Protein AF-A0A9Q9IDM4-F1 (afdb_monomer)

Solvent-accessible surface area (backbone atoms only — not comparable to full-atom values): 62132 Å² total; per-residue (Å²): 143,82,78,82,73,77,82,78,76,51,38,36,30,37,40,43,30,39,35,53,50,34,95,28,89,80,68,67,82,67,34,80,61,30,54,59,45,46,51,51,36,41,55,41,42,41,77,52,62,31,52,68,43,68,66,62,37,88,65,28,42,62,60,45,46,42,46,52,58,53,57,63,48,56,94,46,47,54,84,15,41,36,38,41,34,41,34,35,58,36,46,70,45,99,85,53,39,26,27,44,45,28,24,54,42,45,83,39,70,92,41,32,27,51,41,58,52,48,47,52,37,38,72,36,79,66,44,27,38,30,42,36,40,33,38,17,28,23,26,17,29,44,28,67,44,76,71,63,75,72,50,72,80,90,68,63,31,46,48,37,40,13,28,3,41,59,89,34,61,49,62,93,59,41,49,48,47,18,46,30,56,45,49,46,47,44,65,74,30,54,64,63,45,18,38,83,39,67,35,48,46,57,84,59,50,54,52,46,28,44,50,41,32,49,66,64,37,77,81,78,58,97,68,88,58,49,66,28,52,32,73,67,54,80,87,55,87,59,75,90,50,70,82,37,44,33,78,50,35,54,57,90,84,59,79,74,81,83,79,90,65,86,91,64,68,92,66,94,70,60,68,44,32,35,67,64,56,31,51,40,28,10,20,46,58,83,58,92,84,68,75,98,56,42,49,50,54,54,62,62,70,60,46,42,54,51,21,41,37,73,70,62,78,43,85,69,53,25,36,33,36,30,37,52,68,46,45,44,62,60,25,55,52,11,30,48,47,34,37,18,28,70,77,38,24,74,70,42,36,86,40,36,72,84,52,81,68,66,40,68,68,39,94,51,49,25,56,31,46,28,54,68,30,39,51,54,44,52,39,35,32,45,36,50,59,68,63,43,71,52,100,92,43,70,41,68,40,48,66,52,47,52,53,53,37,42,71,41,95,67,61,33,40,41,37,39,32,41,44,76,45,23,41,57,36,67,56,30,39,66,59,37,51,52,50,53,70,67,41,61,23,95,86,71,46,58,28,32,39,39,40,37,28,36,60,88,48,79,90,50,44,77,56,57,77,71,24,55,72,47,50,61,73,74,62,61,56,71,57,53,26,51,22,41,24,53,26,43,33,56,47,45,43,55,38,87,75,43,52,45,78,80,24,48,61,9,41,50,34,18,15,46,24,35,19,52,50,59,57,28,68,75,33,69,71,39,90,75,50,60,15,55,56,40,55,47,44,54,51,49,50,50,59,68,66,44,97,65,87,72,52,51,44,69,58,26,26,54,56,20,60,61,60,65,71,42,61,60,59,49,49,52,53,55,41,71,75,42,96,59,32,65,62,34,38,7,50,53,27,40,30,39,70,43,56,89,81,26,36,38,50,74,58,44,36,31,18,16,19,54,35,58,86,38,96,51,50,60,54,68,74,58,52,53,50,28,55,59,71,40,43,80,55,42,39,59,40,64,46,99,87,47,43,30,15,36,22,55,72,45,66,69,54,21,57,42,24,64,77,50,38,55,64,91,91,57,85,78,70,98,63,60,64,51,54,43,26,48,50,34,53,48,52,86,41,47,77,50,72,91,43,55,45,44,93,65,52,54,71,67,48,35,33,40,47,69,72,47,54,73,43,70,77,58,33,74,34,67,52,47,70,30,53,38,40,62,86,63,34,95,65,59,66,38,94,86,50,55,58,70,65,50,45,76,34,79,50,60,46,74,56,20,30,54,51,51,16,46,49,24,14,42,65,77,29,60,65,57,8,46,43,54,26,46,39,62,99,50,84,56,52,98,61,71,62,81,68,46,75,88,69,88,73,54,79,66,59,58,72,69,52,59,64,47,80,46,79,45,98,86,76,48,66,47,67,26,33,90,85,72,47,69,58,92,88,74,71,82,85,82,62,66,72,83,92,79,79,77,74,48,59,80,63,80,76,68,94,70,96,79,81,81,86,57,34,65,51,87,30,48,34,48,50,40,43,51,82,62,100,81,41,56,78,76,47,77,45,80,40,97,48,39,44,60,44,73,52,69,48,99,84,36,34,40,36,43,29,33,78,84,49,76,49,78,38,86,77,81,48,78,64,88,76,72,73,71,67,44,77,40,35,32,28,33,43,21,19,71,87,30,37,49,65,46,30,37,58,40,49,25,77,48,88,48,55,66,38,64,36,71,64,49,85,87,39,74,88,77,56,90,47,94,89,46,89,82,71,59,63,43,60,68,68,42,29,41,16,37,34,74,82,48,102,44,33,36,39,37,38,37,23,57,44,44,47,83,93,45,53,82,57,46,63,68,57,49,58,82,36,65,29,34,37,40,29,27,30,78,95,51,51,73,51,26,48,69,42,52,56,46,39,63,73,71,66,53,52,51,24,40,32,39,35,27,75,91,79,52,77,91,65,54,74,67,56,53,37,63,75,67,68,55,61,92,84,53,53,73,45,82,30,36,35,78,40,36,69,40,45,47,51,53,54,49,52,36,51,54,61,59,67,53,72,78,83,78,75,79,81,80,87,89,84,84,84,90,87,86,87,87,88,82,89,88,134

Sequence (1115 aa):
MSGRAGVVLIRRAVLIGIPRFGDATPPWDPLPFAAQRVDDLAEALRRFGYDCRIPAAGTMVGPAMRQAVLDAASGLGRDDLLIVHVLSHGEPTEEGRLVVIDAAGQVDRDNNDVNDWLRVFTENHALPSTLFLIDCCYAGSAVRQHWQLTRRPTRGRAWGLAACGESDLAFDGRFTQAVVNVLHRFATSEAVAGTQSDHVQLNTVAPEISRELRCLVDAGVKQEQLVHGSLLDLAQDPPSLPFFPNPHHRPAGAVPQPVRGAGAAQVDVDEGMDPRHFIRAASGLGGPAADDAGCFRGRTTELVTLTEWFAGHDTARVRVVTGSAGAGKSAIIGMLVCAAHPALRQATRHVWSRADGMPQAHPRLAAVHARQRSLPEVVASVARQLGHRGPGHDLRTARELLAALREAEDPPVVVIDALDEAVGHEELLNGLVLPLATADRADGRPVCRLLVGMRKWPEFAPLTELAATVDLDDVDTTRLRRDLEDYVSDLLRRHEPYDDERYVAARQRFARAVAGRLTGEAHRANPDRWGEFLIAGLYANHFLASPAPVDDQAEAARIGEAVPHALPDVFELDLAGRPGAPQLRAVLAALSYAHGDGMPALTLRQATAAFSGTDSPLDWPVVAAALDEGSFYLRRSADTDGTPLFRLFHQGLADHLQRHPVAAGSAEPPEAGATRMLRAMLNPLGMAPGGRRWDTAEPYLLRHAAALASSPALHDDLEFLVHADPDDCTGVPVTWLSRDRWTSAAARPDRRRQLLALEAAGNDRPDAARSLCRPPGRPPLAWQPIWRSAAATTVRHIEELRMCVLGHRDGRVEVRDWSGRSRPGTDILRAQPSKRDGGAARFVLRERPLLAGAAAGDAEQLVVREDGPDGQELLRFPLDAPIVGVTASAAGHLAVMTGAGVVFFEQALAPPAARRAVAVKVFLGGGFGAGKTTAVGAVSEVTPVVTEAMMTVMSVGVDDISLLPHKTTTTAVLDHGRITLAEDVTVYVFGAGGQPRKWPMWDDLVRGSAGAVALVDTRRIEDAFPTVDYLERVGVPFVVAINCFDGVEHHTVDEVRAALDLPPGTPVVACDARYRASVLDVLTCLLEHVLRPASDQRAAPTHGATVRAVTGHAR

Structure (mmCIF, N/CA/C/O backbone):
data_AF-A0A9Q9IDM4-F1
#
_entry.id   AF-A0A9Q9IDM4-F1
#
loop_
_atom_site.group_PDB
_atom_site.id
_atom_site.type_symbol
_atom_site.label_atom_id
_atom_site.label_alt_id
_atom_site.label_comp_id
_atom_site.label_asym_id
_atom_site.label_entity_id
_atom_site.label_seq_id
_atom_site.pdbx_PDB_ins_code
_atom_site.Cartn_x
_atom_site.Cartn_y
_atom_site.Cartn_z
_atom_site.occupancy
_atom_site.B_iso_or_equiv
_atom_site.auth_seq_id
_atom_site.auth_comp_id
_atom_site.auth_asym_id
_atom_site.auth_atom_id
_atom_site.pdbx_PDB_model_num
ATOM 1 N N . MET A 1 1 ? -31.627 -24.763 -17.455 1.00 42.28 1 MET A N 1
ATOM 2 C CA . MET A 1 1 ? -30.316 -25.445 -17.421 1.00 42.28 1 MET A CA 1
ATOM 3 C C . MET A 1 1 ? -29.746 -25.514 -18.832 1.00 42.28 1 MET A C 1
ATOM 5 O O . MET A 1 1 ? -30.216 -26.310 -19.626 1.00 42.28 1 MET A O 1
ATOM 9 N N . SER A 1 2 ? -28.765 -24.660 -19.126 1.00 27.05 2 SER A N 1
ATOM 10 C CA . SER A 1 2 ? -27.711 -24.851 -20.136 1.00 27.05 2 SER A CA 1
ATOM 11 C C . SER A 1 2 ? -26.611 -23.842 -19.786 1.00 27.05 2 SER A C 1
ATOM 13 O O . SER A 1 2 ? -26.560 -22.732 -20.315 1.00 27.05 2 SER A O 1
ATOM 15 N N . GLY A 1 3 ? -25.831 -24.164 -18.751 1.00 28.59 3 GLY A N 1
ATOM 16 C CA . GLY A 1 3 ? -24.736 -23.316 -18.294 1.00 28.59 3 GLY A CA 1
ATOM 17 C C . GLY A 1 3 ? -23.661 -23.215 -19.372 1.00 28.59 3 GLY A C 1
ATOM 18 O O . GLY A 1 3 ? -23.234 -24.232 -19.916 1.00 28.59 3 GLY A O 1
ATOM 19 N N . ARG A 1 4 ? -23.203 -21.996 -19.668 1.00 30.11 4 ARG A N 1
ATOM 20 C CA . ARG A 1 4 ? -21.873 -21.809 -20.250 1.00 30.11 4 ARG A CA 1
ATOM 21 C C . ARG A 1 4 ? -20.877 -22.317 -19.209 1.00 30.11 4 ARG A C 1
ATOM 23 O O . ARG A 1 4 ? -20.685 -21.669 -18.185 1.00 30.11 4 ARG A O 1
ATOM 30 N N . ALA A 1 5 ? -20.312 -23.498 -19.441 1.00 32.41 5 ALA A N 1
ATOM 31 C CA . ALA A 1 5 ? -19.128 -23.952 -18.728 1.00 32.41 5 ALA A CA 1
ATOM 32 C C . ALA A 1 5 ? -18.056 -22.858 -18.855 1.00 32.41 5 ALA A C 1
ATOM 34 O O . ALA A 1 5 ? -17.785 -22.395 -19.965 1.00 32.41 5 ALA A O 1
ATOM 35 N N . GLY A 1 6 ? -17.514 -22.394 -17.727 1.00 34.47 6 GLY A N 1
ATOM 36 C CA . GLY A 1 6 ? -16.401 -21.449 -17.728 1.00 34.47 6 GLY A CA 1
ATOM 37 C C . GLY A 1 6 ? -15.241 -22.055 -18.509 1.00 34.47 6 GLY A C 1
ATOM 38 O O . GLY A 1 6 ? -14.812 -23.167 -18.208 1.00 34.47 6 GLY A O 1
ATOM 39 N N . VAL A 1 7 ? -14.780 -21.361 -19.547 1.00 44.66 7 VAL A N 1
ATOM 40 C CA . VAL A 1 7 ? -13.581 -21.759 -20.288 1.00 44.66 7 VAL A CA 1
ATOM 41 C C . VAL A 1 7 ? -12.412 -21.665 -19.309 1.00 44.66 7 VAL A C 1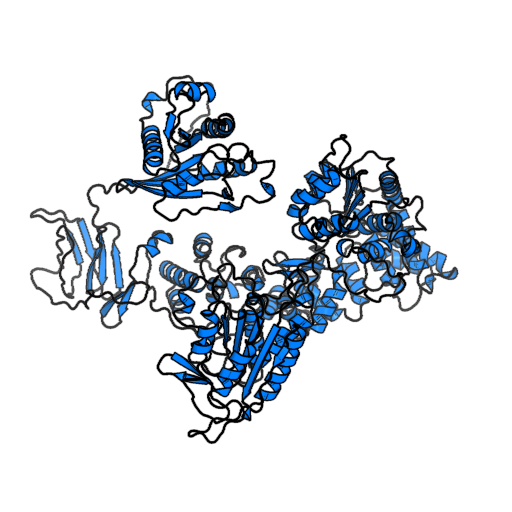
ATOM 43 O O . VAL A 1 7 ? -12.125 -20.590 -18.789 1.00 44.66 7 VAL A O 1
ATOM 46 N N . VAL A 1 8 ? -11.797 -22.803 -18.990 1.00 61.84 8 VAL A N 1
ATOM 47 C CA . VAL A 1 8 ? -10.605 -22.862 -18.140 1.00 61.84 8 VAL A CA 1
ATOM 48 C C . VAL A 1 8 ? -9.446 -22.277 -18.941 1.00 61.84 8 VAL A C 1
ATOM 50 O O . VAL A 1 8 ? -9.096 -22.825 -19.979 1.00 61.84 8 VAL A O 1
ATOM 53 N N . LEU A 1 9 ? -8.878 -21.169 -18.463 1.00 80.75 9 LEU A N 1
ATOM 54 C CA . LEU A 1 9 ? -7.700 -20.531 -19.052 1.00 80.75 9 LEU A CA 1
ATOM 55 C C . LEU A 1 9 ? -6.492 -21.476 -18.954 1.00 80.75 9 LEU A C 1
ATOM 57 O O . LEU A 1 9 ? -6.047 -21.802 -17.847 1.00 80.75 9 LEU A O 1
ATOM 61 N N . ILE A 1 10 ? -5.964 -21.917 -20.093 1.00 88.19 10 ILE A N 1
ATOM 62 C CA . ILE A 1 10 ? -4.812 -22.817 -20.171 1.00 88.19 10 ILE A CA 1
ATOM 63 C C . ILE A 1 10 ? -3.529 -21.980 -20.159 1.00 88.19 10 ILE A C 1
ATOM 65 O O . ILE A 1 10 ? -3.387 -21.005 -20.897 1.00 88.19 10 ILE A O 1
ATOM 69 N N . ARG A 1 11 ? -2.573 -22.373 -19.312 1.00 94.00 11 ARG A N 1
ATOM 70 C CA . ARG A 1 11 ? -1.246 -21.752 -19.210 1.00 94.00 11 ARG A CA 1
ATOM 71 C C . ARG A 1 11 ? -0.185 -22.777 -19.565 1.00 94.00 11 ARG A C 1
ATOM 73 O O . ARG A 1 11 ? -0.119 -23.837 -18.940 1.00 94.00 11 ARG A O 1
ATOM 80 N N . ARG A 1 12 ? 0.651 -22.474 -20.552 1.00 96.69 12 ARG A N 1
ATOM 81 C CA . ARG A 1 12 ? 1.728 -23.368 -20.990 1.00 96.69 12 ARG A CA 1
ATOM 82 C C . ARG A 1 12 ? 3.040 -22.616 -21.108 1.00 96.69 12 ARG A C 1
ATOM 84 O O . ARG A 1 12 ? 3.054 -21.443 -21.459 1.00 96.69 12 ARG A O 1
ATOM 91 N N . ALA A 1 13 ? 4.138 -23.288 -20.809 1.00 97.50 13 ALA A N 1
ATOM 92 C CA . ALA A 1 13 ? 5.472 -22.770 -21.044 1.00 97.50 13 ALA A CA 1
ATOM 93 C C . ALA A 1 13 ? 6.284 -23.776 -21.863 1.00 97.50 13 ALA A C 1
ATOM 95 O O . ALA A 1 13 ? 6.176 -24.982 -21.644 1.00 97.50 13 ALA A O 1
ATOM 96 N N . VAL A 1 14 ? 7.095 -23.295 -22.799 1.00 97.50 14 VAL A N 1
ATOM 97 C CA . VAL A 1 14 ? 8.137 -24.081 -23.467 1.00 97.50 14 VAL A CA 1
ATOM 98 C C . VAL A 1 14 ? 9.485 -23.470 -23.125 1.00 97.50 14 VAL A C 1
ATOM 100 O O . VAL A 1 14 ? 9.688 -22.274 -23.320 1.00 97.50 14 VAL A O 1
ATOM 103 N N . LEU A 1 15 ? 10.372 -24.279 -22.555 1.00 97.81 15 LEU A N 1
ATOM 104 C CA . LEU A 1 15 ? 11.646 -23.827 -22.004 1.00 97.81 15 LEU A CA 1
ATOM 105 C C . LEU A 1 15 ? 12.779 -24.552 -22.729 1.00 97.81 15 LEU A C 1
ATOM 107 O O . LEU A 1 15 ? 12.914 -25.772 -22.618 1.00 97.81 15 LEU A O 1
ATOM 111 N N . ILE A 1 16 ? 13.559 -23.811 -23.510 1.00 96.12 16 ILE A N 1
ATOM 112 C CA . ILE A 1 16 ? 14.617 -24.345 -24.368 1.00 96.12 16 ILE A CA 1
ATOM 113 C C . ILE A 1 16 ? 15.962 -23.940 -23.770 1.00 96.12 16 ILE A C 1
ATOM 115 O O . ILE A 1 16 ? 16.306 -22.764 -23.771 1.00 96.12 16 ILE A O 1
ATOM 119 N N . GLY A 1 17 ? 16.737 -24.911 -23.287 1.00 95.19 17 GLY A N 1
ATOM 120 C CA . GLY A 1 17 ? 18.106 -24.699 -22.811 1.00 95.19 17 GLY A CA 1
ATOM 121 C C . GLY A 1 17 ? 19.085 -25.589 -23.562 1.00 95.19 17 GLY A C 1
ATOM 122 O O . GLY A 1 17 ? 18.915 -26.809 -23.557 1.00 95.19 17 GLY A O 1
ATOM 123 N N . ILE A 1 18 ? 20.110 -25.007 -24.186 1.00 94.50 18 ILE A N 1
ATOM 124 C CA . ILE A 1 18 ? 21.133 -25.750 -24.936 1.00 94.50 18 ILE A CA 1
ATOM 125 C C . ILE A 1 18 ? 22.445 -25.757 -24.136 1.00 94.50 18 ILE A C 1
ATOM 127 O O . ILE A 1 18 ? 23.158 -24.756 -24.116 1.00 94.50 18 ILE A O 1
ATOM 131 N N . PRO A 1 19 ? 22.797 -26.864 -23.448 1.00 92.44 19 PRO A N 1
ATOM 132 C CA . PRO A 1 19 ? 23.989 -26.908 -22.606 1.00 92.44 19 PRO A CA 1
ATOM 133 C C . PRO A 1 19 ? 25.267 -27.282 -23.368 1.00 92.44 19 PRO A C 1
ATOM 135 O O . PRO A 1 19 ? 26.370 -27.085 -22.858 1.00 92.44 19 PRO A O 1
ATOM 138 N N . ARG A 1 20 ? 25.139 -27.884 -24.556 1.00 91.38 20 ARG A N 1
ATOM 139 C CA . ARG A 1 20 ? 26.248 -28.370 -25.386 1.00 91.38 20 ARG A CA 1
ATOM 140 C C . ARG A 1 20 ? 25.922 -28.170 -26.860 1.00 91.38 20 ARG A C 1
ATOM 142 O O . ARG A 1 20 ? 24.765 -28.313 -27.246 1.00 91.38 20 ARG A O 1
ATOM 149 N N . PHE A 1 21 ? 26.964 -27.922 -27.642 1.00 91.50 21 PHE A N 1
ATOM 150 C CA . PHE A 1 21 ? 26.899 -27.662 -29.074 1.00 91.50 21 PHE A CA 1
ATOM 151 C C . PHE A 1 21 ? 27.746 -28.696 -29.824 1.00 91.50 21 PHE A C 1
ATOM 153 O O . PHE A 1 21 ? 28.741 -29.185 -29.284 1.00 91.50 21 PHE A O 1
ATOM 160 N N . GLY A 1 22 ? 27.319 -29.060 -31.033 1.00 85.81 22 GLY A N 1
ATOM 161 C CA . GLY A 1 22 ? 28.068 -29.934 -31.938 1.00 85.81 22 GLY A CA 1
ATOM 162 C C . GLY A 1 22 ? 29.356 -29.294 -32.472 1.00 85.81 22 GLY A C 1
ATOM 163 O O . GLY A 1 22 ? 29.685 -28.152 -32.149 1.00 85.81 22 GLY A O 1
ATOM 164 N N . ASP A 1 23 ? 30.078 -30.035 -33.315 1.00 76.94 23 ASP A N 1
ATOM 165 C CA . ASP A 1 23 ? 31.367 -29.618 -33.883 1.00 76.94 23 ASP A CA 1
ATOM 166 C C . ASP A 1 23 ? 31.189 -28.521 -34.957 1.00 76.94 23 ASP A C 1
ATOM 168 O O . ASP A 1 23 ? 31.231 -28.777 -36.162 1.00 76.94 23 ASP A O 1
ATOM 172 N N . ALA A 1 24 ? 30.962 -27.281 -34.521 1.00 74.81 24 ALA A N 1
ATOM 173 C CA . ALA A 1 24 ? 30.944 -26.090 -35.369 1.00 74.81 24 ALA A CA 1
ATOM 174 C C . ALA A 1 24 ? 32.360 -25.520 -35.573 1.00 74.81 24 ALA A C 1
ATOM 176 O O . ALA A 1 24 ? 33.271 -25.765 -34.782 1.00 74.81 24 ALA A O 1
ATOM 177 N N . THR A 1 25 ? 32.574 -24.758 -36.650 1.00 62.09 25 THR A N 1
ATOM 178 C CA . THR A 1 25 ? 33.846 -24.058 -36.901 1.00 62.09 25 THR A CA 1
ATOM 179 C C . THR A 1 25 ? 33.574 -22.576 -37.180 1.00 62.09 25 THR A C 1
ATOM 181 O O . THR A 1 25 ? 33.064 -22.270 -38.259 1.00 62.09 25 THR A O 1
ATOM 184 N N . PRO A 1 26 ? 33.929 -21.651 -36.264 1.00 67.94 26 PRO A N 1
ATOM 185 C CA . PRO A 1 26 ? 34.534 -21.882 -34.942 1.00 67.94 26 PRO A CA 1
ATOM 186 C C . PRO A 1 26 ? 33.585 -22.609 -33.957 1.00 67.94 26 PRO A C 1
ATOM 188 O O . PRO A 1 26 ? 32.370 -22.519 -34.119 1.00 67.94 26 PRO A O 1
ATOM 191 N N . PRO A 1 27 ? 34.116 -23.350 -32.963 1.00 76.62 27 PRO A N 1
ATOM 192 C CA . PRO A 1 27 ? 33.296 -24.065 -31.985 1.00 76.62 27 PRO A CA 1
ATOM 193 C C . PRO A 1 27 ? 32.673 -23.108 -30.961 1.00 76.62 27 PRO A C 1
ATOM 195 O O . PRO A 1 27 ? 33.300 -22.129 -30.558 1.00 76.62 27 PRO A O 1
ATOM 198 N N . TRP A 1 28 ? 31.456 -23.423 -30.514 1.00 85.06 28 TRP A N 1
ATOM 199 C CA . TRP A 1 28 ? 30.746 -22.681 -29.470 1.00 85.06 28 TRP A CA 1
ATOM 200 C C . TRP A 1 28 ? 31.077 -23.219 -28.075 1.00 85.06 28 TRP A C 1
ATOM 202 O O . TRP A 1 28 ? 31.110 -24.434 -27.864 1.00 85.06 28 TRP A O 1
ATOM 212 N N . ASP A 1 29 ? 31.262 -22.322 -27.105 1.00 87.75 29 ASP A N 1
ATOM 213 C CA . ASP A 1 29 ? 31.525 -22.714 -25.718 1.00 87.75 29 ASP A CA 1
ATOM 214 C C . ASP A 1 29 ? 30.311 -23.427 -25.089 1.00 87.75 29 ASP A C 1
ATOM 216 O O . ASP A 1 29 ? 29.167 -23.008 -25.300 1.00 87.75 29 ASP A O 1
ATOM 220 N N . PRO A 1 30 ? 30.516 -24.488 -24.285 1.00 89.50 30 PRO A N 1
ATOM 221 C CA . PRO A 1 30 ? 29.424 -25.170 -23.599 1.00 89.50 30 PRO A CA 1
ATOM 222 C C . PRO A 1 30 ? 28.804 -24.291 -22.504 1.00 89.50 30 PRO A C 1
ATOM 224 O O . PRO A 1 30 ? 29.496 -23.543 -21.815 1.00 89.50 30 PRO A O 1
ATOM 227 N N . LEU A 1 31 ? 27.500 -24.462 -22.273 1.00 92.12 31 LEU A N 1
ATOM 228 C CA . LEU A 1 31 ? 26.719 -23.744 -21.259 1.00 92.12 31 LEU A CA 1
ATOM 229 C C . LEU A 1 31 ? 26.220 -24.731 -20.183 1.00 92.12 31 LEU A C 1
ATOM 231 O O . LEU A 1 31 ? 25.031 -25.049 -20.127 1.00 92.12 31 LEU A O 1
ATOM 235 N N . PRO A 1 32 ? 27.096 -25.270 -19.311 1.00 89.31 32 PRO A N 1
ATOM 236 C CA . PRO A 1 32 ? 26.744 -26.367 -18.399 1.00 89.31 32 PRO A CA 1
ATOM 237 C C . PRO A 1 32 ? 25.634 -26.011 -17.398 1.00 89.31 32 PRO A C 1
ATOM 239 O O . PRO A 1 32 ? 24.945 -26.899 -16.903 1.00 89.31 32 PRO A O 1
ATOM 242 N N . PHE A 1 33 ? 25.435 -24.721 -17.123 1.00 89.62 33 PHE A N 1
ATOM 243 C CA . PHE A 1 33 ? 24.380 -24.209 -16.249 1.00 89.62 33 PHE A CA 1
ATOM 244 C C . PHE A 1 33 ? 22.988 -24.203 -16.904 1.00 89.62 33 PHE A C 1
ATOM 246 O O . PHE A 1 33 ? 21.994 -24.098 -16.188 1.00 89.62 33 PHE A O 1
ATOM 253 N N . ALA A 1 34 ? 22.887 -24.307 -18.236 1.00 91.56 34 ALA A N 1
ATOM 254 C CA . ALA A 1 34 ? 21.635 -24.064 -18.953 1.00 91.56 34 ALA A CA 1
ATOM 255 C C . ALA A 1 34 ? 20.514 -25.037 -18.562 1.00 91.56 34 ALA A C 1
ATOM 257 O O . ALA A 1 34 ? 19.372 -24.617 -18.397 1.00 91.56 34 ALA A O 1
ATOM 258 N N . ALA A 1 35 ? 20.848 -26.314 -18.352 1.00 91.81 35 ALA A N 1
ATOM 259 C CA . ALA A 1 35 ? 19.879 -27.324 -17.929 1.00 91.81 35 ALA A CA 1
ATOM 260 C C . ALA A 1 35 ? 19.290 -27.000 -16.545 1.00 91.81 35 ALA A C 1
ATOM 262 O O . ALA A 1 35 ? 18.075 -26.912 -16.404 1.00 91.81 35 ALA A O 1
ATOM 263 N N . GLN A 1 36 ? 20.151 -26.718 -15.559 1.00 93.44 36 GLN A N 1
ATOM 264 C CA . GLN A 1 36 ? 19.710 -26.395 -14.199 1.00 93.44 36 GLN A CA 1
ATOM 265 C C . GLN A 1 36 ? 18.842 -25.130 -14.164 1.00 93.44 36 GLN A C 1
ATOM 267 O O . GLN A 1 36 ? 17.794 -25.123 -13.532 1.00 93.44 36 GLN A O 1
ATOM 272 N N . ARG A 1 37 ? 19.234 -24.071 -14.887 1.00 94.38 37 ARG A N 1
ATOM 273 C CA . ARG A 1 37 ? 18.464 -22.814 -14.936 1.00 94.38 37 ARG A CA 1
ATOM 274 C C . ARG A 1 37 ? 17.069 -23.005 -15.536 1.00 94.38 37 ARG A C 1
ATOM 276 O O . ARG A 1 37 ? 16.119 -22.373 -15.079 1.00 94.38 37 ARG A O 1
ATOM 283 N N . VAL A 1 38 ? 16.944 -23.865 -16.548 1.00 95.94 38 VAL A N 1
ATOM 284 C CA . VAL A 1 38 ? 15.650 -24.215 -17.150 1.00 95.94 38 VAL A CA 1
ATOM 285 C C . VAL A 1 38 ? 14.782 -25.015 -16.177 1.00 95.94 38 VAL A C 1
ATOM 287 O O . VAL A 1 38 ? 13.587 -24.735 -16.076 1.00 95.94 38 VAL A O 1
ATOM 290 N N . ASP A 1 39 ? 15.364 -25.954 -15.429 1.00 96.19 39 ASP A N 1
ATOM 291 C CA . ASP A 1 39 ? 14.642 -26.719 -14.406 1.00 96.19 39 ASP A CA 1
ATOM 292 C C . ASP A 1 39 ? 14.147 -25.819 -13.260 1.00 96.19 39 ASP A C 1
ATOM 294 O O . ASP A 1 39 ? 12.974 -25.899 -12.879 1.00 96.19 39 ASP A O 1
ATOM 298 N N . ASP A 1 40 ? 14.992 -24.902 -12.780 1.00 95.81 40 ASP A N 1
ATOM 299 C CA . ASP A 1 40 ? 14.641 -23.921 -11.745 1.00 95.81 40 ASP A CA 1
ATOM 300 C C . ASP A 1 40 ? 13.499 -22.996 -12.218 1.00 95.81 40 ASP A C 1
ATOM 302 O O . ASP A 1 40 ? 12.541 -22.730 -11.483 1.00 95.81 40 ASP A O 1
ATOM 306 N N . LEU A 1 41 ? 13.550 -22.538 -13.477 1.00 97.19 41 LEU A N 1
ATOM 307 C CA . LEU A 1 41 ? 12.484 -21.735 -14.086 1.00 97.19 41 LEU A CA 1
ATOM 308 C C . LEU A 1 41 ? 11.183 -22.527 -14.234 1.00 97.19 41 LEU A C 1
ATOM 310 O O . LEU A 1 41 ? 10.104 -21.987 -13.976 1.00 97.19 41 LEU A O 1
ATOM 314 N N . ALA A 1 42 ? 11.263 -23.805 -14.603 1.00 97.19 42 ALA A N 1
ATOM 315 C CA . ALA A 1 42 ? 10.098 -24.676 -14.675 1.00 97.19 42 ALA A CA 1
ATOM 316 C C . ALA A 1 42 ? 9.439 -24.846 -13.301 1.00 97.19 42 ALA A C 1
ATOM 318 O O . ALA A 1 42 ? 8.212 -24.805 -13.201 1.00 97.19 42 ALA A O 1
ATOM 319 N N . GLU A 1 43 ? 10.223 -25.023 -12.234 1.00 96.19 43 GLU A N 1
ATOM 320 C CA . GLU A 1 43 ? 9.690 -25.081 -10.871 1.00 96.19 43 GLU A CA 1
ATOM 321 C C . GLU A 1 43 ? 8.976 -23.777 -10.497 1.00 96.19 43 GLU A C 1
ATOM 323 O O . GLU A 1 43 ? 7.832 -23.817 -10.033 1.00 96.19 43 GLU A O 1
ATOM 328 N N . ALA A 1 44 ? 9.608 -22.629 -10.755 1.00 94.25 44 ALA A N 1
ATOM 329 C CA . ALA A 1 44 ? 9.020 -21.327 -10.472 1.00 94.25 44 ALA A CA 1
ATOM 330 C C . ALA A 1 44 ? 7.691 -21.131 -11.223 1.00 94.25 44 ALA A C 1
ATOM 332 O O . ALA A 1 44 ? 6.680 -20.815 -10.600 1.00 94.25 44 ALA A O 1
ATOM 333 N N . LEU A 1 45 ? 7.650 -21.391 -12.534 1.00 95.81 45 LEU A N 1
ATOM 334 C CA . LEU A 1 45 ? 6.450 -21.219 -13.365 1.00 95.81 45 LEU A CA 1
ATOM 335 C C . LEU A 1 45 ? 5.318 -22.194 -13.011 1.00 95.81 45 LEU A C 1
ATOM 337 O O . LEU A 1 45 ? 4.144 -21.816 -13.067 1.00 95.81 45 LEU A O 1
ATOM 341 N N . ARG A 1 46 ? 5.628 -23.425 -12.582 1.00 94.62 46 ARG A N 1
ATOM 342 C CA . ARG A 1 46 ? 4.610 -24.381 -12.106 1.00 94.62 46 ARG A CA 1
ATOM 343 C C . ARG A 1 46 ? 3.832 -23.847 -10.903 1.00 94.62 46 ARG A C 1
ATOM 345 O O . ARG A 1 46 ? 2.634 -24.106 -10.810 1.00 94.62 46 ARG A O 1
ATOM 352 N N . ARG A 1 47 ? 4.455 -23.046 -10.026 1.00 90.81 47 ARG A N 1
ATOM 353 C CA . ARG A 1 47 ? 3.757 -22.383 -8.901 1.00 90.81 47 ARG A CA 1
ATOM 354 C C . ARG A 1 47 ? 2.727 -21.348 -9.364 1.00 90.81 47 ARG A C 1
ATOM 356 O O . ARG A 1 47 ? 1.768 -21.089 -8.649 1.00 90.81 47 ARG A O 1
ATOM 363 N N . PHE A 1 48 ? 2.885 -20.825 -10.578 1.00 90.56 48 PHE A N 1
ATOM 364 C CA . PHE A 1 48 ? 1.937 -19.934 -11.254 1.00 90.56 48 PHE A CA 1
ATOM 365 C C . PHE A 1 48 ? 0.956 -20.695 -12.171 1.00 90.56 48 PHE A C 1
ATOM 367 O O . PHE A 1 48 ? 0.248 -20.091 -12.977 1.00 90.56 48 PHE A O 1
ATOM 374 N N . GLY A 1 49 ? 0.894 -22.027 -12.068 1.00 90.88 49 GLY A N 1
ATOM 375 C CA . GLY A 1 49 ? -0.070 -22.860 -12.789 1.00 90.88 49 GLY A CA 1
ATOM 376 C C . GLY A 1 49 ? 0.276 -23.141 -14.254 1.00 90.88 49 GLY A C 1
ATOM 377 O O . GLY A 1 49 ? -0.629 -23.455 -15.024 1.00 90.88 49 GLY A O 1
ATOM 378 N N . TYR A 1 50 ? 1.546 -23.021 -14.654 1.00 95.06 50 TYR A N 1
ATOM 379 C CA . TYR A 1 50 ? 1.994 -23.339 -16.014 1.00 95.06 50 TYR A CA 1
ATOM 380 C C . TYR A 1 50 ? 2.310 -24.826 -16.212 1.00 95.06 50 TYR A C 1
ATOM 382 O O . TYR A 1 50 ? 3.095 -25.416 -15.465 1.00 95.06 50 TYR A O 1
ATOM 390 N N . ASP A 1 51 ? 1.790 -25.400 -17.299 1.00 95.38 51 ASP A N 1
ATOM 391 C CA . ASP A 1 51 ? 2.271 -26.663 -17.866 1.00 95.38 51 ASP A CA 1
ATOM 392 C C . ASP A 1 51 ? 3.599 -26.424 -18.605 1.00 95.38 51 ASP A C 1
ATOM 394 O O . ASP A 1 51 ? 3.620 -25.842 -19.691 1.00 95.38 51 ASP A O 1
ATOM 398 N N . CYS A 1 52 ? 4.718 -26.815 -17.991 1.00 96.81 52 CYS A N 1
ATOM 399 C CA . CYS A 1 52 ? 6.060 -26.551 -18.514 1.00 96.81 52 CYS A CA 1
ATOM 400 C C . CYS A 1 52 ? 6.585 -27.734 -19.337 1.00 96.81 52 CYS A C 1
ATOM 402 O O . CYS A 1 52 ? 6.807 -28.823 -18.802 1.00 96.81 52 CYS A O 1
ATOM 404 N N . ARG A 1 53 ? 6.856 -27.491 -20.621 1.00 95.88 53 ARG A N 1
ATOM 405 C CA . ARG A 1 53 ? 7.481 -28.429 -21.558 1.00 95.88 53 ARG A CA 1
ATOM 406 C C . ARG A 1 53 ? 8.952 -28.077 -21.738 1.00 95.88 53 ARG A C 1
ATOM 408 O O . ARG A 1 53 ? 9.272 -26.961 -22.135 1.00 95.88 53 ARG A O 1
ATOM 415 N N . ILE A 1 54 ? 9.827 -29.044 -21.490 1.00 96.12 54 ILE A N 1
ATOM 416 C CA . ILE A 1 54 ? 11.277 -28.898 -21.650 1.00 96.12 54 ILE A CA 1
ATOM 417 C C . ILE A 1 54 ? 11.716 -29.881 -22.741 1.00 96.12 54 ILE A C 1
ATOM 419 O O . ILE A 1 54 ? 11.824 -31.080 -22.466 1.00 96.12 54 ILE A O 1
ATOM 423 N N . PRO A 1 55 ? 11.887 -29.435 -23.999 1.00 93.31 55 PRO A N 1
ATOM 424 C CA . PRO A 1 55 ? 12.378 -30.301 -25.061 1.00 93.31 55 PRO A CA 1
ATOM 425 C C . PRO A 1 55 ? 13.787 -30.814 -24.746 1.00 93.31 55 PRO A C 1
ATOM 427 O O . PRO A 1 55 ? 14.613 -30.099 -24.180 1.00 93.31 55 PRO A O 1
ATOM 430 N N . ALA A 1 56 ? 14.091 -32.053 -25.142 1.00 90.56 56 ALA A N 1
ATOM 431 C CA . ALA A 1 56 ? 15.423 -32.612 -24.945 1.00 90.56 56 ALA A CA 1
ATOM 432 C C . ALA A 1 56 ? 16.455 -31.804 -25.748 1.00 90.56 56 ALA A C 1
ATOM 434 O O . ALA A 1 56 ? 16.386 -31.767 -26.977 1.00 90.56 56 ALA A O 1
ATOM 435 N N . ALA A 1 57 ? 17.428 -31.192 -25.068 1.00 85.50 57 ALA A N 1
ATOM 436 C CA . ALA A 1 57 ? 18.341 -30.226 -25.681 1.00 85.50 57 ALA A CA 1
ATOM 437 C C . ALA A 1 57 ? 19.032 -30.746 -26.954 1.00 85.50 57 ALA A C 1
ATOM 439 O O . ALA A 1 57 ? 19.027 -30.068 -27.973 1.00 85.50 57 ALA A O 1
ATOM 440 N N . GLY A 1 58 ? 19.531 -31.990 -26.943 1.00 82.50 58 GLY A N 1
ATOM 441 C CA . GLY A 1 58 ? 20.202 -32.604 -28.100 1.00 82.50 58 GLY A CA 1
ATOM 442 C C . GLY A 1 58 ? 19.310 -32.847 -29.327 1.00 82.50 58 GLY A C 1
ATOM 443 O O . GLY A 1 58 ? 19.819 -33.204 -30.382 1.00 82.50 58 GLY A O 1
ATOM 444 N N . THR A 1 59 ? 17.991 -32.668 -29.202 1.00 87.00 59 THR A N 1
ATOM 445 C CA . THR A 1 59 ? 17.028 -32.787 -30.312 1.00 87.00 59 THR A CA 1
ATOM 446 C C . THR A 1 59 ? 16.672 -31.442 -30.946 1.00 87.00 59 THR A C 1
ATOM 448 O O . THR A 1 59 ? 16.013 -31.410 -31.983 1.00 87.00 59 THR A O 1
ATOM 451 N N . MET A 1 60 ? 17.107 -30.328 -30.351 1.00 92.06 60 MET A N 1
ATOM 452 C CA . MET A 1 60 ? 16.836 -28.974 -30.836 1.00 92.06 60 MET A CA 1
ATOM 453 C C . MET A 1 60 ? 17.830 -28.598 -31.938 1.00 92.06 60 MET A C 1
ATOM 455 O O . MET A 1 60 ? 18.741 -27.808 -31.709 1.00 92.06 60 MET A O 1
ATOM 459 N N . VAL A 1 61 ? 17.672 -29.213 -33.111 1.00 89.50 61 VAL A N 1
ATOM 460 C CA . VAL A 1 61 ? 18.511 -29.004 -34.303 1.00 89.50 61 VAL A CA 1
ATOM 461 C C . VAL A 1 61 ? 17.637 -28.567 -35.481 1.00 89.50 61 VAL A C 1
ATOM 463 O O . VAL A 1 61 ? 16.563 -29.138 -35.704 1.00 89.50 61 VAL A O 1
ATOM 466 N N . GLY A 1 62 ? 18.090 -27.561 -36.230 1.00 85.88 62 GLY A N 1
ATOM 467 C CA . GLY A 1 62 ? 17.392 -26.991 -37.385 1.00 85.88 62 GLY A CA 1
ATOM 468 C C . GLY A 1 62 ? 15.913 -26.667 -37.100 1.00 85.88 62 GLY A C 1
ATOM 469 O O . GLY A 1 62 ? 15.611 -26.004 -36.104 1.00 85.88 62 GLY A O 1
ATOM 470 N N . PRO A 1 63 ? 14.949 -27.176 -37.896 1.00 88.50 63 PRO A N 1
ATOM 471 C CA . PRO A 1 63 ? 13.533 -26.817 -37.770 1.00 88.50 63 PRO A CA 1
ATOM 472 C C . PRO A 1 63 ? 12.866 -27.293 -36.471 1.00 88.50 63 PRO A C 1
ATOM 474 O O . PRO A 1 63 ? 11.791 -26.800 -36.123 1.00 88.50 63 PRO A O 1
ATOM 477 N N . ALA A 1 64 ? 13.473 -28.233 -35.735 1.00 90.25 64 ALA A N 1
ATOM 478 C CA . ALA A 1 64 ? 12.884 -28.803 -34.524 1.00 90.25 64 ALA A CA 1
ATOM 479 C C . ALA A 1 64 ? 12.673 -27.759 -33.414 1.00 90.25 64 ALA A C 1
ATOM 481 O O . ALA A 1 64 ? 11.696 -27.845 -32.671 1.00 90.25 64 ALA A O 1
ATOM 482 N N . MET A 1 65 ? 13.548 -26.752 -33.324 1.00 90.12 65 MET A N 1
ATOM 483 C CA . MET A 1 65 ? 13.445 -25.698 -32.311 1.00 90.12 65 MET A CA 1
ATOM 484 C C . MET A 1 65 ? 12.224 -24.805 -32.562 1.00 90.12 65 MET A C 1
ATOM 486 O O . MET A 1 65 ? 11.381 -24.631 -31.681 1.00 90.12 65 MET A O 1
ATOM 490 N N . ARG A 1 66 ? 12.063 -24.322 -33.800 1.00 91.50 66 ARG A N 1
ATOM 491 C CA . ARG A 1 66 ? 10.864 -23.592 -34.234 1.00 91.50 66 ARG A CA 1
ATOM 492 C C . ARG A 1 66 ? 9.598 -24.421 -34.053 1.00 91.50 66 ARG A C 1
ATOM 494 O O . ARG A 1 66 ? 8.586 -23.906 -33.579 1.00 91.50 66 ARG A O 1
ATOM 501 N N . GLN A 1 67 ? 9.653 -25.702 -34.415 1.00 91.56 67 GLN A N 1
ATOM 502 C CA . GLN A 1 67 ? 8.512 -26.598 -34.278 1.00 91.56 67 GLN A CA 1
ATOM 503 C C . GLN A 1 67 ? 8.106 -26.761 -32.810 1.00 91.56 67 GLN A C 1
ATOM 505 O O . GLN A 1 67 ? 6.920 -26.686 -32.518 1.00 91.56 67 GLN A O 1
ATOM 510 N N . ALA A 1 68 ? 9.055 -26.860 -31.875 1.00 92.00 68 ALA A N 1
ATOM 511 C CA . ALA A 1 68 ? 8.750 -26.915 -30.445 1.00 92.00 68 ALA A CA 1
ATOM 512 C C . ALA A 1 68 ? 7.996 -25.665 -29.949 1.00 92.00 68 ALA A C 1
ATOM 514 O O . ALA A 1 68 ? 7.053 -25.788 -29.163 1.00 92.00 68 ALA A O 1
ATOM 515 N N . VAL A 1 69 ? 8.357 -24.471 -30.437 1.00 91.81 69 VAL A N 1
ATOM 516 C CA . VAL A 1 69 ? 7.649 -23.215 -30.118 1.00 91.81 69 VAL A CA 1
ATOM 517 C C . VAL A 1 69 ? 6.217 -23.227 -30.675 1.00 91.81 69 VAL A C 1
ATOM 519 O O . VAL A 1 69 ? 5.268 -22.875 -29.971 1.00 91.81 69 VAL A O 1
ATOM 522 N N . LEU A 1 70 ? 6.029 -23.679 -31.918 1.00 91.25 70 LEU A N 1
ATOM 523 C CA . LEU A 1 70 ? 4.708 -23.762 -32.559 1.00 91.25 70 LEU A CA 1
ATOM 524 C C . LEU A 1 70 ? 3.821 -24.871 -31.958 1.00 91.25 70 LEU A C 1
ATOM 526 O O . LEU A 1 70 ? 2.617 -24.681 -31.761 1.00 91.25 70 LEU A O 1
ATOM 530 N N . ASP A 1 71 ? 4.401 -26.012 -31.596 1.00 91.38 71 ASP A N 1
ATOM 531 C CA . ASP A 1 71 ? 3.718 -27.128 -30.932 1.00 91.38 71 ASP A CA 1
ATOM 532 C C . ASP A 1 71 ? 3.281 -26.755 -29.512 1.00 91.38 71 ASP A C 1
ATOM 534 O O . ASP A 1 71 ? 2.253 -27.228 -29.014 1.00 91.38 71 ASP A O 1
ATOM 538 N N . ALA A 1 72 ? 4.032 -25.876 -28.844 1.00 91.44 72 ALA A N 1
ATOM 539 C CA . ALA A 1 72 ? 3.623 -25.315 -27.567 1.00 91.44 72 ALA A CA 1
ATOM 540 C C . ALA A 1 72 ? 2.370 -24.440 -27.713 1.00 91.44 72 ALA A C 1
ATOM 542 O O . ALA A 1 72 ? 1.480 -24.525 -26.870 1.00 91.44 72 ALA A O 1
ATOM 543 N N . ALA A 1 73 ? 2.232 -23.684 -28.802 1.00 90.69 73 ALA A N 1
ATOM 544 C CA . ALA A 1 73 ? 1.017 -22.919 -29.086 1.00 90.69 73 ALA A CA 1
ATOM 545 C C . ALA A 1 73 ? -0.165 -23.793 -29.540 1.00 90.69 73 ALA A C 1
ATOM 547 O O . ALA A 1 73 ? -1.324 -23.399 -29.419 1.00 90.69 73 ALA A O 1
ATOM 548 N N . SER A 1 74 ? 0.110 -24.993 -30.051 1.00 88.75 74 SER A N 1
ATOM 549 C CA . SER A 1 74 ? -0.917 -25.876 -30.598 1.00 88.75 74 SER A CA 1
ATOM 550 C C . SER A 1 74 ? -1.932 -26.315 -29.535 1.00 88.75 74 SER A C 1
ATOM 552 O O . SER A 1 74 ? -1.587 -26.763 -28.435 1.00 88.75 74 SER A O 1
ATOM 554 N N . GLY A 1 75 ? -3.214 -26.178 -29.877 1.00 84.12 75 GLY A N 1
ATOM 555 C CA . GLY A 1 75 ? -4.335 -26.474 -28.983 1.00 84.12 75 GLY A CA 1
ATOM 556 C C . GLY A 1 75 ? -4.610 -25.408 -27.916 1.00 84.12 75 GLY A C 1
ATOM 557 O O . GLY A 1 75 ? -5.498 -25.629 -27.099 1.00 84.12 75 GLY A O 1
ATOM 558 N N . LEU A 1 76 ? -3.880 -24.287 -27.913 1.00 88.38 76 LEU A N 1
ATOM 559 C CA . LEU A 1 76 ? -4.204 -23.115 -27.099 1.00 88.38 76 LEU A CA 1
ATOM 560 C C . LEU A 1 76 ? -5.122 -22.174 -27.885 1.00 88.38 76 LEU A C 1
ATOM 562 O O . LEU A 1 76 ? -4.926 -21.936 -29.078 1.00 88.38 76 LEU A O 1
ATOM 566 N N . GLY A 1 77 ? -6.145 -21.665 -27.214 1.00 82.75 77 GLY A N 1
ATOM 567 C CA . GLY A 1 77 ? -7.053 -20.659 -27.732 1.00 82.75 77 GLY A CA 1
ATOM 568 C C . GLY A 1 77 ? -6.493 -19.244 -27.608 1.00 82.75 77 GLY A C 1
ATOM 569 O O . GLY A 1 77 ? -5.471 -18.977 -26.984 1.00 82.75 77 GLY A O 1
ATOM 570 N N . ARG A 1 78 ? -7.233 -18.294 -28.177 1.00 81.25 78 ARG A N 1
ATOM 571 C CA . ARG A 1 78 ? -6.866 -16.872 -28.199 1.00 81.25 78 ARG A CA 1
ATOM 572 C C . ARG A 1 78 ? -6.740 -16.231 -26.805 1.00 81.25 78 ARG A C 1
ATOM 574 O O . ARG A 1 78 ? -6.125 -15.176 -26.702 1.00 81.25 78 ARG A O 1
ATOM 581 N N . ASP A 1 79 ? -7.413 -16.789 -25.804 1.00 81.75 79 ASP A N 1
ATOM 582 C CA . ASP A 1 79 ? -7.475 -16.247 -24.443 1.00 81.75 79 ASP A CA 1
ATOM 583 C C . ASP A 1 79 ? -6.474 -16.969 -23.515 1.00 81.75 79 ASP A C 1
ATOM 585 O O . ASP A 1 79 ? -6.266 -16.537 -22.388 1.00 81.75 79 ASP A O 1
ATOM 589 N N . ASP A 1 80 ? -5.816 -18.029 -24.001 1.00 89.19 80 ASP A N 1
ATOM 590 C CA . ASP A 1 80 ? -4.804 -18.789 -23.267 1.00 89.19 80 ASP A CA 1
ATOM 591 C C . ASP A 1 80 ? -3.439 -18.086 -23.273 1.00 89.19 80 ASP A C 1
ATOM 593 O O . ASP A 1 80 ? -3.179 -17.169 -24.064 1.00 89.19 80 ASP A O 1
ATOM 597 N N . LEU A 1 81 ? -2.552 -18.539 -22.384 1.00 92.12 81 LEU A N 1
ATOM 598 C CA . LEU A 1 81 ? -1.249 -17.923 -22.142 1.00 92.12 81 LEU A CA 1
ATOM 599 C C . LEU A 1 81 ? -0.107 -18.881 -22.474 1.00 92.12 81 LEU A C 1
ATOM 601 O O . LEU A 1 81 ? -0.105 -20.043 -22.054 1.00 92.12 81 LEU A O 1
ATOM 605 N N . LEU A 1 82 ? 0.897 -18.361 -23.177 1.00 94.81 82 LEU A N 1
ATOM 606 C CA . LEU A 1 82 ? 2.122 -19.073 -23.514 1.00 94.81 82 LEU A CA 1
ATOM 607 C C . LEU A 1 82 ? 3.352 -18.302 -23.016 1.00 94.81 82 LEU A C 1
ATOM 609 O O . LEU A 1 82 ? 3.486 -17.108 -23.264 1.00 94.81 82 LEU A O 1
ATOM 613 N N . ILE A 1 83 ? 4.281 -18.990 -22.356 1.00 96.44 83 ILE A N 1
ATOM 614 C CA . ILE A 1 83 ? 5.634 -18.481 -22.102 1.00 96.44 83 ILE A CA 1
ATOM 615 C C . ILE A 1 83 ? 6.622 -19.263 -22.968 1.00 96.44 83 ILE A C 1
ATOM 617 O O . ILE A 1 83 ? 6.629 -20.492 -22.958 1.00 96.44 83 ILE A O 1
ATOM 621 N N . VAL A 1 84 ? 7.462 -18.558 -23.715 1.00 96.62 84 VAL A N 1
ATOM 622 C CA . VAL A 1 84 ? 8.551 -19.140 -24.506 1.00 96.62 84 VAL A CA 1
ATOM 623 C C . VAL A 1 84 ? 9.860 -18.672 -23.894 1.00 96.62 84 VAL A C 1
ATOM 625 O O . VAL A 1 84 ? 10.155 -17.483 -23.917 1.00 96.62 84 VAL A O 1
ATOM 628 N N . HIS A 1 85 ? 10.650 -19.582 -23.341 1.00 97.50 85 HIS A N 1
ATOM 629 C CA . HIS A 1 85 ? 11.977 -19.278 -22.812 1.00 97.50 85 HIS A CA 1
ATOM 630 C C . HIS A 1 85 ? 13.056 -19.925 -23.672 1.00 97.50 85 HIS A C 1
ATOM 632 O O . HIS A 1 85 ? 12.910 -21.073 -24.096 1.00 97.50 85 HIS A O 1
ATOM 638 N N . VAL A 1 86 ? 14.130 -19.179 -23.924 1.00 95.88 86 VAL A N 1
ATOM 639 C CA . VAL A 1 86 ? 15.286 -19.646 -24.688 1.00 95.88 86 VAL A CA 1
ATOM 640 C C . VAL A 1 86 ? 16.565 -19.246 -23.965 1.00 95.88 86 VAL A C 1
ATOM 642 O O . VAL A 1 86 ? 16.760 -18.070 -23.680 1.00 95.88 86 VAL A O 1
ATOM 645 N N . LEU A 1 87 ? 17.435 -20.220 -23.708 1.00 95.38 87 LEU A N 1
ATOM 646 C CA . LEU A 1 87 ? 18.772 -20.059 -23.144 1.00 95.38 87 LEU A CA 1
ATOM 647 C C . LEU A 1 87 ? 19.783 -20.817 -24.016 1.00 95.38 87 LEU A C 1
ATOM 649 O O . LEU A 1 87 ? 19.873 -22.047 -23.974 1.00 95.38 87 LEU A O 1
ATOM 653 N N . SER A 1 88 ? 20.519 -20.071 -24.836 1.00 94.19 88 SER A N 1
ATOM 654 C CA . SER A 1 88 ? 21.527 -20.580 -25.777 1.00 94.19 88 SER A CA 1
ATOM 655 C C . SER A 1 88 ? 22.446 -19.438 -26.236 1.00 94.19 88 SER A C 1
ATOM 657 O O . SER A 1 88 ? 22.232 -18.280 -25.871 1.00 94.19 88 SER A O 1
ATOM 659 N N . HIS A 1 89 ? 23.433 -19.734 -27.083 1.00 92.50 89 HIS A N 1
ATOM 660 C CA . HIS A 1 89 ? 24.135 -18.693 -27.838 1.00 92.50 89 HIS A CA 1
ATOM 661 C C . HIS A 1 89 ? 23.199 -18.040 -28.860 1.00 92.50 89 HIS A C 1
ATOM 663 O O . HIS A 1 89 ? 22.283 -18.674 -29.391 1.00 92.50 89 HIS A O 1
ATOM 669 N N . GLY A 1 90 ? 23.439 -16.759 -29.127 1.00 89.94 90 GLY A N 1
ATOM 670 C CA . GLY A 1 90 ? 22.722 -15.981 -30.131 1.00 89.94 90 GLY A CA 1
ATOM 671 C C . GLY A 1 90 ? 23.702 -15.315 -31.085 1.00 89.94 90 GLY A C 1
ATOM 672 O O . GLY A 1 90 ? 24.743 -14.821 -30.650 1.00 89.94 90 GLY A O 1
ATOM 673 N N . GLU A 1 91 ? 23.358 -15.294 -32.367 1.00 88.38 91 GLU A N 1
ATOM 674 C CA . GLU A 1 91 ? 24.126 -14.623 -33.411 1.00 88.38 91 GLU A CA 1
ATOM 675 C C . GLU A 1 91 ? 23.283 -13.512 -34.057 1.00 88.38 91 GLU A C 1
ATOM 677 O O . GLU A 1 91 ? 22.153 -13.770 -34.493 1.00 88.38 91 GLU A O 1
ATOM 682 N N . PRO A 1 92 ? 23.798 -12.271 -34.118 1.00 84.94 92 PRO A N 1
ATOM 683 C CA . PRO A 1 92 ? 23.120 -11.181 -34.788 1.00 84.94 92 PRO A CA 1
ATOM 684 C C . PRO A 1 92 ? 23.368 -11.265 -36.300 1.00 84.94 92 PRO A C 1
ATOM 686 O O . PRO A 1 92 ? 24.495 -11.448 -36.759 1.00 84.94 92 PRO A O 1
ATOM 689 N N . THR A 1 93 ? 22.323 -11.094 -37.101 1.00 82.69 93 THR A N 1
ATOM 690 C CA . THR A 1 93 ? 22.444 -10.989 -38.562 1.00 82.69 93 THR A CA 1
ATOM 691 C C . THR A 1 93 ? 22.890 -9.583 -38.973 1.00 82.69 93 THR A C 1
ATOM 693 O O . THR A 1 93 ? 22.634 -8.624 -38.247 1.00 82.69 93 THR A O 1
ATOM 696 N N . GLU A 1 94 ? 23.397 -9.412 -40.199 1.00 75.94 94 GLU A N 1
ATOM 697 C CA . GLU A 1 94 ? 23.702 -8.083 -40.776 1.00 75.94 94 GLU A CA 1
ATOM 698 C C . GLU A 1 94 ? 22.501 -7.115 -40.756 1.00 75.94 94 GLU A C 1
ATOM 700 O O . GLU A 1 94 ? 22.669 -5.904 -40.645 1.00 75.94 94 GLU A O 1
ATOM 705 N N . GLU A 1 95 ? 21.281 -7.652 -40.804 1.00 72.56 95 GLU A N 1
ATOM 706 C CA . GLU A 1 95 ? 20.019 -6.902 -40.761 1.00 72.56 95 GLU A CA 1
ATOM 707 C C . GLU A 1 95 ? 19.563 -6.529 -39.334 1.00 72.56 95 GLU A C 1
ATOM 709 O O . GLU A 1 95 ? 18.474 -5.983 -39.161 1.00 72.56 95 GLU A O 1
ATOM 714 N N . GLY A 1 96 ? 20.359 -6.832 -38.301 1.00 74.50 96 GLY A N 1
ATOM 715 C CA . GLY A 1 96 ? 20.006 -6.567 -36.903 1.00 74.50 96 GLY A CA 1
ATOM 716 C C . GLY A 1 96 ? 18.911 -7.488 -36.350 1.00 74.50 96 GLY A C 1
ATOM 717 O O . GLY A 1 96 ? 18.103 -7.058 -35.530 1.00 74.50 96 GLY A O 1
ATOM 718 N N . ARG A 1 97 ? 18.855 -8.740 -36.819 1.00 83.69 97 ARG A N 1
ATOM 719 C CA . ARG A 1 97 ? 17.960 -9.803 -36.336 1.00 83.69 97 ARG A CA 1
ATOM 720 C C . ARG A 1 97 ? 18.752 -10.788 -35.475 1.00 83.69 97 ARG A C 1
ATOM 722 O O . ARG A 1 97 ? 19.970 -10.859 -35.581 1.00 83.69 97 ARG A O 1
ATOM 729 N N . LEU A 1 98 ? 18.061 -11.561 -34.646 1.00 89.56 98 LEU A N 1
ATOM 730 C CA . LEU A 1 98 ? 18.640 -12.528 -33.715 1.00 89.56 98 LEU A CA 1
ATOM 731 C C . LEU A 1 98 ? 18.331 -13.947 -34.176 1.00 89.56 98 LEU A C 1
ATOM 733 O O . LEU A 1 98 ? 17.155 -14.313 -34.264 1.00 89.56 98 LEU A O 1
ATOM 737 N N . VAL A 1 99 ? 19.376 -14.747 -34.370 1.00 91.81 99 VAL A N 1
ATOM 738 C CA . VAL A 1 99 ? 19.273 -16.181 -34.654 1.00 91.81 99 VAL A CA 1
ATOM 739 C C . VAL A 1 99 ? 19.844 -16.970 -33.481 1.00 91.81 99 VAL A C 1
ATOM 741 O O . VAL A 1 99 ? 20.951 -16.703 -33.018 1.00 91.81 99 VAL A O 1
ATOM 744 N N . VAL A 1 100 ? 19.077 -17.936 -32.982 1.00 93.25 100 VAL A N 1
ATOM 745 C CA . VAL A 1 100 ? 19.496 -18.808 -31.878 1.00 93.25 100 VAL A CA 1
ATOM 746 C C . VAL A 1 100 ? 20.344 -19.954 -32.420 1.00 93.25 100 VAL A C 1
ATOM 748 O O . VAL A 1 100 ? 19.951 -20.630 -33.373 1.00 93.25 100 VAL A O 1
ATOM 751 N N . ILE A 1 101 ? 21.489 -20.197 -31.781 1.00 92.88 101 ILE A N 1
ATOM 752 C CA . ILE A 1 101 ? 22.357 -21.327 -32.111 1.00 92.88 101 ILE A CA 1
ATOM 753 C C . ILE A 1 101 ? 21.731 -22.618 -31.587 1.00 92.88 101 ILE A C 1
ATOM 755 O O . ILE A 1 101 ? 21.353 -22.721 -30.414 1.00 92.88 101 ILE A O 1
ATOM 759 N N . ASP A 1 102 ? 21.621 -23.602 -32.473 1.00 91.94 102 ASP A N 1
ATOM 760 C CA . ASP A 1 102 ? 21.004 -24.892 -32.187 1.00 91.94 102 ASP A CA 1
ATOM 761 C C . ASP A 1 102 ? 21.980 -25.888 -31.535 1.00 91.94 102 ASP A C 1
ATOM 763 O O . ASP A 1 102 ? 23.176 -25.628 -31.413 1.00 91.94 102 ASP A O 1
ATOM 767 N N . ALA A 1 103 ? 21.500 -27.060 -31.114 1.00 91.56 103 ALA A N 1
ATOM 768 C CA . ALA A 1 103 ? 22.349 -28.058 -30.453 1.00 91.56 103 ALA A CA 1
ATOM 769 C C . ALA A 1 103 ? 23.447 -28.652 -31.359 1.00 91.56 103 ALA A C 1
ATOM 771 O O . ALA A 1 103 ? 24.412 -29.225 -30.851 1.00 91.56 103 ALA A O 1
ATOM 772 N N . ALA A 1 104 ? 23.338 -28.517 -32.684 1.00 89.44 104 ALA A N 1
ATOM 773 C CA . ALA A 1 104 ? 24.385 -28.905 -33.629 1.00 89.44 104 ALA A CA 1
ATOM 774 C C . ALA A 1 104 ? 25.439 -27.798 -33.826 1.00 89.44 104 ALA A C 1
ATOM 776 O O . ALA A 1 104 ? 26.414 -28.008 -34.550 1.00 89.44 104 ALA A O 1
ATOM 777 N N . GLY A 1 105 ? 25.268 -26.640 -33.178 1.00 87.31 105 GLY A N 1
ATOM 778 C CA . GLY A 1 105 ? 26.135 -25.474 -33.329 1.00 87.31 105 GLY A CA 1
ATOM 779 C C . GLY A 1 105 ? 25.921 -24.728 -34.649 1.00 87.31 105 GLY A C 1
ATOM 780 O O . GLY A 1 105 ? 26.809 -23.985 -35.068 1.00 87.31 105 GLY A O 1
ATOM 781 N N . GLN A 1 106 ? 24.790 -24.946 -35.327 1.00 85.56 106 GLN A N 1
ATOM 782 C CA . GLN A 1 106 ? 24.490 -24.362 -36.634 1.00 85.56 106 GLN A CA 1
ATOM 783 C C . GLN A 1 106 ? 23.636 -23.094 -36.514 1.00 85.56 106 GLN A C 1
ATOM 785 O O . GLN A 1 106 ? 22.774 -22.971 -35.640 1.00 85.56 106 GLN A O 1
ATOM 790 N N . VAL A 1 107 ? 23.858 -22.164 -37.447 1.00 85.12 107 VAL A N 1
ATOM 791 C CA . VAL A 1 107 ? 23.090 -20.920 -37.600 1.00 85.12 107 VAL A CA 1
ATOM 792 C C . VAL A 1 107 ? 22.003 -21.142 -38.652 1.00 85.12 107 VAL A C 1
ATOM 794 O O . VAL A 1 107 ? 22.204 -20.895 -39.841 1.00 85.12 107 VAL A O 1
ATOM 797 N N . ASP A 1 108 ? 20.842 -21.637 -38.230 1.00 85.88 108 ASP A N 1
ATOM 798 C CA . ASP A 1 108 ? 19.688 -21.838 -39.115 1.00 85.88 108 ASP A CA 1
ATOM 799 C C . ASP A 1 108 ? 18.818 -20.572 -39.151 1.00 85.88 108 ASP A C 1
ATOM 801 O O . ASP A 1 108 ? 17.941 -20.369 -38.311 1.00 85.88 108 ASP A O 1
ATOM 805 N N . ARG A 1 109 ? 19.083 -19.695 -40.124 1.00 86.12 109 ARG A N 1
ATOM 806 C CA . ARG A 1 109 ? 18.387 -18.403 -40.267 1.00 86.12 109 ARG A CA 1
ATOM 807 C C . ARG A 1 109 ? 16.918 -18.545 -40.669 1.00 86.12 109 ARG A C 1
ATOM 809 O O . ARG A 1 109 ? 16.128 -17.659 -40.365 1.00 86.12 109 ARG A O 1
ATOM 816 N N . ASP A 1 110 ? 16.554 -19.643 -41.327 1.00 83.44 110 ASP A N 1
ATOM 817 C CA . ASP A 1 110 ? 15.190 -19.858 -41.817 1.00 83.44 110 ASP A CA 1
ATOM 818 C C . ASP A 1 110 ? 14.262 -20.344 -40.697 1.00 83.44 110 ASP A C 1
ATOM 820 O O . ASP A 1 110 ? 13.053 -20.087 -40.721 1.00 83.44 110 ASP A O 1
ATOM 824 N N . ASN A 1 111 ? 14.816 -21.044 -39.701 1.00 86.81 111 ASN A N 1
ATOM 825 C CA . ASN A 1 111 ? 14.034 -21.632 -38.619 1.00 86.81 111 ASN A CA 1
ATOM 826 C C . ASN A 1 111 ? 14.262 -20.972 -37.259 1.00 86.81 111 ASN A C 1
ATOM 828 O O . ASN A 1 111 ? 13.290 -20.821 -36.521 1.00 86.81 111 ASN A O 1
ATOM 832 N N . ASN A 1 112 ? 15.479 -20.548 -36.922 1.00 90.94 112 ASN A N 1
ATOM 833 C CA . ASN A 1 112 ? 15.841 -20.129 -35.561 1.00 90.94 112 ASN A CA 1
ATOM 834 C C . ASN A 1 112 ? 15.907 -18.613 -35.364 1.00 90.94 112 ASN A C 1
ATOM 836 O O . ASN A 1 112 ? 16.512 -18.130 -34.406 1.00 90.94 112 ASN A O 1
ATOM 840 N N . ASP A 1 113 ? 15.267 -17.857 -36.253 1.00 90.94 113 ASP A N 1
ATOM 841 C CA . ASP A 1 113 ? 15.131 -16.415 -36.115 1.00 90.94 113 ASP A CA 1
ATOM 842 C C . ASP A 1 113 ? 14.001 -16.032 -35.143 1.00 90.94 113 ASP A C 1
ATOM 844 O O . ASP A 1 113 ? 12.806 -16.199 -35.413 1.00 90.94 113 ASP A O 1
ATOM 848 N N . VAL A 1 114 ? 14.391 -15.438 -34.015 1.00 88.94 114 VAL A N 1
ATOM 849 C CA . VAL A 1 114 ? 13.477 -15.042 -32.932 1.00 88.94 114 VAL A CA 1
ATOM 850 C C . VAL A 1 114 ? 12.561 -13.884 -33.337 1.00 88.94 114 VAL A C 1
ATOM 852 O O . VAL A 1 114 ? 11.433 -1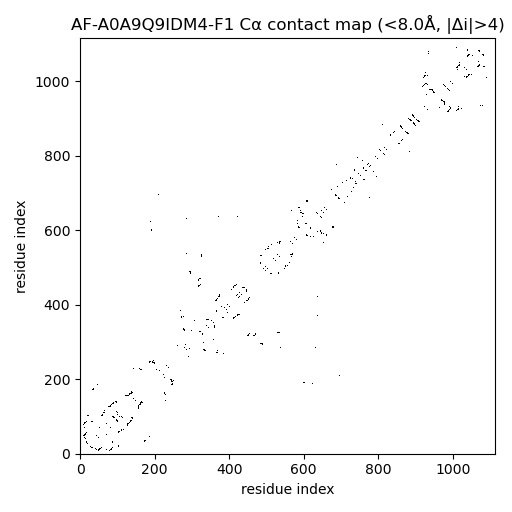3.785 -32.848 1.00 88.94 114 VAL A O 1
ATOM 855 N N . ASN A 1 115 ? 13.000 -13.021 -34.255 1.00 88.00 115 ASN A N 1
ATOM 856 C CA . ASN A 1 115 ? 12.194 -11.914 -34.773 1.00 88.00 115 ASN A CA 1
ATOM 857 C C . ASN A 1 115 ? 11.016 -12.458 -35.574 1.00 88.00 115 ASN A C 1
ATOM 859 O O . ASN A 1 115 ? 9.895 -11.964 -35.435 1.00 88.00 115 ASN A O 1
ATOM 863 N N . ASP A 1 116 ? 11.249 -13.503 -36.372 1.00 87.50 116 ASP A N 1
ATOM 864 C CA . ASP A 1 116 ? 10.180 -14.168 -37.110 1.00 87.50 116 ASP A CA 1
ATOM 865 C C . ASP A 1 116 ? 9.227 -14.916 -36.181 1.00 87.50 116 ASP A C 1
ATOM 867 O O . ASP A 1 116 ? 8.014 -14.872 -36.396 1.00 87.50 116 ASP A O 1
ATOM 871 N N . TRP A 1 117 ? 9.728 -15.537 -35.111 1.00 90.12 117 TRP A N 1
ATOM 872 C CA . TRP A 1 117 ? 8.863 -16.138 -34.094 1.00 90.12 117 TRP A CA 1
ATOM 873 C C . TRP A 1 117 ? 7.950 -15.085 -33.460 1.00 90.12 117 TRP A C 1
ATOM 875 O O . TRP A 1 117 ? 6.728 -15.225 -33.505 1.00 90.12 117 TRP A O 1
ATOM 885 N N . LEU A 1 118 ? 8.516 -13.988 -32.949 1.00 86.38 118 LEU A N 1
ATOM 886 C CA . LEU A 1 118 ? 7.756 -12.874 -32.372 1.00 86.38 118 LEU A CA 1
ATOM 887 C C . LEU A 1 118 ? 6.730 -12.310 -33.361 1.00 86.38 118 LEU A C 1
ATOM 889 O O . LEU A 1 118 ? 5.580 -12.060 -32.987 1.00 86.38 118 LEU A O 1
ATOM 893 N N . ARG A 1 119 ? 7.111 -12.145 -34.633 1.00 83.75 119 ARG A N 1
ATOM 894 C CA . ARG A 1 119 ? 6.225 -11.658 -35.695 1.00 83.75 119 ARG A CA 1
ATOM 895 C C . ARG A 1 119 ? 5.036 -12.592 -35.919 1.00 83.75 119 ARG A C 1
ATOM 897 O O . ARG A 1 119 ? 3.908 -12.106 -35.950 1.00 83.75 119 ARG A O 1
ATOM 904 N N . VAL A 1 120 ? 5.252 -13.908 -35.994 1.00 86.56 120 VAL A N 1
ATOM 905 C CA . VAL A 1 120 ? 4.177 -14.904 -36.176 1.00 86.56 120 VAL A CA 1
ATOM 906 C C . VAL A 1 120 ? 3.120 -14.798 -35.074 1.00 86.56 120 VAL A C 1
ATOM 908 O O . VAL A 1 120 ? 1.927 -14.732 -35.375 1.00 86.56 120 VAL A O 1
ATOM 911 N N . PHE A 1 121 ? 3.538 -14.729 -33.808 1.00 86.00 121 PHE A N 1
ATOM 912 C CA . PHE A 1 121 ? 2.610 -14.590 -32.677 1.00 86.00 121 PHE A CA 1
ATOM 913 C C . PHE A 1 121 ? 1.971 -13.201 -32.595 1.00 86.00 121 PHE A C 1
ATOM 915 O O . PHE A 1 121 ? 0.844 -13.062 -32.124 1.00 86.00 121 PHE A O 1
ATOM 922 N N . THR A 1 122 ? 2.652 -12.167 -33.089 1.00 78.19 122 THR A N 1
ATOM 923 C CA . THR A 1 122 ? 2.085 -10.815 -33.135 1.00 78.19 122 THR A CA 1
ATOM 924 C C . THR A 1 122 ? 1.020 -10.664 -34.222 1.00 78.19 122 THR A C 1
ATOM 926 O O . THR A 1 122 ? 0.018 -9.982 -34.010 1.00 78.19 122 THR A O 1
ATOM 929 N N . GLU A 1 123 ? 1.238 -11.254 -35.397 1.00 78.69 123 GLU A N 1
ATOM 930 C CA . GLU A 1 123 ? 0.371 -11.100 -36.572 1.00 78.69 123 GLU A CA 1
ATOM 931 C C . GLU A 1 123 ? -0.839 -12.041 -36.547 1.00 78.69 123 GLU A C 1
ATOM 933 O O . GLU A 1 123 ? -1.880 -11.723 -37.127 1.00 78.69 123 GLU A O 1
ATOM 938 N N . ASN A 1 124 ? -0.741 -13.183 -35.863 1.00 81.25 124 ASN A N 1
ATOM 939 C CA . ASN A 1 124 ? -1.801 -14.180 -35.842 1.00 81.25 124 ASN A CA 1
ATOM 940 C C . ASN A 1 124 ? -2.692 -14.065 -34.595 1.00 81.25 124 ASN A C 1
ATOM 942 O O . ASN A 1 124 ? -2.400 -14.611 -33.533 1.00 81.25 124 ASN A O 1
ATOM 946 N N . HIS A 1 125 ? -3.851 -13.421 -34.749 1.00 75.44 125 HIS A N 1
ATOM 947 C CA . HIS A 1 125 ? -4.827 -13.244 -33.668 1.00 75.44 125 HIS A CA 1
ATOM 948 C C . HIS A 1 125 ? -5.501 -14.533 -33.166 1.00 75.44 125 HIS A C 1
ATOM 950 O O . HIS A 1 125 ? -6.195 -14.484 -32.149 1.00 75.44 125 HIS A O 1
ATOM 956 N N . ALA A 1 126 ? -5.324 -15.665 -33.855 1.00 79.88 126 ALA A N 1
ATOM 957 C CA . ALA A 1 126 ? -5.803 -16.962 -33.383 1.00 79.88 126 ALA A CA 1
ATOM 958 C C . ALA A 1 126 ? -4.853 -17.612 -32.362 1.00 79.88 126 ALA A C 1
ATOM 960 O O . ALA A 1 126 ? -5.278 -18.516 -31.646 1.00 79.88 126 ALA A O 1
ATOM 961 N N . LEU A 1 127 ? -3.595 -17.159 -32.289 1.00 84.94 127 LEU A N 1
ATOM 962 C CA . LEU A 1 127 ? -2.599 -17.663 -31.345 1.00 84.94 127 LEU A CA 1
ATOM 963 C C . LEU A 1 127 ? -2.783 -17.058 -29.938 1.00 84.94 127 LEU A C 1
ATOM 965 O O . LEU A 1 127 ? -3.360 -15.966 -29.802 1.00 84.94 127 LEU A O 1
ATOM 969 N N . PRO A 1 128 ? -2.311 -17.764 -28.891 1.00 88.50 128 PRO A N 1
ATOM 970 C CA . PRO A 1 128 ? -2.384 -17.303 -27.507 1.00 88.50 128 PRO A CA 1
ATOM 971 C C . PRO A 1 128 ? -1.543 -16.048 -27.262 1.00 88.50 128 PRO A C 1
ATOM 973 O O . PRO A 1 128 ? -0.587 -15.750 -27.987 1.00 88.50 128 PRO A O 1
ATOM 976 N N . SER A 1 129 ? -1.868 -15.346 -26.180 1.00 87.94 129 SER A N 1
ATOM 977 C CA . SER A 1 129 ? -1.026 -14.274 -25.651 1.00 87.94 129 SER A CA 1
ATOM 978 C C . SER A 1 129 ? 0.308 -14.864 -25.193 1.00 87.94 129 SER A C 1
ATOM 980 O O . SER A 1 129 ? 0.328 -15.775 -24.367 1.00 87.94 129 SER A O 1
ATOM 982 N N . THR A 1 130 ? 1.420 -14.374 -25.744 1.00 90.12 130 THR A N 1
ATOM 983 C CA . THR A 1 130 ? 2.727 -15.035 -25.625 1.00 90.12 130 THR A CA 1
ATOM 984 C C . THR A 1 130 ? 3.813 -14.113 -25.070 1.00 90.12 130 THR A C 1
ATOM 986 O O . THR A 1 130 ? 4.060 -13.044 -25.622 1.00 90.12 130 THR A O 1
ATOM 989 N N . LEU A 1 131 ? 4.505 -14.538 -24.012 1.00 91.19 131 LEU A N 1
ATOM 990 C CA . LEU A 1 131 ? 5.663 -13.844 -23.441 1.00 91.19 131 LEU A CA 1
ATOM 991 C C . LEU A 1 131 ? 6.954 -14.612 -23.758 1.00 91.19 131 LEU A C 1
ATOM 993 O O . LEU A 1 131 ? 7.114 -15.760 -23.354 1.00 91.19 131 LEU A O 1
ATOM 997 N N . PHE A 1 132 ? 7.883 -13.967 -24.454 1.00 92.62 132 PHE A N 1
ATOM 998 C CA . PHE A 1 132 ? 9.207 -14.483 -24.780 1.00 92.62 132 PHE A CA 1
ATOM 999 C C . PHE A 1 132 ? 10.226 -14.023 -23.732 1.00 92.62 132 PHE A C 1
ATOM 1001 O O . PHE A 1 132 ? 10.368 -12.829 -23.490 1.00 92.62 132 PHE A O 1
ATOM 1008 N N . LEU A 1 133 ? 10.956 -14.957 -23.130 1.00 93.56 133 LEU A N 1
ATOM 1009 C CA . LEU A 1 133 ? 12.067 -14.725 -22.209 1.00 93.56 133 LEU A CA 1
ATOM 1010 C C . LEU A 1 133 ? 13.355 -15.193 -22.901 1.00 93.56 133 LEU A C 1
ATOM 1012 O O . LEU A 1 133 ? 13.574 -16.394 -23.047 1.00 93.56 133 LEU A O 1
ATOM 1016 N N . ILE A 1 134 ? 14.179 -14.260 -23.374 1.00 93.06 134 ILE A N 1
ATOM 1017 C CA . ILE A 1 134 ? 15.292 -14.550 -24.288 1.00 93.06 134 ILE A CA 1
ATOM 1018 C C . ILE A 1 134 ? 16.621 -14.315 -23.565 1.00 93.06 134 ILE A C 1
ATOM 1020 O O . ILE A 1 134 ? 17.056 -13.175 -23.409 1.00 93.06 134 ILE A O 1
ATOM 1024 N N . ASP A 1 135 ? 17.273 -15.397 -23.148 1.00 93.19 135 ASP A N 1
ATOM 1025 C CA . ASP A 1 135 ? 18.584 -15.424 -22.492 1.00 93.19 135 ASP A CA 1
ATOM 1026 C C . ASP A 1 135 ? 19.683 -15.836 -23.482 1.00 93.19 135 ASP A C 1
ATOM 1028 O O . ASP A 1 135 ? 20.273 -16.912 -23.402 1.00 93.19 135 ASP A O 1
ATOM 1032 N N . CYS A 1 136 ? 19.908 -14.968 -24.470 1.00 90.62 136 CYS A N 1
ATOM 1033 C CA . CYS A 1 136 ? 20.928 -15.125 -25.506 1.00 90.62 136 CYS A CA 1
ATOM 1034 C C . CYS A 1 136 ? 21.738 -13.831 -25.654 1.00 90.62 136 CYS A C 1
ATOM 1036 O O . CYS A 1 136 ? 21.256 -12.745 -25.320 1.00 90.62 136 CYS A O 1
ATOM 1038 N N . CYS A 1 137 ? 22.951 -13.931 -26.202 1.00 86.56 137 CYS A N 1
ATOM 1039 C CA . CYS A 1 137 ? 23.716 -12.760 -26.636 1.00 86.56 137 CYS A CA 1
ATOM 1040 C C . CYS A 1 137 ? 22.942 -11.975 -27.705 1.00 86.56 137 CYS A C 1
ATOM 1042 O O . CYS A 1 137 ? 22.240 -12.572 -28.523 1.00 86.56 137 CYS A O 1
ATOM 1044 N N . TYR A 1 138 ? 23.074 -10.646 -27.704 1.00 84.19 138 TYR A N 1
ATOM 1045 C CA . TYR A 1 138 ? 22.433 -9.727 -28.653 1.00 84.19 138 TYR A CA 1
ATOM 1046 C C . TYR A 1 138 ? 20.898 -9.754 -28.642 1.00 84.19 138 TYR A C 1
ATOM 1048 O O . TYR A 1 138 ? 20.250 -9.292 -29.588 1.00 84.19 138 TYR A O 1
ATOM 1056 N N . ALA A 1 139 ? 20.288 -10.289 -27.578 1.00 84.38 139 ALA A N 1
ATOM 1057 C CA . ALA A 1 139 ? 18.853 -10.546 -27.523 1.00 84.38 139 ALA A CA 1
ATOM 1058 C C . ALA A 1 139 ? 17.987 -9.283 -27.671 1.00 84.38 139 ALA A C 1
ATOM 1060 O O . ALA A 1 139 ? 16.848 -9.366 -28.137 1.00 84.38 139 ALA A O 1
ATOM 1061 N N . GLY A 1 140 ? 18.529 -8.105 -27.345 1.00 72.19 140 GLY A N 1
ATOM 1062 C CA . GLY A 1 140 ? 17.852 -6.820 -27.510 1.00 72.19 140 GLY A CA 1
ATOM 1063 C C . GLY A 1 140 ? 17.413 -6.547 -28.951 1.00 72.19 140 GLY A C 1
ATOM 1064 O O . GLY A 1 140 ? 16.388 -5.895 -29.159 1.00 72.19 140 GLY A O 1
ATOM 1065 N N . SER A 1 141 ? 18.127 -7.106 -29.934 1.00 76.56 141 SER A N 1
ATOM 1066 C CA . SER A 1 141 ? 17.818 -6.952 -31.363 1.00 76.56 141 SER A CA 1
ATOM 1067 C C . SER A 1 141 ? 16.464 -7.558 -31.739 1.00 76.56 141 SER A C 1
ATOM 1069 O O . SER A 1 141 ? 15.769 -7.029 -32.601 1.00 76.56 141 SER A O 1
ATOM 1071 N N . ALA A 1 142 ? 16.012 -8.600 -31.031 1.00 76.62 142 ALA A N 1
ATOM 1072 C CA . ALA A 1 142 ? 14.713 -9.226 -31.276 1.00 76.62 142 ALA A CA 1
ATOM 1073 C C . ALA A 1 142 ? 13.521 -8.396 -30.769 1.00 76.62 142 ALA A C 1
ATOM 1075 O O . ALA A 1 142 ? 12.400 -8.524 -31.266 1.00 76.62 142 ALA A O 1
ATOM 1076 N N . VAL A 1 143 ? 13.744 -7.555 -29.758 1.00 72.81 143 VAL A N 1
ATOM 1077 C CA . VAL A 1 143 ? 12.669 -6.906 -28.995 1.00 72.81 143 VAL A CA 1
ATOM 1078 C C . VAL A 1 143 ? 12.564 -5.396 -29.233 1.00 72.81 143 VAL A C 1
ATOM 1080 O O . VAL A 1 143 ? 11.630 -4.770 -28.746 1.00 72.81 143 VAL A O 1
ATOM 1083 N N . ARG A 1 144 ? 13.470 -4.777 -29.997 1.00 63.97 144 ARG A N 1
ATOM 1084 C CA . ARG A 1 144 ? 13.464 -3.326 -30.281 1.00 63.97 144 ARG A CA 1
ATOM 1085 C C . ARG A 1 144 ? 13.273 -2.994 -31.763 1.00 63.97 144 ARG A C 1
ATOM 1087 O O . ARG A 1 144 ? 13.910 -2.102 -32.315 1.00 63.97 144 ARG A O 1
ATOM 1094 N N . GLN A 1 145 ? 12.344 -3.681 -32.422 1.00 61.03 145 GLN A N 1
ATOM 1095 C CA . GLN A 1 145 ? 12.126 -3.514 -33.860 1.00 61.03 145 GLN A CA 1
ATOM 1096 C C . GLN A 1 145 ? 11.262 -2.283 -34.208 1.00 61.03 145 GLN A C 1
ATOM 1098 O O . GLN A 1 145 ? 10.283 -1.954 -33.535 1.00 61.03 145 GLN A O 1
ATOM 1103 N N . HIS A 1 146 ? 11.576 -1.616 -35.325 1.00 46.19 146 HIS A N 1
ATOM 1104 C CA . HIS A 1 146 ? 10.934 -0.357 -35.759 1.00 46.19 146 HIS A CA 1
ATOM 1105 C C . HIS A 1 146 ? 9.410 -0.474 -35.983 1.00 46.19 146 HIS A C 1
ATOM 1107 O O . HIS A 1 146 ? 8.657 0.490 -35.824 1.00 46.19 146 HIS A O 1
ATOM 1113 N N . TRP A 1 147 ? 8.925 -1.667 -36.335 1.00 50.97 147 TRP A N 1
ATOM 1114 C CA . TRP A 1 147 ? 7.496 -1.939 -36.511 1.00 50.97 147 TRP A CA 1
ATOM 1115 C C . TRP A 1 147 ? 6.751 -2.127 -35.176 1.00 50.97 147 TRP A C 1
ATOM 1117 O O . TRP A 1 147 ? 5.549 -1.865 -35.109 1.00 50.97 147 TRP A O 1
ATOM 1127 N N . GLN A 1 148 ? 7.444 -2.530 -34.105 1.00 50.31 148 GLN A N 1
ATOM 1128 C CA . GLN A 1 148 ? 6.879 -2.605 -32.749 1.00 50.31 148 GLN A CA 1
ATOM 1129 C C . GLN A 1 148 ? 6.672 -1.196 -32.172 1.00 50.31 148 GLN A C 1
ATOM 1131 O O . GLN A 1 148 ? 5.688 -0.948 -31.486 1.00 50.31 148 GLN A O 1
ATOM 1136 N N . LEU A 1 149 ? 7.541 -0.251 -32.549 1.00 43.53 149 LEU A N 1
ATOM 1137 C CA . LEU A 1 149 ? 7.500 1.168 -32.172 1.00 43.53 149 LEU A CA 1
ATOM 1138 C C . LEU A 1 149 ? 6.375 1.990 -32.829 1.00 43.53 149 LEU A C 1
ATOM 1140 O O . LEU A 1 149 ? 6.044 3.073 -32.353 1.00 43.53 149 LEU A O 1
ATOM 1144 N N . THR A 1 150 ? 5.809 1.517 -33.941 1.00 36.81 150 THR A N 1
ATOM 1145 C CA . THR A 1 150 ? 4.852 2.276 -34.772 1.00 36.81 150 THR A CA 1
ATOM 1146 C C . THR A 1 150 ? 3.402 1.791 -34.651 1.00 36.81 150 THR A C 1
ATOM 1148 O O . THR A 1 150 ? 2.498 2.405 -35.223 1.00 36.81 150 THR A O 1
ATOM 1151 N N . ARG A 1 151 ? 3.137 0.717 -33.892 1.00 43.22 151 ARG A N 1
ATOM 1152 C CA . ARG A 1 151 ? 1.786 0.171 -33.666 1.00 43.22 151 ARG A CA 1
ATOM 1153 C C . ARG A 1 151 ? 1.209 0.625 -32.321 1.00 43.22 151 ARG A C 1
ATOM 1155 O O . ARG A 1 151 ? 1.927 0.746 -31.340 1.00 43.22 151 ARG A O 1
ATOM 1162 N N . ARG A 1 152 ? -0.118 0.834 -32.258 1.00 40.94 152 ARG A N 1
ATOM 1163 C CA . ARG A 1 152 ? -0.820 1.094 -30.983 1.00 40.94 152 ARG A CA 1
ATOM 1164 C C . ARG A 1 152 ? -0.642 -0.116 -30.035 1.00 40.94 152 ARG A C 1
ATOM 1166 O O . ARG A 1 152 ? -0.934 -1.232 -30.476 1.00 40.94 152 ARG A O 1
ATOM 1173 N N . PRO A 1 153 ? -0.248 0.082 -28.760 1.00 42.16 153 PRO A N 1
ATOM 1174 C CA . PRO A 1 153 ? 0.110 -0.994 -27.821 1.00 42.16 153 PRO A CA 1
ATOM 1175 C C . PRO A 1 153 ? -1.030 -1.982 -27.507 1.00 42.16 153 PRO A C 1
ATOM 1177 O O . PRO A 1 153 ? -0.780 -3.119 -27.124 1.00 42.16 153 PRO A O 1
ATOM 1180 N N . THR A 1 154 ? -2.287 -1.608 -27.755 1.00 41.19 154 THR A N 1
ATOM 1181 C CA . THR A 1 154 ? -3.482 -2.403 -27.421 1.00 41.19 154 THR A CA 1
ATOM 1182 C C . THR A 1 154 ? -3.845 -3.515 -28.420 1.00 41.19 154 THR A C 1
ATOM 1184 O O . THR A 1 154 ? -4.891 -4.146 -28.272 1.00 41.19 154 THR A O 1
ATOM 1187 N N . ARG A 1 155 ? -3.029 -3.774 -29.458 1.00 48.28 155 ARG A N 1
ATOM 1188 C CA . ARG A 1 155 ? -3.310 -4.811 -30.484 1.00 48.28 155 ARG A CA 1
ATOM 1189 C C . ARG A 1 155 ? -2.263 -5.928 -30.614 1.00 48.28 155 ARG A C 1
ATOM 1191 O O . ARG A 1 155 ? -2.490 -6.846 -31.402 1.00 48.28 155 ARG A O 1
ATOM 1198 N N . GLY A 1 156 ? -1.142 -5.868 -29.892 1.00 58.19 156 GLY A N 1
ATOM 1199 C CA . GLY A 1 156 ? -0.119 -6.925 -29.904 1.00 58.19 156 GLY A CA 1
ATOM 1200 C C . GLY A 1 156 ? -0.508 -8.130 -29.037 1.00 58.19 156 GLY A C 1
ATOM 1201 O O . GLY A 1 156 ? -1.193 -7.959 -28.034 1.00 58.19 156 GLY A O 1
ATOM 1202 N N . ARG A 1 157 ? -0.089 -9.342 -29.432 1.00 73.06 157 ARG A N 1
ATOM 1203 C CA . ARG A 1 157 ? -0.290 -10.605 -28.682 1.00 73.06 157 ARG A CA 1
ATOM 1204 C C . ARG A 1 157 ? 1.009 -11.307 -28.282 1.00 73.06 157 ARG A C 1
ATOM 1206 O O . ARG A 1 157 ? 0.961 -12.366 -27.666 1.00 73.06 157 ARG A O 1
ATOM 1213 N N . ALA A 1 158 ? 2.154 -10.731 -28.634 1.00 81.69 158 ALA A N 1
ATOM 1214 C CA . ALA A 1 158 ? 3.461 -11.241 -28.260 1.00 81.69 158 ALA A CA 1
ATOM 1215 C C . ALA A 1 158 ? 4.290 -10.127 -27.618 1.00 81.69 158 ALA A C 1
ATOM 1217 O O . ALA A 1 158 ? 4.308 -9.000 -28.116 1.00 81.69 158 ALA A O 1
ATOM 1218 N N . TRP A 1 159 ? 4.983 -10.460 -26.535 1.00 83.44 159 TRP A N 1
ATOM 1219 C CA . TRP A 1 159 ? 5.858 -9.562 -25.783 1.00 83.44 159 TRP A CA 1
ATOM 1220 C C . TRP A 1 159 ? 7.186 -10.263 -25.535 1.00 83.44 159 TRP A C 1
ATOM 1222 O O . TRP A 1 159 ? 7.192 -11.470 -25.329 1.00 83.44 159 TRP A O 1
ATOM 1232 N N . GLY A 1 160 ? 8.303 -9.541 -25.544 1.00 83.19 160 GLY A N 1
ATOM 1233 C CA . GLY A 1 160 ? 9.619 -10.099 -25.239 1.00 83.19 160 GLY A CA 1
ATOM 1234 C C . GLY A 1 160 ? 10.294 -9.409 -24.058 1.00 83.19 160 GLY A C 1
ATOM 1235 O O . GLY A 1 160 ? 10.177 -8.198 -23.894 1.00 83.19 160 GLY A O 1
ATOM 1236 N N . LEU A 1 161 ? 11.033 -10.171 -23.259 1.00 85.88 161 LEU A N 1
ATOM 1237 C CA . LEU A 1 161 ? 12.045 -9.705 -22.319 1.00 85.88 161 LEU A CA 1
ATOM 1238 C C . LEU A 1 161 ? 13.368 -10.367 -22.708 1.00 85.88 161 LEU A C 1
ATOM 1240 O O . LEU A 1 161 ? 13.497 -11.588 -22.671 1.00 85.88 161 LEU A O 1
ATOM 1244 N N . ALA A 1 162 ? 14.330 -9.553 -23.108 1.00 84.00 162 ALA A N 1
ATOM 1245 C CA . ALA A 1 162 ? 15.663 -9.944 -23.516 1.00 84.00 162 ALA A CA 1
ATOM 1246 C C . ALA A 1 162 ? 16.667 -9.712 -22.387 1.00 84.00 162 ALA A C 1
ATOM 1248 O O . ALA A 1 162 ? 16.617 -8.711 -21.669 1.00 84.00 162 ALA A O 1
ATOM 1249 N N . ALA A 1 163 ? 17.611 -10.635 -22.272 1.00 83.88 163 ALA A N 1
ATOM 1250 C CA . ALA A 1 163 ? 18.627 -10.646 -21.236 1.00 83.88 163 ALA A CA 1
ATOM 1251 C C . ALA A 1 163 ? 19.729 -9.594 -21.415 1.00 83.88 163 ALA A C 1
ATOM 1253 O O . ALA A 1 163 ? 20.491 -9.384 -20.479 1.00 83.88 163 ALA A O 1
ATOM 1254 N N . CYS A 1 164 ? 19.862 -8.991 -22.597 1.00 74.12 164 CYS A N 1
ATOM 1255 C CA . CYS A 1 164 ? 20.890 -8.001 -22.919 1.00 74.12 164 CYS A CA 1
ATOM 1256 C C . CYS A 1 164 ? 20.437 -7.092 -24.081 1.00 74.12 164 CYS A C 1
ATOM 1258 O O . CYS A 1 164 ? 19.390 -7.337 -24.689 1.00 74.12 164 CYS A O 1
ATOM 1260 N N . GLY A 1 165 ? 21.185 -6.022 -24.365 1.00 70.56 165 GLY A N 1
ATOM 1261 C CA . GLY A 1 165 ? 20.918 -5.086 -25.460 1.00 70.56 165 GLY A CA 1
ATOM 1262 C C . GLY A 1 165 ? 21.236 -5.642 -26.852 1.00 70.56 165 GLY A C 1
ATOM 1263 O O . GLY A 1 165 ? 21.629 -6.793 -27.015 1.00 70.56 165 GLY A O 1
ATOM 1264 N N . GLU A 1 166 ? 21.048 -4.815 -27.885 1.00 70.94 166 GLU A N 1
ATOM 1265 C CA . GLU A 1 166 ? 21.273 -5.194 -29.297 1.00 70.94 166 GLU A CA 1
ATOM 1266 C C . GLU A 1 166 ? 22.747 -5.498 -29.608 1.00 70.94 166 GLU A C 1
ATOM 1268 O O . GLU A 1 166 ? 23.039 -6.273 -30.513 1.00 70.94 166 GLU A O 1
ATOM 1273 N N . SER A 1 167 ? 23.662 -4.915 -28.830 1.00 68.00 167 SER A N 1
ATOM 1274 C CA . SER A 1 167 ? 25.116 -5.024 -29.012 1.00 68.00 167 SER A CA 1
ATOM 1275 C C . SER A 1 167 ? 25.824 -5.674 -27.820 1.00 68.00 167 SER A C 1
ATOM 1277 O O . SER A 1 167 ? 27.054 -5.683 -27.776 1.00 68.00 167 SER A O 1
ATOM 1279 N N . ASP A 1 168 ? 25.064 -6.191 -26.853 1.00 72.12 168 ASP A N 1
ATOM 1280 C CA . ASP A 1 168 ? 25.586 -6.694 -25.584 1.00 72.12 168 ASP A CA 1
ATOM 1281 C C . ASP A 1 168 ? 25.560 -8.226 -25.529 1.00 72.12 168 ASP A C 1
ATOM 1283 O O . ASP A 1 168 ? 24.825 -8.894 -26.257 1.00 72.12 168 ASP A O 1
ATOM 1287 N N . LEU A 1 169 ? 26.367 -8.791 -24.633 1.00 79.56 169 LEU A N 1
ATOM 1288 C CA . LEU A 1 169 ? 26.424 -10.230 -24.381 1.00 79.56 169 LEU A CA 1
ATOM 1289 C C . LEU A 1 169 ? 25.576 -10.605 -23.157 1.00 79.56 169 LEU A C 1
ATOM 1291 O O . LEU A 1 169 ? 25.389 -9.798 -22.243 1.00 79.56 169 LEU A O 1
ATOM 1295 N N . ALA A 1 170 ? 25.092 -11.847 -23.132 1.00 80.19 170 ALA A N 1
ATOM 1296 C CA . ALA A 1 170 ? 24.449 -12.451 -21.967 1.00 80.19 170 ALA A CA 1
ATOM 1297 C C . ALA A 1 170 ? 25.429 -13.399 -21.258 1.00 80.19 170 ALA A C 1
ATOM 1299 O O . ALA A 1 170 ? 26.214 -14.079 -21.918 1.00 80.19 170 ALA A O 1
ATOM 1300 N N . PHE A 1 171 ? 25.384 -13.462 -19.922 1.00 81.88 171 PHE A N 1
ATOM 1301 C CA . PHE A 1 171 ? 26.356 -14.221 -19.126 1.00 81.88 171 PHE A CA 1
ATOM 1302 C C . PHE A 1 171 ? 25.686 -15.182 -18.142 1.00 81.88 171 PHE A C 1
ATOM 1304 O O . PHE A 1 171 ? 24.715 -14.826 -17.475 1.00 81.88 171 PHE A O 1
ATOM 1311 N N . ASP A 1 172 ? 26.241 -16.392 -18.018 1.00 82.69 172 ASP A N 1
ATOM 1312 C CA . ASP A 1 172 ? 25.944 -17.406 -16.987 1.00 82.69 172 ASP A CA 1
ATOM 1313 C C . ASP A 1 172 ? 24.451 -17.729 -16.740 1.00 82.69 172 ASP A C 1
ATOM 1315 O O . ASP A 1 172 ? 24.070 -18.172 -15.649 1.00 82.69 172 ASP A O 1
ATOM 1319 N N . GLY A 1 173 ? 23.574 -17.470 -17.720 1.00 84.44 173 GLY A N 1
ATOM 1320 C CA . GLY A 1 173 ? 22.121 -17.617 -17.568 1.00 84.44 173 GLY A CA 1
ATOM 1321 C C . GLY A 1 173 ? 21.549 -16.755 -16.435 1.00 84.44 173 GLY A C 1
ATOM 1322 O O . GLY A 1 173 ? 20.588 -17.148 -15.765 1.00 84.44 173 GLY A O 1
ATOM 1323 N N . ARG A 1 174 ? 22.189 -15.614 -16.143 1.00 87.31 174 ARG A N 1
ATOM 1324 C CA . ARG A 1 174 ? 21.835 -14.735 -15.017 1.00 87.31 174 ARG A CA 1
ATOM 1325 C C . ARG A 1 174 ? 20.439 -14.162 -15.159 1.00 87.31 174 ARG A C 1
ATOM 1327 O O . ARG A 1 174 ? 19.760 -14.002 -14.151 1.00 87.31 174 ARG A O 1
ATOM 1334 N N . PHE A 1 175 ? 19.998 -13.880 -16.382 1.00 89.38 175 PHE A N 1
ATOM 1335 C CA . PHE A 1 175 ? 18.647 -13.383 -16.615 1.00 89.38 175 PHE A CA 1
ATOM 1336 C C . PHE A 1 175 ? 17.618 -14.438 -16.219 1.00 89.38 175 PHE A C 1
ATOM 1338 O O . PHE A 1 175 ? 16.712 -14.139 -15.444 1.00 89.38 175 PHE A O 1
ATOM 1345 N N . THR A 1 176 ? 17.816 -15.688 -16.641 1.00 93.19 176 THR A N 1
ATOM 1346 C CA . THR A 1 176 ? 16.972 -16.810 -16.213 1.00 93.19 176 THR A CA 1
ATOM 1347 C C . THR A 1 176 ? 16.965 -16.953 -14.687 1.00 93.19 176 THR A C 1
ATOM 1349 O O . THR A 1 176 ? 15.897 -17.078 -14.090 1.00 93.19 176 THR A O 1
ATOM 1352 N N . GLN A 1 177 ? 18.126 -16.844 -14.029 1.00 91.31 177 GLN A N 1
ATOM 1353 C CA . GLN A 1 177 ? 18.198 -16.889 -12.563 1.00 91.31 177 GLN A CA 1
ATOM 1354 C C . GLN A 1 177 ? 17.448 -15.733 -11.887 1.00 91.31 177 GLN A C 1
ATOM 1356 O O . GLN A 1 177 ? 16.757 -15.936 -10.889 1.00 91.31 177 GLN A O 1
ATOM 1361 N N . ALA A 1 178 ? 17.571 -14.519 -12.418 1.00 88.06 178 ALA A N 1
ATOM 1362 C CA . ALA A 1 178 ? 16.878 -13.357 -11.885 1.00 88.06 178 ALA A CA 1
ATOM 1363 C C . ALA A 1 178 ? 15.357 -13.510 -12.003 1.00 88.06 178 ALA A C 1
ATOM 1365 O O . ALA A 1 178 ? 14.639 -13.229 -11.043 1.00 88.06 178 ALA A O 1
ATOM 1366 N N . VAL A 1 179 ? 14.862 -14.027 -13.135 1.00 92.12 179 VAL A N 1
ATOM 1367 C CA . VAL A 1 179 ? 13.440 -14.366 -13.312 1.00 92.12 179 VAL A CA 1
ATOM 1368 C C . VAL A 1 179 ? 12.988 -15.362 -12.242 1.00 92.12 179 VAL A C 1
ATOM 1370 O O . VAL A 1 179 ? 11.980 -15.116 -11.581 1.00 92.12 179 VAL A O 1
ATOM 1373 N N . VAL A 1 180 ? 13.747 -16.439 -12.008 1.00 93.69 180 VAL A N 1
ATOM 1374 C CA . VAL A 1 180 ? 13.448 -17.432 -10.958 1.00 93.69 180 VAL A CA 1
ATOM 1375 C C . VAL A 1 180 ? 13.322 -16.771 -9.585 1.00 93.69 180 VAL A C 1
ATOM 1377 O O . VAL A 1 180 ? 12.309 -16.948 -8.906 1.00 93.69 180 VAL A O 1
ATOM 1380 N N . ASN A 1 181 ? 14.312 -15.971 -9.189 1.00 89.00 181 ASN A N 1
ATOM 1381 C CA . ASN A 1 181 ? 14.339 -15.314 -7.881 1.00 89.00 181 ASN A CA 1
ATOM 1382 C C . ASN A 1 181 ? 13.149 -14.359 -7.694 1.00 89.00 181 ASN A C 1
ATOM 1384 O O . ASN A 1 181 ? 12.533 -14.323 -6.627 1.00 89.00 181 ASN A O 1
ATOM 1388 N N . VAL A 1 182 ? 12.793 -13.592 -8.727 1.00 88.06 182 VAL A N 1
ATOM 1389 C CA . VAL A 1 182 ? 11.641 -12.674 -8.712 1.00 88.06 182 VAL A CA 1
ATOM 1390 C C . VAL A 1 182 ? 10.327 -13.440 -8.581 1.00 88.06 182 VAL A C 1
ATOM 1392 O O . VAL A 1 182 ? 9.525 -13.134 -7.699 1.00 88.06 182 VAL A O 1
ATOM 1395 N N . LEU A 1 183 ? 10.115 -14.468 -9.406 1.00 91.50 183 LEU A N 1
ATOM 1396 C CA . LEU A 1 183 ? 8.900 -15.281 -9.356 1.00 91.50 183 LEU A CA 1
ATOM 1397 C C . LEU A 1 183 ? 8.751 -15.995 -8.012 1.00 91.50 183 LEU A C 1
ATOM 1399 O O . LEU A 1 183 ? 7.652 -16.042 -7.459 1.00 91.50 183 LEU A O 1
ATOM 1403 N N . HIS A 1 184 ? 9.848 -16.492 -7.440 1.00 88.56 184 HIS A N 1
ATOM 1404 C CA . HIS A 1 184 ? 9.819 -17.115 -6.123 1.00 88.56 184 HIS A CA 1
ATOM 1405 C C . HIS A 1 184 ? 9.404 -16.115 -5.033 1.00 88.56 184 HIS A C 1
ATOM 1407 O O . HIS A 1 184 ? 8.602 -16.472 -4.172 1.00 88.56 184 HIS A O 1
ATOM 1413 N N . ARG A 1 185 ? 9.881 -14.859 -5.086 1.00 84.56 185 ARG A N 1
ATOM 1414 C CA . ARG A 1 185 ? 9.479 -13.797 -4.142 1.00 84.56 185 ARG A CA 1
ATOM 1415 C C . ARG A 1 185 ? 7.975 -13.524 -4.191 1.00 84.56 185 ARG A C 1
ATOM 1417 O O . ARG A 1 185 ? 7.332 -13.538 -3.141 1.00 84.56 185 ARG A O 1
ATOM 1424 N N . PHE A 1 186 ? 7.414 -13.339 -5.387 1.00 85.19 186 PHE A N 1
ATOM 1425 C CA . PHE A 1 186 ? 5.971 -13.134 -5.565 1.00 85.19 186 PHE A CA 1
ATOM 1426 C C . PHE A 1 186 ? 5.149 -14.359 -5.147 1.00 85.19 186 PHE A C 1
ATOM 1428 O O . PHE A 1 186 ? 4.075 -14.216 -4.569 1.00 85.19 186 PHE A O 1
ATOM 1435 N N . ALA A 1 187 ? 5.661 -15.570 -5.371 1.00 83.81 187 ALA A N 1
ATOM 1436 C CA . ALA A 1 187 ? 4.963 -16.788 -4.979 1.00 83.81 187 ALA A CA 1
ATOM 1437 C C . ALA A 1 187 ? 4.892 -16.984 -3.456 1.00 83.81 187 ALA A C 1
ATOM 1439 O O . ALA A 1 187 ? 3.923 -17.559 -2.968 1.00 83.81 187 ALA A O 1
ATOM 1440 N N . THR A 1 188 ? 5.878 -16.513 -2.685 1.00 79.12 188 THR A N 1
ATOM 1441 C CA . THR A 1 188 ? 5.974 -16.827 -1.246 1.00 79.12 188 THR A CA 1
ATOM 1442 C C . THR A 1 188 ? 5.601 -15.692 -0.296 1.00 79.12 188 THR A C 1
ATOM 1444 O O . THR A 1 188 ? 5.526 -15.943 0.902 1.00 79.12 188 THR A O 1
ATOM 1447 N N . SER A 1 189 ? 5.396 -14.460 -0.775 1.00 73.31 189 SER A N 1
ATOM 1448 C CA . SER A 1 189 ? 5.185 -13.299 0.103 1.00 73.31 189 SER A CA 1
ATOM 1449 C C . SER A 1 189 ? 3.977 -12.449 -0.294 1.00 73.31 189 SER A C 1
ATOM 1451 O O . SER A 1 189 ? 4.027 -11.695 -1.267 1.00 73.31 189 SER A O 1
ATOM 1453 N N . GLU A 1 190 ? 2.928 -12.488 0.535 1.00 69.31 190 GLU A N 1
ATOM 1454 C CA . GLU A 1 190 ? 1.761 -11.596 0.434 1.00 69.31 190 GLU A CA 1
ATOM 1455 C C . GLU A 1 190 ? 2.168 -10.116 0.537 1.00 69.31 190 GLU A C 1
ATOM 1457 O O . GLU A 1 190 ? 1.629 -9.268 -0.167 1.00 69.31 190 GLU A O 1
ATOM 1462 N N . ALA A 1 191 ? 3.174 -9.799 1.358 1.00 62.88 191 ALA A N 1
ATOM 1463 C CA . ALA A 1 191 ? 3.669 -8.432 1.522 1.00 62.88 191 ALA A CA 1
ATOM 1464 C C . ALA A 1 191 ? 4.300 -7.851 0.242 1.00 62.88 191 ALA A C 1
ATOM 1466 O O . ALA A 1 191 ? 4.432 -6.634 0.135 1.00 62.88 191 ALA A O 1
ATOM 1467 N N . VAL A 1 192 ? 4.706 -8.708 -0.703 1.00 68.94 192 VAL A N 1
ATOM 1468 C CA . VAL A 1 192 ? 5.311 -8.313 -1.985 1.00 68.94 192 VAL A CA 1
ATOM 1469 C C . VAL A 1 192 ? 4.293 -8.393 -3.124 1.00 68.94 192 VAL A C 1
ATOM 1471 O O . VAL A 1 192 ? 4.257 -7.498 -3.959 1.00 68.94 192 VAL A O 1
ATOM 1474 N N . ALA A 1 193 ? 3.460 -9.436 -3.163 1.00 66.75 193 ALA A N 1
ATOM 1475 C CA . ALA A 1 193 ? 2.487 -9.637 -4.240 1.00 66.75 193 ALA A CA 1
ATOM 1476 C C . ALA A 1 193 ? 1.166 -8.872 -4.048 1.00 66.75 193 ALA A C 1
ATOM 1478 O O . ALA A 1 193 ? 0.443 -8.648 -5.017 1.00 66.75 193 ALA A O 1
ATOM 1479 N N . GLY A 1 194 ? 0.837 -8.498 -2.809 1.00 63.81 194 GLY A N 1
ATOM 1480 C CA . GLY A 1 194 ? -0.486 -8.002 -2.443 1.00 63.81 194 GLY A CA 1
ATOM 1481 C C . GLY A 1 194 ? -1.579 -9.064 -2.571 1.00 63.81 194 GLY A C 1
ATOM 1482 O O . GLY A 1 194 ? -1.355 -10.173 -3.053 1.00 63.81 194 GLY A O 1
ATOM 1483 N N . THR A 1 195 ? -2.786 -8.727 -2.121 1.00 61.97 195 THR A N 1
ATOM 1484 C CA . THR A 1 195 ? -3.961 -9.621 -2.170 1.00 61.97 195 THR A CA 1
ATOM 1485 C C . THR A 1 195 ? -5.042 -9.146 -3.134 1.00 61.97 195 THR A C 1
ATOM 1487 O O . THR A 1 195 ? -5.940 -9.914 -3.463 1.00 61.97 195 THR A O 1
ATOM 1490 N N . GLN A 1 196 ? -4.952 -7.894 -3.583 1.00 59.34 196 GLN A N 1
ATOM 1491 C CA . GLN A 1 196 ? -6.014 -7.185 -4.299 1.00 59.34 196 GLN A CA 1
ATOM 1492 C C . GLN A 1 196 ? -6.050 -7.506 -5.798 1.00 59.34 196 GLN A C 1
ATOM 1494 O O . GLN A 1 196 ? -7.119 -7.590 -6.391 1.00 59.34 196 GLN A O 1
ATOM 1499 N N . SER A 1 197 ? -4.881 -7.706 -6.415 1.00 68.00 197 SER A N 1
ATOM 1500 C CA . SER A 1 197 ? -4.781 -8.020 -7.844 1.00 68.00 197 SER A CA 1
ATOM 1501 C C . SER A 1 197 ? -4.790 -9.527 -8.080 1.00 68.00 197 SER A C 1
ATOM 1503 O O . SER A 1 197 ? -4.098 -10.264 -7.375 1.00 68.00 197 SER A O 1
ATOM 1505 N N . ASP A 1 198 ? -5.515 -9.984 -9.101 1.00 72.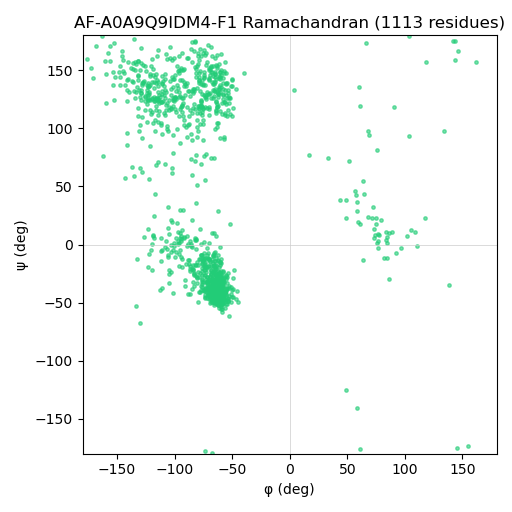50 198 ASP A N 1
ATOM 1506 C CA . ASP A 1 198 ? -5.586 -11.386 -9.534 1.00 72.50 198 ASP A CA 1
ATOM 1507 C C . ASP A 1 198 ? -4.339 -11.860 -10.293 1.00 72.50 198 ASP A C 1
ATOM 1509 O O . ASP A 1 198 ? -4.098 -13.064 -10.423 1.00 72.50 198 ASP A O 1
ATOM 1513 N N . HIS A 1 199 ? -3.497 -10.928 -10.729 1.00 81.06 199 HIS A N 1
ATOM 1514 C CA . HIS A 1 199 ? -2.190 -11.190 -11.322 1.00 81.06 199 HIS A CA 1
ATOM 1515 C C . HIS A 1 199 ? -1.164 -10.122 -10.942 1.00 81.06 199 HIS A C 1
ATOM 1517 O O . HIS A 1 199 ? -1.492 -8.951 -10.748 1.00 81.06 199 HIS A O 1
ATOM 1523 N N . VAL A 1 200 ? 0.100 -10.530 -10.855 1.00 80.69 200 VAL A N 1
ATOM 1524 C CA . VAL A 1 200 ? 1.231 -9.610 -10.739 1.00 80.69 200 VAL A CA 1
ATOM 1525 C C . VAL A 1 200 ? 1.491 -9.022 -12.121 1.00 80.69 200 VAL A C 1
ATOM 1527 O O . VAL A 1 200 ? 1.700 -9.755 -13.093 1.00 80.69 200 VAL A O 1
ATOM 1530 N N . GLN A 1 201 ? 1.452 -7.698 -12.219 1.00 75.19 201 GLN A N 1
ATOM 1531 C CA . GLN A 1 201 ? 1.568 -7.010 -13.496 1.00 75.19 201 GLN A CA 1
ATOM 1532 C C . GLN A 1 201 ? 2.988 -7.114 -14.065 1.00 75.19 201 GLN A C 1
ATOM 1534 O O . GLN A 1 201 ? 3.987 -7.047 -13.345 1.00 75.19 201 GLN A O 1
ATOM 1539 N N . LEU A 1 202 ? 3.101 -7.235 -15.392 1.00 74.50 202 LEU A N 1
ATOM 1540 C CA . LEU A 1 202 ? 4.405 -7.320 -16.062 1.00 74.50 202 LEU A CA 1
ATOM 1541 C C . LEU A 1 202 ? 5.247 -6.043 -15.864 1.00 74.50 202 LEU A C 1
ATOM 1543 O O . LEU A 1 202 ? 6.476 -6.114 -15.858 1.00 74.50 202 LEU A O 1
ATOM 1547 N N . ASN A 1 203 ? 4.594 -4.895 -15.657 1.00 64.25 203 ASN A N 1
ATOM 1548 C CA . ASN A 1 203 ? 5.242 -3.623 -15.326 1.00 64.25 203 ASN A CA 1
ATOM 1549 C C . ASN A 1 203 ? 5.826 -3.590 -13.899 1.00 64.25 203 ASN A C 1
ATOM 1551 O O . ASN A 1 203 ? 6.722 -2.793 -13.654 1.00 64.25 203 ASN A O 1
ATOM 1555 N N . THR A 1 204 ? 5.396 -4.482 -13.003 1.00 73.12 204 THR A N 1
ATOM 1556 C CA . THR A 1 204 ? 6.010 -4.716 -11.689 1.00 73.12 204 THR A CA 1
ATOM 1557 C C . THR A 1 204 ? 7.125 -5.763 -11.797 1.00 73.12 204 THR A C 1
ATOM 1559 O O . THR A 1 204 ? 8.215 -5.587 -11.254 1.00 73.12 204 THR A O 1
ATOM 1562 N N . VAL A 1 205 ? 6.899 -6.845 -12.555 1.00 78.94 205 VAL A N 1
ATOM 1563 C CA . VAL A 1 205 ? 7.848 -7.970 -12.670 1.00 78.94 205 VAL A CA 1
ATOM 1564 C C . VAL A 1 205 ? 9.123 -7.595 -13.437 1.00 78.94 205 VAL A C 1
ATOM 1566 O O . VAL A 1 205 ? 10.220 -7.950 -13.008 1.00 78.94 205 VAL A O 1
ATOM 1569 N N . ALA A 1 206 ? 9.026 -6.883 -14.563 1.00 75.88 206 ALA A N 1
ATOM 1570 C CA . ALA A 1 206 ? 10.194 -6.582 -15.400 1.00 75.88 206 ALA A CA 1
ATOM 1571 C C . ALA A 1 206 ? 11.238 -5.660 -14.718 1.00 75.88 206 ALA A C 1
ATOM 1573 O O . ALA A 1 206 ? 12.439 -5.965 -14.792 1.00 75.88 206 ALA A O 1
ATOM 1574 N N . PRO A 1 207 ? 10.847 -4.580 -14.007 1.00 69.69 207 PRO A N 1
ATOM 1575 C CA . PRO A 1 207 ? 11.782 -3.808 -13.188 1.00 69.69 207 PRO A CA 1
ATOM 1576 C C . PRO A 1 207 ? 12.419 -4.637 -12.068 1.00 69.69 207 PRO A C 1
ATOM 1578 O O . PRO A 1 207 ? 13.623 -4.518 -11.838 1.00 69.69 207 PRO A O 1
ATOM 1581 N N . GLU A 1 208 ? 11.658 -5.534 -11.434 1.00 75.75 208 GLU A N 1
ATOM 1582 C CA . GLU A 1 208 ? 12.179 -6.435 -10.401 1.00 75.75 208 GLU A CA 1
ATOM 1583 C C . GLU A 1 208 ? 13.235 -7.412 -10.936 1.00 75.75 208 GLU A C 1
ATOM 1585 O O . GLU A 1 208 ? 14.253 -7.626 -10.275 1.00 75.75 208 GLU A O 1
ATOM 1590 N N . ILE A 1 209 ? 13.055 -7.955 -12.146 1.00 80.38 209 ILE A N 1
ATOM 1591 C CA . ILE A 1 209 ? 14.079 -8.775 -12.825 1.00 80.38 209 ILE A CA 1
ATOM 1592 C C . ILE A 1 209 ? 15.336 -7.949 -13.083 1.00 80.38 209 ILE A C 1
ATOM 1594 O O . ILE A 1 209 ? 16.448 -8.418 -12.846 1.00 80.38 209 ILE A O 1
ATOM 1598 N N . SER A 1 210 ? 15.170 -6.702 -13.523 1.00 73.44 210 SER A N 1
ATOM 1599 C CA . SER A 1 210 ? 16.295 -5.798 -13.782 1.00 73.44 210 SER A CA 1
ATOM 1600 C C . SER A 1 210 ? 17.089 -5.487 -12.511 1.00 73.44 210 SER A C 1
ATOM 1602 O O . SER A 1 210 ? 18.315 -5.399 -12.561 1.00 73.44 210 SER A O 1
ATOM 1604 N N . ARG A 1 211 ? 16.408 -5.328 -11.368 1.00 71.62 211 ARG A N 1
ATOM 1605 C CA . ARG A 1 211 ? 17.040 -5.121 -10.052 1.00 71.62 211 ARG A CA 1
ATOM 1606 C C . ARG A 1 211 ? 17.780 -6.362 -9.584 1.00 71.62 211 ARG A C 1
ATOM 1608 O O . ARG A 1 211 ? 18.941 -6.262 -9.201 1.00 71.62 211 ARG A O 1
ATOM 1615 N N . GLU A 1 212 ? 17.141 -7.520 -9.677 1.00 77.25 212 GLU A N 1
ATOM 1616 C CA . GLU A 1 212 ? 17.734 -8.789 -9.263 1.00 77.25 212 GLU A CA 1
ATOM 1617 C C . GLU A 1 212 ? 18.982 -9.141 -10.082 1.00 77.25 212 GLU A C 1
ATOM 1619 O O . GLU A 1 212 ? 19.999 -9.542 -9.520 1.00 77.25 212 GLU A O 1
ATOM 1624 N N . LEU A 1 213 ? 18.950 -8.915 -11.398 1.00 74.81 213 LEU A N 1
ATOM 1625 C CA . LEU A 1 213 ? 20.111 -9.109 -12.267 1.00 74.81 213 LEU A CA 1
ATOM 1626 C C . LEU A 1 213 ? 21.342 -8.339 -11.795 1.00 74.81 213 LEU A C 1
ATOM 1628 O O . LEU A 1 213 ? 22.449 -8.864 -11.871 1.00 74.81 213 LEU A O 1
ATOM 1632 N N . ARG A 1 214 ? 21.159 -7.118 -11.283 1.00 65.62 214 ARG A N 1
ATOM 1633 C CA . ARG A 1 214 ? 22.262 -6.315 -10.743 1.00 65.62 214 ARG A CA 1
ATOM 1634 C C . ARG A 1 214 ? 22.797 -6.877 -9.434 1.00 65.62 214 ARG A C 1
ATOM 1636 O O . ARG A 1 214 ? 24.010 -6.954 -9.285 1.00 65.62 214 ARG A O 1
ATOM 1643 N N . CYS A 1 215 ? 21.930 -7.343 -8.534 1.00 66.62 215 CYS A N 1
ATOM 1644 C CA . CYS A 1 215 ? 22.377 -8.017 -7.311 1.00 66.62 215 CYS A CA 1
ATOM 1645 C C . CYS A 1 215 ? 23.248 -9.249 -7.616 1.00 66.62 215 CYS A C 1
ATOM 1647 O O . CYS A 1 215 ? 24.175 -9.550 -6.869 1.00 66.62 215 CYS A O 1
ATOM 1649 N N . LEU A 1 216 ? 22.998 -9.931 -8.738 1.00 70.00 216 LEU A N 1
ATOM 1650 C CA . LEU A 1 216 ? 23.808 -11.063 -9.193 1.00 70.00 216 LEU A CA 1
ATOM 1651 C C . LEU A 1 216 ? 25.168 -10.654 -9.806 1.00 70.00 216 LEU A C 1
ATOM 1653 O O . LEU A 1 216 ? 26.035 -11.513 -9.959 1.00 70.00 216 LEU A O 1
ATOM 1657 N N . VAL A 1 217 ? 25.389 -9.374 -10.145 1.00 62.06 217 VAL A N 1
ATOM 1658 C CA . VAL A 1 217 ? 26.663 -8.858 -10.700 1.00 62.06 217 VAL A CA 1
ATOM 1659 C C . VAL A 1 217 ? 27.708 -8.602 -9.605 1.00 62.06 217 VAL A C 1
ATOM 1661 O O . VAL A 1 217 ? 28.895 -8.856 -9.830 1.00 62.06 217 VAL A O 1
ATOM 1664 N N . ASP A 1 218 ? 27.286 -8.202 -8.400 1.00 51.81 218 ASP A N 1
ATOM 1665 C CA . ASP A 1 218 ? 28.180 -7.874 -7.272 1.00 51.81 218 ASP A CA 1
ATOM 1666 C C . ASP A 1 218 ? 28.972 -9.086 -6.725 1.00 51.81 218 ASP A C 1
ATOM 1668 O O . ASP A 1 218 ? 29.914 -8.928 -5.948 1.00 51.81 218 ASP A O 1
ATOM 1672 N N . ALA A 1 219 ? 28.674 -10.304 -7.193 1.00 46.31 219 ALA A N 1
ATOM 1673 C CA . ALA A 1 219 ? 29.352 -11.551 -6.829 1.00 46.31 219 ALA A CA 1
ATOM 1674 C C . ALA A 1 219 ? 30.635 -11.863 -7.646 1.00 46.31 219 ALA A C 1
ATOM 1676 O O . ALA A 1 219 ? 31.070 -13.015 -7.683 1.00 46.31 219 ALA A O 1
ATOM 1677 N N . GLY A 1 220 ? 31.268 -10.863 -8.281 1.00 42.12 220 GLY A N 1
ATOM 1678 C CA . GLY A 1 220 ? 32.669 -10.967 -8.733 1.00 42.12 220 GLY A CA 1
ATOM 1679 C C . GLY A 1 220 ? 32.973 -10.875 -10.238 1.00 42.12 220 GLY A C 1
ATOM 1680 O O . GLY A 1 220 ? 34.043 -11.329 -10.645 1.00 42.12 220 GLY A O 1
ATOM 1681 N N . VAL A 1 221 ? 32.117 -10.275 -11.081 1.00 41.22 221 VAL A N 1
ATOM 1682 C CA . VAL A 1 221 ? 32.400 -10.092 -12.529 1.00 41.22 221 VAL A CA 1
ATOM 1683 C C . VAL A 1 221 ? 32.233 -8.631 -12.975 1.00 41.22 221 VAL A C 1
ATOM 1685 O O . VAL A 1 221 ? 31.302 -7.951 -12.571 1.00 41.22 221 VAL A O 1
ATOM 1688 N N . LYS A 1 222 ? 33.143 -8.145 -13.838 1.00 43.19 222 LYS A N 1
ATOM 1689 C CA . LYS A 1 222 ? 33.286 -6.730 -14.256 1.00 43.19 222 LYS A CA 1
ATOM 1690 C C . LYS A 1 222 ? 32.323 -6.239 -15.358 1.00 43.19 222 LYS A C 1
ATOM 1692 O O . LYS A 1 222 ? 32.502 -5.117 -15.826 1.00 43.19 222 LYS A O 1
ATOM 1697 N N . GLN A 1 223 ? 31.372 -7.048 -15.829 1.00 52.31 223 GLN A N 1
ATOM 1698 C CA . GLN A 1 223 ? 30.496 -6.689 -16.956 1.00 52.31 223 GLN A CA 1
ATOM 1699 C C . GLN A 1 223 ? 29.024 -6.676 -16.535 1.00 52.31 223 GLN A C 1
ATOM 1701 O O . GLN A 1 223 ? 28.517 -7.648 -15.977 1.00 52.31 223 GLN A O 1
ATOM 1706 N N . GLU A 1 224 ? 28.367 -5.543 -16.784 1.00 52.16 224 GLU A N 1
ATOM 1707 C CA . GLU A 1 224 ? 26.955 -5.311 -16.485 1.00 52.16 224 GLU A CA 1
ATOM 1708 C C . GLU A 1 224 ? 26.057 -5.966 -17.542 1.00 52.16 224 GLU A C 1
ATOM 1710 O O . GLU A 1 224 ? 26.344 -5.902 -18.735 1.00 52.16 224 GLU A O 1
ATOM 1715 N N . GLN A 1 225 ? 24.941 -6.547 -17.099 1.00 57.94 225 GLN A N 1
ATOM 1716 C CA . GLN A 1 225 ? 23.902 -7.111 -17.958 1.00 57.94 225 GLN A CA 1
ATOM 1717 C C . GLN A 1 225 ? 22.566 -6.427 -17.627 1.00 57.94 225 GLN A C 1
ATOM 1719 O O . GLN A 1 225 ? 22.153 -6.395 -16.466 1.00 57.94 225 GLN A O 1
ATOM 1724 N N . LEU A 1 226 ? 21.909 -5.835 -18.629 1.00 56.81 226 LEU A N 1
ATOM 1725 C CA . LEU A 1 226 ? 20.638 -5.112 -18.485 1.00 56.81 226 LEU A CA 1
ATOM 1726 C C . LEU A 1 226 ? 19.504 -5.879 -19.167 1.00 56.81 226 LEU A C 1
ATOM 1728 O O . LEU A 1 226 ? 19.711 -6.472 -20.219 1.00 56.81 226 LEU A O 1
ATOM 1732 N N . VAL A 1 227 ? 18.294 -5.837 -18.599 1.00 52.28 227 VAL A N 1
ATOM 1733 C CA . VAL A 1 227 ? 17.096 -6.373 -19.267 1.00 52.28 227 VAL A CA 1
ATOM 1734 C C . VAL A 1 227 ? 16.629 -5.385 -20.324 1.00 52.28 227 VAL A C 1
ATOM 1736 O O . VAL A 1 227 ? 16.441 -4.202 -20.038 1.00 52.28 227 VAL A O 1
ATOM 1739 N N . HIS A 1 228 ? 16.358 -5.875 -21.526 1.00 55.91 228 HIS A N 1
ATOM 1740 C CA . HIS A 1 228 ? 15.730 -5.103 -22.590 1.00 55.91 228 HIS A CA 1
ATOM 1741 C C . HIS A 1 228 ? 14.376 -5.726 -22.915 1.00 55.91 228 HIS A C 1
ATOM 1743 O O . HIS A 1 228 ? 14.304 -6.861 -23.349 1.00 55.91 228 HIS A O 1
ATOM 1749 N N . GLY A 1 229 ? 13.274 -5.018 -22.691 1.00 52.78 229 GLY A N 1
ATOM 1750 C CA . GLY A 1 229 ? 11.949 -5.496 -23.092 1.00 52.78 229 GLY A CA 1
ATOM 1751 C C . GLY A 1 229 ? 11.577 -5.069 -24.509 1.00 52.78 229 GLY A C 1
ATOM 1752 O O . GLY A 1 229 ? 12.101 -4.071 -25.015 1.00 52.78 229 GLY A O 1
ATOM 1753 N N . SER A 1 230 ? 10.602 -5.762 -25.104 1.00 47.34 230 SER A N 1
ATOM 1754 C CA . SER A 1 230 ? 9.747 -5.158 -26.124 1.00 47.34 230 SER A CA 1
ATOM 1755 C C . SER A 1 230 ? 9.210 -3.863 -25.554 1.00 47.34 230 SER A C 1
ATOM 1757 O O . SER A 1 230 ? 8.839 -3.838 -24.380 1.00 47.34 230 SER A O 1
ATOM 1759 N N . LEU A 1 231 ? 9.199 -2.794 -26.353 1.00 41.59 231 LEU A N 1
ATOM 1760 C CA . LEU A 1 231 ? 8.626 -1.505 -25.965 1.00 41.59 231 LEU A CA 1
ATOM 1761 C C . LEU A 1 231 ? 7.110 -1.658 -25.778 1.00 41.59 231 LEU A C 1
ATOM 1763 O O . LEU A 1 231 ? 6.303 -1.241 -26.601 1.00 41.59 231 LEU A O 1
ATOM 1767 N N . LEU A 1 232 ? 6.725 -2.285 -24.670 1.00 41.19 232 LEU A N 1
ATOM 1768 C CA . LEU A 1 232 ? 5.535 -1.928 -23.938 1.00 41.19 232 LEU A CA 1
ATOM 1769 C C . LEU A 1 232 ? 5.694 -0.439 -23.677 1.00 41.19 232 LEU A C 1
ATOM 1771 O O . LEU A 1 232 ? 6.647 -0.016 -23.020 1.00 41.19 232 LEU A O 1
ATOM 1775 N N . ASP A 1 233 ? 4.805 0.365 -24.243 1.00 37.62 233 ASP A N 1
ATOM 1776 C CA . ASP A 1 233 ? 4.659 1.753 -23.834 1.00 37.62 233 ASP A CA 1
ATOM 1777 C C . ASP A 1 233 ? 4.087 1.726 -22.408 1.00 37.62 233 ASP A C 1
ATOM 1779 O O . ASP A 1 233 ? 2.905 1.950 -22.187 1.00 37.62 233 ASP A O 1
ATOM 1783 N N . LEU A 1 234 ? 4.931 1.380 -21.427 1.00 37.44 234 LEU A N 1
ATOM 1784 C CA . LEU A 1 234 ? 4.633 1.335 -19.991 1.00 37.44 234 LEU A CA 1
ATOM 1785 C C . LEU A 1 234 ? 4.222 2.718 -19.447 1.00 37.44 234 LEU A C 1
ATOM 1787 O O . LEU A 1 234 ? 3.905 2.846 -18.272 1.00 37.44 234 LEU A O 1
ATOM 1791 N N . ALA A 1 235 ? 4.241 3.741 -20.306 1.00 35.56 235 ALA A N 1
ATOM 1792 C CA . ALA A 1 235 ? 3.811 5.106 -20.054 1.00 35.56 235 ALA A CA 1
ATOM 1793 C C . ALA A 1 235 ? 2.401 5.424 -20.603 1.00 35.56 235 ALA A C 1
ATOM 1795 O O . ALA A 1 235 ? 1.943 6.553 -20.444 1.00 35.56 235 ALA A O 1
ATOM 1796 N N . GLN A 1 236 ? 1.717 4.486 -21.270 1.00 35.00 236 GLN A N 1
ATOM 1797 C CA . GLN A 1 236 ? 0.323 4.635 -21.707 1.00 35.00 236 GLN A CA 1
ATOM 1798 C C . GLN A 1 236 ? -0.463 3.391 -21.295 1.00 35.00 236 GLN A C 1
ATOM 1800 O O . GLN A 1 236 ? -0.366 2.397 -22.008 1.00 35.00 236 GLN A O 1
ATOM 1805 N N . ASP A 1 237 ? -1.185 3.452 -20.163 1.00 40.28 237 ASP A N 1
ATOM 1806 C CA . ASP A 1 237 ? -2.109 2.419 -19.640 1.00 40.28 237 ASP A CA 1
ATOM 1807 C C . ASP A 1 237 ? -1.901 1.033 -20.283 1.00 40.28 237 ASP A C 1
ATOM 1809 O O . ASP A 1 237 ? -2.621 0.662 -21.225 1.00 40.28 237 ASP A O 1
ATOM 1813 N N . PRO A 1 238 ? -0.850 0.292 -19.877 1.00 43.62 238 PRO A N 1
ATOM 1814 C CA . PRO A 1 238 ? -0.540 -0.978 -20.508 1.00 43.62 238 PRO A CA 1
ATOM 1815 C C . PRO A 1 238 ? -1.727 -1.938 -20.340 1.00 43.62 238 PRO A C 1
ATOM 1817 O O . PRO A 1 238 ? -2.392 -1.918 -19.302 1.00 43.62 238 PRO A O 1
ATOM 1820 N N . PRO A 1 239 ? -2.016 -2.796 -21.338 1.00 50.00 239 PRO A N 1
ATOM 1821 C CA . PRO A 1 239 ? -3.018 -3.838 -21.159 1.00 50.00 239 PRO A CA 1
ATOM 1822 C C . PRO A 1 239 ? -2.647 -4.675 -19.931 1.00 50.00 239 PRO A C 1
ATOM 1824 O O . PRO A 1 239 ? -1.474 -4.991 -19.741 1.00 50.00 239 PRO A O 1
ATOM 1827 N N . SER A 1 240 ? -3.625 -5.043 -19.104 1.00 60.31 240 SER A N 1
ATOM 1828 C CA . SER A 1 240 ? -3.400 -6.007 -18.029 1.00 60.31 240 SER A CA 1
ATOM 1829 C C . SER A 1 240 ? -2.939 -7.328 -18.653 1.00 60.31 240 SER A C 1
ATOM 1831 O O . SER A 1 240 ? -3.654 -7.940 -19.450 1.00 60.31 240 SER A O 1
ATOM 1833 N N . LEU A 1 241 ? -1.695 -7.729 -18.376 1.00 71.69 241 LEU A N 1
ATOM 1834 C CA . LEU A 1 241 ? -1.078 -8.925 -18.955 1.00 71.69 241 LEU A CA 1
ATOM 1835 C C . LEU A 1 241 ? -1.009 -10.024 -17.886 1.00 71.69 241 LEU A C 1
ATOM 1837 O O . LEU A 1 241 ? -0.067 -10.033 -17.090 1.00 71.69 241 LEU A O 1
ATOM 1841 N N . PRO A 1 242 ? -1.954 -10.983 -17.858 1.00 82.62 242 PRO A N 1
ATOM 1842 C CA . PRO A 1 242 ? -2.121 -11.919 -16.745 1.00 82.62 242 PRO A CA 1
ATOM 1843 C C . PRO A 1 242 ? -1.148 -13.111 -16.785 1.00 82.62 242 PRO A C 1
ATOM 1845 O O . PRO A 1 242 ? -1.509 -14.229 -16.411 1.00 82.62 242 PRO A O 1
ATOM 1848 N N . PHE A 1 243 ? 0.096 -12.897 -17.233 1.00 87.25 243 PHE A N 1
ATOM 1849 C CA . PHE A 1 243 ? 1.115 -13.950 -17.320 1.00 87.25 243 PHE A CA 1
ATOM 1850 C C . PHE A 1 243 ? 1.479 -14.533 -15.953 1.00 87.25 243 PHE A C 1
ATOM 1852 O O . PHE A 1 243 ? 1.808 -15.711 -15.877 1.00 87.25 243 PHE A O 1
ATOM 1859 N N . PHE A 1 244 ? 1.385 -13.763 -14.871 1.00 89.31 244 PHE A N 1
ATOM 1860 C CA . PHE A 1 244 ? 1.757 -14.220 -13.533 1.00 89.31 244 PHE A CA 1
ATOM 1861 C C . PHE A 1 244 ? 0.551 -14.120 -12.589 1.00 89.31 244 PHE A C 1
ATOM 1863 O O . PHE A 1 244 ? 0.397 -13.101 -11.921 1.00 89.31 244 PHE A O 1
ATOM 1870 N N . PRO A 1 245 ? -0.344 -15.129 -12.537 1.00 86.81 245 PRO A N 1
ATOM 1871 C CA . PRO A 1 245 ? -1.470 -15.123 -11.601 1.00 86.81 245 PRO A CA 1
ATOM 1872 C C . PRO A 1 245 ? -0.967 -14.978 -10.166 1.00 86.81 245 PRO A C 1
ATOM 1874 O O . PRO A 1 245 ? -0.029 -15.662 -9.770 1.00 86.81 245 PRO A O 1
ATOM 1877 N N . ASN A 1 246 ? -1.577 -14.093 -9.390 1.00 80.44 246 ASN A N 1
ATOM 1878 C CA . ASN A 1 246 ? -1.130 -13.817 -8.036 1.00 80.44 246 ASN A CA 1
ATOM 1879 C C . ASN A 1 246 ? -1.609 -14.947 -7.103 1.00 80.44 246 ASN A C 1
ATOM 1881 O O . ASN A 1 246 ? -2.817 -15.067 -6.883 1.00 80.44 246 ASN A O 1
ATOM 1885 N N . PRO A 1 247 ? -0.709 -15.771 -6.526 1.00 78.00 247 PRO A N 1
ATOM 1886 C CA . PRO A 1 247 ? -1.106 -16.881 -5.655 1.00 78.00 247 PRO A CA 1
ATOM 1887 C C . PRO A 1 247 ? -1.748 -16.420 -4.342 1.00 78.00 247 PRO A C 1
ATOM 1889 O O . PRO A 1 247 ? -2.432 -17.203 -3.688 1.00 78.00 247 PRO A O 1
ATOM 1892 N N . HIS A 1 248 ? -1.530 -15.155 -3.969 1.00 73.19 248 HIS A N 1
ATOM 1893 C CA . HIS A 1 248 ? -2.072 -14.518 -2.769 1.00 73.19 248 HIS A CA 1
ATOM 1894 C C . HIS A 1 248 ? -3.335 -13.705 -3.053 1.00 73.19 248 HIS A C 1
ATOM 1896 O O . HIS A 1 248 ? -3.892 -13.114 -2.127 1.00 73.19 248 HIS A O 1
ATOM 1902 N N . HIS A 1 249 ? -3.801 -13.669 -4.308 1.00 70.00 249 HIS A N 1
ATOM 1903 C CA . HIS A 1 249 ? -5.028 -12.969 -4.658 1.00 70.00 249 HIS A CA 1
ATOM 1904 C C . HIS A 1 249 ? -6.201 -13.522 -3.860 1.00 70.00 249 HIS A C 1
ATOM 1906 O O . HIS A 1 249 ? -6.470 -14.728 -3.862 1.00 70.00 249 HIS A O 1
ATOM 1912 N N . ARG A 1 250 ? -6.940 -12.616 -3.232 1.00 59.97 250 ARG A N 1
ATOM 1913 C CA . ARG A 1 250 ? -8.204 -12.922 -2.581 1.00 59.97 250 ARG A CA 1
ATOM 1914 C C . ARG A 1 250 ? -9.294 -12.248 -3.398 1.00 59.97 250 ARG A C 1
ATOM 1916 O O . ARG A 1 250 ? -9.537 -11.060 -3.207 1.00 59.97 250 ARG A O 1
ATOM 1923 N N . PRO A 1 251 ? -9.933 -12.984 -4.332 1.00 46.78 251 PRO A N 1
ATOM 1924 C CA . PRO A 1 251 ? -11.071 -12.456 -5.061 1.00 46.78 251 PRO A CA 1
ATOM 1925 C C . PRO A 1 251 ? -12.064 -11.869 -4.069 1.00 46.78 251 PRO A C 1
ATOM 1927 O O . PRO A 1 251 ? -12.366 -12.525 -3.070 1.00 46.78 251 PRO A O 1
ATOM 1930 N N . ALA A 1 252 ? -12.617 -10.694 -4.363 1.00 38.75 252 ALA A N 1
ATOM 1931 C CA . ALA A 1 252 ? -13.766 -10.167 -3.639 1.00 38.75 252 ALA A CA 1
ATOM 1932 C C . ALA A 1 252 ? -14.913 -11.193 -3.732 1.00 38.75 252 ALA A C 1
ATOM 1934 O O . ALA A 1 252 ? -15.641 -11.233 -4.721 1.00 38.75 252 ALA A O 1
ATOM 1935 N N . GLY A 1 253 ? -15.005 -12.119 -2.772 1.00 37.44 253 GLY A N 1
ATOM 1936 C CA . GLY A 1 253 ? -15.835 -13.313 -2.956 1.00 37.44 253 GLY A CA 1
ATOM 1937 C C . GLY A 1 253 ? -15.259 -14.641 -2.463 1.00 37.44 253 GLY A C 1
ATOM 1938 O O . GLY A 1 253 ? -16.038 -15.483 -2.013 1.00 37.44 253 GLY A O 1
ATOM 1939 N N . ALA A 1 254 ? -13.945 -14.863 -2.553 1.00 31.20 254 ALA A N 1
ATOM 1940 C CA . ALA A 1 254 ? -13.347 -16.159 -2.239 1.00 31.20 254 ALA A CA 1
ATOM 1941 C C . ALA A 1 254 ? -13.334 -16.415 -0.731 1.00 31.20 254 ALA A C 1
ATOM 1943 O O . ALA A 1 254 ? -13.042 -15.527 0.057 1.00 31.20 254 ALA A O 1
ATOM 1944 N N . VAL A 1 255 ? -13.674 -17.638 -0.334 1.00 31.70 255 VAL A N 1
ATOM 1945 C CA . VAL A 1 255 ? -13.561 -18.103 1.050 1.00 31.70 255 VAL A CA 1
ATOM 1946 C C . VAL A 1 255 ? -12.105 -18.538 1.260 1.00 31.70 255 VAL A C 1
ATOM 1948 O O . VAL A 1 255 ? -11.674 -19.478 0.584 1.00 31.70 255 VAL A O 1
ATOM 1951 N N . PRO A 1 256 ? -11.318 -17.898 2.146 1.00 31.00 256 PRO A N 1
ATOM 1952 C CA . PRO A 1 256 ? -9.981 -18.376 2.477 1.00 31.00 256 PRO A CA 1
ATOM 1953 C C . PRO A 1 256 ? -10.038 -19.786 3.067 1.00 31.00 256 PRO A C 1
ATOM 1955 O O . PRO A 1 256 ? -10.978 -20.132 3.789 1.00 31.00 256 PRO A O 1
ATOM 1958 N N . GLN A 1 257 ? -9.001 -20.594 2.823 1.00 28.98 257 GLN A N 1
ATOM 1959 C CA . GLN A 1 257 ? -8.816 -21.820 3.599 1.00 28.98 257 GLN A CA 1
ATOM 1960 C C . GLN A 1 257 ? -8.775 -21.479 5.099 1.00 28.98 257 GLN A C 1
ATOM 1962 O O . GLN A 1 257 ? -8.140 -20.496 5.494 1.00 28.98 257 GLN A O 1
ATOM 1967 N N . PRO A 1 258 ? -9.436 -22.280 5.951 1.00 26.61 258 PRO A N 1
ATOM 1968 C CA . PRO A 1 258 ? -9.512 -22.004 7.376 1.00 26.61 258 PRO A CA 1
ATOM 1969 C C . PRO A 1 258 ? -8.104 -22.035 7.969 1.00 26.61 258 PRO A C 1
ATOM 1971 O O . PRO A 1 258 ? -7.441 -23.074 7.930 1.00 26.61 258 PRO A O 1
ATOM 1974 N N . VAL A 1 259 ? -7.636 -20.916 8.539 1.00 29.14 259 VAL A N 1
ATOM 1975 C CA . VAL A 1 259 ? -6.391 -20.988 9.317 1.00 29.14 259 VAL A CA 1
ATOM 1976 C C . VAL A 1 259 ? -6.656 -21.770 10.594 1.00 29.14 259 VAL A C 1
ATOM 1978 O O . VAL A 1 259 ? -7.620 -21.510 11.315 1.00 29.14 259 VAL A O 1
ATOM 1981 N N . ARG A 1 260 ? -5.794 -22.755 10.836 1.00 29.73 260 ARG A N 1
ATOM 1982 C CA . ARG A 1 260 ? -5.750 -23.517 12.075 1.00 29.73 260 ARG A CA 1
ATOM 1983 C C . ARG A 1 260 ? -5.092 -22.642 13.141 1.00 29.73 260 ARG A C 1
ATOM 1985 O O . ARG A 1 260 ? -3.904 -22.361 13.052 1.00 29.73 260 ARG A O 1
ATOM 1992 N N . GLY A 1 261 ? -5.883 -22.227 14.120 1.00 29.03 261 GLY A N 1
ATOM 1993 C CA . GLY A 1 261 ? -5.471 -21.556 15.351 1.00 29.03 261 GLY A CA 1
ATOM 1994 C C . GLY A 1 261 ? -6.528 -21.852 16.414 1.00 29.03 261 GLY A C 1
ATOM 1995 O O . GLY A 1 261 ? -7.706 -21.925 16.079 1.00 29.03 261 GLY A O 1
ATOM 1996 N N . ALA A 1 262 ? -6.082 -22.156 17.629 1.00 31.31 262 ALA A N 1
ATOM 1997 C CA . ALA A 1 262 ? -6.794 -22.877 18.681 1.00 31.31 262 ALA A CA 1
ATOM 1998 C C . ALA A 1 262 ? -8.223 -22.376 19.007 1.00 31.31 262 ALA A C 1
ATOM 2000 O O . ALA A 1 262 ? -8.491 -21.185 19.013 1.00 31.31 262 ALA A O 1
ATOM 2001 N N . GLY A 1 263 ? -9.130 -23.323 19.284 1.00 34.84 263 GLY A N 1
ATOM 2002 C CA . GLY A 1 263 ? -10.345 -23.119 20.092 1.00 34.84 263 GLY A CA 1
ATOM 2003 C C . GLY A 1 263 ? -11.625 -22.606 19.419 1.00 34.84 263 GLY A C 1
ATOM 2004 O O . GLY A 1 263 ? -12.715 -23.001 19.842 1.00 34.84 263 GLY A O 1
ATOM 2005 N N . ALA A 1 264 ? -11.559 -21.819 18.344 1.00 36.97 264 ALA A N 1
ATOM 2006 C CA . ALA A 1 264 ? -12.772 -21.369 17.655 1.00 36.97 264 ALA A CA 1
ATOM 2007 C C . ALA A 1 264 ? -13.346 -22.475 16.748 1.00 36.97 264 ALA A C 1
ATOM 2009 O O . ALA A 1 264 ? -12.708 -22.912 15.788 1.00 36.97 264 ALA A O 1
ATOM 2010 N N . ALA A 1 265 ? -14.571 -22.928 17.036 1.00 36.47 265 ALA A N 1
ATOM 2011 C CA . ALA A 1 265 ? -15.329 -23.793 16.134 1.00 36.47 265 ALA A CA 1
ATOM 2012 C C . ALA A 1 265 ? -15.358 -23.192 14.715 1.00 36.47 265 ALA A C 1
ATOM 2014 O O . ALA A 1 265 ? -15.437 -21.978 14.552 1.00 36.47 265 ALA A O 1
ATOM 2015 N N . GLN A 1 266 ? -15.281 -24.044 13.693 1.00 43.66 266 GLN A N 1
ATOM 2016 C CA . GLN A 1 266 ? -15.268 -23.673 12.278 1.00 43.66 266 GLN A CA 1
ATOM 2017 C C . GLN A 1 266 ? -16.568 -22.934 11.902 1.00 43.66 266 GLN A C 1
ATOM 2019 O O . GLN A 1 266 ? -17.569 -23.568 11.574 1.00 43.66 266 GLN A O 1
ATOM 2024 N N . VAL A 1 267 ? -16.579 -21.601 11.991 1.00 47.34 267 VAL A N 1
ATOM 2025 C CA . VAL A 1 267 ? -17.718 -20.775 11.569 1.00 47.34 267 VAL A CA 1
ATOM 2026 C C . VAL A 1 267 ? -17.492 -20.335 10.122 1.00 47.34 267 VAL A C 1
ATOM 2028 O O . VAL A 1 267 ? -16.510 -19.660 9.827 1.00 47.34 267 VAL A O 1
ATOM 2031 N N . ASP A 1 268 ? -18.392 -20.729 9.220 1.00 50.09 268 ASP A N 1
ATOM 2032 C CA . ASP A 1 268 ? -18.426 -20.272 7.825 1.00 50.09 268 ASP A CA 1
ATOM 2033 C C . ASP A 1 268 ? -19.072 -18.875 7.763 1.00 50.09 268 ASP A C 1
ATOM 2035 O O . ASP A 1 268 ? -20.292 -18.727 7.850 1.00 50.09 268 ASP A O 1
ATOM 2039 N N . VAL A 1 269 ? -18.240 -17.835 7.711 1.00 63.19 269 VAL A N 1
ATOM 2040 C CA . VAL A 1 269 ? -18.627 -16.413 7.713 1.00 63.19 269 VAL A CA 1
ATOM 2041 C C . VAL A 1 269 ? -17.846 -15.658 6.642 1.00 63.19 269 VAL A C 1
ATOM 2043 O O . VAL A 1 269 ? -16.785 -16.093 6.200 1.00 63.19 269 VAL A O 1
ATOM 2046 N N . ASP A 1 270 ? -18.395 -14.526 6.201 1.00 62.09 270 ASP A N 1
ATOM 2047 C CA . ASP A 1 270 ? -17.816 -13.710 5.134 1.00 62.09 270 ASP A CA 1
ATOM 2048 C C . ASP A 1 270 ? -16.414 -13.183 5.494 1.00 62.09 270 ASP A C 1
ATOM 2050 O O . ASP A 1 270 ? -16.221 -12.645 6.580 1.00 62.09 270 ASP A O 1
ATOM 2054 N N . GLU A 1 271 ? -15.432 -13.273 4.589 1.00 60.53 271 GLU A N 1
ATOM 2055 C CA . GLU A 1 271 ? -14.080 -12.740 4.850 1.00 60.53 271 GLU A CA 1
ATOM 2056 C C . GLU A 1 271 ? -14.090 -11.224 5.078 1.00 60.53 271 GLU A C 1
ATOM 2058 O O . GLU A 1 271 ? -13.320 -10.708 5.891 1.00 60.53 271 GLU A O 1
ATOM 2063 N N . GLY A 1 272 ? -14.976 -10.496 4.396 1.00 57.03 272 GLY A N 1
ATOM 2064 C CA . GLY A 1 272 ? -15.117 -9.059 4.577 1.00 57.03 272 GLY A CA 1
ATOM 2065 C C . GLY A 1 272 ? -15.604 -8.686 5.979 1.00 57.03 272 GLY A C 1
ATOM 2066 O O . GLY A 1 272 ? -15.368 -7.569 6.429 1.00 57.03 272 GLY A O 1
ATOM 2067 N N . MET A 1 273 ? -16.233 -9.624 6.692 1.00 78.00 273 MET A N 1
ATOM 2068 C CA . MET A 1 273 ? -16.567 -9.463 8.103 1.00 78.00 273 MET A CA 1
ATOM 2069 C C . MET A 1 273 ? -15.318 -9.381 8.976 1.00 78.00 273 MET A C 1
ATOM 2071 O O . MET A 1 273 ? -15.303 -8.617 9.928 1.00 78.00 273 MET A O 1
ATOM 2075 N N . ASP A 1 274 ? -14.277 -10.151 8.657 1.00 69.94 274 ASP A N 1
ATOM 2076 C CA . ASP A 1 274 ? -13.117 -10.369 9.526 1.00 69.94 274 ASP A CA 1
ATOM 2077 C C . ASP A 1 274 ? -13.507 -10.805 10.960 1.00 69.94 274 ASP A C 1
ATOM 2079 O O . ASP A 1 274 ? -13.375 -10.056 11.933 1.00 69.94 274 ASP A O 1
ATOM 2083 N N . PRO A 1 275 ? -13.988 -12.049 11.133 1.00 70.25 275 PRO A N 1
ATOM 2084 C CA . PRO A 1 275 ? -14.390 -12.561 12.444 1.00 70.25 275 PRO A CA 1
ATOM 2085 C C . PRO A 1 275 ? -13.253 -12.535 13.466 1.00 70.25 275 PRO A C 1
ATOM 2087 O O . PRO A 1 275 ? -13.496 -12.369 14.658 1.00 70.25 275 PRO A O 1
ATOM 2090 N N . ARG A 1 276 ? -12.005 -12.690 13.005 1.00 68.31 276 ARG A N 1
ATOM 2091 C CA . ARG A 1 276 ? -10.824 -12.663 13.872 1.00 68.31 276 ARG A CA 1
ATOM 2092 C C . ARG A 1 276 ? -10.617 -11.299 14.479 1.00 68.31 276 ARG A C 1
ATOM 2094 O O . ARG A 1 276 ? -10.334 -11.237 15.669 1.00 68.31 276 ARG A O 1
ATOM 2101 N N . HIS A 1 277 ? -10.773 -10.236 13.693 1.00 75.88 277 HIS A N 1
ATOM 2102 C CA . HIS A 1 277 ? -10.734 -8.876 14.214 1.00 75.88 277 HIS A CA 1
ATOM 2103 C C . HIS A 1 277 ? -11.762 -8.688 15.325 1.00 75.88 277 HIS A C 1
ATOM 2105 O O . HIS A 1 277 ? -11.382 -8.336 16.437 1.00 75.88 277 HIS A O 1
ATOM 2111 N N . PHE A 1 278 ? -13.037 -8.997 15.076 1.00 81.81 278 PHE A N 1
ATOM 2112 C CA . PHE A 1 278 ? -14.082 -8.786 16.082 1.00 81.81 278 PHE A CA 1
ATOM 2113 C C . PHE A 1 278 ? -13.896 -9.645 17.338 1.00 81.81 278 PHE A C 1
ATOM 2115 O O . PHE A 1 278 ? -14.116 -9.145 18.440 1.00 81.81 278 PHE A O 1
ATOM 2122 N N . ILE A 1 279 ? -13.452 -10.900 17.197 1.00 76.25 279 ILE A N 1
ATOM 2123 C CA . ILE A 1 279 ? -13.142 -11.777 18.337 1.00 76.25 279 ILE A CA 1
ATOM 2124 C C . ILE A 1 279 ? -11.951 -11.224 19.119 1.00 76.25 279 ILE A C 1
ATOM 2126 O O . ILE A 1 279 ? -12.063 -11.000 20.318 1.00 76.25 279 ILE A O 1
ATOM 2130 N N . ARG A 1 280 ? -10.835 -10.934 18.445 1.00 70.44 280 ARG A N 1
ATOM 2131 C CA . ARG A 1 280 ? -9.609 -10.426 19.074 1.00 70.44 280 ARG A CA 1
ATOM 2132 C C . ARG A 1 280 ? -9.833 -9.083 19.757 1.00 70.44 280 ARG A C 1
ATOM 2134 O O . ARG A 1 280 ? -9.373 -8.876 20.877 1.00 70.44 280 ARG A O 1
ATOM 2141 N N . ALA A 1 281 ? -10.566 -8.186 19.104 1.00 75.19 281 ALA A N 1
ATOM 2142 C CA . ALA A 1 281 ? -10.924 -6.900 19.671 1.00 75.19 281 ALA A CA 1
ATOM 2143 C C . ALA A 1 281 ? -11.812 -7.083 20.912 1.00 75.19 281 ALA A C 1
ATOM 2145 O O . ALA A 1 281 ? -11.533 -6.477 21.945 1.00 75.19 281 ALA A O 1
ATOM 2146 N N . ALA A 1 282 ? -12.813 -7.971 20.856 1.00 78.75 282 ALA A N 1
ATOM 2147 C CA . ALA A 1 282 ? -13.643 -8.323 22.011 1.00 78.75 282 ALA A CA 1
ATOM 2148 C C . ALA A 1 282 ? -12.851 -9.009 23.137 1.00 78.75 282 ALA A C 1
ATOM 2150 O O . ALA A 1 282 ? -13.226 -8.905 24.303 1.00 78.75 282 ALA A O 1
ATOM 2151 N N . SER A 1 283 ? -11.744 -9.683 22.821 1.00 71.50 283 SER A N 1
ATOM 2152 C CA . SER A 1 283 ? -10.853 -10.294 23.809 1.00 71.50 283 SER A CA 1
ATOM 2153 C C . SER A 1 283 ? -9.997 -9.279 24.579 1.00 71.50 283 SER A C 1
ATOM 2155 O O . SER A 1 283 ? -9.475 -9.611 25.640 1.00 71.50 283 SER A O 1
ATOM 2157 N N . GLY A 1 284 ? -9.869 -8.040 24.087 1.00 60.72 284 GLY A N 1
ATOM 2158 C CA . GLY A 1 284 ? -9.124 -6.950 24.735 1.00 60.72 284 GLY A CA 1
ATOM 2159 C C . GLY A 1 284 ? -7.605 -6.974 24.513 1.00 60.72 284 GLY A C 1
ATOM 2160 O O . GLY A 1 284 ? -6.930 -5.981 24.763 1.00 60.72 284 GLY A O 1
ATOM 2161 N N . LEU A 1 285 ? -7.045 -8.060 23.977 1.00 55.78 285 LEU A N 1
ATOM 2162 C CA . LEU A 1 285 ? -5.606 -8.206 23.752 1.00 55.78 285 LEU A CA 1
ATOM 2163 C C . LEU A 1 285 ? -5.207 -7.659 22.371 1.00 55.78 285 LEU A C 1
ATOM 2165 O O . LEU A 1 285 ? -5.394 -8.302 21.340 1.00 55.78 285 LEU A O 1
ATOM 2169 N N . GLY A 1 286 ? -4.612 -6.465 22.349 1.00 43.84 286 GLY A N 1
ATOM 2170 C CA . GLY A 1 286 ? -4.052 -5.844 21.139 1.00 43.84 286 GLY A CA 1
ATOM 2171 C C . GLY A 1 286 ? -2.722 -6.445 20.645 1.00 43.84 286 GLY A C 1
ATOM 2172 O O . GLY A 1 286 ? -2.171 -5.950 19.668 1.00 43.84 286 GLY A O 1
ATOM 2173 N N . GLY A 1 287 ? -2.185 -7.487 21.296 1.00 39.31 287 GLY A N 1
ATOM 2174 C CA . GLY A 1 287 ? -0.875 -8.086 20.988 1.00 39.31 287 GLY A CA 1
ATOM 2175 C C . GLY A 1 287 ? -0.937 -9.406 20.191 1.00 39.31 287 GLY A C 1
ATOM 2176 O O . GLY A 1 287 ? -1.980 -10.062 20.176 1.00 39.31 287 GLY A O 1
ATOM 2177 N N . PRO A 1 288 ? 0.151 -9.815 19.498 1.00 33.62 288 PRO A N 1
ATOM 2178 C CA . PRO A 1 288 ? 0.258 -11.064 18.717 1.00 33.62 288 PRO A CA 1
ATOM 2179 C C . PRO A 1 288 ? 0.280 -12.356 19.545 1.00 33.62 288 PRO A C 1
ATOM 2181 O O . PRO A 1 288 ? 0.033 -13.420 18.986 1.00 33.62 288 PRO A O 1
ATOM 2184 N N . ALA A 1 289 ? 0.503 -12.277 20.857 1.00 36.91 289 ALA A N 1
ATOM 2185 C CA . ALA A 1 289 ? 0.402 -13.415 21.763 1.00 36.91 289 ALA A CA 1
ATOM 2186 C C . ALA A 1 289 ? -0.935 -13.364 22.514 1.00 36.91 289 ALA A C 1
ATOM 2188 O O . ALA A 1 289 ? -1.063 -12.681 23.527 1.00 36.91 289 ALA A O 1
ATOM 2189 N N . ALA A 1 290 ? -1.946 -14.052 21.994 1.00 37.72 290 ALA A N 1
ATOM 2190 C CA . ALA A 1 290 ? -3.180 -14.303 22.722 1.00 37.72 290 ALA A CA 1
ATOM 2191 C C . ALA A 1 290 ? -3.650 -15.723 22.405 1.00 37.72 290 ALA A C 1
ATOM 2193 O O . ALA A 1 290 ? -4.315 -15.959 21.398 1.00 37.72 290 ALA A O 1
ATOM 2194 N N . ASP A 1 291 ? -3.293 -16.661 23.282 1.00 40.44 291 ASP A N 1
ATOM 2195 C CA . ASP A 1 291 ? -4.188 -17.779 23.564 1.00 40.44 291 ASP A CA 1
ATOM 2196 C C . ASP A 1 291 ? -5.553 -17.217 24.022 1.00 40.44 291 ASP A C 1
ATOM 2198 O O . ASP A 1 291 ? -5.629 -16.084 24.504 1.00 40.44 291 ASP A O 1
ATOM 2202 N N . ASP A 1 292 ? -6.618 -18.011 23.868 1.00 44.72 292 ASP A N 1
ATOM 2203 C CA . ASP A 1 292 ? -8.064 -17.751 24.084 1.00 44.72 292 ASP A CA 1
ATOM 2204 C C . ASP A 1 292 ? -8.498 -17.153 25.458 1.00 44.72 292 ASP A C 1
ATOM 2206 O O . ASP A 1 292 ? -9.666 -17.202 25.854 1.00 44.72 292 ASP A O 1
ATOM 2210 N N . ALA A 1 293 ? -7.591 -16.577 26.242 1.00 45.97 293 ALA A N 1
ATOM 2211 C CA . ALA A 1 293 ? -7.758 -16.312 27.663 1.00 45.97 293 ALA A CA 1
ATOM 2212 C C . ALA A 1 293 ? -8.008 -14.833 28.028 1.00 45.97 293 ALA A C 1
ATOM 2214 O O . ALA A 1 293 ? -7.661 -14.424 29.126 1.00 45.97 293 ALA A O 1
ATOM 2215 N N . GLY A 1 294 ? -8.675 -14.021 27.197 1.00 54.88 294 GLY A N 1
ATOM 2216 C CA . GLY A 1 294 ? -9.013 -12.619 27.528 1.00 54.88 294 GLY A CA 1
ATOM 2217 C C . GLY A 1 294 ? -10.409 -12.191 27.063 1.00 54.88 294 GLY A C 1
ATOM 2218 O O . GLY A 1 294 ? -10.864 -12.626 26.010 1.00 54.88 294 GLY A O 1
ATOM 2219 N N . CYS A 1 295 ? -11.122 -11.374 27.852 1.00 64.88 295 CYS A N 1
ATOM 2220 C CA . CYS A 1 295 ? -12.303 -10.624 27.397 1.00 64.88 295 CYS A CA 1
ATOM 2221 C C . CYS A 1 295 ? -12.131 -9.180 27.823 1.00 64.88 295 CYS A C 1
ATOM 2223 O O . CYS A 1 295 ? -11.831 -8.922 28.990 1.00 64.88 295 CYS A O 1
ATOM 2225 N N . PHE A 1 296 ? -12.377 -8.260 26.902 1.00 76.38 296 PHE A N 1
ATOM 2226 C CA . PHE A 1 296 ? -12.471 -6.854 27.223 1.00 76.38 296 PHE A CA 1
ATOM 2227 C C . PHE A 1 296 ? -13.576 -6.635 28.268 1.00 76.38 296 PHE A C 1
ATOM 2229 O O . PHE A 1 296 ? -14.646 -7.245 28.215 1.00 76.38 296 PHE A O 1
ATOM 2236 N N . ARG A 1 297 ? -13.301 -5.759 29.234 1.00 77.75 297 ARG A N 1
ATOM 2237 C CA . ARG A 1 297 ? -14.254 -5.287 30.241 1.00 77.75 297 ARG A CA 1
ATOM 2238 C C . ARG A 1 297 ? -14.151 -3.774 30.353 1.00 77.75 297 ARG A C 1
ATOM 2240 O O . ARG A 1 297 ? -13.107 -3.207 30.052 1.00 77.75 297 ARG A O 1
ATOM 2247 N N . GLY A 1 298 ? -15.232 -3.149 30.807 1.00 79.69 298 GLY A N 1
ATOM 2248 C CA . GLY A 1 298 ? -15.361 -1.697 30.877 1.00 79.69 298 GLY A CA 1
ATOM 2249 C C . GLY A 1 298 ? -16.235 -1.137 29.758 1.00 79.69 298 GLY A C 1
ATOM 2250 O O . GLY A 1 298 ? -16.756 -1.890 28.932 1.00 79.69 298 GLY A O 1
ATOM 2251 N N . ARG A 1 299 ? -16.418 0.188 29.747 1.00 86.94 299 ARG A N 1
ATOM 2252 C CA . ARG A 1 299 ? -17.350 0.900 28.857 1.00 86.94 299 ARG A CA 1
ATOM 2253 C C . ARG A 1 299 ? -18.797 0.429 29.021 1.00 86.94 299 ARG A C 1
ATOM 2255 O O . ARG A 1 299 ? -19.554 0.312 28.061 1.00 86.94 299 ARG A O 1
ATOM 2262 N N . THR A 1 300 ? -19.180 0.110 30.261 1.00 84.12 300 THR A N 1
ATOM 2263 C CA . THR A 1 300 ? -20.479 -0.510 30.578 1.00 84.12 300 THR A CA 1
ATOM 2264 C C . THR A 1 300 ? -21.650 0.384 30.167 1.00 84.12 300 THR A C 1
ATOM 2266 O O . THR A 1 300 ? -22.655 -0.106 29.663 1.00 84.12 300 THR A O 1
ATOM 2269 N N . THR A 1 301 ? -21.524 1.704 30.339 1.00 86.50 301 THR A N 1
ATOM 2270 C CA . THR A 1 301 ? -22.600 2.653 29.990 1.00 86.50 301 THR A CA 1
ATOM 2271 C C . THR A 1 301 ? -22.779 2.739 28.475 1.00 86.50 301 THR A C 1
ATOM 2273 O O . THR A 1 301 ? -23.901 2.725 27.965 1.00 86.50 301 THR A O 1
ATOM 2276 N N . GLU A 1 302 ? -21.666 2.792 27.748 1.00 91.56 302 GLU A N 1
ATOM 2277 C CA . GLU A 1 302 ? -21.626 2.856 26.293 1.00 91.56 302 GLU A CA 1
ATOM 2278 C C . GLU A 1 302 ? -22.152 1.549 25.688 1.00 91.56 302 GLU A C 1
ATOM 2280 O O . GLU A 1 302 ? -22.948 1.583 24.752 1.00 91.56 302 GLU A O 1
ATOM 2285 N N . LEU A 1 303 ? -21.788 0.401 26.270 1.00 89.62 303 LEU A N 1
ATOM 2286 C CA . LEU A 1 303 ? -22.320 -0.906 25.889 1.00 89.62 303 LEU A CA 1
ATOM 2287 C C . LEU A 1 303 ? -23.823 -1.009 26.113 1.00 89.62 303 LEU A C 1
ATOM 2289 O O . LEU A 1 303 ? -24.517 -1.439 25.200 1.00 89.62 303 LEU A O 1
ATOM 2293 N N . VAL A 1 304 ? -24.342 -0.580 27.268 1.00 89.06 304 VAL A N 1
ATOM 2294 C CA . VAL A 1 304 ? -25.793 -0.560 27.526 1.00 89.06 304 VAL A CA 1
ATOM 2295 C C . VAL A 1 304 ? -26.504 0.302 26.487 1.00 89.06 304 VAL A C 1
ATOM 2297 O O . VAL A 1 304 ? -27.463 -0.152 25.868 1.00 89.06 304 VAL A O 1
ATOM 2300 N N . THR A 1 305 ? -25.977 1.498 26.219 1.00 90.94 305 THR A N 1
ATOM 2301 C CA . THR A 1 305 ? -26.531 2.421 25.218 1.00 90.94 305 THR A CA 1
ATOM 2302 C C . THR A 1 305 ? -26.578 1.782 23.825 1.00 90.94 305 THR A C 1
ATOM 2304 O O . THR A 1 305 ? -27.585 1.862 23.119 1.00 90.94 305 THR A O 1
ATOM 2307 N N . LEU A 1 306 ? -25.495 1.122 23.410 1.00 92.75 306 LEU A N 1
ATOM 2308 C CA . LEU A 1 306 ? -25.423 0.453 22.113 1.00 92.75 306 LEU A CA 1
ATOM 2309 C C . LEU A 1 306 ? -26.272 -0.825 22.071 1.00 92.75 306 LEU A C 1
ATOM 2311 O O . LEU A 1 306 ? -26.844 -1.127 21.025 1.00 92.75 306 LEU A O 1
ATOM 2315 N N . THR A 1 307 ? -26.423 -1.555 23.177 1.00 91.38 307 THR A N 1
ATOM 2316 C CA . THR A 1 307 ? -27.339 -2.700 23.253 1.00 91.38 307 THR A CA 1
ATOM 2317 C C . THR A 1 307 ? -28.797 -2.261 23.139 1.00 91.38 307 THR A C 1
ATOM 2319 O O . THR A 1 307 ? -29.557 -2.879 22.393 1.00 91.38 307 THR A O 1
ATOM 2322 N N . GLU A 1 308 ? -29.204 -1.203 23.842 1.00 90.00 308 GLU A N 1
ATOM 2323 C CA . GLU A 1 308 ? -30.550 -0.625 23.729 1.00 90.00 308 GLU A CA 1
ATOM 2324 C C . GLU A 1 308 ? -30.829 -0.156 22.302 1.00 90.00 308 GLU A C 1
ATOM 2326 O O . GLU A 1 308 ? -31.924 -0.376 21.770 1.00 90.00 308 GLU A O 1
ATOM 2331 N N . TRP A 1 309 ? -29.804 0.396 21.645 1.00 91.94 309 TRP A N 1
ATOM 2332 C CA . TRP A 1 309 ? -29.843 0.638 20.216 1.00 91.94 309 TRP A CA 1
ATOM 2333 C C . TRP A 1 309 ? -30.063 -0.666 19.457 1.00 91.94 309 TRP A C 1
ATOM 2335 O O . TRP A 1 309 ? -31.104 -0.774 18.829 1.00 91.94 309 TRP A O 1
ATOM 2345 N N . PHE A 1 310 ? -29.232 -1.703 19.563 1.00 88.06 310 PHE A N 1
ATOM 2346 C CA . PHE A 1 310 ? -29.466 -2.989 18.877 1.00 88.06 310 PHE A CA 1
ATOM 2347 C C . PHE A 1 310 ? -30.874 -3.578 19.107 1.00 88.06 310 PHE A C 1
ATOM 2349 O O . PHE A 1 310 ? -31.461 -4.117 18.170 1.00 88.06 310 PHE A O 1
ATOM 2356 N N . ALA A 1 311 ? -31.441 -3.420 20.306 1.00 84.12 311 ALA A N 1
ATOM 2357 C CA . ALA A 1 311 ? -32.787 -3.878 20.662 1.00 84.12 311 ALA A CA 1
ATOM 2358 C C . ALA A 1 311 ? -33.932 -3.071 20.014 1.00 84.12 311 ALA A C 1
ATOM 2360 O O . ALA A 1 311 ? -35.079 -3.505 20.048 1.00 84.12 311 ALA A O 1
ATOM 2361 N N . GLY A 1 312 ? -33.637 -1.912 19.419 1.00 81.50 312 GLY A N 1
ATOM 2362 C CA . GLY A 1 312 ? -34.629 -1.049 18.768 1.00 81.50 312 GLY A CA 1
ATOM 2363 C C . GLY A 1 312 ? -35.377 -0.119 19.724 1.00 81.50 312 GLY A C 1
ATOM 2364 O O . GLY A 1 312 ? -36.345 0.510 19.310 1.00 81.50 312 GLY A O 1
ATOM 2365 N N . HIS A 1 313 ? -34.935 -0.008 20.982 1.00 82.62 313 HIS A N 1
ATOM 2366 C CA . HIS A 1 313 ? -35.512 0.925 21.957 1.00 82.62 313 HIS A CA 1
ATOM 2367 C C . HIS A 1 313 ? -35.073 2.375 21.718 1.00 82.62 313 HIS A C 1
ATOM 2369 O O . HIS A 1 313 ? -35.764 3.306 22.121 1.00 82.62 313 HIS A O 1
ATOM 2375 N N . ASP A 1 314 ? -33.941 2.561 21.041 1.00 80.56 314 ASP A N 1
ATOM 2376 C CA . ASP A 1 314 ? -33.457 3.862 20.592 1.00 80.56 314 ASP A CA 1
ATOM 2377 C C . ASP A 1 314 ? -33.773 4.095 19.105 1.00 80.56 314 ASP A C 1
ATOM 2379 O O . ASP A 1 314 ? -33.418 3.290 18.235 1.00 80.56 314 ASP A O 1
ATOM 2383 N N . THR A 1 315 ? -34.414 5.232 18.826 1.00 78.94 315 THR A N 1
ATOM 2384 C CA . THR A 1 315 ? -34.858 5.661 17.495 1.00 78.94 315 THR A CA 1
ATOM 2385 C C . THR A 1 315 ? -33.736 6.207 16.615 1.00 78.94 315 THR A C 1
ATOM 2387 O O . THR A 1 315 ? -33.973 6.453 15.432 1.00 78.94 315 THR A O 1
ATOM 2390 N N . ALA A 1 316 ? -32.526 6.417 17.148 1.00 85.75 316 ALA A N 1
ATOM 2391 C CA . ALA A 1 316 ? -31.391 6.861 16.350 1.00 85.75 316 ALA A CA 1
ATOM 2392 C C . ALA A 1 316 ? -31.141 5.890 15.187 1.00 85.75 316 ALA A C 1
ATOM 2394 O O . ALA A 1 316 ? -30.917 4.690 15.369 1.00 85.75 316 ALA A O 1
ATOM 2395 N N . ARG A 1 317 ? -31.166 6.417 13.963 1.00 90.31 317 ARG A N 1
ATOM 2396 C CA . ARG A 1 317 ? -30.907 5.630 12.755 1.00 90.31 317 ARG A CA 1
ATOM 2397 C C . ARG A 1 317 ? -29.436 5.232 12.639 1.00 90.31 317 ARG A C 1
ATOM 2399 O O . ARG A 1 317 ? -29.127 4.095 12.279 1.00 90.31 317 ARG A O 1
ATOM 2406 N N . VAL A 1 318 ? -28.555 6.188 12.919 1.00 94.62 318 VAL A N 1
ATOM 2407 C CA . VAL A 1 318 ? -27.108 6.058 12.769 1.00 94.62 318 VAL A CA 1
ATOM 2408 C C . VAL A 1 318 ? -26.454 6.330 14.110 1.00 94.62 318 VAL A C 1
ATOM 2410 O O . VAL A 1 318 ? -26.756 7.336 14.760 1.00 94.62 318 VAL A O 1
ATOM 2413 N N . ARG A 1 319 ? -25.549 5.440 14.512 1.00 96.06 319 ARG A N 1
ATOM 2414 C CA . ARG A 1 319 ? -24.659 5.650 15.647 1.00 96.06 319 ARG A CA 1
ATOM 2415 C C . ARG A 1 319 ? -23.206 5.599 15.212 1.00 96.06 319 ARG A C 1
ATOM 2417 O O . ARG A 1 319 ? -22.813 4.758 14.408 1.00 96.06 319 ARG A O 1
ATOM 2424 N N . VAL A 1 320 ? -22.414 6.491 15.784 1.00 96.69 320 VAL A N 1
ATOM 2425 C CA . VAL A 1 320 ? -20.966 6.547 15.585 1.00 96.69 320 VAL A CA 1
ATOM 2426 C C . VAL A 1 320 ? -20.286 6.236 16.908 1.00 96.69 320 VAL A C 1
ATOM 2428 O O . VAL A 1 320 ? -20.622 6.837 17.923 1.00 96.69 320 VAL A O 1
ATOM 2431 N N . VAL A 1 321 ? -19.317 5.328 16.895 1.00 96.12 321 VAL A N 1
ATOM 2432 C CA . VAL A 1 321 ? -18.389 5.099 18.005 1.00 96.12 321 VAL A CA 1
ATOM 2433 C C . VAL A 1 321 ? -17.061 5.739 17.632 1.00 96.12 321 VAL A C 1
ATOM 2435 O O . VAL A 1 321 ? -16.422 5.331 16.660 1.00 96.12 321 VAL A O 1
ATOM 2438 N N . THR A 1 322 ? -16.643 6.736 18.406 1.00 93.12 322 THR A N 1
ATOM 2439 C CA . THR A 1 322 ? -15.408 7.489 18.165 1.00 93.12 322 THR A CA 1
ATOM 2440 C C . THR A 1 322 ? -14.536 7.578 19.412 1.00 93.12 322 THR A C 1
ATOM 2442 O O . THR A 1 322 ? -14.935 7.156 20.492 1.00 93.12 322 THR A O 1
ATOM 2445 N N . GLY A 1 323 ? -13.305 8.045 19.242 1.00 86.44 323 GLY A N 1
ATOM 2446 C CA . GLY A 1 323 ? -12.312 8.190 20.303 1.00 86.44 323 GLY A CA 1
ATOM 2447 C C . GLY A 1 323 ? -10.890 7.887 19.833 1.00 86.44 323 GLY A C 1
ATOM 2448 O O . GLY A 1 323 ? -10.659 7.431 18.702 1.00 86.44 323 GLY A O 1
ATOM 2449 N N . SER A 1 324 ? -9.930 8.097 20.721 1.00 78.94 324 SER A N 1
ATOM 2450 C CA . SER A 1 324 ? -8.498 7.935 20.488 1.00 78.94 324 SER A CA 1
ATOM 2451 C C . SER A 1 324 ? -8.102 6.486 20.164 1.00 78.94 324 SER A C 1
ATOM 2453 O O . SER A 1 324 ? -8.863 5.517 20.333 1.00 78.94 324 SER A O 1
ATOM 2455 N N . ALA A 1 325 ? -6.906 6.310 19.596 1.00 75.12 325 ALA A N 1
ATOM 2456 C CA . ALA A 1 325 ? -6.370 4.985 19.298 1.00 75.12 325 ALA A CA 1
ATOM 2457 C C . ALA A 1 325 ? -6.188 4.196 20.604 1.00 75.12 325 ALA A C 1
ATOM 2459 O O . ALA A 1 325 ? -5.572 4.686 21.543 1.00 75.12 325 ALA A O 1
ATOM 2460 N N . GLY A 1 326 ? -6.742 2.982 20.672 1.00 75.31 326 GLY A N 1
ATOM 2461 C CA . GLY A 1 326 ? -6.690 2.165 21.887 1.00 75.31 326 GLY A CA 1
ATOM 2462 C C . GLY A 1 326 ? -7.759 2.466 22.947 1.00 75.31 326 GLY A C 1
ATOM 2463 O O . GLY A 1 326 ? -7.743 1.831 23.995 1.00 75.31 326 GLY A O 1
ATOM 2464 N N . ALA A 1 327 ? -8.710 3.381 22.699 1.00 83.19 327 ALA A N 1
ATOM 2465 C CA . ALA A 1 327 ? -9.746 3.753 23.681 1.00 83.19 327 ALA A CA 1
ATOM 2466 C C . ALA A 1 327 ? -10.794 2.651 23.953 1.00 83.19 327 ALA A C 1
ATOM 2468 O O . ALA A 1 327 ? -11.573 2.758 24.902 1.00 83.19 327 ALA A O 1
ATOM 2469 N N . GLY A 1 328 ? -10.821 1.605 23.114 1.00 84.31 328 GLY A N 1
ATOM 2470 C CA . GLY A 1 328 ? -11.759 0.479 23.207 1.00 84.31 328 GLY A CA 1
ATOM 2471 C C . GLY A 1 328 ? -12.845 0.424 22.122 1.00 84.31 328 GLY A C 1
ATOM 2472 O O . GLY A 1 328 ? -13.748 -0.395 22.242 1.00 84.31 328 GLY A O 1
ATOM 2473 N N . LYS A 1 329 ? -12.770 1.237 21.052 1.00 89.94 329 LYS A N 1
ATOM 2474 C CA . LYS A 1 329 ? -13.783 1.293 19.966 1.00 89.94 329 LYS A CA 1
ATOM 2475 C C . LYS A 1 329 ? -14.099 -0.079 19.358 1.00 89.94 329 LYS A C 1
ATOM 2477 O O . LYS A 1 329 ? -15.213 -0.579 19.482 1.00 89.94 329 LYS A O 1
ATOM 2482 N N . SER A 1 330 ? -13.090 -0.718 18.767 1.00 86.25 330 SER A N 1
ATOM 2483 C CA . SER A 1 330 ? -13.241 -2.044 18.162 1.00 86.25 330 SER A CA 1
ATOM 2484 C C . SER A 1 330 ? -13.556 -3.119 19.198 1.00 86.25 330 SER A C 1
ATOM 2486 O O . SER A 1 330 ? -14.174 -4.119 18.858 1.00 86.25 330 SER A O 1
ATOM 2488 N N . ALA A 1 331 ? -13.179 -2.923 20.467 1.00 87.25 331 ALA A N 1
ATOM 2489 C CA . ALA A 1 331 ? -13.484 -3.877 21.528 1.00 87.25 331 ALA A CA 1
ATOM 2490 C C . ALA A 1 331 ? -14.979 -3.892 21.866 1.00 87.25 331 ALA A C 1
ATOM 2492 O O . ALA A 1 331 ? -15.591 -4.960 21.893 1.00 87.25 331 ALA A O 1
ATOM 2493 N N . ILE A 1 332 ? -15.597 -2.717 22.040 1.00 90.75 332 ILE A N 1
ATOM 2494 C CA . ILE A 1 332 ? -17.042 -2.635 22.290 1.00 90.75 332 ILE A CA 1
ATOM 2495 C C . ILE A 1 332 ? -17.852 -3.054 21.061 1.00 90.75 332 ILE A C 1
ATOM 2497 O O . ILE A 1 332 ? -18.810 -3.814 21.199 1.00 90.75 332 ILE A O 1
ATOM 2501 N N . ILE A 1 333 ? -17.432 -2.653 19.855 1.00 93.31 333 ILE A N 1
ATOM 2502 C CA . ILE A 1 333 ? -18.073 -3.092 18.608 1.00 93.31 333 ILE A CA 1
ATOM 2503 C C . ILE A 1 333 ? -17.927 -4.610 18.450 1.00 93.31 333 ILE A C 1
ATOM 2505 O O . ILE A 1 333 ? -18.908 -5.291 18.163 1.00 93.31 333 ILE A O 1
ATOM 2509 N N . GLY A 1 334 ? -16.737 -5.156 18.700 1.00 90.06 334 GLY A N 1
ATOM 2510 C CA . GLY A 1 334 ? -16.458 -6.588 18.650 1.00 90.06 334 GLY A CA 1
ATOM 2511 C C . GLY A 1 334 ? -17.327 -7.389 19.610 1.00 90.06 334 GLY A C 1
ATOM 2512 O O . GLY A 1 334 ? -17.904 -8.392 19.197 1.00 90.06 334 GLY A O 1
ATOM 2513 N N . MET A 1 335 ? -17.504 -6.932 20.855 1.00 90.38 335 MET A N 1
ATOM 2514 C CA . MET A 1 335 ? -18.410 -7.578 21.812 1.00 90.38 335 MET A CA 1
ATOM 2515 C C . MET A 1 335 ? -19.862 -7.566 21.321 1.00 90.38 335 MET A C 1
ATOM 2517 O O . MET A 1 335 ? -20.532 -8.599 21.380 1.00 90.38 335 MET A O 1
ATOM 2521 N N . LEU A 1 336 ? -20.345 -6.431 20.803 1.00 93.12 336 LEU A N 1
ATOM 2522 C CA . LEU A 1 336 ? -21.706 -6.299 20.270 1.00 93.12 336 LEU A CA 1
ATOM 2523 C C . LEU A 1 336 ? -21.928 -7.201 19.055 1.00 93.12 336 LEU A C 1
ATOM 2525 O O . LEU A 1 336 ? -22.921 -7.921 19.014 1.00 93.12 336 LEU A O 1
ATOM 2529 N N . VAL A 1 337 ? -20.996 -7.211 18.098 1.00 93.44 337 VAL A N 1
ATOM 2530 C CA . VAL A 1 337 ? -21.052 -8.070 16.905 1.00 93.44 337 VAL A CA 1
ATOM 2531 C C . VAL A 1 337 ? -20.979 -9.540 17.306 1.00 93.44 337 VAL A C 1
ATOM 2533 O O . VAL A 1 337 ? -21.808 -10.330 16.861 1.00 93.44 337 VAL A O 1
ATOM 2536 N N . CYS A 1 338 ? -20.052 -9.917 18.190 1.00 90.75 338 CYS A N 1
ATOM 2537 C CA . CYS A 1 338 ? -19.937 -11.286 18.684 1.00 90.75 338 CYS A CA 1
ATOM 2538 C C . CYS A 1 338 ? -21.219 -11.746 19.380 1.00 90.75 338 CYS A C 1
ATOM 2540 O O . CYS A 1 338 ? -21.635 -12.877 19.164 1.00 90.75 338 CYS A O 1
ATOM 2542 N N . ALA A 1 339 ? -21.876 -10.887 20.162 1.00 92.06 339 ALA A N 1
ATOM 2543 C CA . ALA A 1 339 ? -23.144 -11.221 20.796 1.00 92.06 339 ALA A CA 1
ATOM 2544 C C . ALA A 1 339 ? -24.316 -11.239 19.797 1.00 92.06 339 ALA A C 1
ATOM 2546 O O . ALA A 1 339 ? -25.125 -12.163 19.827 1.00 92.06 339 ALA A O 1
ATOM 2547 N N . ALA A 1 340 ? -24.444 -10.255 18.912 1.00 93.25 340 ALA A N 1
ATOM 2548 C CA . ALA A 1 340 ? -25.618 -10.101 18.053 1.00 93.25 340 ALA A CA 1
ATOM 2549 C C . ALA A 1 340 ? -25.576 -10.969 16.784 1.00 93.25 340 ALA A C 1
ATOM 2551 O O . ALA A 1 340 ? -26.631 -11.296 16.241 1.00 93.25 340 ALA A O 1
ATOM 2552 N N . HIS A 1 341 ? -24.398 -11.361 16.291 1.00 92.44 341 HIS A N 1
ATOM 2553 C CA . HIS A 1 341 ? -24.283 -12.056 15.009 1.00 92.44 341 HIS A CA 1
ATOM 2554 C C . HIS A 1 341 ? -24.678 -13.540 15.118 1.00 92.44 341 HIS A C 1
ATOM 2556 O O . HIS A 1 341 ? -24.044 -14.274 15.886 1.00 92.44 341 HIS A O 1
ATOM 2562 N N . PRO A 1 342 ? -25.655 -14.031 14.322 1.00 86.12 342 PRO A N 1
ATOM 2563 C CA . PRO A 1 342 ? -26.188 -15.390 14.453 1.00 86.12 342 PRO A CA 1
ATOM 2564 C C . PRO A 1 342 ? -25.122 -16.487 14.378 1.00 86.12 342 PRO A C 1
ATOM 2566 O O . PRO A 1 342 ? -25.165 -17.442 15.150 1.00 86.12 342 PRO A O 1
ATOM 2569 N N . ALA A 1 343 ? -24.139 -16.325 13.488 1.00 84.75 343 ALA A N 1
ATOM 2570 C CA . ALA A 1 343 ? -23.079 -17.312 13.294 1.00 84.75 343 ALA A CA 1
ATOM 2571 C C . ALA A 1 343 ? -21.969 -17.249 14.361 1.00 84.75 343 ALA A C 1
ATOM 2573 O O . ALA A 1 343 ? -21.344 -18.266 14.646 1.00 84.75 343 ALA A O 1
ATOM 2574 N N . LEU A 1 344 ? -21.715 -16.079 14.969 1.00 84.00 344 LEU A N 1
ATOM 2575 C CA . LEU A 1 344 ? -20.617 -15.929 15.935 1.00 84.00 344 LEU A CA 1
ATOM 2576 C C . LEU A 1 344 ? -21.066 -16.197 17.367 1.00 84.00 344 LEU A C 1
ATOM 2578 O O . LEU A 1 344 ? -20.308 -16.792 18.129 1.00 84.00 344 LEU A O 1
ATOM 2582 N N . ARG A 1 345 ? -22.298 -15.814 17.723 1.00 88.62 345 ARG A N 1
ATOM 2583 C CA . ARG A 1 345 ? -22.799 -15.779 19.104 1.00 88.62 345 ARG A CA 1
ATOM 2584 C C . ARG A 1 345 ? -22.466 -17.016 19.923 1.00 88.62 345 ARG A C 1
ATOM 2586 O O . ARG A 1 345 ? -21.977 -16.892 21.043 1.00 88.62 345 ARG A O 1
ATOM 2593 N N . GLN A 1 346 ? -22.736 -18.207 19.392 1.00 83.81 346 GLN A N 1
ATOM 2594 C CA . GLN A 1 346 ? -22.499 -19.444 20.133 1.00 83.81 346 GLN A CA 1
ATOM 2595 C C . GLN A 1 346 ? -21.003 -19.731 20.319 1.00 83.81 346 GLN A C 1
ATOM 2597 O O . GLN A 1 346 ? -20.586 -20.045 21.433 1.00 83.81 346 GLN A O 1
ATOM 2602 N N . ALA A 1 347 ? -20.204 -19.596 19.256 1.00 78.44 347 ALA A N 1
ATOM 2603 C CA . ALA A 1 347 ? -18.768 -19.878 19.275 1.00 78.44 347 ALA A CA 1
ATOM 2604 C C . ALA A 1 347 ? -17.992 -18.880 20.150 1.00 78.44 347 ALA A C 1
ATOM 2606 O O . ALA A 1 347 ? -17.057 -19.250 20.856 1.00 78.44 347 ALA A O 1
ATOM 2607 N N . THR A 1 348 ? -18.428 -17.622 20.168 1.00 84.19 348 THR A N 1
ATOM 2608 C CA . THR A 1 348 ? -17.765 -16.532 20.888 1.00 84.19 348 THR A CA 1
ATOM 2609 C C . THR A 1 348 ? -18.383 -16.269 22.258 1.00 84.19 348 THR A C 1
ATOM 2611 O O . THR A 1 348 ? -18.039 -15.286 22.899 1.00 84.19 348 THR A O 1
ATOM 2614 N N . ARG A 1 349 ? -19.273 -17.135 22.771 1.00 83.12 349 ARG A N 1
ATOM 2615 C CA . ARG A 1 349 ? -19.955 -16.914 24.064 1.00 83.12 349 ARG A CA 1
ATOM 2616 C C . ARG A 1 349 ? -18.992 -16.545 25.193 1.00 83.12 349 ARG A C 1
ATOM 2618 O O . ARG A 1 349 ? -19.308 -15.681 26.003 1.00 83.12 349 ARG A O 1
ATOM 2625 N N . HIS A 1 350 ? -17.817 -17.167 25.215 1.00 75.12 350 HIS A N 1
ATOM 2626 C CA . HIS A 1 350 ? -16.781 -16.907 26.205 1.00 75.12 350 HIS A CA 1
ATOM 2627 C C . HIS A 1 350 ? -16.277 -15.451 26.202 1.00 75.12 350 HIS A C 1
ATOM 2629 O O . HIS A 1 350 ? -15.909 -14.991 27.279 1.00 75.12 350 HIS A O 1
ATOM 2635 N N . VAL A 1 351 ? -16.319 -14.722 25.069 1.00 75.00 351 VAL A N 1
ATOM 2636 C CA . VAL A 1 351 ? -15.840 -13.325 24.969 1.00 75.00 351 VAL A CA 1
ATOM 2637 C C . VAL A 1 351 ? -16.846 -12.271 25.429 1.00 75.00 351 VAL A C 1
ATOM 2639 O O . VAL A 1 351 ? -16.435 -11.195 25.845 1.00 75.00 351 VAL A O 1
ATOM 2642 N N . TRP A 1 352 ? -18.152 -12.564 25.397 1.00 83.31 352 TRP A N 1
ATOM 2643 C CA . TRP A 1 352 ? -19.197 -11.565 25.681 1.00 83.31 352 TRP A CA 1
ATOM 2644 C C . TRP A 1 352 ? -20.161 -11.936 26.817 1.00 83.31 352 TRP A C 1
ATOM 2646 O O . TRP A 1 352 ? -20.797 -11.051 27.380 1.00 83.31 352 TRP A O 1
ATOM 2656 N N . SER A 1 353 ? -20.290 -13.208 27.221 1.00 80.69 353 SER A N 1
ATOM 2657 C CA . SER A 1 353 ? -21.349 -13.628 28.162 1.00 80.69 353 SER A CA 1
ATOM 2658 C C . SER A 1 353 ? -21.178 -13.149 29.605 1.00 80.69 353 SER A C 1
ATOM 2660 O O . SER A 1 353 ? -22.032 -13.434 30.440 1.00 80.69 353 SER A O 1
ATOM 2662 N N . ARG A 1 354 ? -20.041 -12.529 29.925 1.00 73.12 354 ARG A N 1
ATOM 2663 C CA . ARG A 1 354 ? -19.743 -11.962 31.248 1.00 73.12 354 ARG A CA 1
ATOM 2664 C C . ARG A 1 354 ? -20.073 -10.472 31.339 1.00 73.12 354 ARG A C 1
ATOM 2666 O O . ARG A 1 354 ? -20.007 -9.931 32.438 1.00 73.12 354 ARG A O 1
ATOM 2673 N N . ALA A 1 355 ? -20.370 -9.830 30.211 1.00 76.44 355 ALA A N 1
ATOM 2674 C CA . ALA A 1 355 ? -20.892 -8.476 30.181 1.00 76.44 355 ALA A CA 1
ATOM 2675 C C . ALA A 1 355 ? -22.410 -8.521 30.399 1.00 76.44 355 ALA A C 1
ATOM 2677 O O . ALA A 1 355 ? -23.113 -9.337 29.793 1.00 76.44 355 ALA A O 1
ATOM 2678 N N . ASP A 1 356 ? -22.905 -7.656 31.278 1.00 72.06 356 ASP A N 1
ATOM 2679 C CA . ASP A 1 356 ? -24.334 -7.538 31.542 1.00 72.06 356 ASP A CA 1
ATOM 2680 C C . ASP A 1 356 ? -25.031 -6.811 30.386 1.00 72.06 356 ASP A C 1
ATOM 2682 O O . ASP A 1 356 ? -24.480 -5.888 29.792 1.00 72.06 356 ASP A O 1
ATOM 2686 N N . GLY A 1 357 ? -26.261 -7.223 30.067 1.00 76.25 357 GLY A N 1
ATOM 2687 C CA . GLY A 1 357 ? -27.085 -6.513 29.086 1.00 76.25 357 GLY A CA 1
ATOM 2688 C C . GLY A 1 357 ? -26.523 -6.528 27.661 1.00 76.25 357 GLY A C 1
ATOM 2689 O O . GLY A 1 357 ? -26.538 -5.496 27.002 1.00 76.25 357 GLY A O 1
ATOM 2690 N N . MET A 1 358 ? -26.027 -7.675 27.178 1.00 88.38 358 MET A N 1
ATOM 2691 C CA . MET A 1 358 ? -25.622 -7.858 25.774 1.00 88.38 358 MET A CA 1
ATOM 2692 C C . MET A 1 358 ? -26.829 -8.076 24.841 1.00 88.38 358 MET A C 1
ATOM 2694 O O . MET A 1 358 ? -27.823 -8.680 25.264 1.00 88.38 358 MET A O 1
ATOM 2698 N N . PRO A 1 359 ? -26.758 -7.653 23.561 1.00 89.25 359 PRO A N 1
ATOM 2699 C CA . PRO A 1 359 ? -27.878 -7.756 22.632 1.00 89.25 359 PRO A CA 1
ATOM 2700 C C . PRO A 1 359 ? -28.270 -9.210 22.347 1.00 89.25 359 PRO A C 1
ATOM 2702 O O . PRO A 1 359 ? -27.463 -10.144 22.452 1.00 89.25 359 PRO A O 1
ATOM 2705 N N . GLN A 1 360 ? -29.536 -9.403 21.968 1.00 89.00 360 GLN A N 1
ATOM 2706 C CA . GLN A 1 360 ? -30.011 -10.670 21.411 1.00 89.00 360 GLN A CA 1
ATOM 2707 C C . GLN A 1 360 ? -29.477 -10.870 19.985 1.00 89.00 360 GLN A C 1
ATOM 2709 O O . GLN A 1 360 ? -28.984 -9.935 19.356 1.00 89.00 360 GLN A O 1
ATOM 2714 N N . ALA A 1 361 ? -29.560 -12.103 19.480 1.00 89.69 361 ALA A N 1
ATOM 2715 C CA . ALA A 1 361 ? -29.165 -12.391 18.107 1.00 89.69 361 ALA A CA 1
ATOM 2716 C C . ALA A 1 361 ? -30.051 -11.610 17.123 1.00 89.69 361 ALA A C 1
ATOM 2718 O O . ALA A 1 361 ? -31.276 -11.664 17.222 1.00 89.69 361 ALA A O 1
ATOM 2719 N N . HIS A 1 362 ? -29.434 -10.915 16.170 1.00 89.75 362 HIS A N 1
ATOM 2720 C CA . HIS A 1 362 ? -30.132 -10.161 15.139 1.00 89.75 362 HIS A CA 1
ATOM 2721 C C . HIS A 1 362 ? -30.058 -10.927 13.807 1.00 89.75 362 HIS A C 1
ATOM 2723 O O . HIS A 1 362 ? -28.963 -11.099 13.266 1.00 89.75 362 HIS A O 1
ATOM 2729 N N . PRO A 1 363 ? -31.190 -11.393 13.245 1.00 85.69 363 PRO A N 1
ATOM 2730 C CA . PRO A 1 363 ? -31.195 -12.324 12.113 1.00 85.69 363 PRO A CA 1
ATOM 2731 C C . PRO A 1 363 ? -30.642 -11.721 10.814 1.00 85.69 363 PRO A C 1
ATOM 2733 O O . PRO A 1 363 ? -30.171 -12.456 9.953 1.00 85.69 363 PRO A O 1
ATOM 2736 N N . ARG A 1 364 ? -30.677 -10.388 10.674 1.00 89.94 364 ARG A N 1
ATOM 2737 C CA . ARG A 1 364 ? -30.178 -9.650 9.501 1.00 89.94 364 ARG A CA 1
ATOM 2738 C C . ARG A 1 364 ? -29.114 -8.628 9.892 1.00 89.94 364 ARG A C 1
ATOM 2740 O O . ARG A 1 364 ? -29.304 -7.427 9.723 1.00 89.94 364 ARG A O 1
ATOM 2747 N N . LEU A 1 365 ? -28.053 -9.102 10.539 1.00 93.38 365 LEU A N 1
ATOM 2748 C CA . LEU A 1 365 ? -26.877 -8.300 10.874 1.00 93.38 365 LEU A CA 1
ATOM 2749 C C . LEU A 1 365 ? -25.777 -8.556 9.844 1.00 93.38 365 LEU A C 1
ATOM 2751 O O . LEU A 1 365 ? -25.379 -9.702 9.664 1.00 93.38 365 LEU A O 1
ATOM 2755 N N . ALA A 1 366 ? -25.268 -7.492 9.227 1.00 93.94 366 ALA A N 1
ATOM 2756 C CA . ALA A 1 366 ? -24.027 -7.519 8.466 1.00 93.94 366 ALA A CA 1
ATOM 2757 C C . ALA A 1 366 ? -22.976 -6.675 9.190 1.00 93.94 366 ALA A C 1
ATOM 2759 O O . ALA A 1 366 ? -23.230 -5.515 9.512 1.00 93.94 366 ALA A O 1
ATOM 2760 N N . ALA A 1 367 ? -21.805 -7.244 9.452 1.00 94.94 367 ALA A N 1
ATOM 2761 C CA . ALA A 1 367 ? -20.687 -6.542 10.068 1.00 94.94 367 ALA A CA 1
ATOM 2762 C C . ALA A 1 367 ? -19.473 -6.589 9.142 1.00 94.94 367 ALA A C 1
ATOM 2764 O O . ALA A 1 367 ? -19.186 -7.625 8.555 1.00 94.94 367 ALA A O 1
ATOM 2765 N N . VAL A 1 368 ? -18.764 -5.475 8.999 1.00 92.44 368 VAL A N 1
ATOM 2766 C CA . VAL A 1 368 ? -17.579 -5.351 8.148 1.00 92.44 368 VAL A CA 1
ATOM 2767 C C . VAL A 1 368 ? -16.483 -4.646 8.927 1.00 92.44 368 VAL A C 1
ATOM 2769 O O . VAL A 1 368 ? -16.707 -3.590 9.517 1.00 92.44 368 VAL A O 1
ATOM 2772 N N . HIS A 1 369 ? -15.285 -5.216 8.901 1.00 88.31 369 HIS A N 1
ATOM 2773 C CA . HIS A 1 369 ? -14.073 -4.528 9.319 1.00 88.31 369 HIS A CA 1
ATOM 2774 C C . HIS A 1 369 ? -13.509 -3.782 8.104 1.00 88.31 369 HIS A C 1
ATOM 2776 O O . HIS A 1 369 ? -12.958 -4.399 7.200 1.00 88.31 369 HIS A O 1
ATOM 2782 N N . ALA A 1 370 ? -13.671 -2.464 8.021 1.00 83.62 370 ALA A N 1
ATOM 2783 C CA . ALA A 1 370 ? -13.326 -1.694 6.823 1.00 83.62 370 ALA A CA 1
ATOM 2784 C C . ALA A 1 370 ? -11.814 -1.505 6.612 1.00 83.62 370 ALA A C 1
ATOM 2786 O O . ALA A 1 370 ? -11.400 -1.103 5.526 1.00 83.62 370 ALA A O 1
ATOM 2787 N N . ARG A 1 371 ? -10.980 -1.829 7.609 1.00 74.62 371 ARG A N 1
ATOM 2788 C CA . ARG A 1 371 ? -9.520 -1.718 7.513 1.00 74.62 371 ARG A CA 1
ATOM 2789 C C . ARG A 1 371 ? -8.998 -2.436 6.272 1.00 74.62 371 ARG A C 1
ATOM 2791 O O . ARG A 1 371 ? -9.264 -3.623 6.090 1.00 74.62 371 ARG A O 1
ATOM 2798 N N . GLN A 1 372 ? -8.229 -1.711 5.457 1.00 56.47 372 GLN A N 1
ATOM 2799 C CA . GLN A 1 372 ? -7.629 -2.206 4.208 1.00 56.47 372 GLN A CA 1
ATOM 2800 C C . GLN A 1 372 ? -8.636 -2.707 3.161 1.00 56.47 372 GLN A C 1
ATOM 2802 O O . GLN A 1 372 ? -8.249 -3.439 2.254 1.00 56.47 372 GLN A O 1
ATOM 2807 N N . ARG A 1 373 ? -9.908 -2.310 3.262 1.00 67.56 373 ARG A N 1
ATOM 2808 C CA . ARG A 1 373 ? -10.937 -2.658 2.283 1.00 67.56 373 ARG A CA 1
ATOM 2809 C C . ARG A 1 373 ? -11.377 -1.425 1.509 1.00 67.56 373 ARG A C 1
ATOM 2811 O O . ARG A 1 373 ? -11.528 -0.341 2.071 1.00 67.56 373 ARG A O 1
ATOM 2818 N N . SER A 1 374 ? -11.559 -1.616 0.215 1.00 71.38 374 SER A N 1
ATOM 2819 C CA . SER A 1 374 ? -12.084 -0.644 -0.737 1.00 71.38 374 SER A CA 1
ATOM 2820 C C . SER A 1 374 ? -13.615 -0.614 -0.720 1.00 71.38 374 SER A C 1
ATOM 2822 O O . SER A 1 374 ? -14.278 -1.521 -0.202 1.00 71.38 374 SER A O 1
ATOM 2824 N N . LEU A 1 375 ? -14.201 0.419 -1.333 1.00 80.94 375 LEU A N 1
ATOM 2825 C CA . LEU A 1 375 ? -15.652 0.537 -1.489 1.00 80.94 375 LEU A CA 1
ATOM 2826 C C . LEU A 1 375 ? -16.301 -0.733 -2.096 1.00 80.94 375 LEU A C 1
ATOM 2828 O O . LEU A 1 375 ? -17.259 -1.236 -1.496 1.00 80.94 375 LEU A O 1
ATOM 2832 N N . PRO A 1 376 ? -15.808 -1.309 -3.213 1.00 72.75 376 PRO A N 1
ATOM 2833 C CA . PRO A 1 376 ? -16.382 -2.533 -3.778 1.00 72.75 376 PRO A CA 1
ATOM 2834 C C . PRO A 1 376 ? -16.347 -3.738 -2.826 1.00 72.75 376 PRO A C 1
ATOM 2836 O O . PRO A 1 376 ? -17.317 -4.494 -2.763 1.00 72.75 376 PRO A O 1
ATOM 2839 N N . GLU A 1 377 ? -15.271 -3.913 -2.056 1.00 72.00 377 GLU A N 1
ATOM 2840 C CA . GLU A 1 377 ? -15.129 -5.034 -1.116 1.00 72.00 377 GLU A CA 1
ATOM 2841 C C . GLU A 1 377 ? -16.089 -4.916 0.071 1.00 72.00 377 GLU A C 1
ATOM 2843 O O . GLU A 1 377 ? -16.703 -5.908 0.476 1.00 72.00 377 GLU A O 1
ATOM 2848 N N . VAL A 1 378 ? -16.266 -3.702 0.608 1.00 84.50 378 VAL A N 1
ATOM 2849 C CA . VAL A 1 378 ? -17.231 -3.443 1.686 1.00 84.50 378 VAL A CA 1
ATOM 2850 C C . VAL A 1 378 ? -18.657 -3.702 1.195 1.00 84.50 378 VAL A C 1
ATOM 2852 O O . VAL A 1 378 ? -19.414 -4.402 1.868 1.00 84.50 378 VAL A O 1
ATOM 2855 N N . VAL A 1 379 ? -19.014 -3.218 -0.000 1.00 87.06 379 VAL A N 1
ATOM 2856 C CA . VAL A 1 379 ? -20.328 -3.468 -0.621 1.00 87.06 379 VAL A CA 1
ATOM 2857 C C . VAL A 1 379 ? -20.578 -4.965 -0.800 1.00 87.06 379 VAL A C 1
ATOM 2859 O O . VAL A 1 379 ? -21.622 -5.468 -0.376 1.00 87.06 379 VAL A O 1
ATOM 2862 N N . ALA A 1 380 ? -19.620 -5.683 -1.391 1.00 77.56 380 ALA A N 1
ATOM 2863 C CA . ALA A 1 380 ? -19.739 -7.114 -1.643 1.00 77.56 380 ALA A CA 1
ATOM 2864 C C . ALA A 1 380 ? -19.875 -7.914 -0.336 1.00 77.56 380 ALA A C 1
ATOM 2866 O O . ALA A 1 380 ? -20.682 -8.841 -0.256 1.00 77.56 380 ALA A O 1
ATOM 2867 N N . SER A 1 381 ? -19.129 -7.542 0.708 1.00 84.12 381 SER A N 1
ATOM 2868 C CA . SER A 1 381 ? -19.221 -8.153 2.039 1.00 84.12 381 SER A CA 1
ATOM 2869 C C . SER A 1 381 ? -20.612 -7.988 2.657 1.00 84.12 381 SER A C 1
ATOM 2871 O O . SER A 1 381 ? -21.235 -8.978 3.053 1.00 84.12 381 SER A O 1
ATOM 2873 N N . VAL A 1 382 ? -21.148 -6.760 2.677 1.00 90.44 382 VAL A N 1
ATOM 2874 C CA . VAL A 1 382 ? -22.495 -6.493 3.212 1.00 90.44 382 VAL A CA 1
ATOM 2875 C C . VAL A 1 382 ? -23.550 -7.264 2.416 1.00 90.44 382 VAL A C 1
ATOM 2877 O O . VAL A 1 382 ? -24.392 -7.941 3.006 1.00 90.44 382 VAL A O 1
ATOM 2880 N N . ALA A 1 383 ? -23.486 -7.227 1.083 1.00 86.56 383 ALA A N 1
ATOM 2881 C CA . ALA A 1 383 ? -24.430 -7.933 0.220 1.00 86.56 383 ALA A CA 1
ATOM 2882 C C . ALA A 1 383 ? -24.435 -9.452 0.476 1.00 86.56 383 ALA A C 1
ATOM 2884 O O . ALA A 1 383 ? -25.503 -10.053 0.638 1.00 86.56 383 ALA A O 1
ATOM 2885 N N . ARG A 1 384 ? -23.249 -10.074 0.571 1.00 82.75 384 ARG A N 1
ATOM 2886 C CA . ARG A 1 384 ? -23.101 -11.516 0.829 1.00 82.75 384 ARG A CA 1
ATOM 2887 C C . ARG A 1 384 ? -23.653 -11.922 2.193 1.00 82.75 384 ARG A C 1
ATOM 2889 O O . ARG A 1 384 ? -24.321 -12.953 2.273 1.00 82.75 384 ARG A O 1
ATOM 2896 N N . GLN A 1 385 ? -23.401 -11.132 3.238 1.00 88.12 385 GLN A N 1
ATOM 2897 C CA . GLN A 1 385 ? -23.899 -11.401 4.594 1.00 88.12 385 GLN A CA 1
ATOM 2898 C C . GLN A 1 385 ? -25.422 -11.271 4.695 1.00 88.12 385 GLN A C 1
ATOM 2900 O O . GLN A 1 385 ? -26.060 -12.020 5.430 1.00 88.12 385 GLN A O 1
ATOM 2905 N N . LEU A 1 386 ? -26.024 -10.375 3.910 1.00 87.81 386 LEU A N 1
ATOM 2906 C CA . LEU A 1 386 ? -27.476 -10.189 3.862 1.00 87.81 386 LEU A CA 1
ATOM 2907 C C . LEU A 1 386 ? -28.207 -11.188 2.949 1.00 87.81 386 LEU A C 1
ATOM 2909 O O . LEU A 1 386 ? -29.419 -11.074 2.777 1.00 87.81 386 LEU A O 1
ATOM 2913 N N . GLY A 1 387 ? -27.502 -12.181 2.398 1.00 79.19 387 GLY A N 1
ATOM 2914 C CA . GLY A 1 387 ? -28.102 -13.276 1.633 1.00 79.19 387 GLY A CA 1
ATOM 2915 C C . GLY A 1 387 ? -28.266 -13.009 0.135 1.00 79.19 387 GLY A C 1
ATOM 2916 O O . GLY A 1 387 ? -28.889 -13.816 -0.552 1.00 79.19 387 GLY A O 1
ATOM 2917 N N . HIS A 1 388 ? -27.674 -11.943 -0.410 1.00 75.19 388 HIS A N 1
ATOM 2918 C CA . HIS A 1 388 ? -27.689 -11.655 -1.851 1.00 75.19 388 HIS A CA 1
ATOM 2919 C C . HIS A 1 388 ? -26.630 -12.479 -2.620 1.00 75.19 388 HIS A C 1
ATOM 2921 O O . HIS A 1 388 ? -25.818 -11.930 -3.356 1.00 75.19 388 HIS A O 1
ATOM 2927 N N . ARG A 1 389 ? -26.605 -13.811 -2.433 1.00 56.19 389 ARG A N 1
ATOM 2928 C CA . ARG A 1 389 ? -25.675 -14.743 -3.110 1.00 56.19 389 ARG A CA 1
ATOM 2929 C C . ARG A 1 389 ? -26.324 -15.378 -4.350 1.00 56.19 389 ARG A C 1
ATOM 2931 O O . ARG A 1 389 ? -27.406 -15.951 -4.243 1.00 56.19 389 ARG A O 1
ATOM 2938 N N . GLY A 1 390 ? -25.642 -15.374 -5.502 1.00 40.84 390 GLY A N 1
ATOM 2939 C CA . GLY A 1 390 ? -26.031 -16.196 -6.660 1.00 40.84 390 GLY A CA 1
ATOM 2940 C C . GLY A 1 390 ? -25.430 -15.751 -8.004 1.00 40.84 390 GLY A C 1
ATOM 2941 O O . GLY A 1 390 ? -25.073 -14.584 -8.160 1.00 40.84 390 GLY A O 1
ATOM 2942 N N . PRO A 1 391 ? -25.331 -16.647 -9.009 1.00 33.84 391 PRO A N 1
ATOM 2943 C CA . PRO A 1 391 ? -24.863 -16.285 -10.346 1.00 33.84 391 PRO A CA 1
ATOM 2944 C C . PRO A 1 391 ? -25.822 -15.264 -10.982 1.00 33.84 391 PRO A C 1
ATOM 2946 O O . PRO A 1 391 ? -26.924 -15.614 -11.397 1.00 33.84 391 PRO A O 1
ATOM 2949 N N . GLY A 1 392 ? -25.396 -13.997 -11.030 1.00 42.19 392 GLY A N 1
ATOM 2950 C CA . GLY A 1 392 ? -26.203 -12.858 -11.496 1.00 42.19 392 GLY A CA 1
ATOM 2951 C C . GLY A 1 392 ? -26.793 -11.963 -10.392 1.00 42.19 392 GLY A C 1
ATOM 2952 O O . GLY A 1 392 ? -27.582 -11.075 -10.708 1.00 42.19 392 GLY A O 1
ATOM 2953 N N . HIS A 1 393 ? -26.432 -12.176 -9.121 1.00 47.75 393 HIS A N 1
ATOM 2954 C CA . HIS A 1 393 ? -26.896 -11.390 -7.964 1.00 47.75 393 HIS A CA 1
ATOM 2955 C C . HIS A 1 393 ? -25.778 -10.818 -7.081 1.00 47.75 393 HIS A C 1
ATOM 2957 O O . HIS A 1 393 ? -26.085 -10.205 -6.062 1.00 47.75 393 HIS A O 1
ATOM 2963 N N . ASP A 1 394 ? -24.506 -10.947 -7.474 1.00 54.78 394 ASP A N 1
ATOM 2964 C CA . ASP A 1 394 ? -23.419 -10.240 -6.791 1.00 54.78 394 ASP A CA 1
ATOM 2965 C C . ASP A 1 394 ? -23.606 -8.736 -7.001 1.00 54.78 394 ASP A C 1
ATOM 2967 O O . ASP A 1 394 ? -23.284 -8.212 -8.067 1.00 54.78 394 ASP A O 1
ATOM 2971 N N . LEU A 1 395 ? -24.166 -8.055 -6.002 1.00 63.38 395 LEU A N 1
ATOM 2972 C CA . LEU A 1 395 ? -24.271 -6.600 -5.987 1.00 63.38 395 LEU A CA 1
ATOM 2973 C C . LEU A 1 395 ? -22.839 -6.053 -5.949 1.00 63.38 395 LEU A C 1
ATOM 2975 O O . LEU A 1 395 ? -22.112 -6.269 -4.977 1.00 63.38 395 LEU A O 1
ATOM 2979 N N . ARG A 1 396 ? -22.412 -5.394 -7.028 1.00 64.00 396 ARG A N 1
ATOM 2980 C CA . ARG A 1 396 ? -21.030 -4.916 -7.215 1.00 64.00 396 ARG A CA 1
ATOM 2981 C C . ARG A 1 396 ? -20.871 -3.441 -6.895 1.00 64.00 396 ARG A C 1
ATOM 2983 O O . ARG A 1 396 ? -19.751 -2.944 -6.840 1.00 64.00 396 ARG A O 1
ATOM 2990 N N . THR A 1 397 ? -21.981 -2.728 -6.718 1.00 77.38 397 THR A N 1
ATOM 2991 C CA . THR A 1 397 ? -21.978 -1.282 -6.492 1.00 77.38 397 THR A CA 1
ATOM 2992 C C . THR A 1 397 ? -22.828 -0.893 -5.288 1.00 77.38 397 THR A C 1
ATOM 2994 O O . THR A 1 397 ? -23.839 -1.527 -4.982 1.00 77.38 397 THR A O 1
ATOM 2997 N N . ALA A 1 398 ? -22.454 0.200 -4.619 1.00 82.75 398 ALA A N 1
ATOM 2998 C CA . ALA A 1 398 ? -23.213 0.729 -3.486 1.00 82.75 398 ALA A CA 1
ATOM 2999 C C . ALA A 1 398 ? -24.673 1.043 -3.853 1.00 82.75 398 ALA A C 1
ATOM 3001 O O . ALA A 1 398 ? -25.576 0.865 -3.040 1.00 82.75 398 ALA A O 1
ATOM 3002 N N . ARG A 1 399 ? -24.924 1.445 -5.106 1.00 81.75 399 ARG A N 1
ATOM 3003 C CA . ARG A 1 399 ? -26.270 1.722 -5.619 1.00 81.75 399 ARG A CA 1
ATOM 3004 C C . ARG A 1 399 ? -27.134 0.467 -5.711 1.00 81.75 399 ARG A C 1
ATOM 3006 O O . ARG A 1 399 ? -28.305 0.514 -5.354 1.00 81.75 399 ARG A O 1
ATOM 30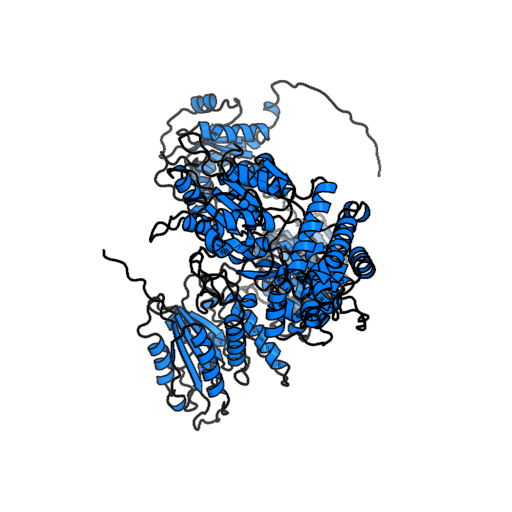13 N N . GLU A 1 400 ? -26.565 -0.635 -6.189 1.00 84.00 400 GLU A N 1
ATOM 3014 C CA . GLU A 1 400 ? -27.246 -1.933 -6.246 1.00 84.00 400 GLU A CA 1
ATOM 3015 C C . GLU A 1 400 ? -27.572 -2.445 -4.841 1.00 84.00 400 GLU A C 1
ATOM 3017 O O . GLU A 1 400 ? -28.694 -2.885 -4.598 1.00 84.00 400 GLU A O 1
ATOM 3022 N N . LEU A 1 401 ? -26.635 -2.297 -3.898 1.00 89.00 401 LEU A N 1
ATOM 3023 C CA . LEU A 1 401 ? -26.873 -2.601 -2.488 1.00 89.00 401 LEU A CA 1
ATOM 3024 C C . LEU A 1 401 ? -27.997 -1.739 -1.899 1.00 89.00 401 LEU A C 1
ATOM 3026 O O . LEU A 1 401 ? -28.933 -2.277 -1.318 1.00 89.00 401 LEU A O 1
ATOM 3030 N N . LEU A 1 402 ? -27.967 -0.420 -2.095 1.00 90.50 402 LEU A N 1
ATOM 3031 C CA . LEU A 1 402 ? -29.027 0.483 -1.629 1.00 90.50 402 LEU A CA 1
ATOM 3032 C C . LEU A 1 402 ? -30.395 0.146 -2.228 1.00 90.50 402 LEU A C 1
ATOM 3034 O O . LEU A 1 402 ? -31.395 0.186 -1.515 1.00 90.50 402 LEU A O 1
ATOM 3038 N N . ALA A 1 403 ? -30.449 -0.193 -3.517 1.00 87.19 403 ALA A N 1
ATOM 3039 C CA . ALA A 1 403 ? -31.684 -0.616 -4.167 1.00 87.19 403 ALA A CA 1
ATOM 3040 C C . ALA A 1 403 ? -32.223 -1.911 -3.540 1.00 87.19 403 ALA A C 1
ATOM 3042 O O . ALA A 1 403 ? -33.392 -1.968 -3.170 1.00 87.19 403 ALA A O 1
ATOM 3043 N N . ALA A 1 404 ? -31.365 -2.910 -3.322 1.00 86.56 404 ALA A N 1
ATOM 3044 C CA . ALA A 1 404 ? -31.755 -4.153 -2.661 1.00 86.56 404 ALA A CA 1
ATOM 3045 C C . ALA A 1 404 ? -32.254 -3.924 -1.220 1.00 86.56 404 ALA A C 1
ATOM 3047 O O . ALA A 1 404 ? -33.235 -4.532 -0.793 1.00 86.56 404 ALA A O 1
ATOM 3048 N N . LEU A 1 405 ? -31.625 -3.007 -0.477 1.00 89.94 405 LEU A N 1
ATOM 3049 C CA . LEU A 1 405 ? -32.033 -2.647 0.885 1.00 89.94 405 LEU A CA 1
ATOM 3050 C C . LEU A 1 405 ? -33.359 -1.876 0.943 1.00 89.94 405 LEU A C 1
ATOM 3052 O O . LEU A 1 405 ? -34.094 -2.010 1.923 1.00 89.94 405 LEU A O 1
ATOM 3056 N N . ARG A 1 406 ? -33.690 -1.091 -0.089 1.00 89.56 406 ARG A N 1
ATOM 3057 C CA . ARG A 1 406 ? -34.992 -0.410 -0.201 1.00 89.56 406 ARG A CA 1
ATOM 3058 C C . ARG A 1 406 ? -36.150 -1.389 -0.377 1.00 89.56 406 ARG A C 1
ATOM 3060 O O . ARG A 1 406 ? -37.208 -1.160 0.198 1.00 89.56 406 ARG A O 1
ATOM 3067 N N . GLU A 1 407 ? -35.917 -2.477 -1.105 1.00 84.31 407 GLU A N 1
ATOM 3068 C CA . GLU A 1 407 ? -36.921 -3.506 -1.409 1.00 84.31 407 GLU A CA 1
ATOM 3069 C C . GLU A 1 407 ? -37.001 -4.624 -0.352 1.00 84.31 407 GLU A C 1
ATOM 3071 O O . GLU A 1 407 ? -37.943 -5.411 -0.347 1.00 84.31 407 GLU A O 1
ATOM 3076 N N . ALA A 1 408 ? -36.023 -4.723 0.557 1.00 81.81 408 ALA A N 1
ATOM 3077 C CA . ALA A 1 408 ? -36.001 -5.747 1.608 1.00 81.81 408 ALA A CA 1
ATOM 3078 C C . ALA A 1 408 ? -37.262 -5.700 2.493 1.00 81.81 408 ALA A C 1
ATOM 3080 O O . ALA A 1 408 ? -37.777 -4.624 2.711 1.00 81.81 408 ALA A O 1
ATOM 3081 N N . GLU A 1 409 ? -37.756 -6.797 3.065 1.00 79.19 409 GLU A N 1
ATOM 3082 C CA . GLU A 1 409 ? -38.980 -6.740 3.898 1.00 79.19 409 GLU A CA 1
ATOM 3083 C C . GLU A 1 409 ? -38.745 -6.008 5.238 1.00 79.19 409 GLU A C 1
ATOM 3085 O O . GLU A 1 409 ? -39.493 -5.101 5.608 1.00 79.19 409 GLU A O 1
ATOM 3090 N N . ASP A 1 410 ? -37.618 -6.322 5.887 1.00 81.25 410 ASP A N 1
ATOM 3091 C CA . ASP A 1 410 ? -37.153 -5.692 7.129 1.00 81.25 410 ASP A CA 1
ATOM 3092 C C . ASP A 1 410 ? -35.817 -4.944 6.943 1.00 81.25 410 ASP A C 1
ATOM 3094 O O . ASP A 1 410 ? -34.963 -5.396 6.170 1.00 81.25 410 ASP A O 1
ATOM 3098 N N . PRO A 1 411 ? -35.571 -3.830 7.655 1.00 86.06 411 PRO A N 1
ATOM 3099 C CA . PRO A 1 411 ? -34.286 -3.139 7.603 1.00 86.06 411 PRO A CA 1
ATOM 3100 C C . PRO A 1 411 ? -33.206 -3.927 8.373 1.00 86.06 411 PRO A C 1
ATOM 3102 O O . PRO A 1 411 ? -33.405 -4.249 9.547 1.00 86.06 411 PRO A O 1
ATOM 3105 N N . PRO A 1 412 ? -32.048 -4.243 7.763 1.00 93.56 412 PRO A N 1
ATOM 3106 C CA . PRO A 1 412 ? -30.950 -4.888 8.472 1.00 93.56 412 PRO A CA 1
ATOM 3107 C C . PRO A 1 412 ? -30.217 -3.920 9.408 1.00 93.56 412 PRO A C 1
ATOM 3109 O O . PRO A 1 412 ? -30.338 -2.694 9.304 1.00 93.56 412 PRO A O 1
ATOM 3112 N N . VAL A 1 413 ? -29.388 -4.489 10.282 1.00 94.69 413 VAL A N 1
ATOM 3113 C CA . VAL A 1 413 ? -28.347 -3.745 10.999 1.00 94.69 413 VAL A CA 1
ATOM 3114 C C . VAL A 1 413 ? -27.041 -3.908 10.230 1.00 94.69 413 VAL A C 1
ATOM 3116 O O . VAL A 1 413 ? -26.644 -5.031 9.916 1.00 94.69 413 VAL A O 1
ATOM 3119 N N . VAL A 1 414 ? -26.384 -2.795 9.921 1.00 96.38 414 VAL A N 1
ATOM 3120 C CA . VAL A 1 414 ? -25.082 -2.760 9.251 1.00 96.38 414 VAL A CA 1
ATOM 3121 C C . VAL A 1 414 ? -24.063 -2.150 10.208 1.00 96.38 414 VAL A C 1
ATOM 3123 O O . VAL A 1 414 ? -24.273 -1.057 10.731 1.00 96.38 414 VAL A O 1
ATOM 3126 N N . VAL A 1 415 ? -22.965 -2.861 10.448 1.00 97.62 415 VAL A N 1
ATOM 3127 C CA . VAL A 1 415 ? -21.849 -2.414 11.287 1.00 97.62 415 VAL A CA 1
ATOM 3128 C C . VAL A 1 415 ? -20.614 -2.262 10.409 1.00 97.62 415 VAL A C 1
ATOM 3130 O O . VAL A 1 415 ? -20.228 -3.211 9.731 1.00 97.62 415 VAL A O 1
ATOM 3133 N N . ILE A 1 416 ? -19.986 -1.090 10.430 1.00 97.12 416 ILE A N 1
ATOM 3134 C CA . ILE A 1 416 ? -18.736 -0.807 9.717 1.00 97.12 416 ILE A CA 1
ATOM 3135 C C . ILE A 1 416 ? -17.720 -0.317 10.749 1.00 97.12 416 ILE A C 1
ATOM 3137 O O . ILE A 1 416 ? -17.834 0.802 11.238 1.00 97.12 416 ILE A O 1
ATOM 3141 N N . ASP A 1 417 ? -16.748 -1.150 11.113 1.00 94.56 417 ASP A N 1
ATOM 3142 C CA . ASP A 1 417 ? -15.666 -0.762 12.030 1.00 94.56 417 ASP A CA 1
ATOM 3143 C C . ASP A 1 417 ? -14.423 -0.293 11.263 1.00 94.56 417 ASP A C 1
ATOM 3145 O O . ASP A 1 417 ? -14.168 -0.770 10.158 1.00 94.56 417 ASP A O 1
ATOM 3149 N N . ALA A 1 418 ? -13.634 0.592 11.870 1.00 87.00 418 ALA A N 1
ATOM 3150 C CA . ALA A 1 418 ? -12.398 1.155 11.318 1.00 87.00 418 ALA A CA 1
ATOM 3151 C C . ALA A 1 418 ? -12.566 1.854 9.951 1.00 87.00 418 ALA A C 1
ATOM 3153 O O . ALA A 1 418 ? -11.766 1.642 9.036 1.00 87.00 418 ALA A O 1
ATOM 3154 N N . LEU A 1 419 ? -13.598 2.698 9.799 1.00 90.81 419 LEU A N 1
ATOM 3155 C CA . LEU A 1 419 ? -13.830 3.477 8.569 1.00 90.81 419 LEU A CA 1
ATOM 3156 C C . LEU A 1 419 ? -12.629 4.371 8.208 1.00 90.81 419 LEU A C 1
ATOM 3158 O O . LEU A 1 419 ? -12.292 4.505 7.035 1.00 90.81 419 LEU A O 1
ATOM 3162 N N . ASP A 1 420 ? -11.951 4.929 9.212 1.00 83.25 420 ASP A N 1
ATOM 3163 C CA . ASP A 1 420 ? -10.738 5.743 9.058 1.00 83.25 420 ASP A CA 1
ATOM 3164 C C . ASP A 1 420 ? -9.540 4.963 8.489 1.00 83.25 420 ASP A C 1
ATOM 3166 O O . ASP A 1 420 ? -8.593 5.549 7.962 1.00 83.25 420 ASP A O 1
ATOM 3170 N N . GLU A 1 421 ? -9.582 3.630 8.546 1.00 73.50 421 GLU A N 1
ATOM 3171 C CA . GLU A 1 421 ? -8.510 2.750 8.077 1.00 73.50 421 GLU A CA 1
ATOM 3172 C C . GLU 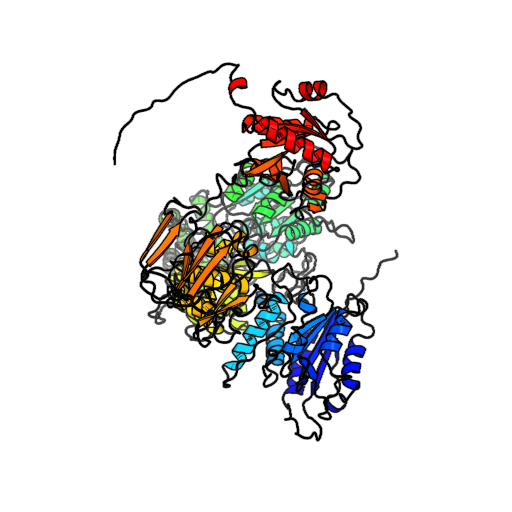A 1 421 ? -8.839 2.060 6.739 1.00 73.50 421 GLU A C 1
ATOM 3174 O O . GLU A 1 421 ? -8.100 1.170 6.299 1.00 73.50 421 GLU A O 1
ATOM 3179 N N . ALA A 1 422 ? -9.926 2.468 6.077 1.00 75.69 422 ALA A N 1
ATOM 3180 C CA . ALA A 1 422 ? -10.326 1.965 4.767 1.00 75.69 422 ALA A CA 1
ATOM 3181 C C . ALA A 1 422 ? -9.430 2.477 3.625 1.00 75.69 422 ALA A C 1
ATOM 3183 O O . ALA A 1 422 ? -8.820 3.551 3.707 1.00 75.69 422 ALA A O 1
ATOM 3184 N N . VAL A 1 423 ? -9.375 1.705 2.535 1.00 62.06 423 VAL A N 1
ATOM 3185 C CA . VAL A 1 423 ? -8.749 2.142 1.278 1.00 62.06 423 VAL A CA 1
ATOM 3186 C C . VAL A 1 423 ? -9.712 3.113 0.603 1.00 62.06 423 VAL A C 1
ATOM 3188 O O . VAL A 1 423 ? -10.844 2.740 0.302 1.00 62.06 423 VAL A O 1
ATOM 3191 N N . GLY A 1 424 ? -9.280 4.361 0.404 1.00 66.56 424 GLY A N 1
ATOM 3192 C CA . GLY A 1 424 ? -10.155 5.417 -0.109 1.00 66.56 424 GLY A CA 1
ATOM 3193 C C . GLY A 1 424 ? -11.313 5.730 0.846 1.00 66.56 424 GLY A C 1
ATOM 3194 O O . GLY A 1 424 ? -12.473 5.672 0.448 1.00 66.56 424 GLY A O 1
ATOM 3195 N N . HIS A 1 425 ? -11.026 6.042 2.116 1.00 79.44 425 HIS A N 1
ATOM 3196 C CA . HIS A 1 425 ? -12.057 6.317 3.132 1.00 79.44 425 HIS A CA 1
ATOM 3197 C C . HIS A 1 425 ? -13.053 7.414 2.714 1.00 79.44 425 HIS A C 1
ATOM 3199 O O . HIS A 1 425 ? -14.229 7.297 3.046 1.00 79.44 425 HIS A O 1
ATOM 3205 N N . GLU A 1 426 ? -12.638 8.428 1.942 1.00 79.56 426 GLU A N 1
ATOM 3206 C CA . GLU A 1 426 ? -13.549 9.451 1.406 1.00 79.56 426 GLU A CA 1
ATOM 3207 C C . GLU A 1 426 ? -14.523 8.870 0.373 1.00 79.56 426 GLU A C 1
ATOM 3209 O O . GLU A 1 426 ? -15.712 9.197 0.374 1.00 79.56 426 GLU A O 1
ATOM 3214 N N . GLU A 1 427 ? -14.040 7.981 -0.498 1.00 79.75 427 GLU A N 1
ATOM 3215 C CA . GLU A 1 427 ? -14.869 7.285 -1.482 1.00 79.75 427 GLU A CA 1
ATOM 3216 C C . GLU A 1 427 ? -15.859 6.348 -0.780 1.00 79.75 427 GLU A C 1
ATOM 3218 O O . GLU A 1 427 ? -17.042 6.327 -1.117 1.00 79.75 427 GLU A O 1
ATOM 3223 N N . LEU A 1 428 ? -15.414 5.619 0.247 1.00 87.44 428 LEU A N 1
ATOM 3224 C CA . LEU A 1 428 ? -16.282 4.757 1.047 1.00 87.44 428 LEU A CA 1
ATOM 3225 C C . LEU A 1 428 ? -17.328 5.568 1.834 1.00 87.44 428 LEU A C 1
ATOM 3227 O O . LEU A 1 428 ? -18.510 5.201 1.857 1.00 87.44 428 LEU A O 1
ATOM 3231 N N . LEU A 1 429 ? -16.918 6.687 2.439 1.00 92.88 429 LEU A N 1
ATOM 3232 C CA . LEU A 1 429 ? -17.788 7.604 3.172 1.00 92.88 429 LEU A CA 1
ATOM 3233 C C . LEU A 1 429 ? -18.896 8.156 2.267 1.00 92.88 429 LEU A C 1
ATOM 3235 O O . LEU A 1 429 ? -20.080 8.001 2.574 1.00 92.88 429 LEU A O 1
ATOM 3239 N N . ASN A 1 430 ? -18.518 8.767 1.143 1.00 91.19 430 ASN A N 1
ATOM 3240 C CA . ASN A 1 430 ? -19.445 9.437 0.231 1.00 91.19 430 ASN A CA 1
ATOM 3241 C C . ASN A 1 430 ? -20.234 8.451 -0.642 1.00 91.19 430 ASN A C 1
ATOM 3243 O O . ASN A 1 430 ? -21.407 8.678 -0.938 1.00 91.19 430 ASN A O 1
ATOM 3247 N N . GLY A 1 431 ? -19.604 7.352 -1.053 1.00 89.94 431 GLY A N 1
ATOM 3248 C CA . GLY A 1 431 ? -20.173 6.368 -1.968 1.00 89.94 431 GLY A CA 1
ATOM 3249 C C . GLY A 1 431 ? -21.108 5.359 -1.305 1.00 89.94 431 GLY A C 1
ATOM 3250 O O . GLY A 1 431 ? -22.011 4.858 -1.976 1.00 89.94 431 GLY A O 1
ATOM 3251 N N . LEU A 1 432 ? -20.936 5.069 -0.007 1.00 95.25 432 LEU A N 1
ATOM 3252 C CA . LEU A 1 432 ? -21.743 4.070 0.705 1.00 95.25 432 LEU A CA 1
ATOM 3253 C C . LEU A 1 432 ? -22.257 4.535 2.068 1.00 95.25 432 LEU A C 1
ATOM 3255 O O . LEU A 1 432 ? -23.458 4.436 2.311 1.00 95.25 432 LEU A O 1
ATOM 3259 N N . VAL A 1 433 ? -21.389 5.015 2.963 1.00 96.88 433 VAL A N 1
ATOM 3260 C CA . VAL A 1 433 ? -21.760 5.252 4.372 1.00 96.88 433 VAL A CA 1
ATOM 3261 C C . VAL A 1 433 ? -22.811 6.357 4.505 1.00 96.88 433 VAL A C 1
ATOM 3263 O O . VAL A 1 433 ? -23.852 6.129 5.120 1.00 96.88 433 VAL A O 1
ATOM 3266 N N . LEU A 1 434 ? -22.595 7.524 3.890 1.00 96.19 434 LEU A N 1
ATOM 3267 C CA . LEU A 1 434 ? -23.564 8.627 3.885 1.00 96.19 434 LEU A CA 1
ATOM 3268 C C . LEU A 1 434 ? -24.876 8.259 3.162 1.00 96.19 434 LEU A C 1
ATOM 3270 O O . LEU A 1 434 ? -25.953 8.528 3.705 1.00 96.19 434 LEU A O 1
ATOM 3274 N N . PRO A 1 435 ? -24.848 7.579 1.999 1.00 95.81 435 PRO A N 1
ATOM 3275 C CA . PRO A 1 435 ? -26.058 7.022 1.400 1.00 95.81 435 PRO A CA 1
ATOM 3276 C C . PRO A 1 435 ? -26.831 6.052 2.309 1.00 95.81 435 PRO A C 1
ATOM 3278 O O . PRO A 1 435 ? -28.051 6.168 2.424 1.00 95.81 435 PRO A O 1
ATOM 3281 N N . LEU A 1 436 ? -26.158 5.127 3.005 1.00 95.00 436 LEU A N 1
ATOM 3282 C CA . LEU A 1 436 ? -26.798 4.230 3.982 1.00 95.00 436 LEU A CA 1
ATOM 3283 C C . LEU A 1 436 ? -27.337 4.988 5.201 1.00 95.00 436 LEU A C 1
ATOM 3285 O O . LEU A 1 436 ? -28.351 4.586 5.774 1.00 95.00 436 LEU A O 1
ATOM 3289 N N . ALA A 1 437 ? -26.685 6.083 5.590 1.00 94.25 437 ALA A N 1
ATOM 3290 C CA . ALA A 1 437 ? -27.084 6.943 6.699 1.00 94.25 437 ALA A CA 1
ATOM 3291 C C . ALA A 1 437 ? -28.325 7.800 6.397 1.00 94.25 437 ALA A C 1
ATOM 3293 O O . ALA A 1 437 ? -29.024 8.183 7.330 1.00 94.25 437 ALA A O 1
ATOM 3294 N N . THR A 1 438 ? -28.622 8.078 5.123 1.00 94.00 438 THR A N 1
ATOM 3295 C CA . THR A 1 438 ? -29.665 9.046 4.719 1.00 94.00 438 THR A CA 1
ATOM 3296 C C . THR A 1 438 ? -30.800 8.459 3.877 1.00 94.00 438 THR A C 1
ATOM 3298 O O . THR A 1 438 ? -31.891 9.014 3.862 1.00 94.00 438 THR A O 1
ATOM 3301 N N . ALA A 1 439 ? -30.611 7.321 3.201 1.00 92.38 439 ALA A N 1
ATOM 3302 C CA . ALA A 1 439 ? -31.627 6.766 2.304 1.00 92.38 439 ALA A CA 1
ATOM 3303 C C . ALA A 1 439 ? -32.855 6.183 3.026 1.00 92.38 439 ALA A C 1
ATOM 3305 O O . ALA A 1 439 ? -32.722 5.301 3.870 1.00 92.38 439 ALA A O 1
ATOM 3306 N N . ASP A 1 440 ? -34.056 6.571 2.622 1.00 91.44 440 ASP A N 1
ATOM 3307 C CA . ASP A 1 440 ? -35.284 5.970 3.146 1.00 91.44 440 ASP A CA 1
ATOM 3308 C C . ASP A 1 440 ? -35.874 4.936 2.186 1.00 91.44 440 ASP A C 1
ATOM 3310 O O . ASP A 1 440 ? -35.548 4.873 0.990 1.00 91.44 440 ASP A O 1
ATOM 3314 N N . ARG A 1 441 ? -36.717 4.081 2.755 1.00 87.38 441 ARG A N 1
ATOM 3315 C CA . ARG A 1 441 ? -37.555 3.110 2.058 1.00 87.38 441 ARG A CA 1
ATOM 3316 C C . ARG A 1 441 ? -38.865 3.769 1.625 1.00 87.38 441 ARG A C 1
ATOM 3318 O O . ARG A 1 441 ? -39.209 4.856 2.085 1.00 87.38 441 ARG A O 1
ATOM 3325 N N . ALA A 1 442 ? -39.632 3.084 0.777 1.00 83.44 442 ALA A N 1
ATOM 3326 C CA . ALA A 1 442 ? -40.924 3.585 0.295 1.00 83.44 442 ALA A CA 1
ATOM 3327 C C . ALA A 1 442 ? -41.952 3.835 1.421 1.00 83.44 442 ALA A C 1
ATOM 3329 O O . ALA A 1 442 ? -42.852 4.653 1.262 1.00 83.44 442 ALA A O 1
ATOM 3330 N N . ASP A 1 443 ? -41.805 3.157 2.561 1.00 84.25 443 ASP A N 1
ATOM 3331 C CA . ASP A 1 443 ? -42.644 3.312 3.755 1.00 84.25 443 ASP A CA 1
ATOM 3332 C C . ASP A 1 443 ? -42.135 4.391 4.736 1.00 84.25 443 ASP A C 1
ATOM 3334 O O . ASP A 1 443 ? -42.665 4.517 5.840 1.00 84.25 443 ASP A O 1
ATOM 3338 N N . GLY A 1 444 ? -41.105 5.158 4.360 1.00 83.44 444 GLY A N 1
ATOM 3339 C CA . GLY A 1 444 ? -40.508 6.214 5.183 1.00 83.44 444 GLY A CA 1
ATOM 3340 C C . GLY A 1 444 ? -39.607 5.713 6.316 1.00 83.44 444 GLY A C 1
ATOM 3341 O O . GLY A 1 444 ? -39.079 6.524 7.074 1.00 83.44 444 GLY A O 1
ATOM 3342 N N . ARG A 1 445 ? -39.404 4.394 6.455 1.00 87.00 445 ARG A N 1
ATOM 3343 C CA . ARG A 1 445 ? -38.430 3.826 7.401 1.00 87.00 445 ARG A CA 1
ATOM 3344 C C . ARG A 1 445 ? -37.019 3.852 6.794 1.00 87.00 445 ARG A C 1
ATOM 3346 O O . ARG A 1 445 ? -36.876 3.768 5.573 1.00 87.00 445 ARG A O 1
ATOM 3353 N N . PRO A 1 446 ? -35.955 3.917 7.611 1.00 90.88 446 PRO A N 1
ATOM 3354 C CA . PRO A 1 446 ? -34.588 3.894 7.097 1.00 90.88 446 PRO A CA 1
ATOM 3355 C C . PRO A 1 446 ? -34.259 2.561 6.412 1.00 90.88 446 PRO A C 1
ATOM 3357 O O . PRO A 1 446 ? -34.725 1.505 6.844 1.00 90.88 446 PRO A O 1
ATOM 3360 N N . VAL A 1 447 ? -33.415 2.589 5.373 1.00 93.50 447 VAL A N 1
ATOM 3361 C CA . VAL A 1 447 ? -32.999 1.364 4.650 1.00 93.50 447 VAL A CA 1
ATOM 3362 C C . VAL A 1 447 ? -32.226 0.376 5.521 1.00 93.50 447 VAL A C 1
ATOM 3364 O O . VAL A 1 447 ? -32.279 -0.823 5.273 1.00 93.50 447 VAL A O 1
ATOM 3367 N N . CYS A 1 448 ? -31.522 0.866 6.540 1.00 93.62 448 CYS A N 1
ATOM 3368 C CA . CYS A 1 448 ? -30.838 0.066 7.547 1.00 93.62 448 CYS A CA 1
ATOM 3369 C C . CYS A 1 448 ? -30.605 0.890 8.817 1.00 93.62 448 CYS A C 1
ATOM 3371 O O . CYS A 1 448 ? -30.654 2.125 8.796 1.00 93.62 448 CYS A O 1
ATOM 3373 N N . ARG A 1 449 ? -30.272 0.205 9.909 1.00 93.88 449 ARG A N 1
ATOM 3374 C CA . ARG A 1 449 ? -29.685 0.828 11.101 1.00 93.88 449 ARG A CA 1
ATOM 3375 C C . ARG A 1 449 ? -28.174 0.685 11.024 1.00 93.88 449 ARG A C 1
ATOM 3377 O O . ARG A 1 449 ? -27.681 -0.420 10.807 1.00 93.88 449 ARG A O 1
ATOM 3384 N N . LEU A 1 450 ? -27.457 1.792 11.156 1.00 96.56 450 LEU A N 1
ATOM 3385 C CA . LEU A 1 450 ? -26.033 1.858 10.837 1.00 96.56 450 LEU A CA 1
ATOM 3386 C C . LEU A 1 450 ? -25.203 2.177 12.085 1.00 96.56 450 LEU A C 1
ATOM 3388 O O . LEU A 1 450 ? -25.446 3.187 12.743 1.00 96.56 450 LEU A O 1
ATOM 3392 N N . LEU A 1 451 ? -24.217 1.333 12.385 1.00 97.50 451 LEU A N 1
ATOM 3393 C CA . LEU A 1 451 ? -23.208 1.569 13.418 1.00 97.50 451 LEU A CA 1
ATOM 3394 C C . LEU A 1 451 ? -21.837 1.715 12.758 1.00 97.50 451 LEU A C 1
ATOM 3396 O O . LEU A 1 451 ? -21.398 0.802 12.059 1.00 97.50 451 LEU A O 1
ATOM 3400 N N . VAL A 1 452 ? -21.156 2.835 12.993 1.00 97.56 452 VAL A N 1
ATOM 3401 C CA . VAL A 1 452 ? -19.841 3.112 12.399 1.00 97.56 452 VAL A CA 1
ATOM 3402 C C . VAL A 1 452 ? -18.793 3.335 13.484 1.00 97.56 452 VAL A C 1
ATOM 3404 O O . VAL A 1 452 ? -18.964 4.200 14.340 1.00 97.56 452 VAL A O 1
ATOM 3407 N N . GLY A 1 453 ? -17.704 2.572 13.444 1.00 95.06 453 GLY A N 1
ATOM 3408 C CA . GLY A 1 453 ? -16.498 2.816 14.232 1.00 95.06 453 GLY A CA 1
ATOM 3409 C C . GLY A 1 453 ? -15.505 3.654 13.432 1.00 95.06 453 GLY A C 1
ATOM 3410 O O . GLY A 1 453 ? -15.109 3.252 12.338 1.00 95.06 453 GLY A O 1
ATOM 3411 N N . MET A 1 454 ? -15.108 4.814 13.956 1.00 92.12 454 MET A N 1
ATOM 3412 C CA . MET A 1 454 ? -14.126 5.684 13.298 1.00 92.12 454 MET A CA 1
ATOM 3413 C C . MET A 1 454 ? -13.351 6.557 14.288 1.00 92.12 454 MET A C 1
ATOM 3415 O O . MET A 1 454 ? -13.652 6.582 15.482 1.00 92.12 454 MET A O 1
ATOM 3419 N N . ARG A 1 455 ? -12.339 7.285 13.813 1.00 85.75 455 ARG A N 1
ATOM 3420 C CA . ARG A 1 455 ? -11.680 8.353 14.583 1.00 85.75 455 ARG A CA 1
ATOM 3421 C C . ARG A 1 455 ? -12.379 9.695 14.382 1.00 85.75 455 ARG A C 1
ATOM 3423 O O . ARG A 1 455 ? -13.109 9.909 13.419 1.00 85.75 455 ARG A O 1
ATOM 3430 N N . LYS A 1 456 ? -12.140 10.621 15.309 1.00 82.38 456 LYS A N 1
ATOM 3431 C CA . LYS A 1 456 ? -12.691 11.980 15.278 1.00 82.38 456 LYS A CA 1
ATOM 3432 C C . LYS A 1 456 ? -11.853 12.869 14.358 1.00 82.38 456 LYS A C 1
ATOM 3434 O O . LYS A 1 456 ? -11.018 13.637 14.831 1.00 82.38 456 LYS A O 1
ATOM 3439 N N . TRP A 1 457 ? -12.031 12.713 13.050 1.00 81.69 457 TRP A N 1
ATOM 3440 C CA . TRP A 1 457 ? -11.333 13.507 12.034 1.00 81.69 457 TRP A CA 1
ATOM 3441 C C . TRP A 1 457 ? -12.286 14.496 11.345 1.00 81.69 457 TRP A C 1
ATOM 3443 O O . TRP A 1 457 ? -13.465 14.173 11.188 1.00 81.69 457 TRP A O 1
ATOM 3453 N N . PRO A 1 458 ? -11.810 15.690 10.932 1.00 77.50 458 PRO A N 1
ATOM 3454 C CA . PRO A 1 458 ? -12.661 16.711 10.310 1.00 77.50 458 PRO A CA 1
ATOM 3455 C C . PRO A 1 458 ? -13.371 16.237 9.036 1.00 77.50 458 PRO A C 1
ATOM 3457 O O . PRO A 1 458 ? -14.508 16.619 8.790 1.00 77.50 458 PRO A O 1
ATOM 3460 N N . GLU A 1 459 ? -12.730 15.368 8.256 1.00 79.88 459 GLU A N 1
ATOM 3461 C CA . GLU A 1 459 ? -13.292 14.766 7.038 1.00 79.88 459 GLU A CA 1
ATOM 3462 C C . GLU A 1 459 ? -14.558 13.923 7.288 1.00 79.88 459 GLU A C 1
ATOM 3464 O O . GLU A 1 459 ? -15.402 13.797 6.404 1.00 79.88 459 GLU A O 1
ATOM 3469 N N . PHE A 1 460 ? -14.752 13.410 8.510 1.00 90.19 460 PHE A N 1
ATOM 3470 C CA . PHE A 1 460 ? -15.952 12.663 8.898 1.00 90.19 460 PHE A CA 1
ATOM 3471 C C . PHE A 1 460 ? -17.054 13.537 9.516 1.00 90.19 460 PHE A C 1
ATOM 3473 O O . PHE A 1 460 ? -18.085 13.000 9.937 1.00 90.19 460 PHE A O 1
ATOM 3480 N N . ALA A 1 461 ? -16.879 14.867 9.543 1.00 89.25 461 ALA A N 1
ATOM 3481 C CA . ALA A 1 461 ? -17.874 15.807 10.064 1.00 89.25 461 ALA A CA 1
ATOM 3482 C C . ALA A 1 461 ? -19.293 15.572 9.501 1.00 89.25 461 ALA A C 1
ATOM 3484 O O . ALA A 1 461 ? -20.219 15.463 10.313 1.00 89.25 461 ALA A O 1
ATOM 3485 N N . PRO A 1 462 ? -19.484 15.349 8.178 1.00 92.38 462 PRO A N 1
ATOM 3486 C CA . PRO A 1 462 ? -20.813 15.101 7.616 1.00 92.38 462 PRO A CA 1
ATOM 3487 C C . PRO A 1 462 ? -21.532 13.895 8.233 1.00 92.38 462 PRO A C 1
ATOM 3489 O O . PRO A 1 462 ? -22.751 13.900 8.373 1.00 92.38 462 PRO A O 1
ATOM 3492 N N . LEU A 1 463 ? -20.796 12.850 8.628 1.00 93.81 463 LEU A N 1
ATOM 3493 C CA . LEU A 1 463 ? -21.387 11.675 9.266 1.00 93.81 463 LEU A CA 1
ATOM 3494 C C . LEU A 1 463 ? -21.695 11.929 10.744 1.00 93.81 463 LEU A C 1
ATOM 3496 O O . LEU A 1 463 ? -22.746 11.510 11.224 1.00 93.81 463 LEU A O 1
ATOM 3500 N N . THR A 1 464 ? -20.808 12.616 11.468 1.00 90.19 464 THR A N 1
ATOM 3501 C CA . THR A 1 464 ? -21.042 12.942 12.885 1.00 90.19 464 THR A CA 1
ATOM 3502 C C . THR A 1 464 ? -22.204 13.911 13.091 1.00 90.19 464 THR A C 1
ATOM 3504 O O . THR A 1 464 ? -22.878 13.821 14.111 1.00 90.19 464 THR A O 1
ATOM 3507 N N . GLU A 1 465 ? -22.486 14.789 12.124 1.00 89.94 465 GLU A N 1
ATOM 3508 C CA . GLU A 1 465 ? -23.650 15.688 12.149 1.00 89.94 465 GLU A CA 1
ATOM 3509 C C . GLU A 1 465 ? -24.982 14.939 11.968 1.00 89.94 465 GLU A C 1
ATOM 3511 O O . GLU A 1 465 ? -26.016 15.378 12.470 1.00 89.94 465 GLU A O 1
ATOM 3516 N N . LEU A 1 466 ? -24.960 13.786 11.291 1.00 90.25 466 LEU A N 1
ATOM 3517 C CA . LEU A 1 466 ? -26.136 12.950 11.020 1.00 90.25 466 LEU A CA 1
ATOM 3518 C C . LEU A 1 466 ? -26.363 11.842 12.064 1.00 90.25 466 LEU A C 1
ATOM 3520 O O . LEU A 1 466 ? -27.413 11.194 12.050 1.00 90.25 466 LEU A O 1
ATOM 3524 N N . ALA A 1 467 ? -25.388 11.581 12.938 1.00 92.44 467 ALA A N 1
ATOM 3525 C CA . ALA A 1 467 ? -25.368 10.409 13.809 1.00 92.44 467 ALA A CA 1
ATOM 3526 C C . ALA A 1 467 ? -25.370 10.757 15.302 1.00 92.44 467 ALA A C 1
ATOM 3528 O O . ALA A 1 467 ? -24.716 11.695 15.756 1.00 92.44 467 ALA A O 1
ATOM 3529 N N . ALA A 1 468 ? -26.023 9.913 16.104 1.00 94.19 468 ALA A N 1
ATOM 3530 C CA . ALA A 1 468 ? -25.837 9.943 17.550 1.00 94.19 468 ALA A CA 1
ATOM 3531 C C . ALA A 1 468 ? -24.446 9.379 17.892 1.00 94.19 468 ALA A C 1
ATOM 3533 O O . ALA A 1 468 ? -24.144 8.216 17.611 1.00 94.19 468 ALA A O 1
ATOM 3534 N N . THR A 1 469 ? -23.589 10.206 18.487 1.00 93.88 469 THR A N 1
ATOM 3535 C CA . THR A 1 469 ? -22.177 9.870 18.715 1.00 93.88 469 THR A CA 1
ATOM 3536 C C . THR A 1 469 ? -21.939 9.341 20.131 1.00 93.88 469 THR A C 1
ATOM 3538 O O . THR A 1 469 ? -22.417 9.911 21.109 1.00 93.88 469 THR A O 1
ATOM 3541 N N . VAL A 1 470 ? -21.176 8.253 20.232 1.00 94.19 470 VAL A N 1
ATOM 3542 C CA . VAL A 1 470 ? -20.586 7.708 21.459 1.00 94.19 470 VAL A CA 1
ATOM 3543 C C . VAL A 1 470 ? -19.089 8.011 21.407 1.00 94.19 470 VAL A C 1
ATOM 3545 O O . VAL A 1 470 ? -18.341 7.336 20.697 1.00 94.19 470 VAL A O 1
ATOM 3548 N N . ASP A 1 471 ? -18.665 9.063 22.106 1.00 91.81 471 ASP A N 1
ATOM 3549 C CA . ASP A 1 471 ? -17.265 9.493 22.166 1.00 91.81 471 ASP A CA 1
ATOM 3550 C C . ASP A 1 471 ? -16.571 8.857 23.378 1.00 91.81 471 ASP A C 1
ATOM 3552 O O . ASP A 1 471 ? -16.871 9.173 24.526 1.00 91.81 471 ASP A O 1
ATOM 3556 N N . LEU A 1 472 ? -15.653 7.924 23.127 1.00 90.50 472 LEU A N 1
ATOM 3557 C CA . LEU A 1 472 ? -14.938 7.200 24.177 1.00 90.50 472 LEU A CA 1
ATOM 3558 C C . LEU A 1 472 ? -13.868 8.047 24.879 1.00 90.50 472 LEU A C 1
ATOM 3560 O O . LEU A 1 472 ? -13.381 7.623 25.933 1.00 90.50 472 LEU A O 1
ATOM 3564 N N . ASP A 1 473 ? -13.516 9.213 24.335 1.00 85.75 473 ASP A N 1
ATOM 3565 C CA . ASP A 1 473 ? -12.599 10.155 24.983 1.00 85.75 473 ASP A CA 1
ATOM 3566 C C . ASP A 1 473 ? -13.330 11.130 25.926 1.00 85.75 473 ASP A C 1
ATOM 3568 O O . ASP A 1 473 ? -12.684 11.756 26.769 1.00 85.75 473 ASP A O 1
ATOM 3572 N N . ASP A 1 474 ? -14.658 11.255 25.809 1.00 86.69 474 ASP A N 1
ATOM 3573 C CA . ASP A 1 474 ? -15.501 12.145 26.620 1.00 86.69 474 ASP A CA 1
ATOM 3574 C C . ASP A 1 474 ? -16.359 11.345 27.613 1.00 86.69 474 ASP A C 1
ATOM 3576 O O . ASP A 1 474 ? -17.577 11.216 27.485 1.00 86.69 474 ASP A O 1
ATOM 3580 N N . VAL A 1 475 ? -15.693 10.751 28.607 1.00 87.62 475 VAL A N 1
ATOM 3581 C CA . VAL A 1 475 ? -16.336 9.945 29.655 1.00 87.62 475 VAL A CA 1
ATOM 3582 C C . VAL A 1 475 ? -15.986 10.426 31.059 1.00 87.62 475 VAL A C 1
ATOM 3584 O O . VAL A 1 475 ? -14.914 10.981 31.314 1.00 87.62 475 VAL A O 1
ATOM 3587 N N . ASP A 1 476 ? -16.880 10.155 32.016 1.00 89.12 476 ASP A N 1
ATOM 3588 C CA . ASP A 1 476 ? -16.615 10.435 33.427 1.00 89.12 476 ASP A CA 1
ATOM 3589 C C . ASP A 1 476 ? -15.358 9.691 33.902 1.00 89.12 476 ASP A C 1
ATOM 3591 O O . ASP A 1 476 ? -15.244 8.468 33.804 1.00 89.12 476 ASP A O 1
ATOM 3595 N N . THR A 1 477 ? -14.408 10.437 34.463 1.00 87.06 477 THR A N 1
ATOM 3596 C CA . THR A 1 477 ? -13.107 9.893 34.872 1.00 87.06 477 THR A CA 1
ATOM 3597 C C . THR A 1 477 ? -13.232 8.846 35.980 1.00 87.06 477 THR A C 1
ATOM 3599 O O . THR A 1 477 ? -12.448 7.898 36.030 1.00 87.06 477 THR A O 1
ATOM 3602 N N . THR A 1 478 ? -14.194 8.998 36.891 1.00 88.94 478 THR A N 1
ATOM 3603 C CA . THR A 1 478 ? -14.389 8.036 37.984 1.00 88.94 478 THR A CA 1
ATOM 3604 C C . THR A 1 478 ? -14.893 6.707 37.433 1.00 88.94 478 THR A C 1
ATOM 3606 O O . THR A 1 478 ? -14.433 5.651 37.872 1.00 88.94 478 THR A O 1
ATOM 3609 N N . ARG A 1 479 ? -15.776 6.753 36.428 1.00 89.56 479 ARG A N 1
ATOM 3610 C CA . ARG A 1 479 ? -16.225 5.572 35.678 1.00 89.56 479 ARG A CA 1
ATOM 3611 C C . ARG A 1 479 ? -15.084 4.935 34.895 1.00 89.56 479 ARG A C 1
ATOM 3613 O O . ARG A 1 479 ? -14.840 3.749 35.082 1.00 89.56 479 ARG A O 1
ATOM 3620 N N . LEU A 1 480 ? -14.338 5.720 34.116 1.00 89.06 480 LEU A N 1
ATOM 3621 C CA . LEU A 1 480 ? -13.194 5.225 33.343 1.00 89.06 480 LEU A CA 1
ATOM 3622 C C . LEU A 1 480 ? -12.155 4.537 34.236 1.00 89.06 480 LEU A C 1
ATOM 3624 O O . LEU A 1 480 ? -11.635 3.482 33.886 1.00 89.06 480 LEU A O 1
ATOM 3628 N N . ARG A 1 481 ? -11.883 5.100 35.420 1.00 91.81 481 ARG A N 1
ATOM 3629 C CA . ARG A 1 481 ? -10.966 4.496 36.394 1.00 91.81 481 ARG A CA 1
ATOM 3630 C C . ARG A 1 481 ? -11.456 3.122 36.825 1.00 91.81 481 ARG A C 1
ATOM 3632 O O . ARG A 1 481 ? -10.684 2.174 36.785 1.00 91.81 481 ARG A O 1
ATOM 3639 N N . ARG A 1 482 ? -12.730 3.011 37.201 1.00 90.25 482 ARG A N 1
ATOM 3640 C CA . ARG A 1 482 ? -13.325 1.736 37.609 1.00 90.25 482 ARG A CA 1
ATOM 3641 C C . ARG A 1 482 ? -13.284 0.705 36.481 1.00 90.25 482 ARG A C 1
ATOM 3643 O O . ARG A 1 482 ? -12.898 -0.432 36.718 1.00 90.25 482 ARG A O 1
ATOM 3650 N N . ASP A 1 483 ? -13.615 1.124 35.265 1.00 89.38 483 ASP A N 1
ATOM 3651 C CA . ASP A 1 483 ? -13.585 0.260 34.088 1.00 89.38 483 ASP A CA 1
ATOM 3652 C C . ASP A 1 483 ? -12.170 -0.277 33.800 1.00 89.38 483 ASP A C 1
ATOM 3654 O O . ASP A 1 483 ? -12.009 -1.460 33.501 1.00 89.38 483 ASP A O 1
ATOM 3658 N N . LEU A 1 484 ? -11.134 0.560 33.938 1.00 90.00 484 LEU A N 1
ATOM 3659 C CA . LEU A 1 484 ? -9.733 0.146 33.794 1.00 90.00 484 LEU A CA 1
ATOM 3660 C C . LEU A 1 484 ? -9.276 -0.785 34.925 1.00 90.00 484 LEU A C 1
ATOM 3662 O O . LEU A 1 484 ? -8.544 -1.738 34.659 1.00 90.00 484 LEU A O 1
ATOM 3666 N N . GLU A 1 485 ? -9.701 -0.537 36.170 1.00 92.12 485 GLU A N 1
ATOM 3667 C CA . GLU A 1 485 ? -9.429 -1.437 37.300 1.00 92.12 485 GLU A CA 1
ATOM 3668 C C . GLU A 1 485 ? -9.993 -2.836 37.031 1.00 92.12 485 GLU A C 1
ATOM 3670 O O . GLU A 1 485 ? -9.278 -3.834 37.164 1.00 92.12 485 GLU A O 1
ATOM 3675 N N . ASP A 1 486 ? -11.256 -2.906 36.609 1.00 87.50 486 ASP A N 1
ATOM 3676 C CA . ASP A 1 486 ? -11.937 -4.165 36.312 1.00 87.50 486 ASP A CA 1
ATOM 3677 C C . ASP A 1 486 ? -11.291 -4.879 35.117 1.00 87.50 486 ASP A C 1
ATOM 3679 O O . ASP A 1 486 ? -11.088 -6.095 35.158 1.00 87.50 486 ASP A O 1
ATOM 3683 N N . TYR A 1 487 ? -10.912 -4.130 34.079 1.00 86.62 487 TYR A N 1
ATOM 3684 C CA . TYR A 1 487 ? -10.225 -4.653 32.901 1.00 86.62 487 TYR A CA 1
ATOM 3685 C C . TYR A 1 487 ? -8.865 -5.279 33.232 1.00 86.62 487 TYR A C 1
ATOM 3687 O O . TYR A 1 487 ? -8.638 -6.450 32.926 1.00 86.62 487 TYR A O 1
ATOM 3695 N N . VAL A 1 488 ? -7.973 -4.539 33.899 1.00 89.25 488 VAL A N 1
ATOM 3696 C CA . VAL A 1 488 ? -6.628 -5.031 34.248 1.00 89.25 488 VAL A CA 1
ATOM 3697 C C . VAL A 1 488 ? -6.710 -6.211 35.214 1.00 89.25 488 VAL A C 1
ATOM 3699 O O . VAL A 1 488 ? -5.996 -7.198 35.054 1.00 89.25 488 VAL A O 1
ATOM 3702 N N . SER A 1 489 ? -7.605 -6.145 36.199 1.00 88.31 489 SER A N 1
ATOM 3703 C CA . SER A 1 489 ? -7.808 -7.233 37.157 1.00 88.31 489 SER A CA 1
ATOM 3704 C C . SER A 1 489 ? -8.298 -8.520 36.476 1.00 88.31 489 SER A C 1
ATOM 3706 O O . SER A 1 489 ? -7.795 -9.607 36.779 1.00 88.31 489 SER A O 1
ATOM 3708 N N . ASP A 1 490 ? -9.240 -8.419 35.528 1.00 82.69 490 ASP A N 1
ATOM 3709 C CA . ASP A 1 490 ? -9.765 -9.581 34.796 1.00 82.69 490 ASP A CA 1
ATOM 3710 C C . ASP A 1 490 ? -8.747 -10.149 33.798 1.00 82.69 490 ASP A C 1
ATOM 3712 O O . ASP A 1 490 ? -8.725 -11.366 33.627 1.00 82.69 490 ASP A O 1
ATOM 3716 N N . LEU A 1 491 ? -7.881 -9.317 33.201 1.00 81.81 491 LEU A N 1
ATOM 3717 C CA . LEU A 1 491 ? -6.741 -9.787 32.403 1.00 81.81 491 LEU A CA 1
ATOM 3718 C C . LEU A 1 491 ? -5.809 -10.655 33.251 1.00 81.81 491 LEU A C 1
ATOM 3720 O O . LEU A 1 491 ? -5.581 -11.817 32.924 1.00 81.81 491 LEU A O 1
ATOM 3724 N N . LEU A 1 492 ? -5.325 -10.135 34.384 1.00 85.75 492 LEU A N 1
ATOM 3725 C CA . LEU A 1 492 ? -4.388 -10.871 35.238 1.00 85.75 492 LEU A CA 1
ATOM 3726 C C . LEU A 1 492 ? -4.993 -12.164 35.790 1.00 85.75 492 LEU A C 1
ATOM 3728 O O . LEU A 1 492 ? -4.314 -13.180 35.871 1.00 85.75 492 LEU A O 1
ATOM 3732 N N . ARG A 1 493 ? -6.283 -12.161 36.141 1.00 85.56 493 ARG A N 1
ATOM 3733 C CA . ARG A 1 493 ? -6.976 -13.336 36.693 1.00 85.56 493 ARG A CA 1
ATOM 3734 C C . ARG A 1 493 ? -6.988 -14.559 35.768 1.00 85.56 493 ARG A C 1
ATOM 3736 O O . ARG A 1 493 ? -7.327 -15.644 36.229 1.00 85.56 493 ARG A O 1
ATOM 3743 N N . ARG A 1 494 ? -6.685 -14.407 34.484 1.00 77.88 494 ARG A N 1
ATOM 3744 C CA . ARG A 1 494 ? -6.799 -15.488 33.494 1.00 77.88 494 ARG A CA 1
ATOM 3745 C C . ARG A 1 494 ? -5.476 -16.142 33.131 1.00 77.88 494 ARG A C 1
ATOM 3747 O O . ARG A 1 494 ? -5.482 -17.115 32.385 1.00 77.88 494 ARG A O 1
ATOM 3754 N N . HIS A 1 495 ? -4.377 -15.623 33.658 1.00 79.56 495 HIS A N 1
ATOM 3755 C CA . HIS A 1 495 ? -3.052 -16.160 33.417 1.00 79.56 495 HIS A CA 1
ATOM 3756 C C . HIS A 1 495 ? -2.512 -16.785 34.696 1.00 79.56 495 HIS A C 1
ATOM 3758 O O . HIS A 1 495 ? -2.517 -16.148 35.750 1.00 79.56 495 HIS A O 1
ATOM 3764 N N . GLU A 1 496 ? -2.022 -18.020 34.601 1.00 78.56 496 GLU A N 1
ATOM 3765 C CA . GLU A 1 496 ? -1.262 -18.619 35.694 1.00 78.56 496 GLU A CA 1
ATOM 3766 C C . GLU A 1 496 ? 0.005 -17.783 35.973 1.00 78.56 496 GLU A C 1
ATOM 3768 O O . GLU A 1 496 ? 0.625 -17.264 35.041 1.00 78.56 496 GLU A O 1
ATOM 3773 N N . PRO A 1 497 ? 0.413 -17.628 37.243 1.00 86.62 497 PRO A N 1
ATOM 3774 C CA . PRO A 1 497 ? -0.232 -18.162 38.446 1.00 86.62 497 PRO A CA 1
ATOM 3775 C C . PRO A 1 497 ? -1.233 -17.176 39.072 1.00 86.62 497 PRO A C 1
ATOM 3777 O O . PRO A 1 497 ? -1.711 -17.393 40.183 1.00 86.62 497 PRO A O 1
ATOM 3780 N N . TYR A 1 498 ? -1.496 -16.049 38.409 1.00 86.94 498 TYR A N 1
ATOM 3781 C CA . TYR A 1 498 ? -2.330 -14.969 38.917 1.00 86.94 498 TYR A CA 1
ATOM 3782 C C . TYR A 1 498 ? -3.810 -15.318 38.952 1.00 86.94 498 TYR A C 1
ATOM 3784 O O . TYR A 1 498 ? -4.569 -14.492 39.427 1.00 86.94 498 TYR A O 1
ATOM 3792 N N . ASP A 1 499 ? -4.256 -16.479 38.495 1.00 85.31 499 ASP A N 1
ATOM 3793 C CA . ASP A 1 499 ? -5.621 -16.977 38.647 1.00 85.31 499 ASP A CA 1
ATOM 3794 C C . ASP A 1 499 ? -5.962 -17.349 40.106 1.00 85.31 499 ASP A C 1
ATOM 3796 O O . ASP A 1 499 ? -7.084 -17.070 40.550 1.00 85.31 499 ASP A O 1
ATOM 3800 N N . ASP A 1 500 ? -4.978 -17.826 40.874 1.00 89.75 500 ASP A N 1
ATOM 3801 C CA . ASP A 1 500 ? -5.070 -18.267 42.278 1.00 89.75 500 ASP A CA 1
ATOM 3802 C C . ASP A 1 500 ? -5.532 -17.159 43.262 1.00 89.75 500 ASP A C 1
ATOM 3804 O O . ASP A 1 500 ? -5.264 -15.961 43.093 1.00 89.75 500 ASP A O 1
ATOM 3808 N N . GLU A 1 501 ? -6.235 -17.552 44.332 1.00 89.12 501 GLU A N 1
ATOM 3809 C CA . GLU A 1 501 ? -6.705 -16.658 45.399 1.00 89.12 501 GLU A CA 1
ATOM 3810 C C . GLU A 1 501 ? -5.567 -15.896 46.097 1.00 89.12 501 GLU A C 1
ATOM 3812 O O . GLU A 1 501 ? -5.740 -14.727 46.464 1.00 89.12 501 GLU A O 1
ATOM 3817 N N . ARG A 1 502 ? -4.377 -16.497 46.213 1.00 91.44 502 ARG A N 1
ATOM 3818 C CA . ARG A 1 502 ? -3.209 -15.880 46.862 1.00 91.44 502 ARG A CA 1
ATOM 3819 C C . ARG A 1 502 ? -2.789 -14.558 46.213 1.00 91.44 502 ARG A C 1
ATOM 3821 O O . ARG A 1 502 ? -2.278 -13.678 46.898 1.00 91.44 502 ARG A O 1
ATOM 3828 N N . TYR A 1 503 ? -3.066 -14.378 44.920 1.00 91.75 503 TYR A N 1
ATOM 3829 C CA . TYR A 1 503 ? -2.720 -13.166 44.171 1.00 91.75 503 TYR A CA 1
ATOM 3830 C C . TYR A 1 503 ? -3.866 -12.156 44.046 1.00 91.75 503 TYR A C 1
ATOM 3832 O O . TYR A 1 503 ? -3.705 -11.142 43.367 1.00 91.75 503 TYR A O 1
ATOM 3840 N N . VAL A 1 504 ? -5.043 -12.382 44.652 1.00 92.25 504 VAL A N 1
ATOM 3841 C CA . VAL A 1 504 ? -6.180 -11.431 44.565 1.00 92.25 504 VAL A CA 1
ATOM 3842 C C . VAL A 1 504 ? -5.757 -10.024 44.984 1.00 92.25 504 VAL A C 1
ATOM 3844 O O . VAL A 1 504 ? -6.018 -9.065 44.260 1.00 92.25 504 VAL A O 1
ATOM 3847 N N . ALA A 1 505 ? -5.078 -9.899 46.125 1.00 92.06 505 ALA A N 1
ATOM 3848 C CA . ALA A 1 505 ? -4.714 -8.597 46.667 1.00 92.06 505 ALA A CA 1
ATOM 3849 C C . ALA A 1 505 ? -3.657 -7.879 45.807 1.00 92.06 505 ALA A C 1
ATOM 3851 O O . ALA A 1 505 ? -3.794 -6.685 45.540 1.00 92.06 505 ALA A O 1
ATOM 3852 N N . ALA A 1 506 ? -2.653 -8.611 45.308 1.00 92.44 506 ALA A N 1
ATOM 3853 C CA . ALA A 1 506 ? -1.651 -8.083 44.382 1.00 92.44 506 ALA A CA 1
ATOM 3854 C C . ALA A 1 506 ? -2.290 -7.606 43.066 1.00 92.44 506 ALA A C 1
ATOM 3856 O O . ALA A 1 506 ? -2.081 -6.458 42.670 1.00 92.44 506 ALA A O 1
ATOM 3857 N N . ARG A 1 507 ? -3.150 -8.432 42.443 1.00 92.88 507 ARG A N 1
ATOM 3858 C CA . ARG A 1 507 ? -3.910 -8.075 41.228 1.00 92.88 507 ARG A CA 1
ATOM 3859 C C . ARG A 1 507 ? -4.706 -6.788 41.416 1.00 92.88 507 ARG A C 1
ATOM 3861 O O . ARG A 1 507 ? -4.595 -5.870 40.609 1.00 92.88 507 ARG A O 1
ATOM 3868 N N . GLN A 1 508 ? -5.485 -6.702 42.497 1.00 93.62 508 GLN A N 1
ATOM 3869 C CA . GLN A 1 508 ? -6.319 -5.534 42.785 1.00 93.62 508 GLN A CA 1
ATOM 3870 C C . GLN A 1 508 ? -5.483 -4.275 43.014 1.00 93.62 508 GLN A C 1
ATOM 3872 O O . GLN A 1 508 ? -5.852 -3.196 42.546 1.00 93.62 508 GLN A O 1
ATOM 3877 N N . ARG A 1 509 ? -4.355 -4.389 43.726 1.00 95.31 509 ARG A N 1
ATOM 3878 C CA . ARG A 1 509 ? -3.508 -3.233 44.025 1.00 95.31 509 ARG A CA 1
ATOM 3879 C C . ARG A 1 509 ? -2.738 -2.741 42.797 1.00 95.31 509 ARG A C 1
ATOM 3881 O O . ARG A 1 509 ? -2.646 -1.522 42.633 1.00 95.31 509 ARG A O 1
ATOM 3888 N N . PHE A 1 510 ? -2.271 -3.650 41.938 1.00 95.38 510 PHE A N 1
ATOM 3889 C CA . PHE A 1 510 ? -1.698 -3.330 40.627 1.00 95.38 510 PHE A CA 1
ATOM 3890 C C . PHE A 1 510 ? -2.733 -2.657 39.718 1.00 95.38 510 PHE A C 1
ATOM 3892 O O . PHE A 1 510 ? -2.493 -1.555 39.231 1.00 95.38 510 PHE A O 1
ATOM 3899 N N . ALA A 1 511 ? -3.918 -3.257 39.556 1.00 94.62 511 ALA A N 1
ATOM 3900 C CA . ALA A 1 511 ? -4.982 -2.719 38.709 1.00 94.62 511 ALA A CA 1
ATOM 3901 C C . ALA A 1 511 ? -5.414 -1.306 39.143 1.00 94.62 511 ALA A C 1
ATOM 3903 O O . ALA A 1 511 ? -5.492 -0.401 38.312 1.00 94.62 511 ALA A O 1
ATOM 3904 N N . ARG A 1 512 ? -5.594 -1.084 40.454 1.00 95.88 512 ARG A N 1
ATOM 3905 C CA . ARG A 1 512 ? -5.857 0.247 41.035 1.00 95.88 512 ARG A CA 1
ATOM 3906 C C . ARG A 1 512 ? -4.763 1.258 40.741 1.00 95.88 512 ARG A C 1
ATOM 3908 O O . ARG A 1 512 ? -5.064 2.405 40.424 1.00 95.88 512 ARG A O 1
ATOM 3915 N N . ALA A 1 513 ? -3.505 0.853 40.872 1.00 95.06 513 ALA A N 1
ATOM 3916 C CA . ALA A 1 513 ? -2.368 1.721 40.607 1.00 95.06 513 ALA A CA 1
ATOM 3917 C C . ALA A 1 513 ? -2.307 2.143 39.128 1.00 95.06 513 ALA A C 1
ATOM 3919 O O . ALA A 1 513 ? -2.225 3.339 38.840 1.00 95.06 513 ALA A O 1
ATOM 3920 N N . VAL A 1 514 ? -2.449 1.185 38.205 1.00 93.69 514 VAL A N 1
ATOM 3921 C CA . VAL A 1 514 ? -2.479 1.438 36.756 1.00 93.69 514 VAL A CA 1
ATOM 3922 C C . VAL A 1 514 ? -3.638 2.367 36.390 1.00 93.69 514 VAL A C 1
ATOM 3924 O O . VAL A 1 514 ? -3.428 3.405 35.763 1.00 93.69 514 VAL A O 1
ATOM 3927 N N . ALA A 1 515 ? -4.857 2.054 36.834 1.00 93.75 515 ALA A N 1
ATOM 3928 C CA . ALA A 1 515 ? -6.039 2.858 36.538 1.00 93.75 515 ALA A CA 1
ATOM 3929 C C . ALA A 1 515 ? -5.967 4.264 37.153 1.00 93.75 515 ALA A C 1
ATOM 3931 O O . ALA A 1 515 ? -6.316 5.252 36.504 1.00 93.75 515 ALA A O 1
ATOM 3932 N N . GLY A 1 516 ? -5.489 4.385 38.395 1.00 93.50 516 GLY A N 1
ATOM 3933 C CA . GLY A 1 516 ? -5.290 5.671 39.061 1.00 93.50 516 GLY A CA 1
ATOM 3934 C C . GLY A 1 516 ? -4.326 6.569 38.290 1.00 93.50 516 GLY A C 1
ATOM 3935 O O . GLY A 1 516 ? -4.608 7.752 38.092 1.00 93.50 516 GLY A O 1
ATOM 3936 N N . ARG A 1 517 ? -3.236 5.989 37.783 1.00 91.12 517 ARG A N 1
ATOM 3937 C CA . ARG A 1 517 ? -2.236 6.694 36.985 1.00 91.12 517 ARG A CA 1
ATOM 3938 C C . ARG A 1 517 ? -2.772 7.103 35.611 1.00 91.12 517 ARG A C 1
ATOM 3940 O O . ARG A 1 517 ? -2.692 8.281 35.265 1.00 91.12 517 ARG A O 1
ATOM 3947 N N . LEU A 1 518 ? -3.382 6.187 34.861 1.00 89.56 518 LEU A N 1
ATOM 3948 C CA . LEU A 1 518 ? -3.910 6.466 33.516 1.00 89.56 518 LEU A CA 1
ATOM 3949 C C . LEU A 1 518 ? -5.140 7.386 33.516 1.00 89.56 518 LEU A C 1
ATOM 3951 O O . LEU A 1 518 ? -5.424 8.028 32.519 1.00 89.56 518 LEU A O 1
ATOM 3955 N N . THR A 1 519 ? -5.833 7.543 34.644 1.00 90.25 519 THR A N 1
ATOM 3956 C CA . THR A 1 519 ? -6.941 8.513 34.772 1.00 90.25 519 THR A CA 1
ATOM 3957 C C . THR A 1 519 ? -6.552 9.812 35.484 1.00 90.25 519 THR A C 1
ATOM 3959 O O . THR A 1 519 ? -7.396 10.695 35.692 1.00 90.25 519 THR A O 1
ATOM 3962 N N . GLY A 1 520 ? -5.285 9.954 35.878 1.00 85.50 520 GLY A N 1
ATOM 3963 C CA . GLY A 1 520 ? -4.757 11.145 36.541 1.00 85.50 520 GLY A CA 1
ATOM 3964 C C . GLY A 1 520 ? -4.717 12.377 35.631 1.00 85.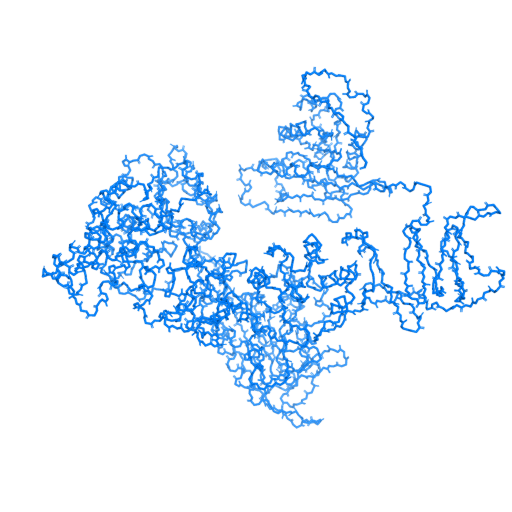50 520 GLY A C 1
ATOM 3965 O O . GLY A 1 520 ? -4.761 12.272 34.404 1.00 85.50 520 GLY A O 1
ATOM 3966 N N . GLU A 1 521 ? -4.609 13.567 36.231 1.00 78.56 521 GLU A N 1
ATOM 3967 C CA . GLU A 1 521 ? -4.513 14.837 35.490 1.00 78.56 521 GLU A CA 1
ATOM 3968 C C . GLU A 1 521 ? -3.304 14.875 34.551 1.00 78.56 521 GLU A C 1
ATOM 3970 O O . GLU A 1 521 ? -3.432 15.335 33.423 1.00 78.56 521 GLU A O 1
ATOM 3975 N N . ALA A 1 522 ? -2.162 14.318 34.970 1.00 74.06 522 ALA A N 1
ATOM 3976 C CA . ALA A 1 522 ? -0.950 14.262 34.154 1.00 74.06 522 ALA A CA 1
ATOM 3977 C C . ALA A 1 522 ? -1.146 13.489 32.836 1.00 74.06 522 ALA A C 1
ATOM 3979 O O . ALA A 1 522 ? -0.620 13.897 31.805 1.00 74.06 522 ALA A O 1
ATOM 3980 N N . HIS A 1 523 ? -1.929 12.403 32.849 1.00 76.56 523 HIS A N 1
ATOM 3981 C CA . HIS A 1 523 ? -2.251 11.662 31.629 1.00 76.56 523 HIS A CA 1
ATOM 3982 C C . HIS A 1 523 ? -3.248 12.429 30.754 1.00 76.56 523 HIS A C 1
ATOM 3984 O O . HIS A 1 523 ? -3.059 12.546 29.548 1.00 76.56 523 HIS A O 1
ATOM 3990 N N . ARG A 1 524 ? -4.288 13.013 31.365 1.00 74.94 524 ARG A N 1
ATOM 3991 C CA . ARG A 1 524 ? -5.324 13.762 30.637 1.00 74.94 524 ARG A CA 1
ATOM 3992 C C . ARG A 1 524 ? -4.810 15.056 30.010 1.00 74.94 524 ARG A C 1
ATOM 3994 O O . ARG A 1 524 ? -5.298 15.428 28.945 1.00 74.94 524 ARG A O 1
ATOM 4001 N N . ALA A 1 525 ? -3.841 15.710 30.643 1.00 71.81 525 ALA A N 1
ATOM 4002 C CA . ALA A 1 525 ? -3.187 16.910 30.133 1.00 71.81 525 ALA A CA 1
ATOM 4003 C C . ALA A 1 525 ? -2.159 16.619 29.025 1.00 71.81 525 ALA A C 1
ATOM 4005 O O . ALA A 1 525 ? -1.675 17.565 28.408 1.00 71.81 525 ALA A O 1
ATOM 4006 N N . ASN A 1 526 ? -1.822 15.348 28.763 1.00 69.31 526 ASN A N 1
ATOM 4007 C CA . ASN A 1 526 ? -0.897 14.981 27.697 1.00 69.31 526 ASN A CA 1
ATOM 4008 C C . ASN A 1 526 ? -1.582 15.140 26.319 1.00 69.31 526 ASN A C 1
ATOM 4010 O O . ASN A 1 526 ? -2.571 14.448 26.060 1.00 69.31 526 ASN A 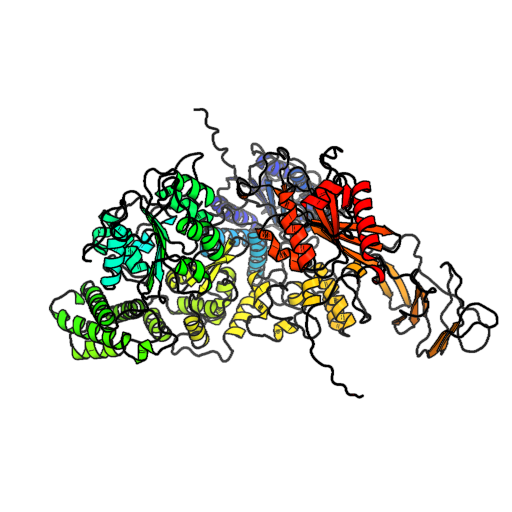O 1
ATOM 4014 N N . PRO A 1 527 ? -1.077 16.016 25.428 1.00 63.25 527 PRO A N 1
ATOM 4015 C CA . PRO A 1 527 ? -1.613 16.176 24.075 1.00 63.25 527 PRO A CA 1
ATOM 4016 C C . PRO A 1 527 ? -1.469 14.905 23.231 1.00 63.25 527 PRO A C 1
ATOM 4018 O O . PRO A 1 527 ? -2.329 14.618 22.404 1.00 63.25 527 PRO A O 1
ATOM 4021 N N . ASP A 1 528 ? -0.423 14.120 23.493 1.00 60.50 528 ASP A N 1
ATOM 4022 C CA . ASP A 1 528 ? -0.103 12.872 22.799 1.00 60.50 528 ASP A CA 1
ATOM 4023 C C . ASP A 1 528 ? -0.645 11.651 23.555 1.00 60.50 528 ASP A C 1
ATOM 4025 O O . ASP A 1 528 ? -0.029 10.583 23.551 1.00 60.50 528 ASP A O 1
ATOM 4029 N N . ARG A 1 529 ? -1.757 11.806 24.287 1.00 69.44 529 ARG A N 1
ATOM 4030 C CA . ARG A 1 529 ? -2.368 10.707 25.044 1.00 69.44 529 ARG A CA 1
ATOM 4031 C C . ARG A 1 529 ? -2.974 9.658 24.116 1.00 69.44 529 ARG A C 1
ATOM 4033 O O . ARG A 1 529 ? -3.521 9.958 23.057 1.00 69.44 529 ARG A O 1
ATOM 4040 N N . TRP A 1 530 ? -2.903 8.417 24.567 1.00 71.19 530 TRP A N 1
ATOM 4041 C CA . TRP A 1 530 ? -3.463 7.255 23.892 1.00 71.19 530 TRP A CA 1
ATOM 4042 C C . TRP A 1 530 ? -4.566 6.657 24.736 1.00 71.19 530 TRP A C 1
ATOM 4044 O O . TRP A 1 530 ? -4.623 6.893 25.939 1.00 71.19 530 TRP A O 1
ATOM 4054 N N . GLY A 1 531 ? -5.404 5.845 24.105 1.00 76.94 531 GLY A N 1
ATOM 4055 C CA . GLY A 1 531 ? -6.477 5.173 24.804 1.00 76.94 531 GLY A CA 1
ATOM 4056 C C . GLY A 1 531 ? -5.945 4.312 25.944 1.00 76.94 531 GLY A C 1
ATOM 4057 O O . GLY A 1 531 ? -5.055 3.470 25.776 1.00 76.94 531 GLY A O 1
ATOM 4058 N N . GLU A 1 532 ? -6.525 4.529 27.113 1.00 86.12 532 GLU A N 1
ATOM 4059 C CA . GLU A 1 532 ? -6.038 4.040 28.394 1.00 86.12 532 GLU A CA 1
ATOM 4060 C C . GLU A 1 532 ? -6.060 2.508 28.457 1.00 86.12 532 GLU A C 1
ATOM 4062 O O . GLU A 1 532 ? -5.183 1.893 29.059 1.00 86.12 532 GLU A O 1
ATOM 4067 N N . PHE A 1 533 ? -7.021 1.877 27.775 1.00 84.69 533 PHE A N 1
ATOM 4068 C CA . PHE A 1 533 ? -7.163 0.420 27.720 1.00 84.69 533 PHE A CA 1
ATOM 4069 C C . PHE A 1 533 ? -6.018 -0.260 26.971 1.00 84.69 533 PHE A C 1
ATOM 4071 O O . PHE A 1 533 ? -5.596 -1.350 27.360 1.00 84.69 533 PHE A O 1
ATOM 4078 N N . LEU A 1 534 ? -5.489 0.372 25.921 1.00 78.25 534 LEU A N 1
ATOM 4079 C CA . LEU A 1 534 ? -4.346 -0.173 25.196 1.00 78.25 534 LEU A CA 1
ATOM 4080 C C . LEU A 1 534 ? -3.090 -0.153 26.065 1.00 78.25 534 LEU A C 1
ATOM 4082 O O . LEU A 1 534 ? -2.422 -1.178 26.193 1.00 78.25 534 LEU A O 1
ATOM 4086 N N . ILE A 1 535 ? -2.798 0.994 26.689 1.00 82.19 535 ILE A N 1
ATOM 4087 C CA . ILE A 1 535 ? -1.649 1.127 27.591 1.00 82.19 535 ILE A CA 1
ATOM 4088 C C . ILE A 1 535 ? -1.774 0.127 28.744 1.00 82.19 535 ILE A C 1
ATOM 4090 O O . ILE A 1 535 ? -0.830 -0.608 29.030 1.00 82.19 535 ILE A O 1
ATOM 4094 N N . ALA A 1 536 ? -2.953 0.056 29.366 1.00 86.31 536 ALA A N 1
ATOM 4095 C CA . ALA A 1 536 ? -3.224 -0.860 30.464 1.00 86.31 536 ALA A CA 1
ATOM 4096 C C . ALA A 1 536 ? -3.038 -2.333 30.060 1.00 86.31 536 ALA A C 1
ATOM 4098 O O . ALA A 1 536 ? -2.442 -3.096 30.815 1.00 86.31 536 ALA A O 1
ATOM 4099 N N . GLY A 1 537 ? -3.497 -2.726 28.867 1.00 81.50 537 GLY A N 1
ATOM 4100 C CA . GLY A 1 537 ? -3.347 -4.090 28.354 1.00 81.50 537 GLY A CA 1
ATOM 4101 C C . GLY A 1 537 ? -1.893 -4.469 28.064 1.00 81.50 537 GLY A C 1
ATOM 4102 O O . GLY A 1 537 ? -1.434 -5.520 28.508 1.00 81.50 537 GLY A O 1
ATOM 4103 N N . LEU A 1 538 ? -1.141 -3.602 27.376 1.00 77.25 538 LEU A N 1
ATOM 4104 C CA . LEU A 1 538 ? 0.284 -3.833 27.097 1.00 77.25 538 LEU A CA 1
ATOM 4105 C C . LEU A 1 538 ? 1.106 -3.896 28.391 1.00 77.25 538 LEU A C 1
ATOM 4107 O O . LEU A 1 538 ? 1.951 -4.777 28.548 1.00 77.25 538 LEU A O 1
ATOM 4111 N N . TYR A 1 539 ? 0.819 -3.014 29.351 1.00 84.38 539 TYR A N 1
ATOM 4112 C CA . TYR A 1 539 ? 1.512 -3.010 30.635 1.00 84.38 539 TYR A CA 1
ATOM 4113 C C . TYR A 1 539 ? 1.155 -4.220 31.510 1.00 84.38 539 TYR A C 1
ATOM 4115 O O . TYR A 1 539 ? 2.026 -4.770 32.181 1.00 84.38 539 TYR A O 1
ATOM 4123 N N . ALA A 1 540 ? -0.097 -4.685 31.474 1.00 84.50 540 ALA A N 1
ATOM 4124 C CA . ALA A 1 540 ? -0.498 -5.924 32.138 1.00 84.50 540 ALA A CA 1
ATOM 4125 C C . ALA A 1 540 ? 0.232 -7.142 31.548 1.00 84.50 540 ALA A C 1
ATOM 4127 O O . ALA A 1 540 ? 0.710 -7.982 32.305 1.00 84.50 540 ALA A O 1
ATOM 4128 N N . ASN A 1 541 ? 0.401 -7.209 30.224 1.00 77.44 541 ASN A N 1
ATOM 4129 C CA . ASN A 1 541 ? 1.192 -8.265 29.584 1.00 77.44 541 ASN A CA 1
ATOM 4130 C C . ASN A 1 541 ? 2.669 -8.205 29.990 1.00 77.44 541 ASN A C 1
ATOM 4132 O O . ASN A 1 541 ? 3.265 -9.240 30.278 1.00 77.44 541 ASN A O 1
ATOM 4136 N N . HIS A 1 542 ? 3.249 -7.005 30.073 1.00 79.12 542 HIS A N 1
ATOM 4137 C CA . HIS A 1 542 ? 4.601 -6.826 30.600 1.00 79.12 542 HIS A CA 1
ATOM 4138 C C . HIS A 1 542 ? 4.715 -7.329 32.049 1.00 79.12 542 HIS A C 1
ATOM 4140 O O . HIS A 1 542 ? 5.651 -8.050 32.383 1.00 79.12 542 HIS A O 1
ATOM 4146 N N . PHE A 1 543 ? 3.730 -7.015 32.894 1.00 83.88 543 PHE A N 1
ATOM 4147 C CA . PHE A 1 543 ? 3.672 -7.514 34.267 1.00 83.88 543 PHE A CA 1
ATOM 4148 C C . PHE A 1 543 ? 3.593 -9.048 34.319 1.00 83.88 543 PHE A C 1
ATOM 4150 O O . PHE A 1 543 ? 4.337 -9.661 35.082 1.00 83.88 543 PHE A O 1
ATOM 4157 N N . LEU A 1 544 ? 2.771 -9.671 33.466 1.00 81.06 544 LEU A N 1
ATOM 4158 C CA . LEU A 1 544 ? 2.658 -11.131 33.342 1.00 81.06 544 LEU A CA 1
ATOM 4159 C C . LEU A 1 544 ? 3.942 -11.801 32.835 1.00 81.06 544 LEU A C 1
ATOM 4161 O O . LEU A 1 544 ? 4.233 -12.926 33.228 1.00 81.06 544 LEU A O 1
ATOM 4165 N N . ALA A 1 545 ? 4.722 -11.116 31.999 1.00 74.62 545 ALA A N 1
ATOM 4166 C CA . ALA A 1 545 ? 6.002 -11.605 31.487 1.00 74.62 545 ALA A CA 1
ATOM 4167 C C . ALA A 1 545 ? 7.153 -11.516 32.512 1.00 74.62 545 ALA A C 1
ATOM 4169 O O . ALA A 1 545 ? 8.287 -11.889 32.199 1.00 74.62 545 ALA A O 1
ATOM 4170 N N . SER A 1 546 ? 6.890 -11.027 33.730 1.00 73.94 546 SER A N 1
ATOM 4171 C CA . SER A 1 546 ? 7.902 -10.921 34.782 1.00 73.94 546 SER A CA 1
ATOM 4172 C C . SER A 1 546 ? 8.458 -12.304 35.165 1.00 73.94 546 SER A C 1
ATOM 4174 O O . SER A 1 546 ? 7.685 -13.235 35.386 1.00 73.94 546 SER A O 1
ATOM 4176 N N . PRO A 1 547 ? 9.789 -12.455 35.327 1.00 71.69 547 PRO A N 1
ATOM 4177 C CA . PRO A 1 547 ? 10.411 -13.755 35.591 1.00 71.69 547 PRO A CA 1
ATOM 4178 C C . PRO A 1 547 ? 9.997 -14.396 36.926 1.00 71.69 547 PRO A C 1
ATOM 4180 O O . PRO A 1 547 ? 10.144 -15.606 37.090 1.00 71.69 547 PRO A O 1
ATOM 4183 N N . ALA A 1 548 ? 9.497 -13.602 37.880 1.00 82.56 548 ALA A N 1
ATOM 4184 C CA . ALA A 1 548 ? 8.960 -14.072 39.152 1.00 82.56 548 ALA A CA 1
ATOM 4185 C C . ALA A 1 548 ? 7.563 -13.465 39.401 1.00 82.56 548 ALA A C 1
ATOM 4187 O O . ALA A 1 548 ? 7.419 -12.244 39.300 1.00 82.56 548 ALA A O 1
ATOM 4188 N N . PRO A 1 549 ? 6.546 -14.275 39.756 1.00 86.31 549 PRO A N 1
ATOM 4189 C CA . PRO A 1 549 ? 5.211 -13.774 40.073 1.00 86.31 549 PRO A CA 1
ATOM 4190 C C . PRO A 1 549 ? 5.212 -12.900 41.331 1.00 86.31 549 PRO A C 1
ATOM 4192 O O . PRO A 1 549 ? 5.759 -13.289 42.361 1.00 86.31 549 PRO A O 1
ATOM 4195 N N . VAL A 1 550 ? 4.542 -11.752 41.264 1.00 89.06 550 VAL A N 1
ATOM 4196 C CA . VAL A 1 550 ? 4.457 -10.776 42.362 1.00 89.06 550 VAL A CA 1
ATOM 4197 C C . VAL A 1 550 ? 3.203 -11.028 43.207 1.00 89.06 550 VAL A C 1
ATOM 4199 O O . VAL A 1 550 ? 2.086 -10.842 42.724 1.00 89.06 550 VAL A O 1
ATOM 4202 N N . ASP A 1 551 ? 3.378 -11.428 44.468 1.00 90.25 551 ASP A N 1
ATOM 4203 C CA . ASP A 1 551 ? 2.312 -11.616 45.469 1.00 90.25 551 ASP A CA 1
ATOM 4204 C C . ASP A 1 551 ? 2.223 -10.477 46.503 1.00 90.25 551 ASP A C 1
ATOM 4206 O O . ASP A 1 551 ? 1.150 -10.236 47.065 1.00 90.25 551 ASP A O 1
ATOM 4210 N N . ASP A 1 552 ? 3.313 -9.740 46.725 1.00 92.75 552 ASP A N 1
ATOM 4211 C CA . ASP A 1 552 ? 3.330 -8.586 47.620 1.00 92.75 552 ASP A CA 1
ATOM 4212 C C . ASP A 1 552 ? 2.523 -7.401 47.063 1.00 92.75 552 ASP A C 1
ATOM 4214 O O . ASP A 1 552 ? 2.691 -6.950 45.927 1.00 92.75 552 ASP A O 1
ATOM 4218 N N . GLN A 1 553 ? 1.648 -6.850 47.906 1.00 92.69 553 GLN A N 1
ATOM 4219 C CA . GLN A 1 553 ? 0.749 -5.763 47.520 1.00 92.69 553 GLN A CA 1
ATOM 4220 C C . GLN A 1 553 ? 1.493 -4.441 47.312 1.00 92.69 553 GLN A C 1
ATOM 4222 O O . GLN A 1 553 ? 1.097 -3.653 46.452 1.00 92.69 553 GLN A O 1
ATOM 4227 N N . ALA A 1 554 ? 2.540 -4.169 48.097 1.00 92.06 554 ALA A N 1
ATOM 4228 C CA . ALA A 1 554 ? 3.296 -2.925 47.989 1.00 92.06 554 ALA A CA 1
ATOM 4229 C C . ALA A 1 554 ? 4.186 -2.923 46.737 1.00 92.06 554 ALA A C 1
ATOM 4231 O O . ALA A 1 554 ? 4.298 -1.897 46.066 1.00 92.06 554 ALA A O 1
ATOM 4232 N N . GLU A 1 555 ? 4.762 -4.068 46.383 1.00 92.44 555 GLU A N 1
ATOM 4233 C CA . GLU A 1 555 ? 5.459 -4.291 45.118 1.00 92.44 555 GLU A CA 1
ATOM 4234 C C . GLU A 1 555 ? 4.510 -4.126 43.928 1.00 92.44 555 GLU A C 1
ATOM 4236 O O . GLU A 1 555 ? 4.763 -3.306 43.046 1.00 92.44 555 GLU A O 1
ATOM 4241 N N . ALA A 1 556 ? 3.368 -4.821 43.942 1.00 92.25 556 ALA A N 1
ATOM 4242 C CA . ALA A 1 556 ? 2.360 -4.730 42.888 1.00 92.25 556 ALA A CA 1
ATOM 4243 C C . ALA A 1 556 ? 1.838 -3.291 42.702 1.00 92.25 556 ALA A C 1
ATOM 4245 O O . ALA A 1 556 ? 1.656 -2.836 41.571 1.00 92.25 556 ALA A O 1
ATOM 4246 N N . ALA A 1 557 ? 1.649 -2.546 43.800 1.00 94.00 557 ALA A N 1
ATOM 4247 C CA . ALA A 1 557 ? 1.328 -1.120 43.766 1.00 94.00 557 ALA A CA 1
ATOM 4248 C C . ALA A 1 557 ? 2.403 -0.304 43.048 1.00 94.00 557 ALA A C 1
ATOM 4250 O O . ALA A 1 557 ? 2.083 0.483 42.163 1.00 94.00 557 ALA A O 1
ATOM 4251 N N . ARG A 1 558 ? 3.667 -0.492 43.443 1.00 93.75 558 ARG A N 1
ATOM 4252 C CA . ARG A 1 558 ? 4.802 0.286 42.944 1.00 93.75 558 ARG A CA 1
ATOM 4253 C C . ARG A 1 558 ? 5.026 0.052 41.457 1.00 93.75 558 ARG A C 1
ATOM 4255 O O . ARG A 1 558 ? 5.263 1.010 40.729 1.00 93.75 558 ARG A O 1
ATOM 4262 N N . ILE A 1 559 ? 4.912 -1.201 41.012 1.00 90.94 559 ILE A N 1
ATOM 4263 C CA . ILE A 1 559 ? 4.986 -1.544 39.591 1.00 90.94 559 ILE A CA 1
ATOM 4264 C C . ILE A 1 559 ? 3.798 -0.907 38.862 1.00 90.94 559 ILE A C 1
ATOM 4266 O O . ILE A 1 559 ? 3.996 -0.183 37.898 1.00 90.94 559 ILE A O 1
ATOM 4270 N N . GLY A 1 560 ? 2.567 -1.053 39.360 1.00 91.12 560 GLY A N 1
ATOM 4271 C CA . GLY A 1 560 ? 1.403 -0.408 38.740 1.00 91.12 560 GLY A CA 1
ATOM 4272 C C . GLY A 1 560 ? 1.519 1.124 38.649 1.00 91.12 560 GLY A C 1
ATOM 4273 O O . GLY A 1 560 ? 1.119 1.718 37.651 1.00 91.12 560 GLY A O 1
ATOM 4274 N N . GLU A 1 561 ? 2.116 1.777 39.651 1.00 92.38 561 GLU A N 1
ATOM 4275 C CA . GLU A 1 561 ? 2.368 3.226 39.692 1.00 92.38 561 GLU A CA 1
ATOM 4276 C C . GLU A 1 561 ? 3.470 3.669 38.713 1.00 92.38 561 GLU A C 1
ATOM 4278 O O . GLU A 1 561 ? 3.606 4.869 38.458 1.00 92.38 561 GLU A O 1
ATOM 4283 N N . ALA A 1 562 ? 4.221 2.729 38.135 1.00 89.94 562 ALA A N 1
ATOM 4284 C CA . ALA A 1 562 ? 5.244 2.964 37.122 1.00 89.94 562 ALA A CA 1
ATOM 4285 C C . ALA A 1 562 ? 4.728 2.808 35.679 1.00 89.94 562 ALA A C 1
ATOM 4287 O O . ALA A 1 562 ? 5.524 2.961 34.751 1.00 89.94 562 ALA A O 1
ATOM 4288 N N . VAL A 1 563 ? 3.425 2.549 35.461 1.00 89.00 563 VAL A N 1
ATOM 4289 C CA . VAL A 1 563 ? 2.869 2.461 34.099 1.00 89.00 563 VAL A CA 1
ATOM 4290 C C . VAL A 1 563 ? 3.179 3.740 33.305 1.00 89.00 563 VAL A C 1
ATOM 4292 O O . VAL A 1 563 ? 2.924 4.850 33.796 1.00 89.00 563 VAL A O 1
ATOM 4295 N N . PRO A 1 564 ? 3.740 3.640 32.089 1.00 85.94 564 PRO A N 1
ATOM 4296 C CA . PRO A 1 564 ? 4.035 4.837 31.323 1.00 85.94 564 PRO A CA 1
ATOM 4297 C C . PRO A 1 564 ? 2.770 5.558 30.846 1.00 85.94 564 PRO A C 1
ATOM 4299 O O . PRO A 1 564 ? 1.720 4.953 30.648 1.00 85.94 564 PRO A O 1
ATOM 4302 N N . HIS A 1 565 ? 2.875 6.873 30.648 1.00 77.50 565 HIS A N 1
ATOM 4303 C CA . HIS A 1 565 ? 1.774 7.696 30.128 1.00 77.50 565 HIS A CA 1
ATOM 4304 C C . HIS A 1 565 ? 1.849 7.924 28.620 1.00 77.50 565 HIS A C 1
ATOM 4306 O O . HIS A 1 565 ? 0.856 8.350 28.029 1.00 77.50 565 HIS A O 1
ATOM 4312 N N . ALA A 1 566 ? 3.024 7.715 28.027 1.00 73.50 566 ALA A N 1
ATOM 4313 C CA . ALA A 1 566 ? 3.296 7.983 26.629 1.00 73.50 566 ALA A CA 1
ATOM 4314 C C . ALA A 1 566 ? 3.474 6.664 25.878 1.00 73.50 566 ALA A C 1
ATOM 4316 O O . ALA A 1 566 ? 4.097 5.728 26.380 1.00 73.50 566 ALA A O 1
ATOM 4317 N N . LEU A 1 567 ? 2.944 6.600 24.656 1.00 73.19 567 LEU A N 1
ATOM 4318 C CA . LEU A 1 567 ? 3.076 5.422 23.805 1.00 73.19 567 LEU A CA 1
ATOM 4319 C C . LEU A 1 567 ? 4.531 4.970 23.615 1.00 73.19 567 LEU A C 1
ATOM 4321 O O . LEU A 1 567 ? 4.746 3.769 23.733 1.00 73.19 567 LEU A O 1
ATOM 4325 N N . PRO A 1 568 ? 5.511 5.851 23.331 1.00 78.75 568 PRO A N 1
ATOM 4326 C CA . PRO A 1 568 ? 6.904 5.444 23.179 1.00 78.75 568 PRO A CA 1
ATOM 4327 C C . PRO A 1 568 ? 7.420 4.512 24.273 1.00 78.75 568 PRO A C 1
ATOM 4329 O O . PRO A 1 568 ? 7.988 3.467 23.980 1.00 78.75 568 PRO A O 1
ATOM 4332 N N . ASP A 1 569 ? 7.145 4.844 25.530 1.00 79.50 569 ASP A N 1
ATOM 4333 C CA . ASP A 1 569 ? 7.627 4.079 26.674 1.00 79.50 569 ASP A CA 1
ATOM 4334 C C . ASP A 1 569 ? 6.941 2.707 26.765 1.00 79.50 569 ASP A C 1
ATOM 4336 O O . ASP A 1 569 ? 7.574 1.699 27.067 1.00 79.50 569 ASP A O 1
ATOM 4340 N N . VAL A 1 570 ? 5.639 2.645 26.465 1.00 77.38 570 VAL A N 1
ATOM 4341 C CA . VAL A 1 570 ? 4.874 1.386 26.433 1.00 77.38 570 VAL A CA 1
ATOM 4342 C C . VAL A 1 570 ? 5.306 0.514 25.256 1.00 77.38 570 VAL A C 1
ATOM 4344 O O . VAL A 1 570 ? 5.406 -0.703 25.386 1.00 77.38 570 VAL A O 1
ATOM 4347 N N . PHE A 1 571 ? 5.588 1.139 24.115 1.00 80.12 571 PHE A N 1
ATOM 4348 C CA . PHE A 1 571 ? 6.135 0.486 22.937 1.00 80.12 571 PHE A CA 1
ATOM 4349 C C . PHE A 1 571 ? 7.487 -0.163 23.246 1.00 80.12 571 PHE A C 1
ATOM 4351 O O . PHE A 1 571 ? 7.680 -1.324 22.899 1.00 80.12 571 PHE A O 1
ATOM 4358 N N . GLU A 1 572 ? 8.395 0.529 23.943 1.00 83.12 572 GLU A N 1
ATOM 4359 C CA . GLU A 1 572 ? 9.680 -0.056 24.353 1.00 83.12 572 GLU A CA 1
ATOM 4360 C C . GLU A 1 572 ? 9.497 -1.267 25.279 1.00 83.12 572 GLU A C 1
ATOM 4362 O O . GLU A 1 572 ? 10.203 -2.265 25.128 1.00 83.12 572 GLU A O 1
ATOM 4367 N N . LEU A 1 573 ? 8.524 -1.221 26.197 1.00 77.88 573 LEU A N 1
ATOM 4368 C CA . LEU A 1 573 ? 8.207 -2.352 27.078 1.00 77.88 573 LEU A CA 1
ATOM 4369 C C . LEU A 1 573 ? 7.672 -3.565 26.307 1.00 77.88 573 LEU A C 1
ATOM 4371 O O . LEU A 1 573 ? 8.087 -4.691 26.582 1.00 77.88 573 LEU A O 1
ATOM 4375 N N . ASP A 1 574 ? 6.767 -3.346 25.350 1.00 76.25 574 ASP A N 1
ATOM 4376 C CA . ASP A 1 574 ? 6.229 -4.411 24.498 1.00 76.25 574 ASP A CA 1
ATOM 4377 C C . ASP A 1 574 ? 7.312 -5.000 23.587 1.00 76.25 574 ASP A C 1
ATOM 4379 O O . ASP A 1 574 ? 7.414 -6.218 23.447 1.00 76.25 574 ASP A O 1
ATOM 4383 N N . LEU A 1 575 ? 8.163 -4.150 23.007 1.00 79.38 575 LEU A N 1
ATOM 4384 C CA . LEU A 1 575 ? 9.244 -4.592 22.138 1.00 79.38 575 LEU A CA 1
ATOM 4385 C C . LEU A 1 575 ? 10.280 -5.417 22.913 1.00 79.38 575 LEU A C 1
ATOM 4387 O O . LEU A 1 575 ? 10.714 -6.452 22.420 1.00 79.38 575 LEU A O 1
ATOM 4391 N N . ALA A 1 576 ? 10.639 -5.011 24.135 1.00 76.25 576 ALA A N 1
ATOM 4392 C CA . ALA A 1 576 ? 11.623 -5.710 24.966 1.00 76.25 576 ALA A CA 1
ATOM 4393 C C . ALA A 1 576 ? 11.222 -7.155 25.320 1.00 76.25 576 ALA A C 1
ATOM 4395 O O . ALA A 1 576 ? 12.094 -7.995 25.538 1.00 76.25 576 ALA A O 1
ATOM 4396 N N . GLY A 1 577 ? 9.920 -7.458 25.361 1.00 69.88 577 GLY A N 1
ATOM 4397 C CA . GLY A 1 577 ? 9.403 -8.798 25.653 1.00 69.88 577 GLY A CA 1
ATOM 4398 C C . GLY A 1 577 ? 9.387 -9.761 24.459 1.00 69.88 577 GLY A C 1
ATOM 4399 O O . GLY A 1 577 ? 9.015 -10.922 24.630 1.00 69.88 577 GLY A O 1
ATOM 4400 N N . ARG A 1 578 ? 9.753 -9.313 23.248 1.00 75.06 578 ARG A N 1
ATOM 4401 C CA . ARG A 1 578 ? 9.578 -10.089 22.008 1.00 75.06 578 ARG A CA 1
ATOM 4402 C C . ARG A 1 578 ? 10.857 -10.822 21.573 1.00 75.06 578 ARG A C 1
ATOM 4404 O O . ARG A 1 578 ? 11.927 -10.215 21.542 1.00 75.06 578 ARG A O 1
ATOM 4411 N N . PRO A 1 579 ? 10.771 -12.092 21.125 1.00 64.25 579 PRO A N 1
ATOM 4412 C CA . PRO A 1 579 ? 11.932 -12.842 20.630 1.00 64.25 579 PRO A CA 1
ATOM 4413 C C . PRO A 1 579 ? 12.622 -12.207 19.408 1.00 64.25 579 PRO A C 1
ATOM 4415 O O . PRO A 1 579 ? 13.839 -12.305 19.277 1.00 64.25 579 PRO A O 1
ATOM 4418 N N . GLY A 1 580 ? 11.857 -11.557 18.519 1.00 71.00 580 GLY A N 1
ATOM 4419 C CA . GLY A 1 580 ? 12.330 -10.908 17.283 1.00 71.00 580 GLY A CA 1
ATOM 4420 C C . GLY A 1 580 ? 12.542 -9.393 17.394 1.00 71.00 580 GLY A C 1
ATOM 4421 O O . GLY A 1 580 ? 12.574 -8.694 16.378 1.00 71.00 580 GLY A O 1
ATOM 4422 N N . ALA A 1 581 ? 12.651 -8.863 18.617 1.00 78.56 581 ALA A N 1
ATOM 4423 C CA . ALA A 1 581 ? 12.654 -7.426 18.887 1.00 78.56 581 ALA A CA 1
ATOM 4424 C C . ALA A 1 581 ? 13.657 -6.604 18.051 1.00 78.56 581 ALA A C 1
ATOM 4426 O O . ALA A 1 581 ? 13.255 -5.554 17.548 1.00 78.56 581 ALA A O 1
ATOM 4427 N N . PRO A 1 582 ? 14.921 -7.032 17.832 1.00 85.81 582 PRO A N 1
ATOM 4428 C CA . PRO A 1 582 ? 15.877 -6.243 17.052 1.00 85.81 582 PRO A CA 1
ATOM 4429 C C . PRO A 1 582 ? 15.481 -6.098 15.576 1.00 85.81 582 PRO A C 1
ATOM 4431 O O . PRO A 1 582 ? 15.573 -5.009 15.010 1.00 85.81 582 PRO A O 1
ATOM 4434 N N . GLN A 1 583 ? 15.013 -7.183 14.952 1.00 88.75 583 GLN A N 1
ATOM 4435 C CA . GLN A 1 583 ? 14.608 -7.195 13.546 1.00 88.75 583 GLN A CA 1
ATOM 4436 C C . GLN A 1 583 ? 13.310 -6.412 13.350 1.00 88.75 583 GLN A C 1
ATOM 4438 O O . GLN A 1 583 ? 13.214 -5.595 12.432 1.00 88.75 583 GLN A O 1
ATOM 4443 N N . LEU A 1 584 ? 12.344 -6.600 14.255 1.00 89.56 584 LEU A N 1
ATOM 4444 C CA . LEU A 1 584 ? 11.116 -5.813 14.279 1.00 89.56 584 LEU A CA 1
ATOM 4445 C C . LEU A 1 584 ? 11.426 -4.321 14.453 1.00 89.56 584 LEU A C 1
ATOM 4447 O O . LEU A 1 584 ? 10.898 -3.501 13.702 1.00 89.56 584 LEU A O 1
ATOM 4451 N N . ARG A 1 585 ? 12.339 -3.961 15.366 1.00 90.94 585 ARG A N 1
ATOM 4452 C CA . ARG A 1 585 ? 12.768 -2.569 15.560 1.00 90.94 585 ARG A CA 1
ATOM 4453 C C . ARG A 1 585 ? 13.337 -1.971 14.284 1.00 90.94 585 ARG A C 1
ATOM 4455 O O . ARG A 1 585 ? 12.941 -0.871 13.925 1.00 90.94 585 ARG A O 1
ATOM 4462 N N . ALA A 1 586 ? 14.228 -2.682 13.594 1.00 91.25 586 ALA A N 1
ATOM 4463 C CA . ALA A 1 586 ? 14.852 -2.184 12.371 1.00 91.25 586 ALA A CA 1
ATOM 4464 C C . ALA A 1 586 ? 13.817 -1.901 11.269 1.00 91.25 586 ALA A C 1
ATOM 4466 O O . ALA A 1 586 ? 13.902 -0.880 10.583 1.00 91.25 586 ALA A O 1
ATOM 4467 N N . VAL A 1 587 ? 12.810 -2.769 11.134 1.00 93.19 587 VAL A N 1
ATOM 4468 C CA . VAL A 1 587 ? 11.697 -2.585 10.191 1.00 93.19 587 VAL A CA 1
ATOM 4469 C C . VAL A 1 587 ? 10.830 -1.386 10.583 1.00 93.19 587 VAL A C 1
ATOM 4471 O O . VAL A 1 587 ? 10.553 -0.533 9.742 1.00 93.19 587 VAL A O 1
ATOM 4474 N N . LEU A 1 588 ? 10.437 -1.268 11.854 1.00 92.88 588 LEU A N 1
ATOM 4475 C CA . LEU A 1 588 ? 9.631 -0.137 12.330 1.00 92.88 588 LEU A CA 1
ATOM 4476 C C . LEU A 1 588 ? 10.400 1.193 12.258 1.00 92.88 588 LEU A C 1
ATOM 4478 O O . LEU A 1 588 ? 9.823 2.212 11.884 1.00 92.88 588 LEU A O 1
ATOM 4482 N N . ALA A 1 589 ? 11.703 1.186 12.549 1.00 92.44 589 ALA A N 1
ATOM 4483 C CA . ALA A 1 589 ? 12.579 2.346 12.415 1.00 92.44 589 ALA A CA 1
ATOM 4484 C C . ALA A 1 589 ? 12.685 2.795 10.954 1.00 92.44 589 ALA A C 1
ATOM 4486 O O . ALA A 1 589 ? 12.543 3.982 10.677 1.00 92.44 589 ALA A O 1
ATOM 4487 N N . ALA A 1 590 ? 12.821 1.872 10.000 1.00 92.88 590 ALA A N 1
ATOM 4488 C CA . ALA A 1 590 ? 12.764 2.218 8.581 1.00 92.88 590 ALA A CA 1
ATOM 4489 C C . ALA A 1 590 ? 11.403 2.812 8.178 1.00 92.88 590 ALA A C 1
ATOM 4491 O O . ALA A 1 590 ? 11.345 3.832 7.490 1.00 92.88 590 ALA A O 1
ATOM 4492 N N . LEU A 1 591 ? 10.301 2.238 8.668 1.00 93.44 591 LEU A N 1
ATOM 4493 C CA . LEU A 1 591 ? 8.948 2.740 8.408 1.00 93.44 591 LEU A CA 1
ATOM 4494 C C . LEU A 1 591 ? 8.641 4.083 9.071 1.00 93.44 591 LEU A C 1
ATOM 4496 O O . LEU A 1 591 ? 7.724 4.777 8.627 1.00 93.44 591 LEU A O 1
ATOM 4500 N N . SER A 1 592 ? 9.411 4.488 10.082 1.00 91.62 592 SER A N 1
ATOM 4501 C CA . SER A 1 592 ? 9.271 5.811 10.697 1.00 91.62 592 SER A CA 1
ATOM 4502 C C . SER A 1 592 ? 9.597 6.962 9.742 1.00 91.62 592 SER A C 1
ATOM 4504 O O . SER A 1 592 ? 9.165 8.086 9.975 1.00 91.62 592 SER A O 1
ATOM 4506 N N . TYR A 1 593 ? 10.294 6.679 8.640 1.00 88.19 593 TYR A N 1
ATOM 4507 C CA . TYR A 1 593 ? 10.620 7.625 7.571 1.00 88.19 593 TYR A CA 1
ATOM 4508 C C . TYR A 1 593 ? 9.786 7.390 6.296 1.00 88.19 593 TYR A C 1
ATOM 4510 O O . TYR A 1 593 ? 10.141 7.871 5.220 1.00 88.19 593 TYR A O 1
ATOM 4518 N N . ALA A 1 594 ? 8.705 6.607 6.365 1.00 87.56 594 ALA A N 1
ATOM 4519 C CA . ALA A 1 594 ? 7.816 6.428 5.221 1.00 87.56 594 ALA A CA 1
ATOM 4520 C C . ALA A 1 594 ? 7.088 7.746 4.873 1.00 87.56 594 ALA A C 1
ATOM 4522 O O . ALA A 1 594 ? 6.531 8.411 5.749 1.00 87.56 594 ALA A O 1
ATOM 4523 N N . HIS A 1 595 ? 7.067 8.096 3.587 1.00 80.38 595 HIS A N 1
ATOM 4524 C CA . HIS A 1 595 ? 6.381 9.259 3.019 1.00 80.38 595 HIS A CA 1
ATOM 4525 C C . HIS A 1 595 ? 5.134 8.825 2.234 1.00 80.38 595 HIS A C 1
ATOM 4527 O O . HIS A 1 595 ? 4.974 7.647 1.913 1.00 80.38 595 HIS A O 1
ATOM 4533 N N . GLY A 1 596 ? 4.244 9.779 1.939 1.00 76.69 596 GLY A N 1
ATOM 4534 C CA . GLY A 1 596 ? 2.994 9.508 1.221 1.00 76.69 596 GLY A CA 1
ATOM 4535 C C . GLY A 1 596 ? 2.112 8.490 1.949 1.00 76.69 596 GLY A C 1
ATOM 4536 O O . GLY A 1 596 ? 2.038 8.483 3.184 1.00 76.69 596 GLY A O 1
ATOM 4537 N N . ASP A 1 597 ? 1.473 7.605 1.192 1.00 67.38 597 ASP A N 1
ATOM 4538 C CA . ASP A 1 597 ? 0.586 6.571 1.736 1.00 67.38 597 ASP A CA 1
ATOM 4539 C C . ASP A 1 597 ? 1.323 5.411 2.421 1.00 67.38 597 ASP A C 1
ATOM 4541 O O . ASP A 1 597 ? 0.703 4.635 3.150 1.00 67.38 597 ASP A O 1
ATOM 4545 N N . GLY A 1 598 ? 2.644 5.321 2.258 1.00 81.81 598 GLY A N 1
ATOM 4546 C CA . GLY A 1 598 ? 3.497 4.316 2.884 1.00 81.81 598 GLY A CA 1
ATOM 4547 C C . GLY A 1 598 ? 4.610 3.833 1.962 1.00 81.81 598 GLY A C 1
ATOM 4548 O O . GLY A 1 598 ? 4.686 4.202 0.796 1.00 81.81 598 GLY A O 1
ATOM 4549 N N . MET A 1 599 ? 5.485 2.986 2.494 1.00 88.50 599 MET A N 1
ATOM 4550 C CA . MET A 1 599 ? 6.648 2.443 1.799 1.00 88.50 599 MET A CA 1
ATOM 4551 C C . MET A 1 599 ? 6.399 0.996 1.359 1.00 88.50 599 MET A C 1
ATOM 4553 O O . MET A 1 599 ? 5.944 0.195 2.180 1.00 88.50 599 MET A O 1
ATOM 4557 N N . PRO A 1 600 ? 6.722 0.616 0.111 1.00 86.00 600 PRO A N 1
ATOM 4558 C CA . PRO A 1 600 ? 6.561 -0.759 -0.342 1.00 86.00 600 PRO A CA 1
ATOM 4559 C C . PRO A 1 600 ? 7.582 -1.683 0.325 1.00 86.00 600 PRO A C 1
ATOM 4561 O O . PRO A 1 600 ? 8.712 -1.275 0.619 1.00 86.00 600 PRO A O 1
ATOM 4564 N N . ALA A 1 601 ? 7.218 -2.956 0.509 1.00 84.62 601 ALA A N 1
ATOM 4565 C CA . ALA A 1 601 ? 8.069 -3.945 1.177 1.00 84.62 601 ALA A CA 1
ATOM 4566 C C . ALA A 1 601 ? 9.475 -4.051 0.547 1.00 84.62 601 ALA A C 1
ATOM 4568 O O . ALA A 1 601 ? 10.463 -4.194 1.268 1.00 84.62 601 ALA A O 1
ATOM 4569 N N . LEU A 1 602 ? 9.576 -3.948 -0.788 1.00 77.81 602 LEU A N 1
ATOM 4570 C CA . LEU A 1 602 ? 10.836 -3.983 -1.560 1.00 77.81 602 LEU A CA 1
ATOM 4571 C C . LEU A 1 602 ? 11.801 -2.881 -1.130 1.00 77.81 602 LEU A C 1
ATOM 4573 O O . LEU A 1 602 ? 12.957 -3.149 -0.799 1.00 77.81 602 LEU A O 1
ATOM 4577 N N . THR A 1 603 ? 11.302 -1.650 -1.066 1.00 86.69 603 THR A N 1
ATOM 4578 C CA . THR A 1 603 ? 12.086 -0.498 -0.620 1.00 86.69 603 THR A CA 1
ATOM 4579 C C . THR A 1 603 ? 12.390 -0.575 0.876 1.00 86.69 603 THR A C 1
ATOM 4581 O O . THR A 1 603 ? 13.517 -0.306 1.298 1.00 86.69 603 THR A O 1
ATOM 4584 N N . LEU A 1 604 ? 11.415 -1.016 1.672 1.00 90.94 604 LEU A N 1
ATOM 4585 C CA . LEU A 1 604 ? 11.554 -1.191 3.112 1.00 90.94 604 LEU A CA 1
ATOM 4586 C C . LEU A 1 604 ? 12.679 -2.157 3.472 1.00 90.94 604 LEU A C 1
ATOM 4588 O O . LEU A 1 604 ? 13.492 -1.840 4.338 1.00 90.94 604 LEU A O 1
ATOM 4592 N N . ARG A 1 605 ? 12.776 -3.302 2.786 1.00 88.88 605 ARG A N 1
ATOM 4593 C CA . ARG A 1 605 ? 13.868 -4.255 3.000 1.00 88.88 605 ARG A CA 1
ATOM 4594 C C . ARG A 1 605 ? 15.221 -3.563 2.872 1.00 88.88 605 ARG A C 1
ATOM 4596 O O . ARG A 1 605 ? 16.045 -3.707 3.767 1.00 88.88 605 ARG A O 1
ATOM 4603 N N . GLN A 1 606 ? 15.435 -2.791 1.809 1.00 87.00 606 GLN A N 1
ATOM 4604 C CA . GLN A 1 606 ? 16.701 -2.079 1.602 1.00 87.00 606 GLN A CA 1
ATOM 4605 C C . GLN A 1 606 ? 16.967 -1.079 2.730 1.00 87.00 606 GLN A C 1
ATOM 4607 O O . GLN A 1 606 ? 18.071 -1.031 3.268 1.00 87.00 606 GLN A O 1
ATOM 4612 N N . ALA A 1 607 ? 15.934 -0.353 3.164 1.00 90.19 607 ALA A N 1
ATOM 4613 C CA . ALA A 1 607 ? 16.027 0.591 4.272 1.00 90.19 607 ALA A CA 1
ATOM 4614 C C . ALA A 1 607 ? 16.405 -0.067 5.616 1.00 90.19 607 ALA A C 1
ATOM 4616 O O . ALA A 1 607 ? 17.016 0.596 6.454 1.00 90.19 607 ALA A O 1
ATOM 4617 N N . THR A 1 608 ? 16.120 -1.361 5.828 1.00 91.69 608 THR A N 1
ATOM 4618 C CA . THR A 1 608 ? 16.479 -2.049 7.088 1.00 91.69 608 THR A CA 1
ATOM 4619 C C . THR A 1 608 ? 17.982 -2.085 7.364 1.00 91.69 608 THR A C 1
ATOM 4621 O O . THR A 1 608 ? 18.361 -2.065 8.534 1.00 91.69 608 THR A O 1
ATOM 4624 N N . ALA A 1 609 ? 18.835 -2.043 6.331 1.00 88.00 609 ALA A N 1
ATOM 4625 C CA . ALA A 1 609 ? 20.294 -1.996 6.488 1.00 88.00 609 ALA A CA 1
ATOM 4626 C C . ALA A 1 609 ? 20.763 -0.764 7.283 1.00 88.00 609 ALA A C 1
ATOM 4628 O O . ALA A 1 609 ? 21.830 -0.763 7.886 1.00 88.00 609 ALA A O 1
ATOM 4629 N N . ALA A 1 610 ? 19.958 0.304 7.322 1.00 87.94 610 ALA A N 1
ATOM 4630 C CA . ALA A 1 610 ? 20.270 1.480 8.123 1.00 87.94 610 ALA A CA 1
ATOM 4631 C C . ALA A 1 610 ? 20.100 1.241 9.635 1.00 87.94 610 ALA A C 1
ATOM 4633 O O . ALA A 1 610 ? 20.653 2.006 10.426 1.00 87.94 610 ALA A O 1
ATOM 4634 N N . PHE A 1 611 ? 19.352 0.214 10.054 1.00 88.81 611 PHE A N 1
ATOM 4635 C CA . PHE A 1 611 ? 18.904 0.048 11.444 1.00 88.81 611 PHE A CA 1
ATOM 4636 C C . PHE A 1 611 ? 19.123 -1.354 12.027 1.00 88.81 611 PHE A C 1
ATOM 4638 O O . PHE A 1 611 ? 19.039 -1.514 13.241 1.00 88.81 611 PHE A O 1
ATOM 4645 N N . SER A 1 612 ? 19.440 -2.361 11.211 1.00 84.56 612 SER A N 1
ATOM 4646 C CA . SER A 1 612 ? 19.651 -3.747 11.658 1.00 84.56 612 SER A CA 1
ATOM 4647 C C . SER A 1 612 ? 20.978 -3.985 12.389 1.00 84.56 612 SER A C 1
ATOM 4649 O O . SER A 1 612 ? 21.204 -5.080 12.896 1.00 84.56 612 SER A O 1
ATOM 4651 N N . GLY A 1 613 ? 21.875 -2.992 12.428 1.00 76.12 613 GLY A N 1
ATOM 4652 C CA . GLY A 1 613 ? 23.237 -3.136 12.962 1.00 76.12 613 GLY A CA 1
ATOM 4653 C C . GLY A 1 613 ? 24.201 -3.871 12.019 1.00 76.12 613 GLY A C 1
ATOM 4654 O O . GLY A 1 613 ? 25.388 -3.971 12.314 1.00 76.12 613 GLY A O 1
ATOM 4655 N N . THR A 1 614 ? 23.704 -4.346 10.876 1.00 71.44 614 THR A N 1
ATOM 4656 C CA . THR A 1 614 ? 24.478 -4.891 9.759 1.00 71.44 614 THR A CA 1
ATOM 4657 C C . THR A 1 614 ? 24.415 -3.902 8.600 1.00 71.44 614 THR A C 1
ATOM 4659 O O . THR A 1 614 ? 23.326 -3.461 8.255 1.00 71.44 614 THR A O 1
ATOM 4662 N N . ASP A 1 615 ? 25.525 -3.625 7.909 1.00 72.81 615 ASP A N 1
ATOM 4663 C CA . ASP A 1 615 ? 25.517 -2.808 6.673 1.00 72.81 615 ASP A CA 1
ATOM 4664 C C . ASP A 1 615 ? 24.800 -3.503 5.487 1.00 72.81 615 ASP A C 1
ATOM 4666 O O . ASP A 1 615 ? 24.878 -3.073 4.339 1.00 72.81 615 ASP A O 1
ATOM 4670 N N . SER A 1 616 ? 24.108 -4.613 5.751 1.00 79.88 616 SER A N 1
ATOM 4671 C CA . SER A 1 616 ? 23.368 -5.420 4.785 1.00 79.88 616 SER A CA 1
ATOM 4672 C C . SER A 1 616 ? 21.875 -5.450 5.130 1.00 79.88 616 SER A C 1
ATOM 4674 O O . SER A 1 616 ? 21.541 -5.575 6.314 1.00 79.88 616 SER A O 1
ATOM 4676 N N . PRO A 1 617 ? 20.984 -5.370 4.120 1.00 85.25 617 PRO A N 1
ATOM 4677 C CA . PRO A 1 617 ? 19.539 -5.506 4.297 1.00 85.25 617 PRO A CA 1
ATOM 4678 C C . PRO A 1 617 ? 19.153 -6.832 4.954 1.00 85.25 617 PRO A C 1
ATOM 4680 O O . PRO A 1 617 ? 19.772 -7.860 4.681 1.00 85.25 617 PRO A O 1
ATOM 4683 N N . LEU A 1 618 ? 18.080 -6.829 5.745 1.00 86.62 618 LEU A N 1
ATOM 4684 C CA . LEU A 1 618 ? 17.500 -8.057 6.286 1.00 86.62 618 LEU A CA 1
ATOM 4685 C C . LEU A 1 618 ? 16.978 -8.974 5.169 1.00 86.62 618 LEU A C 1
ATOM 4687 O O . LEU A 1 618 ? 16.544 -8.528 4.099 1.00 86.62 618 LEU A O 1
ATOM 4691 N N . ASP A 1 619 ? 16.983 -10.277 5.439 1.00 82.00 619 ASP A N 1
ATOM 4692 C CA . ASP A 1 619 ? 16.428 -11.267 4.523 1.00 82.00 619 ASP A CA 1
ATOM 4693 C C . ASP A 1 619 ? 14.905 -11.176 4.438 1.00 82.00 619 ASP A C 1
ATOM 4695 O O . ASP A 1 619 ? 14.209 -10.814 5.390 1.00 82.00 619 ASP A O 1
ATOM 4699 N N . TRP A 1 620 ? 14.366 -11.562 3.283 1.00 78.75 620 TRP A N 1
ATOM 4700 C CA . TRP A 1 620 ? 12.934 -11.487 3.008 1.00 78.75 620 TRP A CA 1
ATOM 4701 C C . TRP A 1 620 ? 12.035 -12.178 4.042 1.00 78.75 620 TRP A C 1
ATOM 4703 O O . TRP A 1 620 ? 11.074 -11.540 4.479 1.00 78.75 620 TRP A O 1
ATOM 4713 N N . PRO A 1 621 ? 12.321 -13.421 4.481 1.00 76.88 621 PRO A N 1
ATOM 4714 C CA . PRO A 1 621 ? 11.514 -14.081 5.506 1.00 76.88 621 PRO A CA 1
ATOM 4715 C C . PRO A 1 621 ? 11.480 -13.307 6.829 1.00 76.88 621 PRO A C 1
ATOM 4717 O O . PRO A 1 621 ? 10.454 -13.290 7.502 1.00 76.88 621 PRO A O 1
ATOM 4720 N N . VAL A 1 622 ? 12.574 -12.621 7.174 1.00 84.50 622 VAL A N 1
ATOM 4721 C CA . VAL A 1 622 ? 12.685 -11.820 8.400 1.00 84.50 622 VAL A CA 1
ATOM 4722 C C . VAL A 1 622 ? 11.842 -10.551 8.294 1.00 84.50 622 VAL A C 1
ATOM 4724 O O . VAL A 1 622 ? 11.085 -10.244 9.211 1.00 84.50 622 VAL A O 1
ATOM 4727 N N . VAL A 1 623 ? 11.921 -9.835 7.167 1.00 86.44 623 VAL A N 1
ATOM 4728 C CA . VAL A 1 623 ? 11.098 -8.636 6.929 1.00 86.44 623 VAL A CA 1
ATOM 4729 C C . VAL A 1 623 ? 9.612 -8.996 6.911 1.00 86.44 623 VAL A C 1
ATOM 4731 O O . VAL A 1 623 ? 8.810 -8.299 7.525 1.00 86.44 623 VAL A O 1
ATOM 4734 N N . ALA A 1 624 ? 9.240 -10.098 6.255 1.00 76.00 624 ALA A N 1
ATOM 4735 C CA . ALA A 1 624 ? 7.858 -10.568 6.213 1.00 76.00 624 ALA A CA 1
ATOM 4736 C C . ALA A 1 624 ? 7.327 -10.919 7.615 1.00 76.00 624 ALA A C 1
ATOM 4738 O O . ALA A 1 624 ? 6.247 -10.459 7.983 1.00 76.00 624 ALA A O 1
ATOM 4739 N N . ALA A 1 625 ? 8.105 -11.657 8.415 1.00 77.50 625 ALA A N 1
ATOM 4740 C CA . ALA A 1 625 ? 7.746 -11.978 9.795 1.00 77.50 625 ALA A CA 1
ATOM 4741 C C . ALA A 1 625 ? 7.599 -10.714 10.659 1.00 77.50 625 ALA A C 1
ATOM 4743 O O . ALA A 1 625 ? 6.613 -10.577 11.377 1.00 77.50 625 ALA A O 1
ATOM 4744 N N . ALA A 1 626 ? 8.515 -9.749 10.534 1.00 84.69 626 ALA A N 1
ATOM 4745 C CA . ALA A 1 626 ? 8.446 -8.482 11.260 1.00 84.69 626 ALA A CA 1
ATOM 4746 C C . ALA A 1 626 ? 7.233 -7.622 10.855 1.00 84.69 626 ALA A C 1
ATOM 4748 O O . ALA A 1 626 ? 6.612 -6.990 11.706 1.00 84.69 626 ALA A O 1
ATOM 4749 N N . LEU A 1 627 ? 6.857 -7.598 9.573 1.00 81.38 627 LEU A N 1
ATOM 4750 C CA . LEU A 1 627 ? 5.657 -6.897 9.096 1.00 81.38 627 LEU A CA 1
ATOM 4751 C C . LEU A 1 627 ? 4.349 -7.531 9.596 1.00 81.38 627 LEU A C 1
ATOM 4753 O O . LEU A 1 627 ? 3.339 -6.831 9.729 1.00 81.38 627 LEU A O 1
ATOM 4757 N N . ASP A 1 628 ? 4.350 -8.840 9.840 1.00 67.56 628 ASP A N 1
ATOM 4758 C CA . ASP A 1 628 ? 3.214 -9.561 10.415 1.00 67.56 628 ASP A CA 1
ATOM 4759 C C . ASP A 1 628 ? 3.144 -9.368 11.938 1.00 67.56 628 ASP A C 1
ATOM 4761 O O . ASP A 1 628 ? 2.131 -8.915 12.477 1.00 67.56 628 ASP A O 1
ATOM 4765 N N . GLU A 1 629 ? 4.267 -9.573 12.626 1.00 72.06 629 GLU A N 1
ATOM 4766 C CA . GLU A 1 629 ? 4.419 -9.377 14.071 1.00 72.06 629 GLU A CA 1
ATOM 4767 C C . GLU A 1 629 ? 4.161 -7.916 14.491 1.00 72.06 629 GLU A C 1
ATOM 4769 O O . GLU A 1 629 ? 3.583 -7.634 15.549 1.00 72.06 629 GLU A O 1
ATOM 4774 N N . GLY A 1 630 ? 4.573 -6.977 13.640 1.00 72.44 630 GLY A N 1
ATOM 4775 C CA . GLY A 1 630 ? 4.393 -5.542 13.796 1.00 72.44 630 GLY A CA 1
ATOM 4776 C C . GLY A 1 630 ? 3.068 -5.016 13.256 1.00 72.44 630 GLY A C 1
ATOM 4777 O O . GLY A 1 630 ? 2.857 -3.815 13.314 1.00 72.44 630 GLY A O 1
ATOM 4778 N N . SER A 1 631 ? 2.161 -5.855 12.748 1.00 66.00 631 SER A N 1
ATOM 4779 C CA . SER A 1 631 ? 0.920 -5.422 12.073 1.00 66.00 631 SER A CA 1
ATOM 4780 C C . SER A 1 631 ? -0.003 -4.541 12.930 1.00 66.00 631 SER A C 1
ATOM 4782 O O . SER A 1 631 ? -0.773 -3.735 12.399 1.00 66.00 631 SER A O 1
ATOM 4784 N N . PHE A 1 632 ? 0.108 -4.639 14.257 1.00 64.12 632 PHE A N 1
ATOM 4785 C CA . PHE A 1 632 ? -0.531 -3.722 15.204 1.00 64.12 632 PHE A CA 1
ATOM 4786 C C . PHE A 1 632 ? 0.003 -2.281 15.088 1.00 64.12 632 PHE A C 1
ATOM 4788 O O . PHE A 1 632 ? -0.753 -1.325 15.222 1.00 64.12 632 PHE A O 1
ATOM 4795 N N . TYR A 1 633 ? 1.291 -2.128 14.777 1.00 73.81 633 TYR A N 1
ATOM 4796 C CA . TYR A 1 633 ? 1.989 -0.854 14.608 1.00 73.81 633 TYR A CA 1
ATOM 4797 C C . TYR A 1 633 ? 1.886 -0.257 13.206 1.00 73.81 633 TYR A C 1
ATOM 4799 O O . TYR A 1 633 ? 2.418 0.828 12.959 1.00 73.81 633 TYR A O 1
ATOM 4807 N N . LEU A 1 634 ? 1.183 -0.925 12.291 1.00 72.88 634 LEU A N 1
ATOM 4808 C CA . LEU A 1 634 ? 1.230 -0.612 10.871 1.00 72.88 634 LEU A CA 1
ATOM 4809 C C . LEU A 1 634 ? -0.147 -0.309 10.280 1.00 72.88 634 LEU A C 1
ATOM 4811 O O . LEU A 1 634 ? -1.124 -1.029 10.483 1.00 72.88 634 LEU A O 1
ATOM 4815 N N . ARG A 1 635 ? -0.198 0.729 9.453 1.00 64.50 635 ARG A N 1
ATOM 4816 C CA . ARG A 1 635 ? -1.209 0.932 8.419 1.00 64.50 635 ARG A CA 1
ATOM 4817 C C . ARG A 1 635 ? -0.684 0.317 7.120 1.00 64.50 635 ARG A C 1
ATOM 4819 O O . ARG A 1 635 ? 0.503 0.456 6.820 1.00 64.50 635 ARG A O 1
ATOM 4826 N N . ARG A 1 636 ? -1.562 -0.349 6.363 1.00 67.75 636 ARG A N 1
ATOM 4827 C CA . ARG A 1 636 ? -1.271 -0.744 4.979 1.00 67.75 636 ARG A CA 1
ATOM 4828 C C . ARG A 1 636 ? -2.232 -0.045 4.030 1.00 67.75 636 ARG A C 1
ATOM 4830 O O . ARG A 1 636 ? -3.395 0.154 4.378 1.00 67.75 636 ARG A O 1
ATOM 4837 N N . SER A 1 637 ? -1.733 0.313 2.865 1.00 57.62 637 SER A N 1
ATOM 4838 C CA . SER A 1 637 ? -2.470 0.883 1.735 1.00 57.62 637 SER A CA 1
ATOM 4839 C C . SER A 1 637 ? -1.999 0.185 0.456 1.00 57.62 637 SER A C 1
ATOM 4841 O O . SER A 1 637 ? -1.134 -0.694 0.512 1.00 57.62 637 SER A O 1
ATOM 4843 N N . ALA A 1 638 ? -2.593 0.523 -0.682 1.00 58.38 638 ALA A N 1
ATOM 4844 C CA . ALA A 1 638 ? -2.141 0.054 -1.984 1.00 58.38 638 ALA A CA 1
ATOM 4845 C C . ALA A 1 638 ? -1.669 1.255 -2.803 1.00 58.38 638 ALA A C 1
ATOM 4847 O O . ALA A 1 638 ? -2.297 2.312 -2.768 1.00 58.38 638 ALA A O 1
ATOM 4848 N N . ASP A 1 639 ? -0.564 1.080 -3.515 1.00 61.00 639 ASP A N 1
ATOM 4849 C CA . ASP A 1 639 ? -0.121 2.005 -4.551 1.00 61.00 639 ASP A CA 1
ATOM 4850 C C . ASP A 1 639 ? -1.043 1.902 -5.781 1.00 61.00 639 ASP A C 1
ATOM 4852 O O . ASP A 1 639 ? -1.878 0.999 -5.892 1.00 61.00 639 ASP A O 1
ATOM 4856 N N . THR A 1 640 ? -0.864 2.807 -6.736 1.00 56.72 640 THR A N 1
ATOM 4857 C CA . THR A 1 640 ? -1.604 2.860 -8.008 1.00 56.72 640 THR A CA 1
ATOM 4858 C C . THR A 1 640 ? -1.546 1.566 -8.829 1.00 56.72 640 THR A C 1
ATOM 4860 O O . THR A 1 640 ? -2.483 1.274 -9.569 1.00 56.72 640 THR A O 1
ATOM 4863 N N . ASP A 1 641 ? -0.488 0.766 -8.681 1.00 54.22 641 ASP A N 1
ATOM 4864 C CA . ASP A 1 641 ? -0.308 -0.529 -9.349 1.00 54.22 641 ASP A CA 1
ATOM 4865 C C . ASP A 1 641 ? -0.748 -1.736 -8.493 1.00 54.22 641 ASP A C 1
ATOM 4867 O O . ASP A 1 641 ? -0.564 -2.888 -8.891 1.00 54.22 641 ASP A O 1
ATOM 4871 N N . GLY A 1 642 ? -1.344 -1.484 -7.322 1.00 54.22 642 GLY A N 1
ATOM 4872 C CA . GLY A 1 642 ? -1.769 -2.507 -6.368 1.00 54.22 642 GLY A CA 1
ATOM 4873 C C . GLY A 1 642 ? -0.671 -2.980 -5.412 1.00 54.22 642 GLY A C 1
ATOM 4874 O O . GLY A 1 642 ? -0.940 -3.848 -4.575 1.00 54.22 642 GLY A O 1
ATOM 4875 N N . THR A 1 643 ? 0.544 -2.423 -5.489 1.00 67.12 643 THR A N 1
ATOM 4876 C CA . THR A 1 643 ? 1.643 -2.769 -4.577 1.00 67.12 643 THR A CA 1
ATOM 4877 C C . THR A 1 643 ? 1.283 -2.414 -3.129 1.00 67.12 643 THR A C 1
ATOM 4879 O O . THR A 1 643 ? 0.906 -1.272 -2.860 1.00 67.12 643 THR A O 1
ATOM 4882 N N . PRO A 1 644 ? 1.431 -3.336 -2.157 1.00 68.19 644 PRO A N 1
ATOM 4883 C CA . PRO A 1 644 ? 1.196 -3.024 -0.751 1.00 68.19 644 PRO A CA 1
ATOM 4884 C C . PRO A 1 644 ? 2.207 -2.014 -0.207 1.00 68.19 644 PRO A C 1
ATOM 4886 O O . PRO A 1 644 ? 3.422 -2.225 -0.267 1.00 68.19 644 PRO A O 1
ATOM 4889 N N . LEU A 1 645 ? 1.695 -0.948 0.396 1.00 78.38 645 LEU A N 1
ATOM 4890 C CA . LEU A 1 645 ? 2.464 0.090 1.069 1.00 78.38 645 LEU A CA 1
ATOM 4891 C C . LEU A 1 645 ? 2.282 -0.027 2.583 1.00 78.38 645 LEU A C 1
ATOM 4893 O O . LEU A 1 645 ? 1.193 -0.331 3.063 1.00 78.38 645 LEU A O 1
ATOM 4897 N N . PHE A 1 646 ? 3.346 0.222 3.345 1.00 85.38 646 PHE A N 1
ATOM 4898 C CA . PHE A 1 646 ? 3.378 0.091 4.802 1.00 85.38 646 PHE A CA 1
ATOM 4899 C C . PHE A 1 646 ? 3.774 1.419 5.454 1.00 85.38 646 PHE A C 1
ATOM 4901 O O . PHE A 1 646 ? 4.716 2.078 5.015 1.00 85.38 646 PHE A O 1
ATOM 4908 N N . ARG A 1 647 ? 3.092 1.816 6.531 1.00 84.31 647 ARG A N 1
ATOM 4909 C CA . ARG A 1 647 ? 3.419 3.022 7.312 1.00 84.31 647 ARG A CA 1
ATOM 4910 C C . ARG A 1 647 ? 3.086 2.820 8.785 1.00 84.31 647 ARG A C 1
ATOM 4912 O O . ARG A 1 647 ? 2.186 2.053 9.105 1.00 84.31 647 ARG A O 1
ATOM 4919 N N . LEU A 1 648 ? 3.762 3.523 9.692 1.00 81.88 648 LEU A N 1
ATOM 4920 C CA . LEU A 1 648 ? 3.335 3.566 11.094 1.00 81.88 648 LEU A CA 1
ATOM 4921 C C . LEU A 1 648 ? 1.983 4.280 11.217 1.00 81.88 648 LEU A C 1
ATOM 4923 O O . LEU A 1 648 ? 1.759 5.315 10.593 1.00 81.88 648 LEU A O 1
ATOM 4927 N N . PHE A 1 649 ? 1.078 3.756 12.041 1.00 69.81 649 PHE A N 1
ATOM 4928 C CA . PHE A 1 649 ? -0.264 4.338 12.182 1.00 69.81 649 PHE A CA 1
ATOM 4929 C C . PHE A 1 649 ? -0.311 5.622 13.030 1.00 69.81 649 PHE A C 1
ATOM 4931 O O . PHE A 1 649 ? -1.363 6.259 13.108 1.00 69.81 649 PHE A O 1
ATOM 4938 N N . HIS A 1 650 ? 0.793 5.987 13.696 1.00 68.31 650 HIS A N 1
ATOM 4939 C CA . HIS A 1 650 ? 0.859 7.166 14.556 1.00 68.31 650 HIS A CA 1
ATOM 4940 C C . HIS A 1 650 ? 2.190 7.912 14.446 1.00 68.31 650 HIS A C 1
ATOM 4942 O O . HIS A 1 650 ? 3.263 7.316 14.563 1.00 68.31 650 HIS A O 1
ATOM 4948 N N . GLN A 1 651 ? 2.107 9.237 14.311 1.00 68.75 651 GLN A N 1
ATOM 4949 C CA . GLN A 1 651 ? 3.266 10.110 14.122 1.00 68.75 651 GLN A CA 1
ATOM 4950 C C . GLN A 1 651 ? 4.214 10.105 15.330 1.00 68.75 651 GLN A C 1
ATOM 4952 O O . GLN A 1 651 ? 5.405 9.907 15.158 1.00 68.75 651 GLN A O 1
ATOM 4957 N N . GLY A 1 652 ? 3.702 10.186 16.563 1.00 70.75 652 GLY A N 1
ATOM 4958 C CA . GLY A 1 652 ? 4.547 10.125 17.767 1.00 70.75 652 GLY A CA 1
ATOM 4959 C C . GLY A 1 652 ? 5.384 8.839 17.915 1.00 70.75 652 GLY A C 1
ATOM 4960 O O . GLY A 1 652 ? 6.476 8.889 18.477 1.00 70.75 652 GLY A O 1
ATOM 4961 N N . LEU A 1 653 ? 4.923 7.698 17.374 1.00 79.62 653 LEU A N 1
ATOM 4962 C CA . LEU A 1 653 ? 5.729 6.470 17.317 1.00 79.62 653 LEU A CA 1
ATOM 4963 C C . LEU A 1 653 ? 6.851 6.603 16.286 1.00 79.62 653 LEU A C 1
ATOM 4965 O O . LEU A 1 653 ? 7.976 6.179 16.541 1.00 79.62 653 LEU A O 1
ATOM 4969 N N . ALA A 1 654 ? 6.542 7.211 15.138 1.00 82.75 654 ALA A N 1
ATOM 4970 C CA . ALA A 1 654 ? 7.534 7.524 14.124 1.00 82.75 654 ALA A CA 1
ATOM 4971 C C . ALA A 1 654 ? 8.610 8.452 14.699 1.00 82.75 654 ALA A C 1
ATOM 4973 O O . ALA A 1 654 ? 9.783 8.103 14.668 1.00 82.75 654 ALA A O 1
ATOM 4974 N N . ASP A 1 655 ? 8.221 9.563 15.323 1.00 80.81 655 ASP A N 1
ATOM 4975 C CA . ASP A 1 655 ? 9.155 10.534 15.900 1.00 80.81 655 ASP A CA 1
ATOM 4976 C C . ASP A 1 655 ? 10.040 9.908 16.989 1.00 80.81 655 ASP A C 1
ATOM 4978 O O . ASP A 1 655 ? 11.224 10.232 17.101 1.00 80.81 655 ASP A O 1
ATOM 4982 N N . HIS A 1 656 ? 9.483 8.997 17.794 1.00 85.81 656 HIS A N 1
ATOM 4983 C CA . HIS A 1 656 ? 10.249 8.238 18.782 1.00 85.81 656 HIS A CA 1
ATOM 4984 C C . HIS A 1 656 ? 11.270 7.309 18.132 1.00 85.81 656 HIS A C 1
ATOM 4986 O O . HIS A 1 656 ? 12.441 7.350 18.493 1.00 85.81 656 HIS A O 1
ATOM 4992 N N . LEU A 1 657 ? 10.859 6.511 17.146 1.00 89.25 657 LEU A N 1
ATOM 4993 C CA . LEU A 1 657 ? 11.753 5.604 16.423 1.00 89.25 657 LEU A CA 1
ATOM 4994 C C . LEU A 1 657 ? 12.809 6.349 15.597 1.00 89.25 657 LEU A C 1
ATOM 4996 O O . LEU A 1 657 ? 13.910 5.839 15.421 1.00 89.25 657 LEU A O 1
ATOM 5000 N N . GLN A 1 658 ? 12.527 7.566 15.136 1.00 87.38 658 GLN A N 1
ATOM 5001 C CA . GLN A 1 658 ? 13.532 8.417 14.498 1.00 87.38 658 GLN A CA 1
ATOM 5002 C C . GLN A 1 658 ? 14.602 8.879 15.497 1.00 87.38 658 GLN A C 1
ATOM 5004 O O . GLN A 1 658 ? 15.783 8.912 15.148 1.00 87.38 658 GLN A O 1
ATOM 5009 N N . ARG A 1 659 ? 14.200 9.205 16.736 1.00 84.62 659 ARG A N 1
ATOM 5010 C CA . ARG A 1 659 ? 15.101 9.591 17.838 1.00 84.62 659 ARG A CA 1
ATOM 5011 C C . ARG A 1 659 ? 15.842 8.407 18.455 1.00 84.62 659 ARG A C 1
ATOM 5013 O O . ARG A 1 659 ? 16.978 8.569 18.874 1.00 84.62 659 ARG A O 1
ATOM 5020 N N . HIS A 1 660 ? 15.215 7.235 18.484 1.00 85.44 660 HIS A N 1
ATOM 5021 C CA . HIS A 1 660 ? 15.739 6.015 19.092 1.00 85.44 660 HIS A CA 1
ATOM 5022 C C . HIS A 1 660 ? 15.639 4.837 18.108 1.00 85.44 660 HIS A C 1
ATOM 5024 O O . HIS A 1 660 ? 14.887 3.890 18.336 1.00 85.44 660 HIS A O 1
ATOM 5030 N N . PRO A 1 661 ? 16.378 4.851 16.989 1.00 85.06 661 PRO A N 1
ATOM 5031 C CA . PRO A 1 661 ? 16.193 3.867 15.920 1.00 85.06 661 PRO A CA 1
ATOM 5032 C C . PRO A 1 661 ? 16.743 2.474 16.249 1.00 85.06 661 PRO A C 1
ATOM 5034 O O . PRO A 1 661 ? 16.351 1.489 15.630 1.00 85.06 661 PRO A O 1
ATOM 5037 N N . VAL A 1 662 ? 17.642 2.373 17.230 1.00 82.69 662 VAL A N 1
ATOM 5038 C CA . VAL A 1 662 ? 18.289 1.127 17.668 1.00 82.69 662 VAL A CA 1
ATOM 5039 C C . VAL A 1 662 ? 17.975 0.847 19.136 1.00 82.69 662 VAL A C 1
ATOM 5041 O O . VAL A 1 662 ? 17.551 1.744 19.862 1.00 82.69 662 VAL A O 1
ATOM 5044 N N . ALA A 1 663 ? 18.120 -0.408 19.564 1.00 71.38 663 ALA A N 1
ATOM 5045 C CA . ALA A 1 663 ? 17.818 -0.802 20.937 1.00 71.38 663 ALA A CA 1
ATOM 5046 C C . ALA A 1 663 ? 18.768 -0.119 21.937 1.00 71.38 663 ALA A C 1
ATOM 5048 O O . ALA A 1 663 ? 19.951 0.085 21.638 1.00 71.38 663 ALA A O 1
ATOM 5049 N N . ALA A 1 664 ? 18.262 0.188 23.135 1.00 65.81 664 ALA A N 1
ATOM 5050 C CA . ALA A 1 664 ? 19.033 0.829 24.197 1.00 65.81 664 ALA A CA 1
ATOM 5051 C C . ALA A 1 664 ? 20.328 0.051 24.513 1.00 65.81 664 ALA A C 1
ATOM 5053 O O . ALA A 1 664 ? 20.303 -1.163 24.703 1.00 65.81 664 ALA A O 1
ATOM 5054 N N . GLY A 1 665 ? 21.464 0.757 24.555 1.00 61.97 665 GLY A N 1
ATOM 5055 C CA . GLY A 1 665 ? 22.797 0.170 24.763 1.00 61.97 665 GLY A CA 1
ATOM 5056 C C . GLY A 1 665 ? 23.553 -0.201 23.480 1.00 61.97 665 GLY A C 1
ATOM 5057 O O . GLY A 1 665 ? 24.741 -0.513 23.548 1.00 61.97 665 GLY A O 1
ATOM 5058 N N . SER A 1 666 ? 22.910 -0.113 22.313 1.00 66.56 666 SER A N 1
ATOM 5059 C CA . SER A 1 666 ? 23.593 -0.190 21.015 1.00 66.56 666 SER A CA 1
ATOM 5060 C C . SER A 1 666 ? 24.301 1.135 20.724 1.00 66.56 666 SER A C 1
ATOM 5062 O O . SER A 1 666 ? 23.756 2.198 21.016 1.00 66.56 666 SER A O 1
ATOM 5064 N N . ALA A 1 667 ? 25.501 1.098 20.138 1.00 60.88 667 ALA A N 1
ATOM 5065 C CA . ALA A 1 667 ? 26.185 2.322 19.728 1.00 60.88 667 ALA A CA 1
ATOM 5066 C C . ALA A 1 667 ? 25.362 3.040 18.647 1.00 60.88 667 ALA A C 1
ATOM 5068 O O . ALA A 1 667 ? 25.138 2.485 17.570 1.00 60.88 667 ALA A O 1
ATOM 5069 N N . GLU A 1 668 ? 24.912 4.264 18.930 1.00 62.00 668 GLU A N 1
ATOM 5070 C CA . GLU A 1 668 ? 24.270 5.098 17.918 1.00 62.00 668 GLU A CA 1
ATOM 5071 C C . GLU A 1 668 ? 25.303 5.516 16.868 1.00 62.00 668 GLU A C 1
ATOM 5073 O O . GLU A 1 668 ? 26.356 6.065 17.213 1.00 62.00 668 GLU A O 1
ATOM 5078 N N . PRO A 1 669 ? 25.041 5.266 15.576 1.00 63.25 669 PRO A N 1
ATOM 5079 C CA . PRO A 1 669 ? 25.956 5.696 14.534 1.00 63.25 669 PRO A CA 1
ATOM 5080 C C . PRO A 1 669 ? 26.006 7.228 14.451 1.00 63.25 669 PRO A C 1
ATOM 5082 O O . PRO A 1 669 ? 24.971 7.877 14.594 1.00 63.25 669 PRO A O 1
ATOM 5085 N N . PRO A 1 670 ? 27.174 7.822 14.146 1.00 59.53 670 PRO A N 1
ATOM 5086 C CA . PRO A 1 670 ? 27.365 9.277 14.121 1.00 59.53 670 PRO A CA 1
ATOM 5087 C C . PRO A 1 670 ? 26.586 10.004 13.008 1.00 59.53 670 PRO A C 1
ATOM 5089 O O . PRO A 1 670 ? 26.546 11.231 12.979 1.00 59.53 670 PRO A O 1
ATOM 5092 N N . GLU A 1 671 ? 25.982 9.267 12.074 1.00 72.06 671 GLU A N 1
ATOM 5093 C CA . GLU A 1 671 ? 25.239 9.793 10.928 1.00 72.06 671 GLU A CA 1
ATOM 5094 C C . GLU A 1 671 ? 23.719 9.727 11.164 1.00 72.06 671 GLU A C 1
ATOM 5096 O O . GLU A 1 671 ? 23.185 8.698 11.598 1.00 72.06 671 GLU A O 1
ATOM 5101 N N . ALA A 1 672 ? 23.008 10.808 10.821 1.00 77.38 672 ALA A N 1
ATOM 5102 C CA . ALA A 1 672 ? 21.555 10.909 10.968 1.00 77.38 672 ALA A CA 1
ATOM 5103 C C . ALA A 1 672 ? 20.816 9.748 10.273 1.00 77.38 672 ALA A C 1
ATOM 5105 O O . ALA A 1 672 ? 21.161 9.348 9.157 1.00 77.38 672 ALA A O 1
ATOM 5106 N N . GLY A 1 673 ? 19.771 9.221 10.924 1.00 79.00 673 GLY A N 1
ATOM 5107 C CA . GLY A 1 673 ? 19.023 8.050 10.447 1.00 79.00 673 GLY A CA 1
ATOM 5108 C C . GLY A 1 673 ? 18.452 8.219 9.036 1.00 79.00 673 GLY A C 1
ATOM 5109 O O . GLY A 1 673 ? 18.587 7.312 8.220 1.00 79.00 673 GLY A O 1
ATOM 5110 N N . ALA A 1 674 ? 17.925 9.406 8.715 1.00 79.62 674 ALA A N 1
ATOM 5111 C CA . ALA A 1 674 ? 17.414 9.727 7.381 1.00 79.62 674 ALA A CA 1
ATOM 5112 C C . ALA A 1 674 ? 18.485 9.587 6.281 1.00 79.62 674 ALA A C 1
ATOM 5114 O O . ALA A 1 674 ? 18.222 9.003 5.232 1.00 79.62 674 ALA A O 1
ATOM 5115 N N . THR A 1 675 ? 19.709 10.066 6.525 1.00 80.44 675 THR A N 1
ATOM 5116 C CA . THR A 1 675 ? 20.816 9.977 5.558 1.00 80.44 675 THR A CA 1
ATOM 5117 C C . THR A 1 675 ? 21.262 8.531 5.357 1.00 80.44 675 THR A C 1
ATOM 5119 O O . THR A 1 675 ? 21.452 8.094 4.221 1.00 80.44 675 THR A O 1
ATOM 5122 N N . ARG A 1 676 ? 21.361 7.757 6.448 1.00 82.50 676 ARG A N 1
ATOM 5123 C CA . ARG A 1 676 ? 21.694 6.325 6.388 1.00 82.50 676 ARG A CA 1
ATOM 5124 C C . ARG A 1 676 ? 20.646 5.534 5.619 1.00 82.50 676 ARG A C 1
ATOM 5126 O O . ARG A 1 676 ? 21.005 4.707 4.785 1.00 82.50 676 ARG A O 1
ATOM 5133 N N . MET A 1 677 ? 19.372 5.820 5.866 1.00 85.75 677 MET A N 1
ATOM 5134 C CA . MET A 1 677 ? 18.261 5.203 5.157 1.00 85.75 677 MET A CA 1
ATOM 5135 C C . MET A 1 677 ? 18.278 5.544 3.669 1.00 85.75 677 MET A C 1
ATOM 5137 O O . MET A 1 677 ? 18.211 4.631 2.847 1.00 85.75 677 MET A O 1
ATOM 5141 N N . LEU A 1 678 ? 18.427 6.825 3.314 1.00 84.75 678 LEU A N 1
ATOM 5142 C CA . LEU A 1 678 ? 18.534 7.230 1.915 1.00 84.75 678 LEU A CA 1
ATOM 5143 C C . LEU A 1 678 ? 19.705 6.503 1.242 1.00 84.75 678 LEU A C 1
ATOM 5145 O O . LEU A 1 678 ? 19.526 5.899 0.191 1.00 84.75 678 LEU A O 1
ATOM 5149 N N . ARG A 1 679 ? 20.888 6.464 1.869 1.00 83.56 679 ARG A N 1
ATOM 5150 C CA . ARG A 1 679 ? 22.037 5.710 1.343 1.00 83.56 679 ARG A CA 1
ATOM 5151 C C . ARG A 1 679 ? 21.710 4.230 1.139 1.00 83.56 679 ARG A C 1
ATOM 5153 O O . ARG A 1 679 ? 22.014 3.702 0.075 1.00 83.56 679 ARG A O 1
ATOM 5160 N N . ALA A 1 680 ? 21.093 3.580 2.124 1.00 85.31 680 ALA A N 1
ATOM 5161 C CA . ALA A 1 680 ? 20.735 2.166 2.054 1.00 85.31 680 ALA A CA 1
ATOM 5162 C C . ALA A 1 680 ? 19.756 1.877 0.904 1.00 85.31 680 ALA A C 1
ATOM 5164 O O . ALA A 1 680 ? 19.956 0.931 0.147 1.00 85.31 680 ALA A O 1
ATOM 5165 N N . MET A 1 681 ? 18.746 2.729 0.713 1.00 85.62 681 MET A N 1
ATOM 5166 C CA . MET A 1 681 ? 17.772 2.587 -0.373 1.00 85.62 681 MET A CA 1
ATOM 5167 C C . MET A 1 681 ? 18.348 2.919 -1.754 1.00 85.62 681 MET A C 1
ATOM 5169 O O . MET A 1 681 ? 17.873 2.385 -2.752 1.00 85.62 681 MET A O 1
ATOM 5173 N N . LEU A 1 682 ? 19.354 3.794 -1.828 1.00 82.44 682 LEU A N 1
ATOM 5174 C CA . LEU A 1 682 ? 20.029 4.144 -3.080 1.00 82.44 682 LEU A CA 1
ATOM 5175 C C . LEU A 1 682 ? 21.144 3.161 -3.457 1.00 82.44 682 LEU A C 1
ATOM 5177 O O . LEU A 1 682 ? 21.545 3.136 -4.618 1.00 82.44 682 LEU A O 1
ATOM 5181 N N . ASN A 1 683 ? 21.634 2.348 -2.518 1.00 78.50 683 ASN A N 1
ATOM 5182 C CA . ASN A 1 683 ? 22.714 1.388 -2.760 1.00 78.50 683 ASN A CA 1
ATOM 5183 C C . ASN A 1 683 ? 22.417 0.408 -3.920 1.00 78.50 683 ASN A C 1
ATOM 5185 O O . ASN A 1 683 ? 23.280 0.248 -4.782 1.00 78.50 683 ASN A O 1
ATOM 5189 N N . PRO A 1 684 ? 21.198 -0.165 -4.055 1.00 72.69 684 PRO A N 1
ATOM 5190 C CA . PRO A 1 684 ? 20.855 -1.048 -5.176 1.00 72.69 684 PRO A CA 1
ATOM 5191 C C . PRO A 1 684 ? 20.839 -0.370 -6.555 1.00 72.69 684 PRO A C 1
ATOM 5193 O O . PRO A 1 684 ? 20.788 -1.058 -7.578 1.00 72.69 684 PRO A O 1
ATOM 5196 N N . LEU A 1 685 ? 20.851 0.968 -6.614 1.00 72.50 685 LEU A N 1
ATOM 5197 C CA . LEU A 1 685 ? 20.977 1.702 -7.878 1.00 72.50 685 LEU A CA 1
ATOM 5198 C C . LEU A 1 685 ? 22.420 1.696 -8.405 1.00 72.50 685 LEU A C 1
ATOM 5200 O O . LEU A 1 685 ? 22.638 2.064 -9.563 1.00 72.50 685 LEU A O 1
ATOM 5204 N N . GLY A 1 686 ? 23.382 1.274 -7.574 1.00 66.81 686 GLY A N 1
ATOM 5205 C CA . GLY A 1 686 ? 24.807 1.257 -7.879 1.00 66.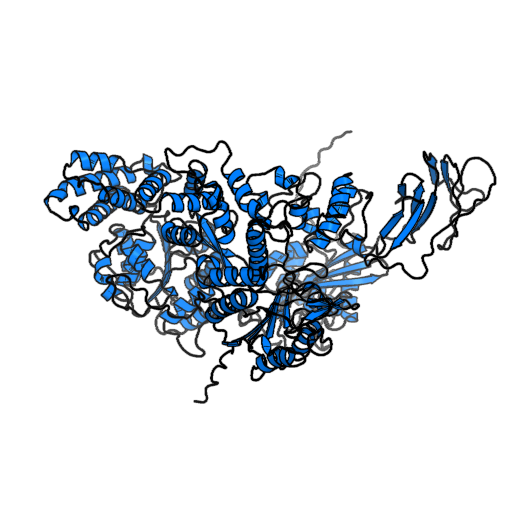81 686 GLY A CA 1
ATOM 5206 C C . GLY A 1 686 ? 25.381 2.645 -8.181 1.00 66.81 686 GLY A C 1
ATOM 5207 O O . GLY A 1 686 ? 24.697 3.669 -8.116 1.00 66.81 686 GLY A O 1
ATOM 5208 N N . MET A 1 687 ? 26.664 2.669 -8.540 1.00 59.78 687 MET A N 1
ATOM 5209 C CA . MET A 1 687 ? 27.340 3.844 -9.093 1.00 59.78 687 MET A CA 1
ATOM 5210 C C . MET A 1 687 ? 27.841 3.488 -10.494 1.00 59.78 687 MET A C 1
ATOM 5212 O O . MET A 1 687 ? 28.818 2.755 -10.636 1.00 59.78 687 MET A O 1
ATOM 5216 N N . ALA A 1 688 ? 27.170 3.984 -11.533 1.00 51.41 688 ALA A N 1
ATOM 5217 C CA . ALA A 1 688 ? 27.678 3.920 -12.900 1.00 51.41 688 ALA A CA 1
ATOM 5218 C C . ALA A 1 688 ? 28.760 5.002 -13.094 1.00 51.41 688 ALA A C 1
ATOM 5220 O O . ALA A 1 688 ? 28.803 5.974 -12.324 1.00 51.41 688 ALA A O 1
ATOM 5221 N N . PRO A 1 689 ? 29.617 4.914 -14.134 1.00 41.47 689 PRO A N 1
ATOM 5222 C CA . PRO A 1 689 ? 30.325 6.095 -14.613 1.00 41.47 689 PRO A CA 1
ATOM 5223 C C . PRO A 1 689 ? 29.278 7.205 -14.785 1.00 41.47 689 PRO A C 1
ATOM 5225 O O . PRO A 1 689 ? 28.318 6.995 -15.505 1.00 41.47 689 PRO A O 1
ATOM 5228 N N . GLY A 1 690 ? 29.394 8.308 -14.040 1.00 52.19 690 GLY A N 1
ATOM 5229 C CA . GLY A 1 690 ? 28.512 9.485 -14.075 1.00 52.19 690 GLY A CA 1
ATOM 5230 C C . GLY A 1 690 ? 27.115 9.422 -13.440 1.00 52.19 690 GLY A C 1
ATOM 5231 O O . GLY A 1 690 ? 26.298 10.274 -13.781 1.00 52.19 690 GLY A O 1
ATOM 5232 N N . GLY A 1 691 ? 26.850 8.524 -12.485 1.00 66.25 691 GLY A N 1
ATOM 5233 C CA . GLY A 1 691 ? 25.716 8.693 -11.558 1.00 66.25 691 GLY A CA 1
ATOM 5234 C C . GLY A 1 691 ? 25.022 7.402 -11.127 1.00 66.25 691 GLY A C 1
ATOM 5235 O O . GLY A 1 691 ? 25.463 6.300 -11.455 1.00 66.25 691 GLY A O 1
ATOM 5236 N N . ARG A 1 692 ? 23.926 7.539 -10.373 1.00 75.94 692 ARG A N 1
ATOM 5237 C CA . ARG A 1 692 ? 23.048 6.418 -9.992 1.00 75.94 692 ARG A CA 1
ATOM 5238 C C . ARG A 1 692 ? 22.080 6.077 -11.130 1.00 75.94 692 ARG A C 1
ATOM 5240 O O . ARG A 1 692 ? 21.674 6.953 -11.891 1.00 75.94 692 ARG A O 1
ATOM 5247 N N . ARG A 1 693 ? 21.658 4.812 -11.227 1.00 71.75 693 ARG A N 1
ATOM 5248 C CA . ARG A 1 693 ? 20.741 4.329 -12.283 1.00 71.75 693 ARG A CA 1
ATOM 5249 C C . ARG A 1 693 ? 19.264 4.522 -11.943 1.00 71.75 693 ARG A C 1
ATOM 5251 O O . ARG A 1 693 ? 18.542 3.570 -11.631 1.00 71.75 693 ARG A O 1
ATOM 5258 N N . TRP A 1 694 ? 18.806 5.767 -12.010 1.00 78.56 694 TRP A N 1
ATOM 5259 C CA . TRP A 1 694 ? 17.432 6.143 -11.662 1.00 78.56 694 TRP A CA 1
ATOM 5260 C C . TRP A 1 694 ? 16.346 5.578 -12.583 1.00 78.56 694 TRP A C 1
ATOM 5262 O O . TRP A 1 694 ? 15.201 5.461 -12.162 1.00 78.56 694 TRP A O 1
ATOM 5272 N N . ASP A 1 695 ? 16.691 5.133 -13.790 1.00 69.25 695 ASP A N 1
ATOM 5273 C CA . ASP A 1 695 ? 15.785 4.417 -14.701 1.00 69.25 695 ASP A CA 1
ATOM 5274 C C . ASP A 1 695 ? 15.246 3.103 -14.134 1.00 69.25 695 ASP A C 1
ATOM 5276 O O . ASP A 1 695 ? 14.256 2.573 -14.629 1.00 69.25 695 ASP A O 1
ATOM 5280 N N . THR A 1 696 ? 15.897 2.578 -13.101 1.00 67.06 696 THR A N 1
ATOM 5281 C CA . THR A 1 696 ? 15.555 1.292 -12.490 1.00 67.06 696 THR A CA 1
ATOM 5282 C C . THR A 1 696 ? 15.126 1.420 -11.031 1.00 67.06 696 THR A C 1
ATOM 5284 O O . THR A 1 696 ? 14.918 0.408 -10.348 1.00 67.06 696 THR A O 1
ATOM 5287 N N . ALA A 1 697 ? 15.010 2.659 -10.547 1.00 75.88 697 ALA A N 1
ATOM 5288 C CA . ALA A 1 697 ? 14.560 2.944 -9.200 1.00 75.88 697 ALA A CA 1
ATOM 5289 C C . ALA A 1 697 ? 13.117 2.475 -8.991 1.00 75.88 697 ALA A C 1
ATOM 5291 O O . ALA A 1 697 ? 12.338 2.326 -9.932 1.00 75.88 697 ALA A O 1
ATOM 5292 N N . GLU A 1 698 ? 12.771 2.181 -7.742 1.00 76.62 698 GLU A N 1
ATOM 5293 C CA . GLU A 1 698 ? 11.376 1.939 -7.379 1.00 76.62 698 GLU A CA 1
ATOM 5294 C C . GLU A 1 698 ? 10.548 3.213 -7.575 1.00 76.62 698 GLU A C 1
ATOM 5296 O O . GLU A 1 698 ? 11.057 4.294 -7.261 1.00 76.62 698 GLU A O 1
ATOM 5301 N N . PRO A 1 699 ? 9.278 3.120 -8.016 1.00 77.75 699 PRO A N 1
ATOM 5302 C CA . PRO A 1 699 ? 8.395 4.284 -8.131 1.00 77.75 699 PRO A CA 1
ATOM 5303 C C . PRO A 1 699 ? 8.360 5.121 -6.847 1.00 77.75 699 PRO A C 1
ATOM 5305 O O . PRO A 1 699 ? 8.457 6.345 -6.889 1.00 77.75 699 PRO A O 1
ATOM 5308 N N . TYR A 1 700 ? 8.361 4.454 -5.689 1.00 82.38 700 TYR A N 1
ATOM 5309 C CA . TYR A 1 700 ? 8.450 5.107 -4.384 1.00 82.38 700 TYR A CA 1
ATOM 5310 C C . TYR A 1 700 ? 9.692 6.010 -4.240 1.00 82.38 700 TYR A C 1
ATOM 5312 O O . TYR A 1 700 ? 9.596 7.116 -3.710 1.00 82.38 700 TYR A O 1
ATOM 5320 N N . LEU A 1 701 ? 10.862 5.584 -4.732 1.00 83.00 701 LEU A N 1
ATOM 5321 C CA . LEU A 1 701 ? 12.079 6.403 -4.710 1.00 83.00 701 LEU A CA 1
ATOM 5322 C C . LEU A 1 701 ? 11.977 7.602 -5.656 1.00 83.00 701 LEU A C 1
ATOM 5324 O O . LEU A 1 701 ? 12.428 8.687 -5.302 1.00 83.00 701 LEU A O 1
ATOM 5328 N N . LEU A 1 702 ? 11.368 7.434 -6.829 1.00 82.12 702 LEU A N 1
ATOM 5329 C CA . LEU A 1 702 ? 11.194 8.522 -7.796 1.00 82.12 702 LEU A CA 1
ATOM 5330 C C . LEU A 1 702 ? 10.270 9.631 -7.278 1.00 82.12 702 LEU A C 1
ATOM 5332 O O . LEU A 1 702 ? 10.478 10.793 -7.619 1.00 82.12 702 LEU A O 1
ATOM 5336 N N . ARG A 1 703 ? 9.303 9.279 -6.425 1.00 79.69 703 ARG A N 1
ATOM 5337 C CA . ARG A 1 703 ? 8.386 10.227 -5.777 1.00 79.69 703 ARG A CA 1
ATOM 5338 C C . ARG A 1 703 ? 8.954 10.848 -4.503 1.00 79.69 703 ARG A C 1
ATOM 5340 O O . ARG A 1 703 ? 8.727 12.023 -4.233 1.00 79.69 703 ARG A O 1
ATOM 5347 N N . HIS A 1 704 ? 9.686 10.074 -3.695 1.00 81.12 704 HIS A N 1
ATOM 5348 C CA . HIS A 1 704 ? 9.974 10.467 -2.309 1.00 81.12 704 HIS A CA 1
ATOM 5349 C C . HIS A 1 704 ? 11.459 10.577 -1.947 1.00 81.12 704 HIS A C 1
ATOM 5351 O O . HIS A 1 704 ? 11.763 11.089 -0.869 1.00 81.12 704 HIS A O 1
ATOM 5357 N N . ALA A 1 705 ? 12.403 10.168 -2.807 1.00 81.00 705 ALA A N 1
ATOM 5358 C CA . ALA A 1 705 ? 13.832 10.247 -2.477 1.00 81.00 705 ALA A CA 1
ATOM 5359 C C . ALA A 1 705 ? 14.295 11.680 -2.169 1.00 81.00 705 ALA A C 1
ATOM 5361 O O . ALA A 1 705 ? 15.115 11.857 -1.279 1.00 81.00 705 ALA A O 1
ATOM 5362 N N . ALA A 1 706 ? 13.747 12.696 -2.846 1.00 74.69 706 ALA A N 1
ATOM 5363 C CA . ALA A 1 706 ? 14.070 14.101 -2.574 1.00 74.69 706 ALA A CA 1
ATOM 5364 C C . ALA A 1 706 ? 13.571 14.583 -1.200 1.00 74.69 706 ALA A C 1
ATOM 5366 O O . ALA A 1 706 ? 14.239 15.379 -0.542 1.00 74.69 706 ALA A O 1
ATOM 5367 N N . ALA A 1 707 ? 12.406 14.094 -0.763 1.00 72.50 707 ALA A N 1
ATOM 5368 C CA . ALA A 1 707 ? 11.846 14.406 0.551 1.00 72.50 707 ALA A CA 1
ATOM 5369 C C . ALA A 1 707 ? 12.617 13.696 1.678 1.00 72.50 707 ALA A C 1
ATOM 5371 O O . ALA A 1 707 ? 12.741 14.220 2.786 1.00 72.50 707 ALA A O 1
ATOM 5372 N N . LEU A 1 708 ? 13.188 12.527 1.378 1.00 69.62 708 LEU A N 1
ATOM 5373 C CA . LEU A 1 708 ? 14.059 11.783 2.276 1.00 69.62 708 LEU A CA 1
ATOM 5374 C C . LEU A 1 708 ? 15.399 12.527 2.445 1.00 69.62 708 LEU A C 1
ATOM 5376 O O . LEU A 1 708 ? 16.224 12.604 1.540 1.00 69.62 708 LEU A O 1
ATOM 5380 N N . ALA A 1 709 ? 15.628 13.047 3.653 1.00 54.88 709 ALA A N 1
ATOM 5381 C CA . ALA A 1 709 ? 16.881 13.650 4.128 1.00 54.88 709 ALA A CA 1
ATOM 5382 C C . ALA A 1 709 ? 17.260 15.054 3.610 1.00 54.88 709 ALA A C 1
ATOM 5384 O O . ALA A 1 709 ? 18.375 15.489 3.906 1.00 54.88 709 ALA A O 1
ATOM 5385 N N . SER A 1 710 ? 16.390 15.774 2.882 1.00 61.00 710 SER A N 1
ATOM 5386 C CA . SER A 1 710 ? 16.696 17.113 2.322 1.00 61.00 710 SER A CA 1
ATOM 5387 C C . SER A 1 710 ? 18.095 17.172 1.688 1.00 61.00 710 SER A C 1
ATOM 5389 O O . SER A 1 710 ? 18.858 18.116 1.907 1.00 61.00 710 SER A O 1
ATOM 5391 N N . SER A 1 711 ? 18.493 16.083 1.021 1.00 58.66 711 SER A N 1
ATOM 5392 C CA . SER A 1 711 ? 19.902 15.806 0.763 1.00 58.66 711 SER A CA 1
ATOM 5393 C C . SER A 1 711 ? 20.427 16.669 -0.385 1.00 58.66 711 SER A C 1
ATOM 5395 O O . SER A 1 711 ? 19.988 16.482 -1.524 1.00 58.66 711 SER A O 1
ATOM 5397 N N . PRO A 1 712 ? 21.455 17.513 -0.159 1.00 58.62 712 PRO A N 1
ATOM 5398 C CA . PRO A 1 712 ? 22.128 18.228 -1.242 1.00 58.62 712 PRO A CA 1
ATOM 5399 C C . PRO A 1 712 ? 22.712 17.278 -2.300 1.00 58.62 712 PRO A C 1
ATOM 5401 O O . PRO A 1 712 ? 22.888 17.660 -3.448 1.00 58.62 712 PRO A O 1
ATOM 5404 N N . ALA A 1 713 ? 22.978 16.014 -1.949 1.00 60.62 713 ALA A N 1
ATOM 5405 C CA . ALA A 1 713 ? 23.536 15.037 -2.879 1.00 60.62 713 ALA A CA 1
ATOM 5406 C C . ALA A 1 713 ? 22.563 14.630 -4.003 1.00 60.62 713 ALA A C 1
ATOM 5408 O O . ALA A 1 713 ? 23.019 14.202 -5.059 1.00 60.62 713 ALA A O 1
ATOM 5409 N N . LEU A 1 714 ? 21.245 14.741 -3.790 1.00 68.81 714 LEU A N 1
ATOM 5410 C CA . LEU A 1 714 ? 20.242 14.540 -4.849 1.00 68.81 714 LEU A CA 1
ATOM 5411 C C . LEU A 1 714 ? 20.002 15.811 -5.664 1.00 68.81 714 LEU A C 1
ATOM 5413 O O . LEU A 1 714 ? 19.536 15.737 -6.797 1.00 68.81 714 LEU A O 1
ATOM 5417 N N . HIS A 1 715 ? 20.343 16.968 -5.098 1.00 64.06 715 HIS A N 1
ATOM 5418 C CA . HIS A 1 715 ? 20.183 18.262 -5.747 1.00 64.06 715 HIS A CA 1
ATOM 5419 C C . HIS A 1 715 ? 21.134 18.438 -6.936 1.00 64.06 715 HIS A C 1
ATOM 5421 O O . HIS A 1 715 ? 20.808 19.180 -7.848 1.00 64.06 715 HIS A O 1
ATOM 5427 N N . ASP A 1 716 ? 22.257 17.721 -6.986 1.00 67.50 716 ASP A N 1
ATOM 5428 C CA . ASP A 1 716 ? 23.200 17.771 -8.114 1.00 67.50 716 ASP A CA 1
ATOM 5429 C C . ASP A 1 716 ? 23.101 16.555 -9.060 1.00 67.50 716 ASP A C 1
ATOM 5431 O O . ASP A 1 716 ? 23.818 16.478 -10.062 1.00 67.50 716 ASP A O 1
ATOM 5435 N N . ASP A 1 717 ? 22.203 15.604 -8.779 1.00 79.38 717 ASP A N 1
ATOM 5436 C CA . ASP A 1 717 ? 22.026 14.396 -9.588 1.00 79.38 717 ASP A CA 1
ATOM 5437 C C . ASP A 1 717 ? 21.061 14.663 -10.759 1.00 79.38 717 ASP A C 1
ATOM 5439 O O . ASP A 1 717 ? 19.836 14.602 -10.641 1.00 79.38 717 ASP A O 1
ATOM 5443 N N . LEU A 1 718 ? 21.624 14.984 -11.926 1.00 80.69 718 LEU A N 1
ATOM 5444 C CA . LEU A 1 718 ? 20.843 15.273 -13.135 1.00 80.69 718 LEU A CA 1
ATOM 5445 C C . LEU A 1 718 ? 20.022 14.067 -13.612 1.00 80.69 718 LEU A C 1
ATOM 5447 O O . LEU A 1 718 ? 18.961 14.256 -14.205 1.00 80.69 718 LEU A O 1
ATOM 5451 N N . GLU A 1 719 ? 20.481 12.842 -13.349 1.00 82.19 719 GLU A N 1
ATOM 5452 C CA . GLU A 1 719 ? 19.738 11.630 -13.699 1.00 82.19 719 GLU A CA 1
ATOM 5453 C C . GLU A 1 719 ? 18.514 11.456 -12.799 1.00 82.19 719 GLU A C 1
ATOM 5455 O O . GLU A 1 719 ? 17.457 11.046 -13.282 1.00 82.19 719 GLU A O 1
ATOM 5460 N N . PHE A 1 720 ? 18.601 11.857 -11.528 1.00 83.19 720 PHE A N 1
ATOM 5461 C CA . PHE A 1 720 ? 17.429 11.914 -10.659 1.00 83.19 720 PHE A CA 1
ATOM 5462 C C . PHE A 1 720 ? 16.361 12.848 -11.241 1.00 83.19 720 PHE A C 1
ATOM 5464 O O . PHE A 1 720 ? 15.217 12.437 -11.401 1.00 83.19 720 PHE A O 1
ATOM 5471 N N . LEU A 1 721 ? 16.724 14.065 -11.665 1.00 81.06 721 LEU A N 1
ATOM 5472 C CA . LEU A 1 721 ? 15.774 15.030 -12.250 1.00 81.06 721 LEU A CA 1
ATOM 5473 C C . LEU A 1 721 ? 15.090 14.536 -13.527 1.00 81.06 721 LEU A C 1
ATOM 5475 O O . LEU A 1 721 ? 13.964 14.940 -13.829 1.00 81.06 721 LEU A O 1
ATOM 5479 N N . VAL A 1 722 ? 15.783 13.698 -14.299 1.00 80.75 722 VAL A N 1
ATOM 5480 C CA . VAL A 1 722 ? 15.249 13.079 -15.514 1.00 80.75 722 VAL A CA 1
ATOM 5481 C C . VAL A 1 722 ? 14.158 12.058 -15.176 1.00 80.75 722 VAL A C 1
ATOM 5483 O O . VAL A 1 722 ? 13.163 11.968 -15.898 1.00 80.75 722 VAL A O 1
ATOM 5486 N N . HIS A 1 723 ? 14.313 11.315 -14.083 1.00 81.00 723 HIS A N 1
ATOM 5487 C CA . HIS A 1 723 ? 13.471 10.163 -13.758 1.00 81.00 723 HIS A CA 1
ATOM 5488 C C . HIS A 1 723 ? 12.441 10.414 -12.646 1.00 81.00 723 HIS A C 1
ATOM 5490 O O . HIS A 1 723 ? 11.412 9.747 -12.640 1.00 81.00 723 HIS A O 1
ATOM 5496 N N . ALA A 1 724 ? 12.683 11.365 -11.746 1.00 79.75 724 ALA A N 1
ATOM 5497 C CA . ALA A 1 724 ? 11.812 11.673 -10.615 1.00 79.75 724 ALA A CA 1
ATOM 5498 C C . ALA A 1 724 ? 10.413 12.137 -11.046 1.00 79.75 724 ALA A C 1
ATOM 5500 O O . ALA A 1 724 ? 10.223 12.655 -12.154 1.00 79.75 724 ALA A O 1
ATOM 5501 N N . ASP A 1 725 ? 9.443 11.953 -10.153 1.00 74.69 725 ASP A N 1
ATOM 5502 C CA . ASP A 1 725 ? 8.075 12.414 -10.356 1.00 74.69 725 ASP A CA 1
ATOM 5503 C C . ASP A 1 725 ? 7.940 13.887 -9.920 1.00 74.69 725 ASP A C 1
ATOM 5505 O O . ASP A 1 725 ? 8.106 14.194 -8.733 1.00 74.69 725 ASP A O 1
ATOM 5509 N N . PRO A 1 726 ? 7.692 14.824 -10.853 1.00 67.56 726 PRO A N 1
ATOM 5510 C CA . PRO A 1 726 ? 7.627 16.245 -10.533 1.00 67.56 726 PRO A CA 1
ATOM 5511 C C . PRO A 1 726 ? 6.360 16.640 -9.750 1.00 67.56 726 PRO A C 1
ATOM 5513 O O . PRO A 1 726 ? 6.364 17.699 -9.106 1.00 67.56 726 PRO A O 1
ATOM 5516 N N . ASP A 1 727 ? 5.302 15.823 -9.778 1.00 65.81 727 ASP A N 1
ATOM 5517 C CA . ASP A 1 727 ? 4.046 16.116 -9.082 1.00 65.81 727 ASP A CA 1
ATOM 5518 C C . ASP A 1 727 ? 4.177 15.814 -7.581 1.00 65.81 727 ASP A C 1
ATOM 5520 O O . ASP A 1 727 ? 3.810 16.648 -6.746 1.00 65.81 727 ASP A O 1
ATOM 5524 N N . ASP A 1 728 ? 4.846 14.709 -7.240 1.00 63.38 728 ASP A N 1
ATOM 5525 C CA . ASP A 1 728 ? 5.036 14.253 -5.856 1.00 63.38 728 ASP A CA 1
ATOM 5526 C C . ASP A 1 728 ? 6.267 14.845 -5.148 1.00 63.38 728 ASP A C 1
ATOM 5528 O O . ASP A 1 728 ? 6.382 14.785 -3.919 1.00 63.38 728 ASP A O 1
ATOM 5532 N N . CYS A 1 729 ? 7.188 15.471 -5.886 1.00 65.00 729 CYS A N 1
ATOM 5533 C CA . CYS A 1 729 ? 8.340 16.142 -5.289 1.00 65.00 729 CYS A CA 1
ATOM 5534 C C . CYS A 1 729 ? 7.948 17.488 -4.648 1.00 65.00 729 CYS A C 1
ATOM 5536 O O . CYS A 1 729 ? 7.563 18.449 -5.321 1.00 65.00 729 CYS A O 1
ATOM 5538 N N . THR A 1 730 ? 8.121 17.611 -3.328 1.00 54.09 730 THR A N 1
ATOM 5539 C CA . THR A 1 730 ? 7.916 18.863 -2.578 1.00 54.09 730 THR A CA 1
ATOM 5540 C C . THR A 1 730 ? 9.093 19.830 -2.777 1.00 54.09 730 THR A C 1
ATOM 5542 O O . THR A 1 730 ? 9.883 20.065 -1.866 1.00 54.09 730 THR A O 1
ATOM 5545 N N . GLY A 1 731 ? 9.225 20.379 -3.985 1.00 57.88 731 GLY A N 1
ATOM 5546 C CA . GLY A 1 731 ? 10.297 21.302 -4.378 1.00 57.88 731 GLY A CA 1
ATOM 5547 C C . GLY A 1 731 ? 11.161 20.758 -5.515 1.00 57.88 731 GLY A C 1
ATOM 5548 O O . GLY A 1 731 ? 11.212 19.554 -5.749 1.00 57.88 731 GLY A O 1
ATOM 5549 N N . VAL A 1 732 ? 11.828 21.655 -6.249 1.00 57.94 732 VAL A N 1
ATOM 5550 C CA . VAL A 1 732 ? 12.781 21.250 -7.293 1.00 57.94 732 VAL A CA 1
ATOM 5551 C C . VAL A 1 732 ? 14.149 21.032 -6.645 1.00 57.94 732 VAL A C 1
ATOM 5553 O O . VAL A 1 732 ? 14.625 21.948 -5.971 1.00 57.94 732 VAL A O 1
ATOM 5556 N N . PRO A 1 733 ? 14.804 19.875 -6.853 1.00 61.78 733 PRO A N 1
ATOM 5557 C CA . PRO A 1 733 ? 16.111 19.595 -6.258 1.00 61.78 733 PRO A CA 1
ATOM 5558 C C . PRO A 1 733 ? 17.191 20.606 -6.675 1.00 61.78 733 PRO A C 1
ATOM 5560 O O . PRO A 1 733 ? 18.105 20.885 -5.916 1.00 61.78 733 PRO A O 1
ATOM 5563 N N . VAL A 1 734 ? 17.086 21.208 -7.863 1.00 65.94 734 VAL A N 1
ATOM 5564 C CA . VAL A 1 734 ? 18.058 22.188 -8.376 1.00 65.94 734 VAL A CA 1
ATOM 5565 C C . VAL A 1 734 ? 17.553 23.626 -8.300 1.00 65.94 734 VAL A C 1
ATOM 5567 O O . VAL A 1 734 ? 16.418 23.934 -8.650 1.00 65.94 734 VAL A O 1
ATOM 5570 N N . THR A 1 735 ? 18.454 24.543 -7.952 1.00 66.69 735 THR A N 1
ATOM 5571 C CA . THR A 1 735 ? 18.160 25.979 -7.804 1.00 66.69 735 THR A CA 1
ATOM 5572 C C . THR A 1 735 ? 17.958 26.733 -9.122 1.00 66.69 735 THR A C 1
ATOM 5574 O O . THR A 1 735 ? 17.392 27.821 -9.117 1.00 66.69 735 THR A O 1
ATOM 5577 N N . TRP A 1 736 ? 18.418 26.184 -10.251 1.00 69.31 736 TRP A N 1
ATOM 5578 C CA . TRP A 1 736 ? 18.364 26.823 -11.576 1.00 69.31 736 TRP A CA 1
ATOM 5579 C C . TRP A 1 736 ? 17.157 26.390 -12.426 1.00 69.31 736 TRP A C 1
ATOM 5581 O O . TRP A 1 736 ? 17.013 26.840 -13.561 1.00 69.31 736 TRP A O 1
ATOM 5591 N N . LEU A 1 737 ? 16.282 25.528 -11.900 1.00 70.81 737 LEU A N 1
ATOM 5592 C CA . LEU A 1 737 ? 15.088 25.037 -12.587 1.00 70.81 737 LEU A CA 1
ATOM 5593 C C . LEU A 1 737 ? 13.848 25.360 -11.746 1.00 70.81 737 LEU A C 1
ATOM 5595 O O . LEU A 1 737 ? 13.781 25.005 -10.572 1.00 70.81 737 LEU A O 1
ATOM 5599 N N . SER A 1 738 ? 12.851 26.023 -12.334 1.00 69.44 738 SER A N 1
ATOM 5600 C CA . SER A 1 738 ? 11.582 26.273 -11.641 1.00 69.44 738 SER A CA 1
ATOM 5601 C C . SER A 1 738 ? 10.669 25.049 -11.684 1.00 69.44 738 SER A C 1
ATOM 5603 O O . SER A 1 738 ? 10.726 24.255 -12.628 1.00 69.44 738 SER A O 1
ATOM 5605 N N . ARG A 1 739 ? 9.781 24.919 -10.686 1.00 65.62 739 ARG A N 1
ATOM 5606 C CA . ARG A 1 739 ? 8.833 23.796 -10.613 1.00 65.62 739 ARG A CA 1
ATOM 5607 C C . ARG A 1 739 ? 7.952 23.740 -11.853 1.00 65.62 739 ARG A C 1
ATOM 5609 O O . ARG A 1 739 ? 7.885 22.688 -12.461 1.00 65.62 739 ARG A O 1
ATOM 5616 N N . ASP A 1 740 ? 7.421 24.873 -12.304 1.00 65.25 740 ASP A N 1
ATOM 5617 C CA . ASP A 1 740 ? 6.592 24.957 -13.517 1.00 65.25 740 ASP A CA 1
ATOM 5618 C C . ASP A 1 740 ? 7.323 24.491 -14.789 1.00 65.25 740 ASP A C 1
ATOM 5620 O O . ASP A 1 740 ? 6.727 23.899 -15.690 1.00 65.25 740 ASP A O 1
ATOM 5624 N N . ARG A 1 741 ? 8.638 24.733 -14.888 1.00 66.31 741 ARG A N 1
ATOM 5625 C CA . ARG A 1 741 ? 9.459 24.264 -16.020 1.00 66.31 741 ARG A CA 1
ATOM 5626 C C . ARG A 1 741 ? 9.780 22.776 -15.920 1.00 66.31 741 ARG A C 1
ATOM 5628 O O . ARG A 1 741 ? 9.894 22.103 -16.939 1.00 66.31 741 ARG A O 1
ATOM 5635 N N . TRP A 1 742 ? 9.890 22.257 -14.703 1.00 67.38 742 TRP A N 1
ATOM 5636 C CA . TRP A 1 742 ? 10.095 20.836 -14.456 1.00 67.38 742 TRP A CA 1
ATOM 5637 C C . TRP A 1 742 ? 8.805 20.015 -14.630 1.00 67.38 742 TRP A C 1
ATOM 5639 O O . TRP A 1 742 ? 8.841 18.954 -15.247 1.00 67.38 742 TRP A O 1
ATOM 5649 N N . THR A 1 743 ? 7.654 20.534 -14.191 1.00 61.62 743 THR A N 1
ATOM 5650 C CA . THR A 1 743 ? 6.326 19.909 -14.343 1.00 61.62 743 THR A CA 1
ATOM 5651 C C . THR A 1 743 ? 5.784 20.042 -15.765 1.00 61.62 743 THR A C 1
ATOM 5653 O O . THR A 1 743 ? 5.198 19.100 -16.283 1.00 61.62 743 THR A O 1
ATOM 5656 N N . SER A 1 744 ? 6.052 21.139 -16.486 1.00 52.66 744 SER A N 1
ATOM 5657 C CA . SER A 1 744 ? 5.758 21.210 -17.936 1.00 52.66 744 SER A CA 1
ATOM 5658 C C . SER A 1 744 ? 6.585 20.217 -18.766 1.00 52.66 744 SER A C 1
ATOM 5660 O O . SER A 1 744 ? 6.236 19.918 -19.911 1.00 52.66 744 SER A O 1
ATOM 5662 N N . ALA A 1 745 ? 7.634 19.644 -18.165 1.00 48.84 745 ALA A N 1
ATOM 5663 C CA . ALA A 1 745 ? 8.367 18.482 -18.642 1.00 48.84 745 ALA A CA 1
ATOM 5664 C C . ALA A 1 745 ? 7.836 17.150 -18.062 1.00 48.84 745 ALA A C 1
ATOM 5666 O O . ALA A 1 745 ? 8.599 16.183 -17.984 1.00 48.84 745 ALA A O 1
ATOM 5667 N N . ALA A 1 746 ? 6.539 17.045 -17.729 1.00 44.91 746 ALA A N 1
ATOM 5668 C CA . ALA A 1 746 ? 5.795 15.803 -17.428 1.00 44.91 746 ALA A CA 1
ATOM 5669 C C . ALA A 1 746 ? 5.720 14.822 -18.622 1.00 44.91 746 ALA A C 1
ATOM 5671 O O . ALA A 1 746 ? 4.785 14.047 -18.799 1.00 44.91 746 ALA A O 1
ATOM 5672 N N . ALA A 1 747 ? 6.724 14.871 -19.486 1.00 50.59 747 ALA A N 1
ATOM 5673 C CA . ALA A 1 747 ? 6.964 13.919 -20.533 1.00 50.59 747 ALA A CA 1
ATOM 5674 C C . ALA A 1 747 ? 7.927 12.826 -20.058 1.00 50.59 747 ALA A C 1
ATOM 5676 O O . ALA A 1 747 ? 8.644 12.982 -19.071 1.00 50.59 747 ALA A O 1
ATOM 5677 N N . ARG A 1 748 ? 7.968 11.738 -20.837 1.00 60.41 748 ARG A N 1
ATOM 5678 C CA . ARG A 1 748 ? 8.899 10.608 -20.698 1.00 60.41 748 ARG A CA 1
ATOM 5679 C C . ARG A 1 748 ? 10.320 11.068 -20.326 1.00 60.41 748 ARG A C 1
ATOM 5681 O O . ARG A 1 748 ? 10.748 12.103 -20.852 1.00 60.41 748 ARG A O 1
ATOM 5688 N N . PRO A 1 749 ? 11.085 10.276 -19.550 1.00 69.06 749 PRO A N 1
ATOM 5689 C CA . PRO A 1 749 ? 12.456 10.609 -19.156 1.00 69.06 749 PRO A CA 1
ATOM 5690 C C . PRO A 1 749 ? 13.331 11.130 -20.308 1.00 69.06 749 PRO A C 1
ATOM 5692 O O . PRO A 1 749 ? 14.033 12.124 -20.153 1.00 69.06 749 PRO A O 1
ATOM 5695 N N . ASP A 1 750 ? 13.222 10.558 -21.510 1.00 63.22 750 ASP A N 1
ATOM 5696 C CA . ASP A 1 750 ? 13.986 11.012 -22.682 1.00 63.22 750 ASP A CA 1
ATOM 5697 C C . ASP A 1 750 ? 13.637 12.437 -23.131 1.00 63.22 750 ASP A C 1
ATOM 5699 O O . ASP A 1 750 ? 14.520 13.229 -23.467 1.00 63.22 750 ASP A O 1
ATOM 5703 N N . ARG A 1 751 ? 12.350 12.799 -23.110 1.00 64.44 751 ARG A N 1
ATOM 5704 C CA . ARG A 1 751 ? 11.897 14.158 -23.438 1.00 64.44 751 ARG A CA 1
ATOM 5705 C C . ARG A 1 751 ? 12.232 15.120 -22.302 1.00 64.44 751 ARG A C 1
ATOM 5707 O O . ARG A 1 751 ? 12.668 16.238 -22.569 1.00 64.44 751 ARG A O 1
ATOM 5714 N N . ARG A 1 752 ? 12.109 14.678 -21.048 1.00 76.06 752 ARG A N 1
ATOM 5715 C CA . ARG A 1 752 ? 12.525 15.463 -19.882 1.00 76.06 752 ARG A CA 1
ATOM 5716 C C . ARG A 1 752 ? 14.018 15.778 -19.923 1.00 76.06 752 ARG A C 1
ATOM 5718 O O . ARG A 1 752 ? 14.390 16.930 -19.750 1.00 76.06 752 ARG A O 1
ATOM 5725 N N . ARG A 1 753 ? 14.867 14.807 -20.265 1.00 80.00 753 ARG A N 1
ATOM 5726 C CA . ARG A 1 753 ? 16.314 14.990 -20.469 1.00 80.00 753 ARG A CA 1
ATOM 5727 C C . ARG A 1 753 ? 16.630 16.067 -21.501 1.00 80.00 753 ARG A C 1
ATOM 5729 O O . ARG A 1 753 ? 17.470 16.925 -21.246 1.00 80.00 753 ARG A O 1
ATOM 5736 N N . GLN A 1 754 ? 15.954 16.040 -22.647 1.00 71.44 754 GLN A N 1
ATOM 5737 C CA . GLN A 1 754 ? 16.131 17.047 -23.697 1.00 71.44 754 GLN A CA 1
ATOM 5738 C C . GLN A 1 754 ? 15.749 18.452 -23.214 1.00 71.44 754 GLN A C 1
ATOM 5740 O O . GLN A 1 754 ? 16.487 19.409 -23.447 1.00 71.44 754 GLN A O 1
ATOM 5745 N N . LEU A 1 755 ? 14.625 18.573 -22.504 1.00 72.38 755 LEU A N 1
ATOM 5746 C CA . LEU A 1 755 ? 14.175 19.841 -21.930 1.00 72.38 755 LEU A CA 1
ATOM 5747 C C . LEU A 1 755 ? 15.143 20.344 -20.854 1.00 72.38 755 LEU A C 1
ATOM 5749 O O . LEU A 1 755 ? 15.553 21.499 -20.903 1.00 72.38 755 LEU A O 1
ATOM 5753 N N . LEU A 1 756 ? 15.594 19.472 -19.951 1.00 79.06 756 LEU A N 1
ATOM 5754 C CA . LEU A 1 756 ? 16.592 19.810 -18.936 1.00 79.06 756 LEU A CA 1
ATOM 5755 C C . LEU A 1 756 ? 17.917 20.263 -19.565 1.00 79.06 756 LEU A C 1
ATOM 5757 O O . LEU A 1 756 ? 18.536 21.190 -19.051 1.00 79.06 756 LEU A O 1
ATOM 5761 N N . ALA A 1 757 ? 18.343 19.672 -20.688 1.00 76.19 757 ALA A N 1
ATOM 5762 C CA . ALA A 1 757 ? 19.554 20.101 -21.389 1.00 76.19 757 ALA A CA 1
ATOM 5763 C C . ALA A 1 757 ? 19.415 21.526 -21.956 1.00 76.19 757 ALA A C 1
ATOM 5765 O O . ALA A 1 757 ? 20.360 22.314 -21.894 1.00 76.19 757 ALA A O 1
ATOM 5766 N N . LEU A 1 758 ? 18.231 21.874 -22.471 1.00 69.31 758 LEU A N 1
ATOM 5767 C CA . LEU A 1 758 ? 17.911 23.221 -22.959 1.00 69.31 758 LEU A CA 1
ATOM 5768 C C . LEU A 1 758 ? 17.790 24.238 -21.820 1.00 69.31 758 LEU A C 1
ATOM 5770 O O . LEU A 1 758 ? 18.254 25.370 -21.957 1.00 69.31 758 LEU A O 1
ATOM 5774 N N . GLU A 1 759 ? 17.179 23.850 -20.701 1.00 75.75 759 GLU A N 1
ATOM 5775 C CA . GLU A 1 759 ? 17.106 24.677 -19.493 1.00 75.75 759 GLU A CA 1
ATOM 5776 C C . GLU A 1 759 ? 18.501 24.921 -18.908 1.00 75.75 759 GLU A C 1
ATOM 5778 O O . GLU A 1 759 ? 18.838 26.062 -18.600 1.00 75.75 759 GLU A O 1
ATOM 5783 N N . ALA A 1 760 ? 19.354 23.897 -18.843 1.00 77.25 760 ALA A N 1
ATOM 5784 C CA . ALA A 1 760 ? 20.738 24.038 -18.400 1.00 77.25 760 ALA A CA 1
ATOM 5785 C C . ALA A 1 760 ? 21.531 25.007 -19.296 1.00 77.25 760 ALA A C 1
ATOM 5787 O O . ALA A 1 760 ? 22.226 25.883 -18.787 1.00 77.25 760 ALA A O 1
ATOM 5788 N N . ALA A 1 761 ? 21.388 24.911 -20.622 1.00 68.31 761 ALA A N 1
ATOM 5789 C CA . ALA A 1 761 ? 22.044 25.833 -21.553 1.00 68.31 761 ALA A CA 1
ATOM 5790 C C . ALA A 1 761 ? 21.506 27.275 -21.459 1.00 68.31 761 ALA A C 1
ATOM 5792 O O . ALA A 1 761 ? 22.265 28.221 -21.655 1.00 68.31 761 ALA A O 1
ATOM 5793 N N . GLY A 1 762 ? 20.218 27.458 -21.148 1.00 62.78 762 GLY A N 1
ATOM 5794 C CA . GLY A 1 762 ? 19.611 28.782 -20.949 1.00 62.78 762 GLY A CA 1
ATOM 5795 C C . GLY A 1 762 ? 19.947 29.443 -19.615 1.00 62.78 762 GLY A C 1
ATOM 5796 O O . GLY A 1 762 ? 19.842 30.660 -19.504 1.00 62.78 762 GLY A O 1
ATOM 5797 N N . ASN A 1 763 ? 20.378 28.660 -18.626 1.00 70.31 763 ASN A N 1
ATOM 5798 C CA . ASN A 1 763 ? 20.801 29.136 -17.307 1.00 70.31 763 ASN A CA 1
ATOM 5799 C C . ASN A 1 763 ? 22.335 29.148 -17.142 1.00 70.31 763 ASN A C 1
ATOM 5801 O O . ASN A 1 763 ? 22.827 29.109 -16.017 1.00 70.31 763 ASN A O 1
ATOM 5805 N N . ASP A 1 764 ? 23.087 29.171 -18.249 1.00 67.94 764 ASP A N 1
ATOM 5806 C CA . ASP A 1 764 ? 24.559 29.216 -18.268 1.00 67.94 764 ASP A CA 1
ATOM 5807 C C . ASP A 1 764 ? 25.235 28.042 -17.521 1.00 67.94 764 ASP A C 1
ATOM 5809 O O . ASP A 1 764 ? 26.202 28.188 -16.773 1.00 67.94 764 ASP A O 1
ATOM 5813 N N . ARG A 1 765 ? 24.706 26.823 -17.710 1.00 75.69 765 ARG A N 1
ATOM 5814 C CA . ARG A 1 765 ? 25.245 25.565 -17.154 1.00 75.69 765 ARG A CA 1
ATOM 5815 C C . ARG A 1 765 ? 25.699 24.618 -18.279 1.00 75.69 765 ARG A C 1
ATOM 5817 O O . ARG A 1 765 ? 25.102 23.553 -18.469 1.00 75.69 765 ARG A O 1
ATOM 5824 N N . PRO A 1 766 ? 26.771 24.953 -19.025 1.00 67.75 766 PRO A N 1
ATOM 5825 C CA . PRO A 1 766 ? 27.214 24.182 -20.193 1.00 67.75 766 PRO A CA 1
ATOM 5826 C C . PRO A 1 766 ? 27.683 22.760 -19.850 1.00 67.75 766 PRO A C 1
ATOM 5828 O O . PRO A 1 766 ? 27.603 21.860 -20.687 1.00 67.75 766 PRO A O 1
ATOM 5831 N N . ASP A 1 767 ? 28.149 22.524 -18.623 1.00 77.06 767 ASP A N 1
ATOM 5832 C CA . ASP A 1 767 ? 28.550 21.191 -18.158 1.00 77.06 767 ASP A CA 1
ATOM 5833 C C . ASP A 1 767 ? 27.347 20.290 -17.874 1.00 77.06 767 ASP A C 1
ATOM 5835 O O . ASP A 1 767 ? 27.344 19.126 -18.272 1.00 77.06 767 ASP A O 1
ATOM 5839 N N . ALA A 1 768 ? 26.284 20.842 -17.280 1.00 78.81 768 ALA A N 1
ATOM 5840 C CA . ALA A 1 768 ? 25.035 20.116 -17.069 1.00 78.81 768 ALA A CA 1
ATOM 5841 C C . ALA A 1 768 ? 24.346 19.800 -18.406 1.00 78.81 768 ALA A C 1
ATOM 5843 O O . ALA A 1 768 ? 23.930 18.664 -18.630 1.00 78.81 768 ALA A O 1
ATOM 5844 N N . ALA A 1 769 ? 24.317 20.763 -19.337 1.00 75.00 769 ALA A N 1
ATOM 5845 C CA . ALA A 1 769 ? 23.812 20.550 -20.694 1.00 75.00 769 ALA A CA 1
ATOM 5846 C C . ALA A 1 769 ? 24.597 19.451 -21.436 1.00 75.00 769 ALA A C 1
ATOM 5848 O O . ALA A 1 769 ? 23.999 18.573 -22.061 1.00 75.00 769 ALA A O 1
ATOM 5849 N N . ARG A 1 770 ? 25.935 19.452 -21.325 1.00 75.38 770 ARG A N 1
ATOM 5850 C CA . ARG A 1 770 ? 26.802 18.392 -21.867 1.00 75.38 770 ARG A CA 1
ATOM 5851 C C . ARG A 1 770 ? 26.505 17.029 -21.263 1.00 75.38 770 ARG A C 1
ATOM 5853 O O . ARG A 1 770 ? 26.356 16.073 -22.019 1.00 75.38 770 ARG A O 1
ATOM 5860 N N . SER A 1 771 ? 26.418 16.953 -19.938 1.00 79.56 771 SER A N 1
ATOM 5861 C CA . SER A 1 771 ? 26.159 15.709 -19.209 1.00 79.56 771 SER A CA 1
ATOM 5862 C C . SER A 1 771 ? 24.807 15.104 -19.600 1.00 79.56 771 SER A C 1
ATOM 5864 O O . SER A 1 771 ? 24.730 13.936 -19.970 1.00 79.56 771 SER A O 1
ATOM 5866 N N . LEU A 1 772 ? 23.755 15.927 -19.672 1.00 81.12 772 LEU A N 1
ATOM 5867 C CA . LEU A 1 772 ? 22.419 15.494 -20.095 1.00 81.12 772 LEU A CA 1
ATOM 5868 C C . LEU A 1 772 ? 22.370 15.014 -21.551 1.00 81.12 772 LEU A C 1
ATOM 5870 O O . LEU A 1 772 ? 21.596 14.108 -21.857 1.00 81.12 772 LEU A O 1
ATOM 5874 N N . CYS A 1 773 ? 23.192 15.585 -22.440 1.00 73.31 773 CYS A N 1
ATOM 5875 C CA . CYS A 1 773 ? 23.282 15.163 -23.842 1.00 73.31 773 CYS A CA 1
ATOM 5876 C C . CYS A 1 773 ? 24.209 13.969 -24.064 1.00 73.31 773 CYS A C 1
ATOM 5878 O O . CYS A 1 773 ? 24.102 13.294 -25.085 1.00 73.31 773 CYS A O 1
ATOM 5880 N N . ARG A 1 774 ? 25.137 13.706 -23.145 1.00 72.44 774 ARG A N 1
ATOM 5881 C CA . ARG A 1 774 ? 26.071 12.579 -23.213 1.00 72.44 774 ARG A CA 1
ATOM 5882 C C . ARG A 1 774 ? 26.027 11.785 -21.910 1.00 72.44 774 ARG A C 1
ATOM 5884 O O . ARG A 1 774 ? 27.044 11.725 -21.215 1.00 72.44 774 ARG A O 1
ATOM 5891 N N . PRO A 1 775 ? 24.864 11.193 -21.581 1.00 70.00 775 PRO A N 1
ATOM 5892 C CA . PRO A 1 775 ? 24.741 10.382 -20.392 1.00 70.00 775 PRO A CA 1
ATOM 5893 C C . PRO A 1 775 ? 25.698 9.192 -20.483 1.00 70.00 775 PRO A C 1
ATOM 5895 O O . PRO A 1 775 ? 25.729 8.489 -21.497 1.00 70.00 775 PRO A O 1
ATOM 5898 N N . PRO A 1 776 ? 26.502 8.955 -19.450 1.00 58.31 776 PRO A N 1
ATOM 5899 C CA . PRO A 1 776 ? 27.421 7.837 -19.449 1.00 58.31 776 PRO A CA 1
ATOM 5900 C C . PRO A 1 776 ? 26.669 6.499 -19.401 1.00 58.31 776 PRO A C 1
ATOM 5902 O O . PRO A 1 776 ? 25.633 6.362 -18.756 1.00 58.31 776 PRO A O 1
ATOM 5905 N N . GLY A 1 777 ? 27.165 5.518 -20.160 1.00 53.34 777 GLY A N 1
ATOM 5906 C CA . GLY A 1 777 ? 26.501 4.220 -20.334 1.00 53.34 777 GLY A CA 1
ATOM 5907 C C . GLY A 1 777 ? 25.247 4.244 -21.222 1.00 53.34 777 GLY A C 1
ATOM 5908 O O . GLY A 1 777 ? 24.586 3.218 -21.352 1.00 53.34 777 GLY A O 1
ATOM 5909 N N . ARG A 1 778 ? 24.908 5.380 -21.849 1.00 58.59 778 ARG A N 1
ATOM 5910 C CA . ARG A 1 778 ? 23.776 5.512 -22.780 1.00 58.59 778 ARG A CA 1
ATOM 5911 C C . ARG A 1 778 ? 24.220 6.175 -24.096 1.00 58.59 778 ARG A C 1
ATOM 5913 O O . ARG A 1 778 ? 25.215 6.902 -24.111 1.00 58.59 778 ARG A O 1
ATOM 5920 N N . PRO A 1 779 ? 23.504 5.952 -25.215 1.00 52.81 779 PRO A N 1
ATOM 5921 C CA . PRO A 1 779 ? 23.794 6.646 -26.465 1.00 52.81 779 PRO A CA 1
ATOM 5922 C C . PRO A 1 779 ? 23.669 8.167 -26.281 1.00 52.81 779 PRO A C 1
ATOM 5924 O O . PRO A 1 779 ? 22.699 8.623 -25.667 1.00 52.81 779 PRO A O 1
ATOM 5927 N N . PRO A 1 780 ? 24.614 8.968 -26.803 1.00 57.69 780 PRO A N 1
ATOM 5928 C CA . PRO A 1 780 ? 24.506 10.416 -26.736 1.00 57.69 780 PRO A CA 1
ATOM 5929 C C . PRO A 1 780 ? 23.308 10.901 -27.559 1.00 57.69 780 PRO A C 1
ATOM 5931 O O . PRO A 1 780 ? 22.969 10.325 -28.595 1.00 57.69 780 PRO A O 1
ATOM 5934 N N . LEU A 1 781 ? 22.696 12.003 -27.125 1.00 58.97 781 LEU A N 1
ATOM 5935 C CA . LEU A 1 781 ? 21.734 12.723 -27.945 1.00 58.97 781 LEU A CA 1
ATOM 5936 C C . LEU A 1 781 ? 22.409 13.146 -29.255 1.00 58.97 781 LEU A C 1
ATOM 5938 O O . LEU A 1 781 ? 23.575 13.546 -29.281 1.00 58.97 781 LEU A O 1
ATOM 5942 N N . ALA A 1 782 ? 21.650 13.101 -30.350 1.00 48.94 782 ALA A N 1
ATOM 5943 C CA . ALA A 1 782 ? 22.134 13.494 -31.674 1.00 48.94 782 ALA A CA 1
ATOM 5944 C C . ALA A 1 782 ? 22.499 14.991 -31.779 1.00 48.94 782 ALA A C 1
ATOM 5946 O O . ALA A 1 782 ? 23.017 15.434 -32.802 1.00 48.94 782 ALA A O 1
ATOM 5947 N N . TRP A 1 783 ? 22.214 15.774 -30.737 1.00 49.56 783 TRP A N 1
ATOM 5948 C CA . TRP A 1 783 ? 22.415 17.213 -30.660 1.00 49.56 783 TRP A CA 1
ATOM 5949 C C . TRP A 1 783 ? 22.816 17.627 -29.237 1.00 49.56 783 TRP A C 1
ATOM 5951 O O . TRP A 1 783 ? 22.574 16.899 -28.275 1.00 49.56 783 TRP A O 1
ATOM 5961 N N . GLN A 1 784 ? 23.437 18.803 -29.106 1.00 52.66 784 GLN A N 1
ATOM 5962 C CA . GLN A 1 784 ? 23.833 19.380 -27.820 1.00 52.66 784 GLN A CA 1
ATOM 5963 C C . GLN A 1 784 ? 23.602 20.900 -27.840 1.00 52.66 784 GLN A C 1
ATOM 5965 O O . GLN A 1 784 ? 24.153 21.574 -28.714 1.00 52.66 784 GLN A O 1
ATOM 5970 N N . PRO A 1 785 ? 22.824 21.465 -26.900 1.00 53.88 785 PRO A N 1
ATOM 5971 C CA . PRO A 1 785 ? 22.595 22.899 -26.847 1.00 53.88 785 PRO A CA 1
ATOM 5972 C C . PRO A 1 785 ? 23.830 23.622 -26.292 1.00 53.88 785 PRO A C 1
ATOM 5974 O O . PRO A 1 785 ? 24.460 23.158 -25.340 1.00 53.88 785 PRO A O 1
ATOM 5977 N N . ILE A 1 786 ? 24.185 24.751 -26.915 1.00 45.56 786 ILE A N 1
ATOM 5978 C CA . ILE A 1 786 ? 25.347 25.579 -26.539 1.00 45.56 786 ILE A CA 1
ATOM 5979 C C . ILE A 1 786 ? 24.902 26.852 -25.795 1.00 45.56 786 ILE A C 1
ATOM 5981 O O . ILE A 1 786 ? 25.602 27.292 -24.892 1.00 45.56 786 ILE A O 1
ATOM 5985 N N . TRP A 1 787 ? 23.732 27.413 -26.128 1.00 41.00 787 TRP A N 1
ATOM 5986 C CA . TRP A 1 787 ? 23.139 28.594 -25.482 1.00 41.00 787 TRP A CA 1
ATOM 5987 C C . TRP A 1 787 ? 21.624 28.675 -25.768 1.00 41.00 787 TRP A C 1
ATOM 5989 O O . TRP A 1 787 ? 21.163 28.100 -26.758 1.00 41.00 787 TRP A O 1
ATOM 5999 N N . ARG A 1 788 ? 20.849 29.390 -24.935 1.00 47.16 788 ARG A N 1
ATOM 6000 C CA . ARG A 1 788 ? 19.415 29.694 -25.146 1.00 47.16 788 ARG A CA 1
ATOM 6001 C C . ARG A 1 788 ? 19.083 31.113 -24.652 1.00 47.16 788 ARG A C 1
ATOM 6003 O O . ARG A 1 788 ? 19.506 31.486 -23.563 1.00 47.16 788 ARG A O 1
ATOM 6010 N N . SER A 1 789 ? 18.294 31.883 -25.414 1.00 39.91 789 SER A N 1
ATOM 6011 C CA . SER A 1 789 ? 17.812 33.205 -24.980 1.00 39.91 789 SER A CA 1
ATOM 6012 C C . SER A 1 789 ? 16.700 33.079 -23.927 1.00 39.91 789 SER A C 1
ATOM 6014 O O . SER A 1 789 ? 15.867 32.175 -23.979 1.00 39.91 789 SER A O 1
ATOM 6016 N N . ALA A 1 790 ? 16.683 33.992 -22.953 1.00 37.69 790 ALA A N 1
ATOM 6017 C CA . ALA A 1 790 ? 15.821 33.930 -21.767 1.00 37.69 790 ALA A CA 1
ATOM 6018 C C . ALA A 1 790 ? 14.312 34.169 -22.023 1.00 37.69 790 ALA A C 1
ATOM 6020 O O . ALA A 1 790 ? 13.526 34.155 -21.073 1.00 37.69 790 ALA A O 1
ATOM 6021 N N . ALA A 1 791 ? 13.879 34.378 -23.272 1.00 36.28 791 ALA A N 1
ATOM 6022 C CA . ALA A 1 791 ? 12.468 34.572 -23.594 1.00 36.28 791 ALA A CA 1
ATOM 6023 C C . ALA A 1 791 ? 11.700 33.244 -23.470 1.00 36.28 791 ALA A C 1
ATOM 6025 O O . ALA A 1 791 ? 12.091 32.218 -24.031 1.00 36.28 791 ALA A O 1
ATOM 6026 N N . ALA A 1 792 ? 10.616 33.261 -22.688 1.00 35.84 792 ALA A N 1
ATOM 6027 C CA . ALA A 1 792 ? 9.829 32.097 -22.290 1.00 35.84 792 ALA A CA 1
ATOM 6028 C C . ALA A 1 792 ? 9.291 31.303 -23.495 1.00 35.84 792 ALA A C 1
ATOM 6030 O O . ALA A 1 792 ? 8.209 31.556 -24.015 1.00 35.84 792 ALA A O 1
ATOM 6031 N N . THR A 1 793 ? 10.049 30.298 -23.919 1.00 36.28 793 THR A N 1
ATOM 6032 C CA . THR A 1 793 ? 9.608 29.299 -24.892 1.00 36.28 793 THR A CA 1
ATOM 6033 C C . THR A 1 793 ? 8.712 28.309 -24.152 1.00 36.28 793 THR A C 1
ATOM 6035 O O . THR A 1 793 ? 9.203 27.489 -23.378 1.00 36.28 793 THR A O 1
ATOM 6038 N N . THR A 1 794 ? 7.396 28.397 -24.337 1.00 31.95 794 THR A N 1
ATOM 6039 C CA . THR A 1 794 ? 6.479 27.323 -23.929 1.00 31.95 794 THR A CA 1
ATOM 6040 C C . THR A 1 794 ? 6.709 26.095 -24.815 1.00 31.95 794 THR A C 1
ATOM 6042 O O . THR A 1 794 ? 7.141 26.226 -25.961 1.00 31.95 794 THR A O 1
ATOM 6045 N N . VAL A 1 795 ? 6.412 24.892 -24.306 1.00 31.83 795 VAL A N 1
ATOM 6046 C CA . VAL A 1 795 ? 6.634 23.596 -24.989 1.00 31.83 795 VAL A CA 1
ATOM 6047 C C . VAL A 1 795 ? 6.093 23.571 -26.435 1.00 31.83 795 VAL A C 1
ATOM 6049 O O . VAL A 1 795 ? 6.684 22.919 -27.292 1.00 31.83 795 VAL A O 1
ATOM 6052 N N . ARG A 1 796 ? 5.047 24.355 -26.747 1.00 28.75 796 ARG A N 1
ATOM 6053 C CA . ARG A 1 796 ? 4.503 24.529 -28.110 1.00 28.75 796 ARG A CA 1
ATOM 6054 C C . ARG A 1 796 ? 5.473 25.165 -29.116 1.00 28.75 796 ARG A C 1
ATOM 6056 O O . ARG A 1 796 ? 5.526 24.716 -30.254 1.00 28.75 796 ARG A O 1
ATOM 6063 N N . HIS A 1 797 ? 6.269 26.160 -28.724 1.00 30.50 797 HIS A N 1
ATOM 6064 C CA . HIS A 1 797 ? 7.201 26.837 -29.644 1.00 30.50 797 HIS A CA 1
ATOM 6065 C C . HIS A 1 797 ? 8.360 25.925 -30.093 1.00 30.50 797 HIS A C 1
ATOM 6067 O O . HIS A 1 797 ? 8.961 26.144 -31.142 1.00 30.50 797 HIS A O 1
ATOM 6073 N N . ILE A 1 798 ? 8.657 24.876 -29.318 1.00 33.34 798 ILE A N 1
ATOM 6074 C CA . ILE A 1 798 ? 9.677 23.866 -29.636 1.00 33.34 798 ILE A CA 1
ATOM 6075 C C . ILE A 1 798 ? 9.165 22.884 -30.706 1.00 33.34 798 ILE A C 1
ATOM 6077 O O . ILE A 1 798 ? 9.942 22.431 -31.541 1.00 33.34 798 ILE A O 1
ATOM 6081 N N . GLU A 1 799 ? 7.858 22.599 -30.734 1.00 30.50 799 GLU A N 1
ATOM 6082 C CA . GLU A 1 799 ? 7.229 21.733 -31.747 1.00 30.50 799 GLU A CA 1
ATOM 6083 C C . GLU A 1 799 ? 7.111 22.423 -33.125 1.00 30.50 799 GLU A C 1
ATOM 6085 O O . GLU A 1 799 ? 7.135 21.755 -34.165 1.00 30.50 799 GLU A O 1
ATOM 6090 N N . GLU A 1 800 ? 7.046 23.758 -33.152 1.00 30.75 800 GLU A N 1
ATOM 6091 C CA . GLU A 1 800 ? 7.025 24.564 -34.384 1.00 30.75 800 GLU A CA 1
ATOM 6092 C C . GLU A 1 800 ? 8.429 24.839 -34.947 1.00 30.75 800 GLU A C 1
ATOM 6094 O O . GLU A 1 800 ? 8.620 24.864 -36.169 1.00 30.75 800 GLU A O 1
ATOM 6099 N N . LEU A 1 801 ? 9.443 24.957 -34.084 1.00 35.50 801 LEU A N 1
ATOM 6100 C CA . LEU A 1 801 ? 10.852 25.015 -34.478 1.00 35.50 801 LEU A CA 1
ATOM 6101 C C . LEU A 1 801 ? 11.338 23.625 -34.905 1.00 35.50 801 LEU A C 1
ATOM 6103 O O . LEU A 1 801 ? 12.076 22.951 -34.198 1.00 35.50 801 LEU A O 1
ATOM 6107 N N . ARG A 1 802 ? 10.962 23.189 -36.110 1.00 35.38 802 ARG A N 1
ATOM 6108 C CA . ARG A 1 802 ? 11.325 21.876 -36.680 1.00 35.38 802 ARG A CA 1
ATOM 6109 C C . ARG A 1 802 ? 12.822 21.677 -36.980 1.00 35.38 802 ARG A C 1
ATOM 6111 O O . ARG A 1 802 ? 13.151 20.697 -37.645 1.00 35.38 802 ARG A O 1
ATOM 6118 N N . MET A 1 803 ? 13.722 22.566 -36.550 1.00 37.97 803 MET A N 1
ATOM 6119 C CA . MET A 1 803 ? 15.136 22.543 -36.945 1.00 37.97 803 MET A CA 1
ATOM 6120 C C . MET A 1 803 ? 16.101 22.783 -35.776 1.00 37.97 803 MET A C 1
ATOM 6122 O O . MET A 1 803 ? 15.878 23.653 -34.939 1.00 37.97 803 MET A O 1
ATOM 6126 N N . CYS A 1 804 ? 17.204 22.038 -35.776 1.00 38.03 804 CYS A N 1
ATOM 6127 C CA . CYS A 1 804 ? 18.367 22.185 -34.908 1.00 38.03 804 CYS A CA 1
ATOM 6128 C C . CYS A 1 804 ? 19.581 22.586 -35.765 1.00 38.03 804 CYS A C 1
ATOM 6130 O O . CYS A 1 804 ? 19.783 22.034 -36.849 1.00 38.03 804 CYS A O 1
ATOM 6132 N N . VAL A 1 805 ? 20.381 23.548 -35.296 1.00 36.34 805 VAL A N 1
ATOM 6133 C CA . VAL A 1 805 ? 21.592 24.022 -35.987 1.00 36.34 805 VAL A CA 1
ATOM 6134 C C . VAL A 1 805 ? 22.821 23.511 -35.238 1.00 36.34 805 VAL A C 1
ATOM 6136 O O . VAL A 1 805 ? 23.050 23.873 -34.086 1.00 36.34 805 VAL A O 1
ATOM 6139 N N . LEU A 1 806 ? 23.603 22.656 -35.893 1.00 37.16 806 LEU A N 1
ATOM 6140 C CA . LEU A 1 806 ? 24.808 22.023 -35.366 1.00 37.16 806 LEU A CA 1
ATOM 6141 C C . LEU A 1 806 ? 26.049 22.759 -35.886 1.00 37.16 806 LEU A C 1
ATOM 6143 O O . LEU A 1 806 ? 26.238 22.881 -37.095 1.00 37.16 806 LEU A O 1
ATOM 6147 N N . GLY A 1 807 ? 26.903 23.237 -34.979 1.00 32.84 807 GLY A N 1
ATOM 6148 C CA . GLY A 1 807 ? 28.196 23.842 -35.313 1.00 32.84 807 GLY A CA 1
ATOM 6149 C C . GLY A 1 807 ? 29.346 22.852 -35.132 1.00 32.84 807 GLY A C 1
ATOM 6150 O O . GLY A 1 807 ? 29.511 22.279 -34.053 1.00 32.84 807 GLY A O 1
ATOM 6151 N N . HIS A 1 808 ? 30.157 22.665 -36.170 1.00 36.75 808 HIS A N 1
ATOM 6152 C CA . HIS A 1 808 ? 31.358 21.828 -36.153 1.00 36.75 808 HIS A CA 1
ATOM 6153 C C . HIS A 1 808 ? 32.613 22.678 -35.898 1.00 36.75 808 HIS A C 1
ATOM 6155 O O . HIS A 1 808 ? 32.688 23.846 -36.280 1.00 36.75 808 HIS A O 1
ATOM 6161 N N . ARG A 1 809 ? 33.635 22.085 -35.262 1.00 32.25 809 ARG A N 1
ATOM 6162 C CA . ARG A 1 809 ? 34.891 22.775 -34.880 1.00 32.25 809 ARG A CA 1
ATOM 6163 C C . ARG A 1 809 ? 35.712 23.312 -36.063 1.00 32.25 809 ARG A C 1
ATOM 6165 O O . ARG A 1 809 ? 36.623 24.099 -35.843 1.00 32.25 809 ARG A O 1
ATOM 6172 N N . ASP A 1 810 ? 35.414 22.888 -37.288 1.00 35.84 810 ASP A N 1
ATOM 6173 C CA . ASP A 1 810 ? 36.066 23.318 -38.531 1.00 35.84 810 ASP A CA 1
ATOM 6174 C C . ASP A 1 810 ? 35.321 24.462 -39.250 1.00 35.84 810 ASP A C 1
ATOM 6176 O O . ASP A 1 810 ? 35.645 24.793 -40.391 1.00 35.84 810 ASP A O 1
ATOM 6180 N N . GLY A 1 811 ? 34.317 25.060 -38.599 1.00 31.12 811 GLY A N 1
ATOM 6181 C CA . GLY A 1 811 ? 33.515 26.152 -39.151 1.00 31.12 811 GLY A CA 1
ATOM 6182 C C . GLY A 1 811 ? 32.355 25.693 -40.036 1.00 31.12 811 GLY A C 1
ATOM 6183 O O . GLY A 1 811 ? 31.680 26.533 -40.631 1.00 31.12 811 GLY A O 1
ATOM 6184 N N . ARG A 1 812 ? 32.089 24.383 -40.136 1.00 37.38 812 ARG A N 1
ATOM 6185 C CA . ARG A 1 812 ? 30.893 23.876 -40.823 1.00 37.38 812 ARG A CA 1
ATOM 6186 C C . ARG A 1 812 ? 29.666 23.995 -39.932 1.00 37.38 812 ARG A C 1
ATOM 6188 O O . ARG A 1 812 ? 29.716 23.715 -38.738 1.00 37.38 812 ARG A O 1
ATOM 6195 N N . VAL A 1 813 ? 28.547 24.351 -40.544 1.00 33.38 813 VAL A N 1
ATOM 6196 C CA . VAL A 1 813 ? 27.246 24.447 -39.884 1.00 33.38 813 VAL A CA 1
ATOM 6197 C C . VAL A 1 813 ? 26.290 23.515 -40.609 1.00 33.38 813 VAL A C 1
ATOM 6199 O O . VAL A 1 813 ? 26.200 23.551 -41.835 1.00 33.38 813 VAL A O 1
ATOM 6202 N N . GLU A 1 814 ? 25.592 22.673 -39.858 1.00 39.25 814 GLU A N 1
ATOM 6203 C CA . GLU A 1 814 ? 24.653 21.691 -40.386 1.00 39.25 814 GLU A CA 1
ATOM 6204 C C . GLU A 1 814 ? 23.270 21.909 -39.767 1.00 39.25 814 GLU A C 1
ATOM 6206 O O . GLU A 1 814 ? 23.135 21.998 -38.549 1.00 39.25 814 GLU A O 1
ATOM 6211 N N . VAL A 1 815 ? 22.234 22.011 -40.599 1.00 37.31 815 VAL A N 1
ATOM 6212 C CA . VAL A 1 815 ? 20.850 22.196 -40.143 1.00 37.31 815 VAL A CA 1
ATOM 6213 C C . VAL A 1 815 ? 20.113 20.873 -40.300 1.00 37.31 815 VAL A C 1
ATOM 6215 O O . VAL A 1 815 ? 19.989 20.360 -41.413 1.00 37.31 815 VAL A O 1
ATOM 6218 N N . ARG A 1 816 ? 19.634 20.308 -39.191 1.00 39.81 816 ARG A N 1
ATOM 6219 C CA . ARG A 1 816 ? 18.903 19.032 -39.167 1.00 39.81 816 ARG A CA 1
ATOM 6220 C C . ARG A 1 816 ? 17.510 19.212 -38.598 1.00 39.81 816 ARG A C 1
ATOM 6222 O O . ARG A 1 816 ? 17.280 20.109 -37.790 1.00 39.81 816 ARG A O 1
ATOM 6229 N N . ASP A 1 817 ? 16.585 18.345 -38.990 1.00 42.22 817 ASP A N 1
ATOM 6230 C CA . ASP A 1 817 ? 15.326 18.224 -38.259 1.00 42.22 817 ASP A CA 1
ATOM 6231 C C . ASP A 1 817 ? 15.503 17.409 -36.962 1.00 42.22 817 ASP A C 1
ATOM 6233 O O . ASP A 1 817 ? 16.533 16.768 -36.739 1.00 42.22 817 ASP A O 1
ATOM 6237 N N . TRP A 1 818 ? 14.491 17.423 -36.091 1.00 40.50 818 TRP A N 1
ATOM 6238 C CA . TRP A 1 818 ? 14.509 16.699 -34.809 1.00 40.50 818 TRP A CA 1
ATOM 6239 C C . TRP A 1 818 ? 14.613 15.170 -34.949 1.00 40.50 818 TRP A C 1
ATOM 6241 O O . TRP A 1 818 ? 14.898 14.491 -33.965 1.00 40.50 818 TRP A O 1
ATOM 6251 N N . SER A 1 819 ? 14.413 14.619 -36.152 1.00 37.38 819 SER A N 1
ATOM 6252 C CA . SER A 1 819 ? 14.599 13.192 -36.447 1.00 37.38 819 SER A CA 1
ATOM 6253 C C . SER A 1 819 ? 16.033 12.845 -36.867 1.00 37.38 819 SER A C 1
ATOM 6255 O O . SER A 1 819 ? 16.331 11.686 -37.153 1.00 37.38 819 SER A O 1
ATOM 6257 N N . GLY A 1 820 ? 16.931 13.836 -36.910 1.00 36.56 820 GLY A N 1
ATOM 6258 C CA . GLY A 1 820 ? 18.329 13.660 -37.291 1.00 36.56 820 GLY A CA 1
ATOM 6259 C C . GLY A 1 820 ? 18.553 13.532 -38.799 1.00 36.56 820 GLY A C 1
ATOM 6260 O O . GLY A 1 820 ? 19.679 13.248 -39.210 1.00 36.56 820 GLY A O 1
ATOM 6261 N N . ARG A 1 821 ? 17.524 13.755 -39.630 1.00 37.97 821 ARG A N 1
ATOM 6262 C CA . ARG A 1 821 ? 17.640 13.710 -41.093 1.00 37.97 821 ARG A CA 1
ATOM 6263 C C . ARG A 1 821 ? 18.046 15.080 -41.635 1.00 37.97 821 ARG A C 1
ATOM 6265 O O . ARG A 1 821 ? 17.437 16.101 -41.310 1.00 37.97 821 ARG A O 1
ATOM 6272 N N . SER A 1 822 ? 19.049 15.096 -42.511 1.00 39.72 822 SER A N 1
ATOM 6273 C CA . SER A 1 822 ? 19.314 16.247 -43.376 1.00 39.72 822 SER A CA 1
ATOM 6274 C C . SER A 1 822 ? 18.225 16.299 -44.443 1.00 39.72 822 SER A C 1
ATOM 6276 O O . SER A 1 822 ? 17.978 15.308 -45.135 1.00 39.72 822 SER A O 1
ATOM 6278 N N . ARG A 1 823 ? 17.532 17.433 -44.572 1.00 34.31 823 ARG A N 1
ATOM 6279 C CA . ARG A 1 823 ? 16.544 17.593 -45.644 1.00 34.31 823 ARG A CA 1
ATOM 6280 C C . ARG A 1 823 ? 17.254 17.699 -47.003 1.00 34.31 823 ARG A C 1
ATOM 6282 O O . ARG A 1 823 ? 18.296 18.355 -47.085 1.00 34.31 823 ARG A O 1
ATOM 6289 N N . PRO A 1 824 ? 16.698 17.116 -48.081 1.00 30.69 824 PRO A N 1
ATOM 6290 C CA . PRO A 1 824 ? 17.200 17.354 -49.430 1.00 30.69 824 PRO A CA 1
ATOM 6291 C C . PRO A 1 824 ? 17.008 18.836 -49.786 1.00 30.69 824 PRO A C 1
ATOM 6293 O O . PRO A 1 824 ? 15.886 19.337 -49.705 1.00 30.69 824 PRO A O 1
ATOM 6296 N N . GLY A 1 825 ? 18.091 19.533 -50.148 1.00 36.22 825 GLY A N 1
ATOM 6297 C CA . GLY A 1 825 ? 18.091 20.965 -50.496 1.00 36.22 825 GLY A CA 1
ATOM 6298 C C . GLY A 1 825 ? 18.797 21.897 -49.498 1.00 36.22 825 GLY A C 1
ATOM 6299 O O . GLY A 1 825 ? 18.876 23.096 -49.746 1.00 36.22 825 GLY A O 1
ATOM 6300 N N . THR A 1 826 ? 19.330 21.373 -48.393 1.00 34.47 826 THR A N 1
ATOM 6301 C CA . THR A 1 826 ? 20.182 22.123 -47.448 1.00 34.47 826 THR A CA 1
ATOM 6302 C C . THR A 1 826 ? 21.649 21.766 -47.689 1.00 34.47 826 THR A C 1
ATOM 6304 O O . THR A 1 826 ? 22.215 20.927 -46.993 1.00 34.47 826 THR A O 1
ATOM 6307 N N . ASP A 1 827 ? 22.249 22.353 -48.726 1.00 30.72 827 ASP A N 1
ATOM 6308 C CA . ASP A 1 827 ? 23.658 22.124 -49.053 1.00 30.72 827 ASP A CA 1
ATOM 6309 C C . ASP A 1 827 ? 24.600 22.938 -48.156 1.00 30.72 827 ASP A C 1
ATOM 6311 O O . ASP A 1 827 ? 24.332 24.081 -47.783 1.00 30.72 827 ASP A O 1
ATOM 6315 N N . ILE A 1 828 ? 25.737 22.316 -47.839 1.00 32.25 828 ILE A N 1
ATOM 6316 C CA . ILE A 1 828 ? 26.876 22.871 -47.102 1.00 32.25 828 ILE A CA 1
ATOM 6317 C C . ILE A 1 828 ? 27.286 24.216 -47.728 1.00 32.25 828 ILE A C 1
ATOM 6319 O O . ILE A 1 828 ? 27.834 24.258 -48.830 1.00 32.25 828 ILE A O 1
ATOM 6323 N N . LEU A 1 829 ? 27.050 25.324 -47.021 1.00 30.16 829 LEU A N 1
ATOM 6324 C CA . LEU A 1 829 ? 27.396 26.663 -47.502 1.00 30.16 829 LEU A CA 1
ATOM 6325 C C . LEU A 1 829 ? 28.918 26.890 -47.398 1.00 30.16 829 LEU A C 1
ATOM 6327 O O . LEU A 1 829 ? 29.483 26.912 -46.306 1.00 30.16 829 LEU A O 1
ATOM 6331 N N . ARG A 1 830 ? 29.594 27.078 -48.539 1.00 28.22 830 ARG A N 1
ATOM 6332 C CA . ARG A 1 830 ? 30.978 27.589 -48.642 1.00 28.22 830 ARG A CA 1
ATOM 6333 C C . ARG A 1 830 ? 30.965 28.950 -49.334 1.00 28.22 830 ARG A C 1
ATOM 6335 O O . ARG A 1 830 ? 30.244 29.131 -50.308 1.00 28.22 830 ARG A O 1
ATOM 6342 N N . ALA A 1 831 ? 31.784 29.888 -48.866 1.00 30.55 831 ALA A N 1
ATOM 6343 C CA . ALA A 1 831 ? 31.680 31.294 -49.251 1.00 30.55 831 ALA A CA 1
ATOM 6344 C C . ALA A 1 831 ? 32.933 31.851 -49.972 1.00 30.55 831 ALA A C 1
ATOM 6346 O O . ALA A 1 831 ? 34.049 31.423 -49.680 1.00 30.55 831 ALA A O 1
ATOM 6347 N N . GLN A 1 832 ? 32.759 32.855 -50.857 1.00 29.75 832 GLN A N 1
ATOM 6348 C CA . GLN A 1 832 ? 33.838 33.716 -51.401 1.00 29.75 832 GLN A CA 1
ATOM 6349 C C . GLN A 1 832 ? 33.571 35.232 -51.186 1.00 29.75 832 GLN A C 1
ATOM 6351 O O . GLN A 1 832 ? 32.407 35.632 -51.149 1.00 29.75 832 GLN A O 1
ATOM 6356 N N . PRO A 1 833 ? 34.612 36.084 -51.029 1.00 33.03 833 PRO A N 1
ATOM 6357 C CA . PRO A 1 833 ? 34.458 37.502 -50.676 1.00 33.03 833 PRO A CA 1
ATOM 6358 C C . PRO A 1 833 ? 34.445 38.453 -51.890 1.00 33.03 833 PRO A C 1
ATOM 6360 O O . PRO A 1 833 ? 35.162 38.230 -52.865 1.00 33.03 833 PRO A O 1
ATOM 6363 N N . SER A 1 834 ? 33.739 39.591 -51.785 1.00 33.53 834 SER A N 1
ATOM 6364 C CA . SER A 1 834 ? 33.924 40.746 -52.682 1.00 33.53 834 SER A CA 1
ATOM 6365 C C . SER A 1 834 ? 34.437 41.966 -51.913 1.00 33.53 834 SER A C 1
ATOM 6367 O O . SER A 1 834 ? 33.760 42.476 -51.023 1.00 33.53 834 SER A O 1
ATOM 6369 N N . LYS A 1 835 ? 35.626 42.458 -52.274 1.00 39.94 835 LYS A N 1
ATOM 6370 C CA . LYS A 1 835 ? 36.177 43.722 -51.770 1.00 39.94 835 LYS A CA 1
ATOM 6371 C C . LYS A 1 835 ? 35.537 44.894 -52.511 1.00 39.94 835 LYS A C 1
ATOM 6373 O O . LYS A 1 835 ? 35.769 45.019 -53.711 1.00 39.94 835 LYS A O 1
ATOM 6378 N N . ARG A 1 836 ? 34.837 45.782 -51.800 1.00 36.06 836 ARG A N 1
ATOM 6379 C CA . ARG A 1 836 ? 34.784 47.217 -52.126 1.00 36.06 836 ARG A CA 1
ATOM 6380 C C . ARG A 1 836 ? 34.358 48.046 -50.908 1.00 36.06 836 ARG A C 1
ATOM 6382 O O . ARG A 1 836 ? 33.289 47.840 -50.352 1.00 36.06 836 ARG A O 1
ATOM 6389 N N . ASP A 1 837 ? 35.259 48.963 -50.566 1.00 36.34 837 ASP A N 1
ATOM 6390 C CA . ASP A 1 837 ? 35.131 50.166 -49.740 1.00 36.34 837 ASP A CA 1
ATOM 6391 C C . ASP A 1 837 ? 34.886 50.037 -48.225 1.00 36.34 837 ASP A C 1
ATOM 6393 O O . ASP A 1 837 ? 33.764 50.041 -47.734 1.00 36.34 837 ASP A O 1
ATOM 6397 N N . GLY A 1 838 ? 36.007 50.083 -47.490 1.00 40.59 838 GLY A N 1
ATOM 6398 C CA . GLY A 1 838 ? 36.112 50.727 -46.177 1.00 40.59 838 GLY A CA 1
ATOM 6399 C C . GLY A 1 838 ? 35.508 49.983 -44.987 1.00 40.59 838 GLY A C 1
ATOM 6400 O O . GLY A 1 838 ? 34.430 50.346 -44.534 1.00 40.59 838 GLY A O 1
ATOM 6401 N N . GLY A 1 839 ? 36.251 49.014 -44.436 1.00 40.78 839 GLY A N 1
ATOM 6402 C CA . GLY A 1 839 ? 36.206 48.576 -43.025 1.00 40.78 839 GLY A CA 1
ATOM 6403 C C . GLY A 1 839 ? 34.917 47.956 -42.458 1.00 40.78 839 GLY A C 1
ATOM 6404 O O . GLY A 1 839 ? 34.972 47.364 -41.386 1.00 40.78 839 GLY A O 1
ATOM 6405 N N . ALA A 1 840 ? 33.778 48.047 -43.144 1.00 36.41 840 ALA A N 1
ATOM 6406 C CA . ALA A 1 840 ? 32.486 47.549 -42.679 1.00 36.41 840 ALA A CA 1
ATOM 6407 C C . ALA A 1 840 ? 31.817 46.674 -43.748 1.00 36.41 840 ALA A C 1
ATOM 6409 O O . ALA A 1 840 ? 31.729 47.058 -44.916 1.00 36.41 840 ALA A O 1
ATOM 6410 N N . ALA A 1 841 ? 31.306 45.508 -43.348 1.00 42.34 841 ALA A N 1
ATOM 6411 C CA . ALA A 1 841 ? 30.476 44.674 -44.213 1.00 42.34 841 ALA A CA 1
ATOM 6412 C C . ALA A 1 841 ? 29.057 45.270 -44.289 1.00 42.34 841 ALA A C 1
ATOM 6414 O O . ALA A 1 841 ? 28.423 45.499 -43.258 1.00 42.34 841 ALA A O 1
ATOM 6415 N N . ARG A 1 842 ? 28.560 45.548 -45.502 1.00 40.59 842 ARG A N 1
ATOM 6416 C CA . ARG A 1 842 ? 27.219 46.117 -45.736 1.00 40.59 842 ARG A CA 1
ATOM 6417 C C . ARG A 1 842 ? 26.284 45.063 -46.322 1.00 40.59 842 ARG A C 1
ATOM 6419 O O . ARG A 1 842 ? 26.632 44.428 -47.314 1.00 40.59 842 ARG A O 1
ATOM 6426 N N . PHE A 1 843 ? 25.088 44.932 -45.748 1.00 41.19 843 PHE A N 1
ATOM 6427 C CA . PHE A 1 843 ? 24.049 44.003 -46.200 1.00 41.19 843 PHE A CA 1
ATOM 6428 C C . PHE A 1 843 ? 22.757 44.768 -46.514 1.00 41.19 843 PHE A C 1
ATOM 6430 O O . PHE A 1 843 ? 22.365 45.647 -45.749 1.00 41.19 843 PHE A O 1
ATOM 6437 N N . VAL A 1 844 ? 22.109 44.437 -47.636 1.00 35.00 844 VAL A N 1
ATOM 6438 C CA . VAL A 1 844 ? 20.846 45.042 -48.096 1.00 35.00 844 VAL A CA 1
ATOM 6439 C C . VAL A 1 844 ? 19.793 43.938 -48.193 1.00 35.00 844 VAL A C 1
ATOM 6441 O O . VAL A 1 844 ? 20.035 42.910 -48.827 1.00 35.00 844 VAL A O 1
ATOM 6444 N N . LEU A 1 845 ? 18.643 44.124 -47.545 1.00 32.91 845 LEU A N 1
ATOM 6445 C CA . LEU A 1 845 ? 17.544 43.155 -47.516 1.00 32.91 845 LEU A CA 1
ATOM 6446 C C . LEU A 1 845 ? 16.544 43.456 -48.638 1.00 32.91 845 LEU A C 1
ATOM 6448 O O . LEU A 1 845 ? 16.024 44.563 -48.712 1.00 32.91 845 LEU A O 1
ATOM 6452 N N . ARG A 1 846 ? 16.240 42.460 -49.481 1.00 32.47 846 ARG A N 1
ATOM 6453 C CA . ARG A 1 846 ? 15.121 42.522 -50.435 1.00 32.47 846 ARG A CA 1
ATOM 6454 C C . ARG A 1 846 ? 13.927 41.730 -49.917 1.00 32.47 846 ARG A C 1
ATOM 6456 O O . ARG A 1 846 ? 14.089 40.653 -49.346 1.00 32.47 846 ARG A O 1
ATOM 6463 N N . GLU A 1 847 ? 12.729 42.249 -50.162 1.00 34.47 847 GLU A N 1
ATOM 6464 C CA . GLU A 1 847 ? 11.467 41.576 -49.863 1.00 34.47 847 GLU A CA 1
ATOM 6465 C C . GLU A 1 847 ? 11.378 40.227 -50.610 1.00 34.47 847 GLU A C 1
ATOM 6467 O O . GLU A 1 847 ? 11.412 40.187 -51.841 1.00 34.47 847 GLU A O 1
ATOM 6472 N N . ARG A 1 848 ? 11.219 39.137 -49.838 1.00 30.80 848 ARG A N 1
ATOM 6473 C CA . ARG A 1 848 ? 11.213 37.689 -50.178 1.00 30.80 848 ARG A CA 1
ATOM 6474 C C . ARG A 1 848 ? 12.593 36.998 -50.105 1.00 30.80 848 ARG A C 1
ATOM 6476 O O . ARG A 1 848 ? 13.490 37.334 -50.876 1.00 30.80 848 ARG A O 1
ATOM 6483 N N . PRO A 1 849 ? 12.778 35.986 -49.224 1.00 33.72 849 PRO A N 1
ATOM 6484 C CA . PRO A 1 849 ? 14.094 35.422 -48.958 1.00 33.72 849 PRO A CA 1
ATOM 6485 C C . PRO A 1 849 ? 14.497 34.426 -50.052 1.00 33.72 849 PRO A C 1
ATOM 6487 O O . PRO A 1 849 ? 14.219 33.234 -49.984 1.00 33.72 849 PRO A O 1
ATOM 6490 N N . LEU A 1 850 ? 15.203 34.931 -51.055 1.00 36.34 850 LEU A N 1
ATOM 6491 C CA . LEU A 1 850 ? 16.231 34.193 -51.781 1.00 36.34 850 LEU A CA 1
ATOM 6492 C C . LEU A 1 850 ? 17.469 35.084 -51.764 1.00 36.34 850 LEU A C 1
ATOM 6494 O O . LEU A 1 850 ? 17.615 35.939 -52.634 1.00 36.34 850 LEU A O 1
ATOM 6498 N N . LEU A 1 851 ? 18.343 34.931 -50.766 1.00 31.55 851 LEU A N 1
ATOM 6499 C CA . LEU A 1 851 ? 19.643 35.597 -50.805 1.00 31.55 851 LEU A CA 1
ATOM 6500 C C . LEU A 1 851 ? 20.797 34.631 -50.547 1.00 31.55 851 LEU A C 1
ATOM 6502 O O . LEU A 1 851 ? 20.839 33.890 -49.569 1.00 31.55 851 LEU A O 1
ATOM 6506 N N . ALA A 1 852 ? 21.686 34.665 -51.538 1.00 31.06 852 ALA A N 1
ATOM 6507 C CA . ALA A 1 852 ? 22.914 33.922 -51.716 1.00 31.06 852 ALA A CA 1
ATOM 6508 C C . ALA A 1 852 ? 24.052 34.447 -50.819 1.00 31.06 852 ALA A C 1
ATOM 6510 O O . ALA A 1 852 ? 23.975 35.542 -50.266 1.00 31.06 852 ALA A O 1
ATOM 6511 N N . GLY A 1 853 ? 25.100 33.628 -50.690 1.00 38.09 853 GLY A N 1
ATOM 6512 C CA . GLY A 1 853 ? 26.168 33.750 -49.694 1.00 38.09 853 GLY A CA 1
ATOM 6513 C C . GLY A 1 853 ? 27.139 34.934 -49.808 1.00 38.09 853 GLY A C 1
ATOM 6514 O O . GLY A 1 853 ? 27.211 35.627 -50.819 1.00 38.09 853 GLY A O 1
ATOM 6515 N N . ALA A 1 854 ? 27.945 35.098 -48.752 1.00 34.84 854 ALA A N 1
ATOM 6516 C CA . ALA A 1 854 ? 29.137 35.952 -48.688 1.00 34.84 854 ALA A CA 1
ATOM 6517 C C . ALA A 1 854 ? 30.128 35.415 -47.629 1.00 34.84 854 ALA A C 1
ATOM 6519 O O . ALA A 1 854 ? 29.703 34.783 -46.663 1.00 34.84 854 ALA A O 1
ATOM 6520 N N . ALA A 1 855 ? 31.441 35.610 -47.835 1.00 37.12 855 ALA A N 1
ATOM 6521 C CA . ALA A 1 855 ? 32.517 35.017 -47.018 1.00 37.12 855 ALA A CA 1
ATOM 6522 C C . ALA A 1 855 ? 33.071 35.893 -45.898 1.00 37.12 855 ALA A C 1
ATOM 6524 O O . ALA A 1 855 ? 32.966 37.116 -45.942 1.00 37.12 855 ALA A O 1
ATOM 6525 N N . ALA A 1 856 ? 33.758 35.209 -44.974 1.00 41.25 856 ALA A N 1
ATOM 6526 C CA . ALA A 1 856 ? 34.526 35.743 -43.858 1.00 41.25 856 ALA A CA 1
ATOM 6527 C C . ALA A 1 856 ? 35.463 36.900 -44.246 1.00 41.25 856 ALA A C 1
ATOM 6529 O O . ALA A 1 856 ? 36.226 36.816 -45.214 1.00 41.25 856 ALA A O 1
ATOM 6530 N N . GLY A 1 857 ? 35.426 37.953 -43.433 1.00 43.56 857 GLY A N 1
ATOM 6531 C CA . GLY A 1 857 ? 36.355 39.076 -43.463 1.00 43.56 857 GLY A CA 1
ATOM 6532 C C . GLY A 1 857 ? 36.411 39.783 -42.107 1.00 43.56 857 GLY A C 1
ATOM 6533 O O . GLY A 1 857 ? 35.471 39.683 -41.315 1.00 43.56 857 GLY A O 1
ATOM 6534 N N . ASP A 1 858 ? 37.514 40.498 -41.871 1.00 43.69 858 ASP A N 1
ATOM 6535 C CA . ASP A 1 858 ? 37.852 41.236 -40.641 1.00 43.69 858 ASP A CA 1
ATOM 6536 C C . ASP A 1 858 ? 37.029 42.532 -40.493 1.00 43.69 858 ASP A C 1
ATOM 6538 O O . ASP A 1 858 ? 37.564 43.638 -40.429 1.00 43.69 858 ASP A O 1
ATOM 6542 N N . ALA A 1 859 ? 35.703 42.421 -40.536 1.00 46.16 859 ALA A N 1
ATOM 6543 C CA . ALA A 1 859 ? 34.820 43.552 -40.288 1.00 46.16 859 ALA A CA 1
ATOM 6544 C C . ALA A 1 859 ? 34.713 43.793 -38.775 1.00 46.16 859 ALA A C 1
ATOM 6546 O O . ALA A 1 859 ? 34.190 42.949 -38.054 1.00 46.16 859 ALA A O 1
ATOM 6547 N N . GLU A 1 860 ? 35.170 44.957 -38.309 1.00 45.34 860 GLU A N 1
ATOM 6548 C CA . GLU A 1 860 ? 35.096 45.354 -36.892 1.00 45.34 860 GLU A CA 1
ATOM 6549 C C . GLU A 1 860 ? 33.697 45.851 -36.489 1.00 45.34 860 GLU A C 1
ATOM 6551 O O . GLU A 1 860 ? 33.422 46.027 -35.305 1.00 45.34 860 GLU A O 1
ATOM 6556 N N . GLN A 1 861 ? 32.804 46.118 -37.455 1.00 46.47 861 GLN A N 1
ATOM 6557 C CA . GLN A 1 861 ? 31.446 46.621 -37.205 1.00 46.47 861 GLN A CA 1
ATOM 6558 C C . GLN A 1 861 ? 30.421 46.112 -38.241 1.00 46.47 861 GLN A C 1
ATOM 6560 O O . GLN A 1 861 ? 30.728 46.005 -39.433 1.00 46.47 861 GLN A O 1
ATOM 6565 N N . LEU A 1 862 ? 29.184 45.857 -37.792 1.00 46.94 862 LEU A N 1
ATOM 6566 C CA . LEU A 1 862 ? 28.006 45.524 -38.611 1.00 46.94 862 LEU A CA 1
ATOM 6567 C C . LEU A 1 862 ? 27.020 46.701 -38.630 1.00 46.94 862 LEU A C 1
ATOM 6569 O O . LEU A 1 862 ? 26.685 47.230 -37.570 1.00 46.94 862 LEU A O 1
ATOM 6573 N N . VAL A 1 863 ? 26.514 47.074 -39.814 1.00 45.53 863 VAL A N 1
ATOM 6574 C CA . VAL A 1 863 ? 25.515 48.148 -39.986 1.00 45.53 863 VAL A CA 1
ATOM 6575 C C . VAL A 1 863 ? 24.345 47.665 -40.851 1.00 45.53 863 VAL A C 1
ATOM 6577 O O . VAL A 1 863 ? 24.563 47.190 -41.966 1.00 45.53 863 VAL A O 1
ATOM 6580 N N . VAL A 1 864 ? 23.111 47.818 -40.356 1.00 47.56 864 VAL A N 1
ATOM 6581 C CA . VAL A 1 864 ? 21.854 47.445 -41.039 1.00 47.56 864 VAL A CA 1
ATOM 6582 C C . VAL A 1 864 ? 21.079 48.709 -41.420 1.00 47.56 864 VAL A C 1
ATOM 6584 O O . VAL A 1 864 ? 20.913 49.605 -40.590 1.00 47.56 864 VAL A O 1
ATOM 6587 N N . ARG A 1 865 ? 20.605 48.797 -42.669 1.00 44.91 865 ARG A N 1
ATOM 6588 C CA . ARG A 1 865 ? 19.867 49.957 -43.205 1.00 44.91 865 ARG A CA 1
ATOM 6589 C C . ARG A 1 865 ? 18.657 49.511 -44.025 1.00 44.91 865 ARG A C 1
ATOM 6591 O O . ARG A 1 865 ? 18.664 48.404 -44.563 1.00 44.91 865 ARG A O 1
ATOM 6598 N N . GLU A 1 866 ? 17.665 50.387 -44.140 1.00 40.09 866 GLU A N 1
ATOM 6599 C CA . GLU A 1 866 ? 16.564 50.226 -45.101 1.00 40.09 866 GLU A CA 1
ATOM 6600 C C . GLU A 1 866 ? 17.048 50.432 -46.546 1.00 40.09 866 GLU A C 1
ATOM 6602 O O . GLU A 1 866 ? 18.027 51.144 -46.786 1.00 40.09 866 GLU A O 1
ATOM 6607 N N . ASP A 1 867 ? 16.379 49.794 -47.511 1.00 38.88 867 ASP A N 1
ATOM 6608 C CA . ASP A 1 867 ? 16.750 49.884 -48.929 1.00 38.88 867 ASP A CA 1
ATOM 6609 C C . ASP A 1 867 ? 16.300 51.233 -49.531 1.00 38.88 867 ASP A C 1
ATOM 6611 O O . ASP A 1 867 ? 15.147 51.639 -49.383 1.00 38.88 867 ASP A O 1
ATOM 6615 N N . GLY A 1 868 ? 17.211 51.947 -50.203 1.00 41.59 868 GLY A N 1
ATOM 6616 C CA . GLY A 1 868 ? 16.966 53.270 -50.798 1.00 41.59 868 GLY A CA 1
ATOM 6617 C C . GLY A 1 868 ? 18.169 54.231 -50.720 1.00 41.59 868 GLY A C 1
ATOM 6618 O O . GLY A 1 868 ? 19.061 54.042 -49.891 1.00 41.59 868 GLY A O 1
ATOM 6619 N N . PRO A 1 869 ? 18.228 55.276 -51.574 1.00 39.09 869 PRO A N 1
ATOM 6620 C CA . PRO A 1 869 ? 19.376 56.191 -51.653 1.00 39.09 869 PRO A CA 1
ATOM 6621 C C . PRO A 1 869 ? 19.608 57.019 -50.374 1.00 39.09 869 PRO A C 1
ATOM 6623 O O . PRO A 1 869 ? 20.751 57.382 -50.107 1.00 39.09 869 PRO A O 1
ATOM 6626 N N . ASP A 1 870 ? 18.563 57.218 -49.561 1.00 45.44 870 ASP A N 1
ATOM 6627 C CA . ASP A 1 870 ? 18.596 57.921 -48.267 1.00 45.44 870 ASP A CA 1
ATOM 6628 C C . ASP A 1 870 ? 18.202 57.007 -47.082 1.00 45.44 870 ASP A C 1
ATOM 6630 O O . ASP A 1 870 ? 17.732 57.481 -46.048 1.00 45.44 870 ASP A O 1
ATOM 6634 N N . GLY A 1 871 ? 18.365 55.683 -47.228 1.00 47.00 871 GLY A N 1
ATOM 6635 C CA . GLY A 1 871 ? 17.926 54.684 -46.245 1.00 47.00 871 GLY A CA 1
ATOM 6636 C C . GLY A 1 871 ? 18.478 54.919 -44.833 1.00 47.00 871 GLY A C 1
ATOM 6637 O O . GLY A 1 871 ? 19.697 55.026 -44.625 1.00 47.00 871 GLY A O 1
ATOM 6638 N N . GLN A 1 872 ? 17.575 54.987 -43.850 1.00 40.59 872 GLN A N 1
ATOM 6639 C CA . GLN A 1 872 ? 17.925 55.232 -42.454 1.00 40.59 872 GLN A CA 1
ATOM 6640 C C . GLN A 1 872 ? 18.716 54.044 -41.885 1.00 40.59 872 GLN A C 1
ATOM 6642 O O . GLN A 1 872 ? 18.431 52.876 -42.154 1.00 40.59 872 GLN A O 1
ATOM 6647 N N . GLU A 1 873 ? 19.755 54.348 -41.107 1.00 45.34 873 GLU A N 1
ATOM 6648 C CA . GLU A 1 873 ? 20.476 53.332 -40.345 1.00 45.34 873 GLU A CA 1
ATOM 6649 C C . GLU A 1 873 ? 19.580 52.825 -39.219 1.00 45.34 873 GLU A C 1
ATOM 6651 O O . GLU A 1 873 ? 19.166 53.597 -38.355 1.00 45.34 873 GLU A O 1
ATOM 6656 N N . LEU A 1 874 ? 19.269 51.533 -39.263 1.00 41.44 874 LEU A N 1
ATOM 6657 C CA . LEU A 1 874 ? 18.398 50.891 -38.292 1.00 41.44 874 LEU A CA 1
ATOM 6658 C C . LEU A 1 874 ? 19.198 50.430 -37.073 1.00 41.44 874 LEU A C 1
ATOM 6660 O O . LEU A 1 874 ? 18.747 50.604 -35.944 1.00 41.44 874 LEU A O 1
ATOM 6664 N N . LEU A 1 875 ? 20.384 49.846 -37.291 1.00 41.78 875 LEU A N 1
ATOM 6665 C CA . LEU A 1 875 ? 21.218 49.252 -36.240 1.00 41.78 875 LEU A CA 1
ATOM 6666 C C . LEU A 1 875 ? 22.713 49.303 -36.599 1.00 41.78 875 LEU A C 1
ATOM 6668 O O . LEU A 1 875 ? 23.083 49.070 -37.753 1.00 41.78 875 LEU A O 1
ATOM 6672 N N . ARG A 1 876 ? 23.575 49.521 -35.593 1.00 44.56 876 ARG A N 1
ATOM 6673 C CA . ARG A 1 876 ? 25.044 49.457 -35.701 1.00 44.56 876 ARG A CA 1
ATOM 6674 C C . ARG A 1 876 ? 25.657 48.792 -34.473 1.00 44.56 876 ARG A C 1
ATOM 6676 O O . ARG A 1 876 ? 25.358 49.194 -33.352 1.00 44.56 876 ARG A O 1
ATOM 6683 N N . PHE A 1 877 ? 26.551 47.828 -34.692 1.00 43.94 877 PHE A N 1
ATOM 6684 C CA . PHE A 1 877 ? 27.225 47.092 -33.619 1.00 43.94 877 PHE A CA 1
ATOM 6685 C C . PHE A 1 877 ? 28.720 46.888 -33.890 1.00 43.94 877 PHE A C 1
ATOM 6687 O O . PHE A 1 877 ? 29.082 46.584 -35.029 1.00 43.94 877 PHE A O 1
ATOM 6694 N N . PRO A 1 878 ? 29.580 47.005 -32.863 1.00 42.22 878 PRO A N 1
ATOM 6695 C CA . PRO A 1 878 ? 30.962 46.543 -32.918 1.00 42.22 878 PRO A CA 1
ATOM 6696 C C . PRO A 1 878 ? 31.041 45.014 -32.820 1.00 42.22 878 PRO A C 1
ATOM 6698 O O . PRO A 1 878 ? 30.196 44.377 -32.190 1.00 42.22 878 PRO A O 1
ATOM 6701 N N . LEU A 1 879 ? 32.038 44.427 -33.475 1.00 50.03 879 LEU A N 1
ATOM 6702 C CA . LEU A 1 879 ? 32.271 42.989 -33.544 1.00 50.03 879 LEU A CA 1
ATOM 6703 C C . LEU A 1 879 ? 33.681 42.677 -33.047 1.00 50.03 879 LEU A C 1
ATOM 6705 O O . LEU A 1 879 ? 34.661 43.115 -33.643 1.00 50.03 879 LEU A O 1
ATOM 6709 N N . ASP A 1 880 ? 33.769 41.850 -32.008 1.00 44.44 880 ASP A N 1
ATOM 6710 C CA . ASP A 1 880 ? 35.047 41.416 -31.424 1.00 44.44 880 ASP A CA 1
ATOM 6711 C C . ASP A 1 880 ? 35.601 40.136 -32.091 1.00 44.44 880 ASP A C 1
ATOM 6713 O O . ASP A 1 880 ? 36.662 39.632 -31.724 1.00 44.44 880 ASP A O 1
ATOM 6717 N N . ALA A 1 881 ? 34.870 39.577 -33.064 1.00 47.12 881 ALA A N 1
ATOM 6718 C CA . ALA A 1 881 ? 35.226 38.365 -33.799 1.00 47.12 881 ALA A CA 1
ATOM 6719 C C . ALA A 1 881 ? 34.688 38.409 -35.245 1.00 47.12 881 ALA A C 1
ATOM 6721 O O . ALA A 1 881 ? 33.612 38.968 -35.479 1.00 47.12 881 ALA A O 1
ATOM 6722 N N . PRO A 1 882 ? 35.380 37.782 -36.219 1.00 44.56 882 PRO A N 1
ATOM 6723 C CA . PRO A 1 882 ? 34.994 37.837 -37.629 1.00 44.56 882 PRO A CA 1
ATOM 6724 C C . PRO A 1 882 ? 33.638 37.162 -37.878 1.00 44.56 882 PRO A C 1
ATOM 6726 O O . PRO A 1 882 ? 33.348 36.097 -37.323 1.00 44.56 882 PRO A O 1
ATOM 6729 N N . ILE A 1 883 ? 32.811 37.771 -38.735 1.00 46.47 883 ILE A N 1
ATOM 6730 C CA . ILE A 1 883 ? 31.515 37.214 -39.152 1.00 46.47 883 ILE A CA 1
ATOM 6731 C C . ILE A 1 883 ? 31.746 36.041 -40.108 1.00 46.47 883 ILE A C 1
ATOM 6733 O O . ILE A 1 883 ? 32.448 36.161 -41.111 1.00 46.47 883 ILE A O 1
ATOM 6737 N N . VAL A 1 884 ? 31.106 34.916 -39.805 1.00 42.00 884 VAL A N 1
ATOM 6738 C CA . VAL A 1 884 ? 31.176 33.650 -40.548 1.00 42.00 884 VAL A CA 1
ATOM 6739 C C . VAL A 1 884 ? 29.898 33.408 -41.364 1.00 42.00 884 VAL A C 1
ATOM 6741 O O . VAL A 1 884 ? 29.942 32.703 -42.369 1.00 42.00 884 VAL A O 1
ATOM 6744 N N . GLY A 1 885 ? 28.770 34.029 -40.999 1.00 41.97 885 GLY A N 1
ATOM 6745 C CA . GLY A 1 885 ? 27.526 33.959 -41.772 1.00 41.97 885 GLY A CA 1
ATOM 6746 C C . GLY A 1 885 ? 26.405 34.826 -41.199 1.00 41.97 885 GLY A C 1
ATOM 6747 O O . GLY A 1 885 ? 26.429 35.184 -40.027 1.00 41.97 885 GLY A O 1
ATOM 6748 N N . VAL A 1 886 ? 25.409 35.166 -42.019 1.00 42.69 886 VAL A N 1
ATOM 6749 C CA . VAL A 1 886 ? 24.195 35.881 -41.593 1.00 42.69 886 VAL A CA 1
ATOM 6750 C C . VAL A 1 886 ? 22.992 35.205 -42.241 1.00 42.69 886 VAL A C 1
ATOM 6752 O O . VAL A 1 886 ? 23.012 34.943 -43.442 1.00 42.69 886 VAL A O 1
ATOM 6755 N N . THR A 1 887 ? 21.952 34.914 -41.463 1.00 43.41 887 THR A N 1
ATOM 6756 C CA . THR A 1 887 ? 20.693 34.349 -41.967 1.00 43.41 887 THR A CA 1
ATOM 6757 C C . THR A 1 887 ? 19.500 35.072 -41.355 1.00 43.41 887 THR A C 1
ATOM 6759 O O . THR A 1 887 ? 19.574 35.551 -40.226 1.00 43.41 887 THR A O 1
ATOM 6762 N N . ALA A 1 888 ? 18.395 35.148 -42.091 1.00 41.19 888 ALA A N 1
ATOM 6763 C CA . ALA A 1 888 ? 17.146 35.722 -41.612 1.00 41.19 888 ALA A CA 1
ATOM 6764 C C . ALA A 1 888 ? 16.013 34.698 -41.737 1.00 41.19 888 ALA A C 1
ATOM 6766 O O . ALA A 1 888 ? 15.935 33.968 -42.727 1.00 41.19 888 ALA A O 1
ATOM 6767 N N . SER A 1 889 ? 15.142 34.619 -40.733 1.00 42.28 889 SER A N 1
ATOM 6768 C CA . SER A 1 889 ? 13.948 33.776 -40.801 1.00 42.28 889 SER A CA 1
ATOM 6769 C C . SER A 1 889 ? 12.845 34.456 -41.619 1.00 42.28 889 SER A C 1
ATOM 6771 O O . SER A 1 889 ? 12.798 35.680 -41.734 1.00 42.28 889 SER A O 1
ATOM 6773 N N . ALA A 1 890 ? 11.895 33.665 -42.129 1.00 35.72 890 ALA A N 1
ATOM 6774 C CA . ALA A 1 890 ? 10.685 34.189 -42.771 1.00 35.72 890 ALA A CA 1
ATOM 6775 C C . ALA A 1 890 ? 9.818 35.056 -41.828 1.00 35.72 890 ALA A C 1
ATOM 6777 O O . ALA A 1 890 ? 8.963 35.795 -42.301 1.00 35.72 890 ALA A O 1
ATOM 6778 N N . ALA A 1 891 ? 10.063 34.984 -40.513 1.00 37.16 891 ALA A N 1
ATOM 6779 C CA . ALA A 1 891 ? 9.409 35.782 -39.477 1.00 37.16 891 ALA A CA 1
ATOM 6780 C C . ALA A 1 891 ? 10.188 37.065 -39.101 1.00 37.16 891 ALA A C 1
ATOM 6782 O O . ALA A 1 891 ? 9.817 37.740 -38.147 1.00 37.16 891 ALA A O 1
ATOM 6783 N N . GLY A 1 892 ? 11.264 37.410 -39.822 1.00 37.44 892 GLY A N 1
ATOM 6784 C CA . GLY A 1 892 ? 12.004 38.666 -39.626 1.00 37.44 892 GLY A CA 1
ATOM 6785 C C . GLY A 1 892 ? 13.103 38.628 -38.557 1.00 37.44 892 GLY A C 1
ATOM 6786 O O . GLY A 1 892 ? 13.669 39.668 -38.223 1.00 37.44 892 GLY A O 1
ATOM 6787 N N . HIS A 1 893 ? 13.451 37.451 -38.030 1.00 45.06 893 HIS A N 1
ATOM 6788 C CA . HIS A 1 893 ? 14.543 37.314 -37.059 1.00 45.06 893 HIS A CA 1
ATOM 6789 C C . HIS A 1 893 ? 15.891 37.213 -37.766 1.00 45.06 893 HIS A C 1
ATOM 6791 O O . HIS A 1 893 ? 16.049 36.383 -38.661 1.00 45.06 893 HIS A O 1
ATOM 6797 N N . LEU A 1 894 ? 16.863 38.020 -37.341 1.00 41.94 894 LEU A N 1
ATOM 6798 C CA . LEU A 1 894 ? 18.215 38.037 -37.898 1.00 41.94 894 LEU A CA 1
ATOM 6799 C C . LEU A 1 894 ? 19.151 37.236 -36.984 1.00 41.94 894 LEU A C 1
ATOM 6801 O O . LEU A 1 894 ? 19.229 37.506 -35.788 1.00 41.94 894 LEU A O 1
ATOM 6805 N N . ALA A 1 895 ? 19.877 36.269 -37.535 1.00 48.47 895 ALA A N 1
ATOM 6806 C CA . ALA A 1 895 ? 20.925 35.538 -36.833 1.00 48.47 895 ALA A CA 1
ATOM 6807 C C . ALA A 1 895 ? 22.280 35.827 -37.486 1.00 48.47 895 ALA A C 1
ATOM 6809 O O . ALA A 1 895 ? 22.454 35.638 -38.693 1.00 48.47 895 ALA A O 1
ATOM 6810 N N . VAL A 1 896 ? 23.237 36.285 -36.681 1.00 46.81 896 VAL A N 1
ATOM 6811 C CA . VAL A 1 896 ? 24.606 36.608 -37.098 1.00 46.81 896 VAL A CA 1
ATOM 6812 C C . VAL A 1 896 ? 25.549 35.596 -36.463 1.00 46.81 896 VAL A C 1
ATOM 6814 O O . VAL A 1 896 ? 25.586 35.429 -35.248 1.00 46.81 896 VAL A O 1
ATOM 6817 N N . MET A 1 897 ? 26.309 34.901 -37.294 1.00 46.41 897 MET A N 1
ATOM 6818 C CA . MET A 1 897 ? 27.266 33.879 -36.894 1.00 46.41 897 MET A CA 1
ATOM 6819 C C . MET A 1 897 ? 28.664 34.491 -36.911 1.00 46.41 897 MET A C 1
ATOM 6821 O O . MET A 1 897 ? 29.088 35.017 -37.939 1.00 46.41 897 MET A O 1
ATOM 6825 N N . THR A 1 898 ? 29.387 34.415 -35.799 1.00 46.75 898 THR A N 1
ATOM 6826 C CA . THR A 1 898 ? 30.783 34.850 -35.671 1.00 46.75 898 THR A CA 1
ATOM 6827 C C . THR A 1 898 ? 31.688 33.652 -35.395 1.00 46.75 898 THR A C 1
ATOM 6829 O O . THR A 1 898 ? 31.218 32.568 -35.043 1.00 46.75 898 THR A O 1
ATOM 6832 N N . GLY A 1 899 ? 33.005 33.838 -35.511 1.00 40.59 899 GLY A N 1
ATOM 6833 C CA . GLY A 1 899 ? 33.990 32.811 -35.149 1.00 40.59 899 GLY A CA 1
ATOM 6834 C C . GLY A 1 899 ? 33.923 32.362 -33.679 1.00 40.59 899 GLY A C 1
ATOM 6835 O O . GLY A 1 899 ? 34.518 31.346 -33.334 1.00 40.59 899 GLY A O 1
ATOM 6836 N N . ALA A 1 900 ? 33.188 33.090 -32.830 1.00 37.16 900 ALA A N 1
ATOM 6837 C CA . ALA A 1 900 ? 33.005 32.806 -31.410 1.00 37.16 900 ALA A CA 1
ATOM 6838 C C . ALA A 1 900 ? 31.610 32.242 -31.051 1.00 37.16 900 ALA A C 1
ATOM 6840 O O . ALA A 1 900 ? 31.428 31.779 -29.927 1.00 37.16 900 ALA A O 1
ATOM 6841 N N . GLY A 1 901 ? 30.626 32.250 -31.963 1.00 39.06 901 GLY A N 1
ATOM 6842 C CA . GLY A 1 901 ? 29.271 31.750 -31.683 1.00 39.06 901 GLY A CA 1
ATOM 6843 C C . GLY A 1 901 ? 28.172 32.355 -32.565 1.00 39.06 901 GLY A C 1
ATOM 6844 O O . GLY A 1 901 ? 28.447 33.094 -33.505 1.00 39.06 901 GLY A O 1
ATOM 6845 N N . VAL A 1 902 ? 26.905 32.036 -32.273 1.00 40.75 902 VAL A N 1
ATOM 6846 C CA . VAL A 1 902 ? 25.731 32.565 -32.999 1.00 40.75 902 VAL A CA 1
ATOM 6847 C C . VAL A 1 902 ? 24.981 33.560 -32.121 1.00 40.75 902 VAL A C 1
ATOM 6849 O O . VAL A 1 902 ? 24.590 33.225 -31.005 1.00 40.75 902 VAL A O 1
ATOM 6852 N N . VAL A 1 903 ? 24.752 34.763 -32.642 1.00 41.25 903 VAL A N 1
ATOM 6853 C CA . VAL A 1 903 ? 23.998 35.838 -31.991 1.00 41.25 903 VAL A CA 1
ATOM 6854 C C . VAL A 1 903 ? 22.638 35.973 -32.675 1.00 41.25 903 VAL A C 1
ATOM 6856 O O . VAL A 1 903 ? 22.565 36.195 -33.886 1.00 41.25 903 VAL A O 1
ATOM 6859 N N . PHE A 1 904 ? 21.557 35.828 -31.908 1.00 40.28 904 PHE A N 1
ATOM 6860 C CA . PHE A 1 904 ? 20.182 35.982 -32.392 1.00 40.28 904 PHE A CA 1
ATOM 6861 C C . PHE A 1 904 ? 19.637 37.368 -32.044 1.00 40.28 904 PHE A C 1
ATOM 6863 O O . PHE A 1 904 ? 19.721 37.797 -30.895 1.00 40.28 904 PHE A O 1
ATOM 6870 N N . PHE A 1 905 ? 19.030 38.041 -33.021 1.00 42.03 905 PHE A N 1
ATOM 6871 C CA . PHE A 1 905 ? 18.372 39.333 -32.850 1.00 42.03 905 PHE A CA 1
ATOM 6872 C C . PHE A 1 905 ? 16.867 39.184 -33.085 1.00 42.03 905 PHE A C 1
ATOM 6874 O O . PHE A 1 905 ? 16.411 38.959 -34.209 1.00 42.03 905 PHE A O 1
ATOM 6881 N N . GLU A 1 906 ? 16.085 39.332 -32.015 1.00 38.38 906 GLU A N 1
ATOM 6882 C CA . GLU A 1 906 ? 14.623 39.209 -32.063 1.00 38.38 906 GLU A CA 1
ATOM 6883 C C . GLU A 1 906 ? 13.917 40.416 -32.715 1.00 38.38 906 GLU A C 1
ATOM 6885 O O . GLU A 1 906 ? 12.775 40.265 -33.135 1.00 38.38 906 GLU A O 1
ATOM 6890 N N . GLN A 1 907 ? 14.565 41.585 -32.854 1.00 40.69 907 GLN A N 1
ATOM 6891 C CA . GLN A 1 907 ? 13.874 42.864 -33.123 1.00 40.69 907 GLN A CA 1
ATOM 6892 C C . GLN A 1 907 ? 14.282 43.653 -34.388 1.00 40.69 907 GLN A C 1
ATOM 6894 O O . GLN A 1 907 ? 13.904 44.813 -34.517 1.00 40.69 907 GLN A O 1
ATOM 6899 N N . ALA A 1 908 ? 15.026 43.087 -35.343 1.00 36.38 908 ALA A N 1
ATOM 6900 C CA . ALA A 1 908 ? 15.599 43.907 -36.426 1.00 36.38 908 ALA A CA 1
ATOM 6901 C C . ALA A 1 908 ? 14.659 44.236 -37.609 1.00 36.38 908 ALA A C 1
ATOM 6903 O O . ALA A 1 908 ? 14.959 45.158 -38.361 1.00 36.38 908 ALA A O 1
ATOM 6904 N N . LEU A 1 909 ? 13.542 43.528 -37.803 1.00 39.50 909 LEU A N 1
ATOM 6905 C CA . LEU A 1 909 ? 12.622 43.777 -38.922 1.00 39.50 909 LEU A CA 1
ATOM 6906 C C . LEU A 1 909 ? 11.177 43.622 -38.455 1.00 39.50 909 LEU A C 1
ATOM 6908 O O . LEU A 1 909 ? 10.588 42.551 -38.573 1.00 39.50 909 LEU A O 1
ATOM 6912 N N . ALA A 1 910 ? 10.598 44.689 -37.910 1.00 30.17 910 ALA A N 1
ATOM 6913 C CA . ALA A 1 910 ? 9.151 44.756 -37.769 1.00 30.17 910 ALA A CA 1
ATOM 6914 C C . ALA A 1 910 ? 8.543 45.080 -39.148 1.00 30.17 910 ALA A C 1
ATOM 6916 O O . ALA A 1 910 ? 8.817 46.158 -39.676 1.00 30.17 910 ALA A O 1
ATOM 6917 N N . PRO A 1 911 ? 7.690 44.217 -39.734 1.00 31.14 911 PRO A N 1
ATOM 6918 C CA . PRO A 1 911 ? 6.729 44.686 -40.725 1.00 31.14 911 PRO A CA 1
ATOM 6919 C C . PRO A 1 911 ? 5.827 45.736 -40.052 1.00 31.14 911 PRO A C 1
ATOM 6921 O O . PRO A 1 911 ? 5.591 45.632 -38.839 1.00 31.14 911 PRO A O 1
ATOM 6924 N N . PRO A 1 912 ? 5.292 46.729 -40.786 1.00 31.12 912 PRO A N 1
ATOM 6925 C CA . PRO A 1 912 ? 4.369 47.698 -40.210 1.00 31.12 912 PRO A CA 1
ATOM 6926 C C . PRO A 1 912 ? 3.187 46.940 -39.596 1.00 31.12 912 PRO A C 1
ATOM 6928 O O . PRO A 1 912 ? 2.435 46.280 -40.305 1.00 31.12 912 PRO A O 1
ATOM 6931 N N . ALA A 1 913 ? 3.103 46.980 -38.262 1.00 41.03 913 ALA A N 1
ATOM 6932 C CA . ALA A 1 913 ? 2.094 46.343 -37.419 1.00 41.03 913 ALA A CA 1
ATOM 6933 C C . ALA A 1 913 ? 1.566 44.995 -37.956 1.00 41.03 913 ALA A C 1
ATOM 6935 O O . ALA A 1 913 ? 0.422 44.898 -38.403 1.00 41.03 913 ALA A O 1
ATOM 6936 N N . ALA A 1 914 ? 2.372 43.931 -37.852 1.00 35.00 914 ALA A N 1
ATOM 6937 C CA . ALA A 1 914 ? 1.830 42.575 -37.884 1.00 35.00 914 ALA A CA 1
ATOM 6938 C C . ALA A 1 914 ? 0.747 42.474 -36.797 1.00 35.00 914 ALA A C 1
ATOM 6940 O O . ALA A 1 914 ? 1.036 42.584 -35.600 1.00 35.00 914 ALA A O 1
ATOM 6941 N N . ARG A 1 915 ? -0.515 42.353 -37.218 1.00 38.72 915 ARG A N 1
ATOM 6942 C CA . ARG A 1 915 ? -1.645 42.162 -36.310 1.00 38.72 915 ARG A CA 1
ATOM 6943 C C . ARG A 1 915 ? -1.347 40.930 -35.463 1.00 38.72 915 ARG A C 1
ATOM 6945 O O . ARG A 1 915 ? -1.083 39.853 -35.990 1.00 38.72 915 ARG A O 1
ATOM 6952 N N . ARG A 1 916 ? -1.300 41.125 -34.141 1.00 38.62 916 ARG A N 1
ATOM 6953 C CA . ARG A 1 916 ? -1.124 40.041 -33.169 1.00 38.62 916 ARG A CA 1
ATOM 6954 C C . ARG A 1 916 ? -2.173 38.975 -33.458 1.00 38.62 916 ARG A C 1
ATOM 6956 O O . ARG A 1 916 ? -3.351 39.311 -33.464 1.00 38.62 916 ARG A O 1
ATOM 6963 N N . ALA A 1 917 ? -1.748 37.723 -33.621 1.00 48.72 917 ALA A N 1
ATOM 6964 C CA . ALA A 1 917 ? -2.678 36.606 -33.628 1.00 48.72 917 ALA A CA 1
ATOM 6965 C C . ALA A 1 917 ? -3.473 36.629 -32.310 1.00 48.72 917 ALA A C 1
ATOM 6967 O O . ALA A 1 917 ? -2.899 36.484 -31.226 1.00 48.72 917 ALA A O 1
ATOM 6968 N N . VAL A 1 918 ? -4.774 36.892 -32.387 1.00 57.56 918 VAL A N 1
ATOM 6969 C CA . VAL A 1 918 ? -5.650 36.998 -31.224 1.00 57.56 918 VAL A CA 1
ATOM 6970 C C . VAL A 1 918 ? -6.153 35.600 -30.893 1.00 57.56 918 VAL A C 1
ATOM 6972 O O . VAL A 1 918 ? -6.933 34.998 -31.631 1.00 57.56 918 VAL A O 1
ATOM 6975 N N . ALA A 1 919 ? -5.675 35.069 -29.770 1.00 68.38 919 ALA A N 1
ATOM 6976 C CA . ALA A 1 919 ? -6.213 33.862 -29.167 1.00 68.38 919 ALA A CA 1
ATOM 6977 C C . ALA A 1 919 ? -7.420 34.240 -28.303 1.00 68.38 919 ALA A C 1
ATOM 6979 O O . ALA A 1 919 ? -7.277 34.970 -27.322 1.00 68.38 919 ALA A O 1
ATOM 6980 N N . VAL A 1 920 ? -8.599 33.739 -28.660 1.00 78.06 920 VAL A N 1
ATOM 6981 C CA . VAL A 1 920 ? -9.851 34.031 -27.961 1.00 78.06 920 VAL A CA 1
ATOM 6982 C C . VAL A 1 920 ? -10.371 32.767 -27.295 1.00 78.06 920 VAL A C 1
ATOM 6984 O O . VAL A 1 920 ? -10.565 31.749 -27.951 1.00 78.06 920 VAL A O 1
ATOM 6987 N N . LYS A 1 921 ? -10.605 32.820 -25.985 1.00 87.06 921 LYS A N 1
ATOM 6988 C CA . LYS A 1 921 ? -11.236 31.733 -25.230 1.00 87.06 921 LYS A CA 1
ATOM 6989 C C . LYS A 1 921 ? -12.752 31.941 -25.209 1.00 87.06 921 LYS A C 1
ATOM 6991 O O . LYS A 1 921 ? -13.208 33.024 -24.848 1.00 87.06 921 LYS A O 1
ATOM 6996 N N . VAL A 1 922 ? -13.516 30.919 -25.582 1.00 88.19 922 VAL A N 1
ATOM 6997 C CA . VAL A 1 922 ? -14.983 30.911 -25.574 1.00 88.19 922 VAL A CA 1
ATOM 6998 C C . VAL A 1 922 ? -15.482 29.747 -24.731 1.00 88.19 922 VAL A C 1
ATOM 7000 O O . VAL A 1 922 ? -15.064 28.602 -24.913 1.00 88.19 922 VAL A O 1
ATOM 7003 N N . PHE A 1 923 ? -16.401 30.045 -23.821 1.00 89.88 923 PHE A N 1
ATOM 7004 C CA . PHE A 1 923 ? -17.075 29.046 -23.001 1.00 89.88 923 PHE A CA 1
ATOM 7005 C C . PHE A 1 923 ? -18.378 28.585 -23.664 1.00 89.88 923 PHE A C 1
ATOM 7007 O O . PHE A 1 923 ? -19.147 29.410 -24.146 1.00 89.88 923 PHE A O 1
ATOM 7014 N N . LEU A 1 924 ? -18.650 27.281 -23.667 1.00 89.50 924 LEU A N 1
ATOM 7015 C CA . LEU A 1 924 ? -19.896 26.694 -24.159 1.00 89.50 924 LEU A CA 1
ATOM 7016 C C . LEU A 1 924 ? -20.659 26.051 -22.987 1.00 89.50 924 LEU A C 1
ATOM 7018 O O . LEU A 1 924 ? -20.293 24.979 -22.493 1.00 89.50 924 LEU A O 1
ATOM 7022 N N . GLY A 1 925 ? -21.722 26.722 -22.546 1.00 84.88 925 GLY A N 1
ATOM 7023 C CA . GLY A 1 925 ? -22.632 26.300 -21.481 1.00 84.88 925 GLY A CA 1
ATOM 7024 C C . GLY A 1 925 ? -23.965 25.771 -22.020 1.00 84.88 925 GLY A C 1
ATOM 7025 O O . GLY A 1 925 ? -24.247 25.855 -23.213 1.00 84.88 925 GLY A O 1
ATOM 7026 N N . GLY A 1 926 ? -24.783 25.179 -21.150 1.00 82.56 926 GLY A N 1
ATOM 7027 C CA . GLY A 1 926 ? -26.131 24.701 -21.479 1.00 82.56 926 GLY A CA 1
ATOM 7028 C C . GLY A 1 926 ? -26.515 23.434 -20.714 1.00 82.56 926 GLY A C 1
ATOM 7029 O O . GLY A 1 926 ? -25.643 22.731 -20.189 1.00 82.56 926 GLY A O 1
ATOM 7030 N N . GLY A 1 927 ? -27.801 23.085 -20.726 1.00 75.94 927 GLY A N 1
ATOM 7031 C CA . GLY A 1 927 ? -28.354 21.904 -20.051 1.00 75.94 927 GLY A CA 1
ATOM 7032 C C . GLY A 1 927 ? -27.778 20.560 -20.520 1.00 75.94 927 GLY A C 1
ATOM 7033 O O . GLY A 1 927 ? -27.117 20.456 -21.565 1.00 75.94 927 GLY A O 1
ATOM 7034 N N . PHE A 1 928 ? -27.981 19.491 -19.747 1.00 75.50 928 PHE A N 1
ATOM 7035 C CA . PHE A 1 928 ? -27.579 18.146 -20.168 1.00 75.50 928 PHE A CA 1
ATOM 7036 C C . PHE A 1 928 ? -28.262 17.777 -21.496 1.00 75.50 928 PHE A C 1
ATOM 7038 O O . PHE A 1 928 ? -29.446 18.004 -21.683 1.00 75.50 928 PHE A O 1
ATOM 7045 N N . GLY A 1 929 ? -27.507 17.235 -22.457 1.00 70.38 929 GLY A N 1
ATOM 7046 C CA . GLY A 1 929 ? -28.080 16.881 -23.764 1.00 70.38 929 GLY A CA 1
ATOM 7047 C C . GLY A 1 929 ? -28.156 18.012 -24.794 1.00 70.38 929 GLY A C 1
ATOM 7048 O O . GLY A 1 929 ? -28.273 17.697 -25.970 1.00 70.38 929 GLY A O 1
ATOM 7049 N N . ALA A 1 930 ? -27.933 19.276 -24.416 1.00 81.12 930 ALA A N 1
ATOM 7050 C CA . ALA A 1 930 ? -28.119 20.429 -25.308 1.00 81.12 930 ALA A CA 1
ATOM 7051 C C . ALA A 1 930 ? -27.228 20.481 -26.571 1.00 81.12 930 ALA A C 1
ATOM 7053 O O . ALA A 1 930 ? -27.466 21.312 -27.434 1.00 81.12 930 ALA A O 1
ATOM 7054 N N . GLY A 1 931 ? -26.220 19.606 -26.713 1.00 78.00 931 GLY A N 1
ATOM 7055 C CA . GLY A 1 931 ? -25.378 19.504 -27.921 1.00 78.00 931 GLY A CA 1
ATOM 7056 C C . GLY A 1 931 ? -23.960 20.079 -27.808 1.00 78.00 931 GLY A C 1
ATOM 7057 O O . GLY A 1 931 ? -23.280 20.205 -28.818 1.00 78.00 931 GLY A O 1
ATOM 7058 N N . LYS A 1 932 ? -23.481 20.402 -26.597 1.00 85.75 932 LYS A N 1
ATOM 7059 C CA . LYS A 1 932 ? -22.171 21.054 -26.377 1.00 85.75 932 LYS A CA 1
ATOM 7060 C C . LYS A 1 932 ? -20.982 20.268 -26.940 1.00 85.75 932 LYS A C 1
ATOM 7062 O O . LYS A 1 932 ? -20.191 20.814 -27.699 1.00 85.75 932 LYS A O 1
ATOM 7067 N N . THR A 1 933 ? -20.887 18.983 -26.606 1.00 75.62 933 THR A N 1
ATOM 7068 C CA . THR A 1 933 ? -19.835 18.076 -27.096 1.00 75.62 933 THR A CA 1
ATOM 7069 C C . THR A 1 933 ? -19.867 17.958 -28.613 1.00 75.62 933 THR A C 1
ATOM 7071 O O . THR A 1 933 ? -18.836 18.036 -29.274 1.00 75.62 933 THR A O 1
ATOM 7074 N N . THR A 1 934 ? -21.075 17.864 -29.172 1.00 80.25 934 THR A N 1
ATOM 7075 C CA . THR A 1 934 ? -21.309 17.827 -30.615 1.00 80.25 934 THR A CA 1
ATOM 7076 C C . THR A 1 934 ? -20.823 19.111 -31.288 1.00 80.25 934 THR A C 1
ATOM 7078 O O . THR A 1 934 ? -20.099 19.030 -32.275 1.00 80.25 934 THR A O 1
ATOM 7081 N N . ALA A 1 935 ? -21.130 20.280 -30.717 1.00 80.56 935 ALA A N 1
ATOM 7082 C CA . ALA A 1 935 ? -20.699 21.573 -31.243 1.00 80.56 935 ALA A CA 1
ATOM 7083 C C . ALA A 1 935 ? -19.169 21.734 -31.208 1.00 80.56 935 ALA A C 1
ATOM 7085 O O . ALA A 1 935 ? -18.568 22.135 -32.205 1.00 80.56 935 ALA A O 1
ATOM 7086 N N . VAL A 1 936 ? -18.526 21.365 -30.091 1.00 81.94 936 VAL A N 1
ATOM 7087 C CA . VAL A 1 936 ? -17.056 21.370 -29.961 1.00 81.94 936 VAL A CA 1
ATOM 7088 C C . VAL A 1 936 ? -16.421 20.416 -30.978 1.00 81.94 936 VAL A C 1
ATOM 7090 O O . VAL A 1 936 ? -15.461 20.785 -31.657 1.00 81.94 936 VAL A O 1
ATOM 7093 N N . GLY A 1 937 ? -16.988 19.217 -31.132 1.00 77.44 937 GLY A N 1
ATOM 7094 C CA . GLY A 1 937 ? -16.554 18.219 -32.107 1.00 77.44 937 GLY A CA 1
ATOM 7095 C C . GLY A 1 937 ? -16.668 18.695 -33.556 1.00 77.44 937 GLY A C 1
ATOM 7096 O O . GLY A 1 937 ? -15.733 18.516 -34.333 1.00 77.44 937 GLY A O 1
ATOM 7097 N N . ALA A 1 938 ? -17.779 19.341 -33.918 1.00 80.19 938 ALA A N 1
ATOM 7098 C CA . ALA A 1 938 ? -18.032 19.819 -35.277 1.00 80.19 938 ALA A CA 1
ATOM 7099 C C . ALA A 1 938 ? -17.093 20.967 -35.690 1.00 80.19 938 ALA A C 1
ATOM 7101 O O . ALA A 1 938 ? -16.682 21.065 -36.852 1.00 80.19 938 ALA A O 1
ATOM 7102 N N . VAL A 1 939 ? -16.748 21.848 -34.747 1.00 78.06 939 VAL A N 1
ATOM 7103 C CA . VAL A 1 939 ? -15.995 23.076 -35.029 1.00 78.06 939 VAL A CA 1
ATOM 7104 C C . VAL A 1 939 ? -14.479 22.918 -34.851 1.00 78.06 939 VAL A C 1
ATOM 7106 O O . VAL A 1 939 ? -13.712 23.664 -35.454 1.00 78.06 939 VAL A O 1
ATOM 7109 N N . SER A 1 940 ? -13.993 21.916 -34.118 1.00 78.62 940 SER A N 1
ATOM 7110 C CA . SER A 1 940 ? -12.551 21.761 -33.881 1.00 78.62 940 SER A CA 1
ATOM 7111 C C . SER A 1 940 ? -11.768 21.303 -35.126 1.00 78.62 940 SER A C 1
ATOM 7113 O O . SER A 1 940 ? -12.136 20.347 -35.799 1.00 78.62 940 SER A O 1
ATOM 7115 N N . GLU A 1 941 ? -10.663 21.980 -35.436 1.00 63.81 941 GLU A N 1
ATOM 7116 C CA . GLU A 1 941 ? -9.690 21.625 -36.489 1.00 63.81 941 GLU A CA 1
ATOM 7117 C C . GLU A 1 941 ? -8.607 20.660 -36.004 1.00 63.81 941 GLU A C 1
ATOM 7119 O O . GLU A 1 941 ? -7.956 19.980 -36.794 1.00 63.81 941 GLU A O 1
ATOM 7124 N N . VAL A 1 942 ? -8.379 20.637 -34.694 1.00 52.09 942 VAL A N 1
ATOM 7125 C CA . VAL A 1 942 ? -7.552 19.632 -34.023 1.00 52.09 942 VAL A CA 1
ATOM 7126 C C . VAL A 1 942 ? -8.473 18.562 -33.468 1.00 52.09 942 VAL A C 1
ATOM 7128 O O . VAL A 1 942 ? -9.600 18.886 -33.094 1.00 52.09 942 VAL A O 1
ATOM 7131 N N . THR A 1 943 ? -8.013 17.312 -33.380 1.00 42.50 943 THR A N 1
ATOM 7132 C CA . THR A 1 943 ? -8.778 16.258 -32.701 1.00 42.50 943 THR A CA 1
ATOM 7133 C C . THR A 1 943 ? -9.147 16.768 -31.307 1.00 42.50 943 THR A C 1
ATOM 7135 O O . THR A 1 943 ? -8.235 17.017 -30.512 1.00 42.50 943 THR A O 1
ATOM 7138 N N . PRO A 1 944 ? -10.438 17.015 -31.022 1.00 41.69 944 PRO A N 1
ATOM 7139 C CA . PRO A 1 944 ? -10.816 17.604 -29.755 1.00 41.69 944 PRO A CA 1
ATOM 7140 C C . PRO A 1 944 ? -10.443 16.636 -28.634 1.00 41.69 944 PRO A C 1
ATOM 7142 O O . PRO A 1 944 ? -10.547 15.417 -28.790 1.00 41.69 944 PRO A O 1
ATOM 7145 N N . VAL A 1 945 ? -9.975 17.170 -27.506 1.00 48.16 945 VAL A N 1
ATOM 7146 C CA . VAL A 1 945 ? -9.819 16.357 -26.296 1.00 48.16 945 VAL A CA 1
ATOM 7147 C C . VAL A 1 945 ? -11.230 16.179 -25.759 1.00 48.16 945 VAL A C 1
ATOM 7149 O O . VAL A 1 945 ? -11.754 17.041 -25.058 1.00 48.16 945 VAL A O 1
ATOM 7152 N N . VAL A 1 946 ? -11.873 15.108 -26.211 1.00 36.97 946 VAL A N 1
ATOM 7153 C CA . VAL A 1 946 ? -13.206 14.711 -25.778 1.00 36.97 946 VAL A CA 1
ATOM 7154 C C . VAL A 1 946 ? -13.008 13.760 -24.609 1.00 36.97 946 VAL A C 1
ATOM 7156 O O . VAL A 1 946 ? -12.565 12.626 -24.789 1.00 36.97 946 VAL A O 1
ATOM 7159 N N . THR A 1 947 ? -13.304 14.215 -23.395 1.00 41.84 947 THR A N 1
ATOM 7160 C CA . THR A 1 947 ? -13.346 13.319 -22.231 1.00 41.84 947 THR A CA 1
ATOM 7161 C C . THR A 1 947 ? -14.726 12.677 -22.161 1.00 41.84 947 THR A C 1
ATOM 7163 O O . THR A 1 947 ? -15.472 12.888 -21.216 1.00 41.84 947 THR A O 1
ATOM 7166 N N . GLU A 1 948 ? -15.124 11.937 -23.192 1.00 38.34 948 GLU A N 1
ATOM 7167 C CA . GLU A 1 948 ? -16.387 11.199 -23.171 1.00 38.34 948 GLU A CA 1
ATOM 7168 C C . GLU A 1 948 ? -16.222 9.931 -22.326 1.00 38.34 948 GLU A C 1
ATOM 7170 O O . GLU A 1 948 ? -15.415 9.058 -22.640 1.00 38.34 948 GLU A O 1
ATOM 7175 N N . ALA A 1 949 ? -17.003 9.815 -21.252 1.00 35.25 949 ALA A N 1
ATOM 7176 C CA . ALA A 1 949 ? -17.189 8.545 -20.562 1.00 35.25 949 ALA A CA 1
ATOM 7177 C C . ALA A 1 949 ? -18.442 7.861 -21.113 1.00 35.25 949 ALA A C 1
ATOM 7179 O O . ALA A 1 949 ? -19.458 8.521 -21.367 1.00 35.25 949 ALA A O 1
ATOM 7180 N N . MET A 1 950 ? -18.392 6.531 -21.266 1.00 31.08 950 MET A N 1
ATOM 7181 C CA . MET A 1 950 ? -19.610 5.742 -21.465 1.00 31.08 950 MET A CA 1
ATOM 7182 C C . MET A 1 950 ? -20.581 6.053 -20.326 1.00 31.08 950 MET A C 1
ATOM 7184 O O . MET A 1 950 ? -20.173 6.082 -19.165 1.00 31.08 950 MET A O 1
ATOM 7188 N N . MET A 1 951 ? -21.849 6.310 -20.648 1.00 37.81 951 MET A N 1
ATOM 7189 C CA . MET A 1 951 ? -22.886 6.504 -19.638 1.00 37.81 951 MET A CA 1
ATOM 7190 C C . MET A 1 951 ? -23.022 5.197 -18.855 1.00 37.81 951 MET A C 1
ATOM 7192 O O . MET A 1 951 ? -23.575 4.212 -19.340 1.00 37.81 951 MET A O 1
ATOM 7196 N N . THR A 1 952 ? -22.425 5.159 -17.667 1.00 38.53 952 THR A N 1
ATOM 7197 C CA . THR A 1 952 ? -22.445 3.989 -16.795 1.00 38.53 952 THR A CA 1
ATOM 7198 C C . THR A 1 952 ? -23.750 3.948 -16.006 1.00 38.53 952 THR A C 1
ATOM 7200 O O . THR A 1 952 ? -24.568 4.868 -16.031 1.00 38.53 952 THR A O 1
ATOM 7203 N N . VAL A 1 953 ? -23.933 2.875 -15.244 1.00 30.70 953 VAL A N 1
ATOM 7204 C CA . VAL A 1 953 ? -25.051 2.644 -14.319 1.00 30.70 953 VAL A CA 1
ATOM 7205 C C . VAL A 1 953 ? -25.318 3.862 -13.396 1.00 30.70 953 VAL A C 1
ATOM 7207 O O . VAL A 1 953 ? -26.449 4.048 -12.959 1.00 30.70 953 VAL A O 1
ATOM 7210 N N . MET A 1 954 ? -24.336 4.755 -13.186 1.00 28.77 954 MET A N 1
ATOM 7211 C CA . MET A 1 954 ? -24.452 6.032 -12.458 1.00 28.77 954 MET A CA 1
ATOM 7212 C C . MET A 1 954 ? -25.236 7.166 -13.165 1.00 28.77 954 MET A C 1
ATOM 7214 O O . MET A 1 954 ? -25.517 8.178 -12.523 1.00 28.77 954 MET A O 1
ATOM 7218 N N . SER A 1 955 ? -25.617 7.028 -14.441 1.00 29.19 955 SER A N 1
ATOM 7219 C CA . SER A 1 955 ? -26.457 8.006 -15.170 1.00 29.19 955 SER A CA 1
ATOM 7220 C C . SER A 1 955 ? -27.969 7.742 -15.060 1.00 29.19 955 SER A C 1
ATOM 7222 O O . SER A 1 955 ? -28.772 8.633 -15.329 1.00 29.19 955 SER A O 1
ATOM 7224 N N . VAL A 1 956 ? -28.390 6.540 -14.643 1.00 32.56 956 VAL A N 1
ATOM 7225 C CA . VAL A 1 956 ? -29.815 6.153 -14.611 1.00 32.56 956 VAL A CA 1
ATOM 7226 C C . VAL A 1 956 ? -30.528 6.806 -13.420 1.00 32.56 956 VAL A C 1
ATOM 7228 O O . VAL A 1 956 ? -30.240 6.457 -12.274 1.00 32.56 956 VAL A O 1
ATOM 7231 N N . GLY A 1 957 ? -31.469 7.715 -13.708 1.00 37.38 957 GLY A N 1
ATOM 7232 C CA . GLY A 1 957 ? -32.308 8.429 -12.730 1.00 37.38 957 GLY A CA 1
ATOM 7233 C C . GLY A 1 957 ? -31.811 9.827 -12.334 1.00 37.38 957 GLY A C 1
ATOM 7234 O O . GLY A 1 957 ? -32.485 10.505 -11.569 1.00 37.38 957 GLY A O 1
ATOM 7235 N N . VAL A 1 958 ? -30.650 10.251 -12.847 1.00 39.88 958 VAL A N 1
ATOM 7236 C CA . VAL A 1 958 ? -30.071 11.595 -12.636 1.00 39.88 958 VAL A CA 1
ATOM 7237 C C . VAL A 1 958 ? -30.061 12.394 -13.942 1.00 39.88 958 VAL A C 1
ATOM 7239 O O . VAL A 1 958 ? -30.352 13.584 -13.935 1.00 39.88 958 VAL A O 1
ATOM 7242 N N . ASP A 1 959 ? -29.762 11.729 -15.062 1.00 42.75 959 ASP A N 1
ATOM 7243 C CA . ASP A 1 959 ? -29.859 12.291 -16.407 1.00 42.75 959 ASP A CA 1
ATOM 7244 C C . ASP A 1 959 ? -31.191 11.817 -17.037 1.00 42.75 959 ASP A C 1
ATOM 7246 O O . ASP A 1 959 ? -31.376 10.618 -17.261 1.00 42.75 959 ASP A O 1
ATOM 7250 N N . ASP A 1 960 ? -32.145 12.721 -17.302 1.00 43.91 960 ASP A N 1
ATOM 7251 C CA . ASP A 1 960 ? -33.407 12.354 -17.969 1.00 43.91 960 ASP A CA 1
ATOM 7252 C C . ASP A 1 960 ? -33.178 12.128 -19.478 1.00 43.91 960 ASP A C 1
ATOM 7254 O O . ASP A 1 960 ? -32.921 13.052 -20.253 1.00 43.91 960 ASP A O 1
ATOM 7258 N N . ILE A 1 961 ? -33.229 10.853 -19.871 1.00 47.66 961 ILE A N 1
ATOM 7259 C CA . ILE A 1 961 ? -32.978 10.338 -21.227 1.00 47.66 961 ILE A CA 1
ATOM 7260 C C . ILE A 1 961 ? -34.263 10.075 -22.026 1.00 47.66 961 ILE A C 1
ATOM 7262 O O . ILE A 1 961 ? -34.184 9.552 -23.139 1.00 47.66 961 ILE A O 1
ATOM 7266 N N . SER A 1 962 ? -35.436 10.427 -21.488 1.00 46.53 962 SER A N 1
ATOM 7267 C CA . SER A 1 962 ? -36.752 10.125 -22.080 1.00 46.53 962 SER A CA 1
ATOM 7268 C C . SER A 1 962 ? -36.921 10.617 -23.526 1.00 46.53 962 SER A C 1
ATOM 7270 O O . SER A 1 962 ? -37.653 10.004 -24.300 1.00 46.53 962 SER A O 1
ATOM 7272 N N . LEU A 1 963 ? -36.186 11.665 -23.919 1.00 42.25 963 LEU A N 1
ATOM 7273 C CA . LEU A 1 963 ? -36.208 12.273 -25.257 1.00 42.25 963 LEU A CA 1
ATOM 7274 C C . LEU A 1 963 ? -34.901 12.075 -26.065 1.00 42.25 963 LEU A C 1
ATOM 7276 O O . LEU A 1 963 ? -34.768 12.628 -27.157 1.00 42.25 963 LEU A O 1
ATOM 7280 N N . LEU A 1 964 ? -33.926 11.300 -25.561 1.00 44.66 964 LEU A N 1
ATOM 7281 C CA . LEU A 1 964 ? -32.600 11.084 -26.180 1.00 44.66 964 LEU A CA 1
ATOM 7282 C C . LEU A 1 964 ? -32.171 9.591 -26.180 1.00 44.66 964 LEU A C 1
ATOM 7284 O O . LEU A 1 964 ? -31.108 9.254 -25.653 1.00 44.66 964 LEU A O 1
ATOM 7288 N N . PRO A 1 965 ? -32.942 8.674 -26.802 1.00 38.62 965 PRO A N 1
ATOM 7289 C CA . PRO A 1 965 ? -32.767 7.219 -26.662 1.00 38.62 965 PRO A CA 1
ATOM 7290 C C . PRO A 1 965 ? -31.471 6.643 -27.263 1.00 38.62 965 PRO A C 1
ATOM 7292 O O . PRO A 1 965 ? -31.133 5.490 -27.005 1.00 38.62 965 PRO A O 1
ATOM 7295 N N . HIS A 1 966 ? -30.737 7.421 -28.065 1.00 40.19 966 HIS A N 1
ATOM 7296 C CA . HIS A 1 966 ? -29.517 6.979 -28.756 1.00 40.19 966 HIS A CA 1
ATOM 7297 C C . HIS A 1 966 ? -28.220 7.563 -28.179 1.00 40.19 966 HIS A C 1
ATOM 7299 O O . HIS A 1 966 ? -27.143 7.312 -28.719 1.00 40.19 966 HIS A O 1
ATOM 7305 N N . LYS A 1 967 ? -28.290 8.347 -27.097 1.00 37.66 967 LYS A N 1
ATOM 7306 C CA . LYS A 1 967 ? -27.105 8.958 -26.489 1.00 37.66 967 LYS A CA 1
ATOM 7307 C C . LYS A 1 967 ? -26.467 8.001 -25.476 1.00 37.66 967 LYS A C 1
ATOM 7309 O O . LYS A 1 967 ? -27.081 7.677 -24.467 1.00 37.66 967 LYS A O 1
ATOM 7314 N N . THR A 1 968 ? -25.234 7.563 -25.742 1.00 37.56 968 THR A N 1
ATOM 7315 C CA . THR A 1 968 ? -24.519 6.546 -24.939 1.00 37.56 968 THR A CA 1
ATOM 7316 C C . THR A 1 968 ? -23.312 7.084 -24.162 1.00 37.56 968 THR A C 1
ATOM 7318 O O . THR A 1 968 ? -22.707 6.340 -23.391 1.00 37.56 968 THR A O 1
ATOM 7321 N N . THR A 1 969 ? -22.935 8.351 -24.355 1.00 40.25 969 THR A N 1
ATOM 7322 C CA . THR A 1 969 ? -21.746 8.984 -23.755 1.00 40.25 969 THR A CA 1
ATOM 7323 C C . THR A 1 969 ? -22.058 10.389 -23.225 1.00 40.25 969 THR A C 1
ATOM 7325 O O . THR A 1 969 ? -22.960 11.082 -23.709 1.00 40.25 969 THR A O 1
ATOM 7328 N N . THR A 1 970 ? -21.329 10.825 -22.193 1.00 39.41 970 THR A N 1
ATOM 7329 C CA . THR A 1 970 ? -21.378 12.204 -21.676 1.00 39.41 970 THR A CA 1
ATOM 7330 C C . THR A 1 970 ? -19.978 12.714 -21.346 1.00 39.41 970 THR A C 1
ATOM 7332 O O . THR A 1 970 ? -19.106 11.931 -20.972 1.00 39.41 970 THR A O 1
ATOM 7335 N N . THR A 1 971 ? -19.767 14.031 -21.422 1.00 44.91 971 THR A N 1
ATOM 7336 C CA . THR A 1 971 ? -18.520 14.692 -21.010 1.00 44.91 971 THR A CA 1
ATOM 7337 C C . THR A 1 971 ? -18.238 14.410 -19.535 1.00 44.91 971 THR A C 1
ATOM 7339 O O . THR A 1 971 ? -18.984 14.853 -18.654 1.00 44.91 971 THR A O 1
ATOM 7342 N N . ALA A 1 972 ? -17.180 13.654 -19.258 1.00 43.41 972 ALA A N 1
ATOM 7343 C CA . ALA A 1 972 ? -16.704 13.235 -17.946 1.00 43.41 972 ALA A CA 1
ATOM 7344 C C . ALA A 1 972 ? -15.982 14.370 -17.214 1.00 43.41 972 ALA A C 1
ATOM 7346 O O . ALA A 1 972 ? -16.218 14.542 -16.019 1.00 43.41 972 ALA A O 1
ATOM 7347 N N . VAL A 1 973 ? -15.222 15.209 -17.929 1.00 49.75 973 VAL A N 1
ATOM 7348 C CA . VAL A 1 973 ? -14.481 16.338 -17.343 1.00 49.75 973 VAL A CA 1
ATOM 7349 C C . VAL A 1 973 ? -14.755 17.638 -18.116 1.00 49.75 973 VAL A C 1
ATOM 7351 O O . VAL A 1 973 ? -15.460 18.500 -17.603 1.00 49.75 973 VAL A O 1
ATOM 7354 N N . LEU A 1 974 ? -14.301 17.759 -19.364 1.00 60.78 974 LEU A N 1
ATOM 7355 C CA . LEU A 1 974 ? -14.392 18.954 -20.223 1.00 60.78 974 LEU A CA 1
ATOM 7356 C C . LEU A 1 974 ? -14.223 18.542 -21.697 1.00 60.78 974 LEU A C 1
ATOM 7358 O O . LEU A 1 974 ? -13.429 17.645 -21.985 1.00 60.78 974 LEU A O 1
ATOM 7362 N N . ASP A 1 975 ? -14.905 19.229 -22.617 1.00 67.31 975 ASP A N 1
ATOM 7363 C CA . ASP A 1 975 ? -14.654 19.121 -24.061 1.00 67.31 975 ASP A CA 1
ATOM 7364 C C . ASP A 1 975 ? -13.867 20.341 -24.551 1.00 67.31 975 ASP A C 1
ATOM 7366 O O . ASP A 1 975 ? -14.266 21.479 -24.304 1.00 67.31 975 ASP A O 1
ATOM 7370 N N . HIS A 1 976 ? -12.759 20.128 -25.262 1.00 75.75 976 HIS A N 1
ATOM 7371 C CA . HIS A 1 976 ? -11.919 21.217 -25.776 1.00 75.75 976 HIS A CA 1
ATOM 7372 C C . HIS A 1 976 ? -11.702 21.108 -27.287 1.00 75.75 976 HIS A C 1
ATOM 7374 O O . HIS A 1 976 ? -11.222 20.082 -27.778 1.00 75.75 976 HIS A O 1
ATOM 7380 N N . GLY A 1 977 ? -11.981 22.200 -28.003 1.00 72.56 977 GLY A N 1
ATOM 7381 C CA . GLY A 1 977 ? -11.755 22.334 -29.441 1.00 72.56 977 GLY A CA 1
ATOM 7382 C C . GLY A 1 977 ? -11.046 23.636 -29.820 1.00 72.56 977 GLY A C 1
ATOM 7383 O O . GLY A 1 977 ? -11.083 24.622 -29.084 1.00 72.56 977 GLY A O 1
ATOM 7384 N N . ARG A 1 978 ? -10.399 23.648 -30.991 1.00 82.31 978 ARG A N 1
ATOM 7385 C CA . ARG A 1 978 ? -9.713 24.828 -31.552 1.00 82.31 978 ARG A CA 1
ATOM 7386 C C . ARG A 1 978 ? -10.166 25.063 -32.983 1.00 82.31 978 ARG A C 1
ATOM 7388 O O . ARG A 1 978 ? -10.075 24.140 -33.788 1.00 82.31 978 ARG A O 1
ATOM 7395 N N . ILE A 1 979 ? -10.560 26.287 -33.313 1.00 80.56 979 ILE A N 1
ATOM 7396 C CA . ILE A 1 979 ? -10.849 26.697 -34.689 1.00 80.56 979 ILE A CA 1
ATOM 7397 C C . ILE A 1 979 ? -10.159 28.015 -35.030 1.00 80.56 979 ILE A C 1
ATOM 7399 O O . ILE A 1 979 ? -10.085 28.918 -34.196 1.00 80.56 979 ILE A O 1
ATOM 7403 N N . THR A 1 980 ? -9.657 28.137 -36.254 1.00 75.62 980 THR A N 1
ATOM 7404 C CA . THR A 1 980 ? -9.160 29.401 -36.794 1.00 75.62 980 THR A CA 1
ATOM 7405 C C . THR A 1 980 ? -10.288 30.063 -37.597 1.00 75.62 980 THR A C 1
ATOM 7407 O O . THR A 1 980 ? -10.769 29.492 -38.570 1.00 75.62 980 THR A O 1
ATOM 7410 N N . LEU A 1 981 ? -10.753 31.245 -37.169 1.00 66.06 981 LEU A N 1
ATOM 7411 C CA . LEU A 1 981 ? -11.862 31.966 -37.827 1.00 66.06 981 LEU A CA 1
ATOM 7412 C C . LEU A 1 981 ? -11.385 32.945 -38.909 1.00 66.06 981 LEU A C 1
ATOM 7414 O O . LEU A 1 981 ? -12.092 33.178 -39.884 1.00 66.06 981 LEU A O 1
ATOM 7418 N N . ALA A 1 982 ? -10.185 33.502 -38.742 1.00 61.50 982 ALA A N 1
ATOM 7419 C CA . ALA A 1 982 ? -9.496 34.366 -39.699 1.00 61.50 982 ALA A CA 1
ATOM 7420 C C . ALA A 1 982 ? -7.983 34.102 -39.615 1.00 61.50 982 ALA A C 1
ATOM 7422 O O . ALA A 1 982 ? -7.533 33.477 -38.654 1.00 61.50 982 ALA A O 1
ATOM 7423 N N . GLU A 1 983 ? -7.192 34.575 -40.586 1.00 54.34 983 GLU A N 1
ATOM 7424 C CA . GLU A 1 983 ? -5.737 34.319 -40.647 1.00 54.34 983 GLU A CA 1
ATOM 7425 C C . GLU A 1 983 ? -4.986 34.708 -39.355 1.00 54.34 983 GLU A C 1
ATOM 7427 O O . GLU A 1 983 ? -3.955 34.114 -39.043 1.00 54.34 983 GLU A O 1
ATOM 7432 N N . ASP A 1 984 ? -5.531 35.640 -38.566 1.00 61.00 984 ASP A N 1
ATOM 7433 C CA . ASP A 1 984 ? -4.988 36.133 -37.300 1.00 61.00 984 ASP A CA 1
ATOM 7434 C C . ASP A 1 984 ? -5.893 35.896 -36.069 1.00 61.00 984 ASP A C 1
ATOM 7436 O O . ASP A 1 984 ? -5.563 36.377 -34.987 1.00 61.00 984 ASP A O 1
ATOM 7440 N N . VAL A 1 985 ? -6.997 35.136 -36.153 1.00 68.94 985 VAL A N 1
ATOM 7441 C CA . VAL A 1 985 ? -7.895 34.882 -34.999 1.00 68.94 985 VAL A CA 1
ATOM 7442 C C . VAL A 1 985 ? -8.108 33.388 -34.769 1.00 68.94 985 VAL A C 1
ATOM 7444 O O . VAL A 1 985 ? -8.724 32.690 -35.577 1.00 68.94 985 VAL A O 1
ATOM 7447 N N . THR A 1 986 ? -7.639 32.899 -33.618 1.00 79.56 986 THR A N 1
ATOM 7448 C CA . THR A 1 986 ? -7.840 31.511 -33.173 1.00 79.56 986 THR A CA 1
ATOM 7449 C C . THR A 1 986 ? -8.777 31.473 -31.976 1.00 79.56 986 THR A C 1
ATOM 7451 O O . THR A 1 986 ? -8.475 32.047 -30.931 1.00 79.56 986 THR A O 1
ATOM 7454 N N . VAL A 1 987 ? -9.882 30.743 -32.099 1.00 80.12 987 VAL A N 1
ATOM 7455 C CA . VAL A 1 987 ? -10.866 30.549 -31.034 1.00 80.12 987 VAL A CA 1
ATOM 7456 C C . VAL A 1 987 ? -10.677 29.182 -30.383 1.00 80.12 987 VAL A C 1
ATOM 7458 O O . VAL A 1 987 ? -10.678 28.144 -31.048 1.00 80.12 987 VAL A O 1
ATOM 7461 N N . TYR A 1 988 ? -10.528 29.189 -29.064 1.00 84.25 988 TYR A N 1
ATOM 7462 C CA . TYR A 1 988 ? -10.508 28.009 -28.211 1.00 84.25 988 TYR A CA 1
ATOM 7463 C C . TYR A 1 988 ? -11.881 27.846 -27.565 1.00 84.25 988 TYR A C 1
ATOM 7465 O O . TYR A 1 988 ? -12.303 28.712 -26.799 1.00 84.25 988 TYR A O 1
ATOM 7473 N N . VAL A 1 989 ? -12.572 26.753 -27.879 1.00 82.50 989 VAL A N 1
ATOM 7474 C CA . VAL A 1 989 ? -13.939 26.484 -27.421 1.00 82.50 989 VAL A CA 1
ATOM 7475 C C . VAL A 1 989 ? -13.901 25.433 -26.318 1.00 82.50 989 VAL A C 1
ATOM 7477 O O . VAL A 1 989 ? -13.373 24.337 -26.518 1.00 82.50 989 VAL A O 1
ATOM 7480 N N . PHE A 1 990 ? -14.472 25.768 -25.163 1.00 83.38 990 PHE A N 1
ATOM 7481 C CA . PHE A 1 990 ? -14.500 24.918 -23.975 1.00 83.38 990 PHE A CA 1
ATOM 7482 C C . PHE A 1 990 ? -15.940 24.552 -23.614 1.00 83.38 990 PHE A C 1
ATOM 7484 O O . PHE A 1 990 ? -16.687 25.396 -23.126 1.00 83.38 990 PHE A O 1
ATOM 7491 N N . GLY A 1 991 ? -16.332 23.300 -23.845 1.00 78.81 991 GLY A N 1
ATOM 7492 C CA . GLY A 1 991 ? -17.638 22.762 -23.471 1.00 78.81 991 GLY A CA 1
ATOM 7493 C C . GLY A 1 991 ? -17.623 22.182 -22.060 1.00 78.81 991 GLY A C 1
ATOM 7494 O O . GLY A 1 991 ? -16.903 21.220 -21.788 1.00 78.81 991 GLY A O 1
ATOM 7495 N N . ALA A 1 992 ? -18.430 22.740 -21.159 1.00 69.44 992 ALA A N 1
ATOM 7496 C CA . ALA A 1 992 ? -18.544 22.238 -19.792 1.00 69.44 992 ALA A CA 1
ATOM 7497 C C . ALA A 1 992 ? -19.665 21.200 -19.646 1.00 69.44 992 ALA A C 1
ATOM 7499 O O . ALA A 1 992 ? -20.674 21.234 -20.351 1.00 69.44 992 ALA A O 1
ATOM 7500 N N . GLY A 1 993 ? -19.521 20.273 -18.696 1.00 67.31 993 GLY A N 1
ATOM 7501 C CA . GLY A 1 993 ? -20.591 19.331 -18.373 1.00 67.31 993 GLY A CA 1
ATOM 7502 C C . GLY A 1 993 ? -21.800 20.047 -17.757 1.00 67.31 993 GLY A C 1
ATOM 7503 O O . GLY A 1 993 ? -21.660 20.757 -16.767 1.00 67.31 993 GLY A O 1
ATOM 7504 N N . GLY A 1 994 ? -22.991 19.841 -18.331 1.00 54.94 994 GLY A N 1
ATOM 7505 C CA . GLY A 1 994 ? -24.243 20.528 -17.960 1.00 54.94 994 GLY A CA 1
ATOM 7506 C C . GLY A 1 994 ? -24.946 20.017 -16.694 1.00 54.94 994 GLY A C 1
ATOM 7507 O O . GLY A 1 994 ? -26.119 20.305 -16.507 1.00 54.94 994 GLY A O 1
ATOM 7508 N N . GLN A 1 995 ? -24.276 19.209 -15.868 1.00 56.59 995 GLN A N 1
ATOM 7509 C CA . GLN A 1 995 ? -24.858 18.569 -14.679 1.00 56.59 995 GLN A CA 1
ATOM 7510 C C . GLN A 1 995 ? -24.564 19.407 -13.420 1.00 56.59 995 GLN A C 1
ATOM 7512 O O . GLN A 1 995 ? -23.422 19.856 -13.290 1.00 56.59 995 GLN A O 1
ATOM 7517 N N . PRO A 1 996 ? -25.497 19.538 -12.452 1.00 47.62 996 PRO A N 1
ATOM 7518 C CA . PRO A 1 996 ? -25.320 20.382 -11.260 1.00 47.62 996 PRO A CA 1
ATOM 7519 C C . PRO A 1 996 ? -24.032 20.127 -10.465 1.00 47.62 996 PRO A C 1
ATOM 7521 O O . PRO A 1 996 ? -23.373 21.053 -10.003 1.00 47.62 996 PRO A O 1
ATOM 7524 N N . ARG A 1 997 ? -23.596 18.863 -10.400 1.00 51.84 997 ARG A N 1
ATOM 7525 C CA . ARG A 1 997 ? -22.342 18.433 -9.751 1.00 51.84 997 ARG A CA 1
ATOM 7526 C C . ARG A 1 997 ? -21.053 18.981 -10.384 1.00 51.84 997 ARG A C 1
ATOM 7528 O O . ARG A 1 997 ? -19.987 18.813 -9.808 1.00 51.84 997 ARG A O 1
ATOM 7535 N N . LYS A 1 998 ? -21.124 19.584 -11.575 1.00 53.75 998 LYS A N 1
ATOM 7536 C CA . LYS A 1 998 ? -19.962 20.105 -12.322 1.00 53.75 998 LYS A CA 1
ATOM 7537 C C . LYS A 1 998 ? -19.894 21.630 -12.355 1.00 53.75 998 LYS A C 1
ATOM 7539 O O . LYS A 1 998 ? -18.934 22.174 -12.894 1.00 53.75 998 LYS A O 1
ATOM 7544 N N . TRP A 1 999 ? -20.873 22.314 -11.764 1.00 58.28 999 TRP A N 1
ATOM 7545 C CA . TRP A 1 999 ? -20.919 23.775 -11.685 1.00 58.28 999 TRP A CA 1
ATOM 7546 C C . TRP A 1 999 ? -19.734 24.416 -10.939 1.00 58.28 999 TRP A C 1
ATOM 7548 O O . TRP A 1 999 ? -19.300 25.469 -11.395 1.00 58.28 999 TRP A O 1
ATOM 7558 N N . PRO A 1 1000 ? -19.111 23.797 -9.908 1.00 56.81 1000 PRO A N 1
ATOM 7559 C CA . PRO A 1 1000 ? -17.901 24.357 -9.291 1.00 56.81 1000 PRO A CA 1
ATOM 7560 C C . PRO A 1 1000 ? -16.715 24.533 -10.258 1.00 56.81 1000 PRO A C 1
ATOM 7562 O O . PRO A 1 1000 ? -15.877 25.399 -10.053 1.00 56.81 1000 PRO A O 1
ATOM 7565 N N . MET A 1 1001 ? -16.651 23.752 -11.346 1.00 64.69 1001 MET A N 1
ATOM 7566 C CA . MET A 1 1001 ? -15.596 23.854 -12.368 1.00 64.69 1001 MET A CA 1
ATOM 7567 C C . MET A 1 1001 ? -15.840 25.007 -13.359 1.00 64.69 1001 MET A C 1
ATOM 7569 O O . MET A 1 1001 ? -14.931 25.424 -14.079 1.00 64.69 1001 MET A O 1
ATOM 7573 N N . TRP A 1 1002 ? -17.069 25.526 -13.442 1.00 73.31 1002 TRP A N 1
ATOM 7574 C CA . TRP A 1 1002 ? -17.414 26.555 -14.424 1.00 73.31 1002 TRP A CA 1
ATOM 7575 C C . TRP A 1 1002 ? -16.685 27.873 -14.148 1.00 73.31 1002 TRP A C 1
ATOM 7577 O O . TRP A 1 1002 ? -16.314 28.553 -15.102 1.00 73.31 1002 TRP A O 1
ATOM 7587 N N . ASP A 1 1003 ? -16.380 28.172 -12.881 1.00 68.69 1003 ASP A N 1
ATOM 7588 C CA . ASP A 1 1003 ? -15.674 29.395 -12.481 1.00 68.69 1003 ASP A CA 1
ATOM 7589 C C . ASP A 1 1003 ? -14.275 29.482 -13.101 1.00 68.69 1003 ASP A C 1
ATOM 7591 O O . ASP A 1 1003 ? -13.870 30.542 -13.584 1.00 68.69 1003 ASP A O 1
ATOM 7595 N N . ASP A 1 1004 ? -13.561 28.361 -13.188 1.00 70.94 1004 ASP A N 1
ATOM 7596 C CA . ASP A 1 1004 ? -12.230 28.310 -13.799 1.00 70.94 1004 ASP A CA 1
ATOM 7597 C C . ASP A 1 1004 ? -12.287 28.241 -15.331 1.00 70.94 1004 ASP A C 1
ATOM 7599 O O . ASP A 1 1004 ? -11.402 28.750 -16.032 1.00 70.94 1004 ASP A O 1
ATOM 7603 N N . LEU A 1 1005 ? -13.366 27.680 -15.883 1.00 73.25 1005 LEU A N 1
ATOM 7604 C CA . LEU A 1 1005 ? -13.585 27.636 -17.326 1.00 73.25 1005 LEU A CA 1
ATOM 7605 C C . LEU A 1 1005 ? -14.026 28.985 -17.895 1.00 73.25 1005 LEU A C 1
ATOM 7607 O O . LEU A 1 1005 ? -13.534 29.362 -18.955 1.00 73.25 1005 LEU A O 1
ATOM 7611 N N . VAL A 1 1006 ? -14.871 29.749 -17.207 1.00 77.31 1006 VAL A N 1
ATOM 7612 C CA . VAL A 1 1006 ? -15.288 31.081 -17.666 1.00 77.31 1006 VAL A CA 1
ATOM 7613 C C . VAL A 1 1006 ? -14.190 32.121 -17.445 1.00 77.31 1006 VAL A C 1
ATOM 7615 O O . VAL A 1 1006 ? -14.045 33.021 -18.276 1.00 77.31 1006 VAL A O 1
ATOM 7618 N N . ARG A 1 1007 ? -13.329 31.962 -16.431 1.00 76.31 1007 ARG A N 1
ATOM 7619 C CA . ARG A 1 1007 ? -12.193 32.865 -16.181 1.00 76.31 1007 ARG A CA 1
ATOM 7620 C C . ARG A 1 1007 ? -11.312 33.034 -17.428 1.00 76.31 1007 ARG A C 1
ATOM 7622 O O . ARG A 1 1007 ? -10.783 32.066 -17.983 1.00 76.31 1007 ARG A O 1
ATOM 7629 N N . GLY A 1 1008 ? -11.162 34.283 -17.872 1.00 71.50 1008 GLY A N 1
ATOM 7630 C CA . GLY A 1 1008 ? -10.378 34.645 -19.059 1.00 71.50 1008 GLY A CA 1
ATOM 7631 C C . GLY A 1 1008 ? -11.054 34.348 -20.404 1.00 71.50 1008 GLY A C 1
ATOM 7632 O O . GLY A 1 1008 ? -10.393 34.459 -21.434 1.00 71.50 1008 GLY A O 1
ATOM 7633 N N . SER A 1 1009 ? -12.335 33.963 -20.418 1.00 83.62 1009 SER A N 1
ATOM 7634 C CA . SER A 1 1009 ? -13.119 33.847 -21.654 1.00 83.62 1009 SER A CA 1
ATOM 7635 C C . SER A 1 1009 ? -13.520 35.231 -22.159 1.00 83.62 1009 SER A C 1
ATOM 7637 O O . SER A 1 1009 ? -13.920 36.087 -21.374 1.00 83.62 1009 SER A O 1
ATOM 7639 N N . ALA A 1 1010 ? -13.428 35.452 -23.468 1.00 83.19 1010 ALA A N 1
ATOM 7640 C CA . ALA A 1 1010 ? -13.881 36.695 -24.089 1.00 83.19 1010 ALA A CA 1
ATOM 7641 C C . ALA A 1 1010 ? -15.408 36.762 -24.211 1.00 83.19 1010 ALA A C 1
ATOM 7643 O O . ALA A 1 1010 ? -15.973 37.849 -24.243 1.00 83.19 1010 ALA A O 1
ATOM 7644 N N . GLY A 1 1011 ? -16.065 35.604 -24.270 1.00 86.19 1011 GLY A N 1
ATOM 7645 C CA . GLY A 1 1011 ? -17.513 35.484 -24.305 1.00 86.19 1011 GLY A CA 1
ATOM 7646 C C . GLY A 1 1011 ? -17.962 34.042 -24.084 1.00 86.19 1011 GLY A C 1
ATOM 7647 O O . GLY A 1 1011 ? -17.140 33.117 -24.078 1.00 86.19 1011 GLY A O 1
ATOM 7648 N N . ALA A 1 1012 ? -19.263 33.846 -23.912 1.00 91.50 1012 ALA A N 1
ATOM 7649 C CA . ALA A 1 1012 ? -19.866 32.534 -23.717 1.00 91.50 1012 ALA A CA 1
ATOM 7650 C C . ALA A 1 1012 ? -21.023 32.262 -24.691 1.00 91.50 1012 ALA A C 1
ATOM 7652 O O . ALA A 1 1012 ? -21.694 33.172 -25.166 1.00 91.50 1012 ALA A O 1
ATOM 7653 N N . VAL A 1 1013 ? -21.285 30.990 -24.972 1.00 92.88 1013 VAL A N 1
ATOM 7654 C CA . VAL A 1 1013 ? -22.483 30.534 -25.684 1.00 92.88 1013 VAL A CA 1
ATOM 7655 C C . VAL A 1 1013 ? -23.323 29.711 -24.719 1.00 92.88 1013 VAL A C 1
ATOM 7657 O O . VAL A 1 1013 ? -22.847 28.700 -24.201 1.00 92.88 1013 VAL A O 1
ATOM 7660 N N . ALA A 1 1014 ? -24.569 30.116 -24.494 1.00 91.50 1014 ALA A N 1
ATOM 7661 C CA . ALA A 1 1014 ? -25.565 29.305 -23.806 1.00 91.50 1014 ALA A CA 1
ATOM 7662 C C . ALA A 1 1014 ? -26.347 28.500 -24.850 1.00 91.50 1014 ALA A C 1
ATOM 7664 O O . ALA A 1 1014 ? -27.196 29.043 -25.555 1.00 91.50 1014 ALA A O 1
ATOM 7665 N N . LEU A 1 1015 ? -26.030 27.214 -24.985 1.00 90.50 1015 LEU A N 1
ATOM 7666 C CA . LEU A 1 1015 ? -26.694 26.319 -25.928 1.00 90.50 1015 LEU A CA 1
ATOM 7667 C C . LEU A 1 1015 ? -27.996 25.785 -25.311 1.00 90.50 1015 LEU A C 1
ATOM 7669 O O . LEU A 1 1015 ? -27.968 25.145 -24.255 1.00 90.50 1015 LEU A O 1
ATOM 7673 N N . VAL A 1 1016 ? -29.123 26.040 -25.971 1.00 88.00 1016 VAL A N 1
ATOM 7674 C CA . VAL A 1 1016 ? -30.479 25.777 -25.471 1.00 88.00 1016 VAL A CA 1
ATOM 7675 C C . VAL A 1 1016 ? -31.150 24.706 -26.316 1.00 88.00 1016 VAL A C 1
ATOM 7677 O O . VAL A 1 1016 ? -31.262 24.845 -27.531 1.00 88.00 1016 VAL A O 1
ATOM 7680 N N . ASP A 1 1017 ? -31.631 23.651 -25.662 1.00 87.06 1017 ASP A N 1
ATOM 7681 C CA . ASP A 1 1017 ? -32.550 22.684 -26.262 1.00 87.06 1017 ASP A CA 1
ATOM 7682 C C . ASP A 1 1017 ? -33.978 23.080 -25.886 1.00 87.06 1017 ASP A C 1
ATOM 7684 O O . ASP A 1 1017 ? -34.372 22.983 -24.724 1.00 87.06 1017 ASP A O 1
ATOM 7688 N N . THR A 1 1018 ? -34.761 23.541 -26.858 1.00 77.31 1018 THR A N 1
ATOM 7689 C CA . THR A 1 1018 ? -36.119 24.048 -26.611 1.00 77.31 1018 THR A CA 1
ATOM 7690 C C . THR A 1 1018 ? -37.109 22.961 -26.203 1.00 77.31 1018 THR A C 1
ATOM 7692 O O . THR A 1 1018 ? -38.149 23.283 -25.638 1.00 77.31 1018 THR A O 1
ATOM 7695 N N . ARG A 1 1019 ? -36.772 21.674 -26.378 1.00 78.44 1019 ARG A N 1
ATOM 7696 C CA . ARG A 1 1019 ? -37.567 20.554 -25.840 1.00 78.44 1019 ARG A CA 1
ATOM 7697 C C . ARG A 1 1019 ? -37.505 20.486 -24.313 1.00 78.44 1019 ARG A C 1
ATOM 7699 O O . ARG A 1 1019 ? -38.378 19.879 -23.700 1.00 78.44 1019 ARG A O 1
ATOM 7706 N N . ARG A 1 1020 ? -36.461 21.070 -23.712 1.00 74.75 1020 ARG A N 1
ATOM 7707 C CA . ARG A 1 1020 ? -36.201 21.121 -22.266 1.00 74.75 1020 ARG A CA 1
ATOM 7708 C C . ARG A 1 1020 ? -35.589 22.472 -21.882 1.00 74.75 1020 ARG A C 1
ATOM 7710 O O . ARG A 1 1020 ? -34.496 22.537 -21.326 1.00 74.75 1020 ARG A O 1
ATOM 7717 N N . ILE A 1 1021 ? -36.295 23.556 -22.206 1.00 77.62 1021 ILE A N 1
ATOM 7718 C CA . ILE A 1 1021 ? -35.788 24.928 -22.036 1.00 77.62 1021 ILE A CA 1
ATOM 7719 C C . ILE A 1 1021 ? -35.403 25.259 -20.583 1.00 77.62 1021 ILE A C 1
ATOM 7721 O O . ILE A 1 1021 ? -34.456 26.008 -20.361 1.00 77.62 1021 ILE A O 1
ATOM 7725 N N . GLU A 1 1022 ? -36.061 24.634 -19.603 1.00 75.00 1022 GLU A N 1
ATOM 7726 C CA . GLU A 1 1022 ? -35.788 24.807 -18.168 1.00 75.00 1022 GLU A CA 1
ATOM 7727 C C . GLU A 1 1022 ? -34.355 24.405 -17.776 1.00 75.00 1022 GLU A C 1
ATOM 7729 O O . GLU A 1 1022 ? -33.747 25.021 -16.901 1.00 75.00 1022 GLU A O 1
ATOM 7734 N N . ASP A 1 1023 ? -33.753 23.440 -18.482 1.00 77.25 1023 ASP A N 1
ATOM 7735 C CA . ASP A 1 1023 ? -32.375 23.001 -18.227 1.00 77.25 1023 ASP A CA 1
ATOM 7736 C C . ASP A 1 1023 ? -31.337 24.070 -18.636 1.00 77.25 1023 ASP A C 1
ATOM 7738 O O . ASP A 1 1023 ? -30.152 23.960 -18.299 1.00 77.25 1023 ASP A O 1
ATOM 7742 N N . ALA A 1 1024 ? -31.752 25.103 -19.378 1.00 80.12 1024 ALA A N 1
ATOM 7743 C CA . ALA A 1 1024 ? -30.907 26.234 -19.738 1.00 80.12 1024 ALA A CA 1
ATOM 7744 C C . ALA A 1 1024 ? -30.891 27.345 -18.675 1.00 80.12 1024 ALA A C 1
ATOM 7746 O O . ALA A 1 1024 ? -29.906 28.087 -18.637 1.00 80.12 1024 ALA A O 1
ATOM 7747 N N . PHE A 1 1025 ? -31.898 27.431 -17.791 1.00 82.69 1025 PHE A N 1
ATOM 7748 C CA . PHE A 1 1025 ? -32.015 28.516 -16.801 1.00 82.69 1025 PHE A CA 1
ATOM 7749 C C . PHE A 1 1025 ? -30.762 28.650 -15.924 1.00 82.69 1025 PHE A C 1
ATOM 7751 O O . PHE A 1 1025 ? -30.172 29.729 -15.908 1.00 82.69 1025 PHE A O 1
ATOM 7758 N N . PRO A 1 1026 ? -30.211 27.566 -15.331 1.00 80.88 1026 PRO A N 1
ATOM 7759 C CA . PRO A 1 1026 ? -29.020 27.692 -14.491 1.00 80.88 1026 PRO A CA 1
ATOM 7760 C C . PRO A 1 1026 ? -27.779 28.168 -15.256 1.00 80.88 1026 PRO A C 1
ATOM 7762 O O . PRO A 1 1026 ? -26.866 28.737 -14.663 1.00 80.88 1026 PRO A O 1
ATOM 7765 N N . THR A 1 1027 ? -27.721 27.918 -16.570 1.00 83.12 1027 THR A N 1
ATOM 7766 C CA . THR A 1 1027 ? -26.615 28.395 -17.412 1.00 83.12 1027 THR A CA 1
ATOM 7767 C C . THR A 1 1027 ? -26.729 29.889 -17.659 1.00 83.12 1027 THR A C 1
ATOM 7769 O O . THR A 1 1027 ? -25.731 30.594 -17.534 1.00 83.12 1027 THR A O 1
ATOM 7772 N N . VAL A 1 1028 ? -27.926 30.365 -17.995 1.00 84.94 1028 VAL A N 1
ATOM 7773 C CA . VAL A 1 1028 ? -28.189 31.790 -18.220 1.00 84.94 1028 VAL A CA 1
ATOM 7774 C C . VAL A 1 1028 ? -27.956 32.572 -16.924 1.00 84.94 1028 VAL A C 1
ATOM 7776 O O . VAL A 1 1028 ? -27.097 33.452 -16.917 1.00 84.94 1028 VAL A O 1
ATOM 7779 N N . ASP A 1 1029 ? -28.553 32.143 -15.807 1.00 81.44 1029 ASP A N 1
ATOM 7780 C CA . ASP A 1 1029 ? -28.375 32.761 -14.481 1.00 81.44 1029 ASP A CA 1
ATOM 7781 C C . ASP A 1 1029 ? -26.900 32.837 -14.061 1.00 81.44 1029 ASP A C 1
ATOM 7783 O O . ASP A 1 1029 ? -26.443 33.794 -13.428 1.00 81.44 1029 ASP A O 1
ATOM 7787 N N . TYR A 1 1030 ? -26.128 31.793 -14.377 1.00 81.50 1030 TYR A N 1
ATOM 7788 C CA . TYR A 1 1030 ? -24.701 31.745 -14.087 1.00 81.50 1030 TYR A CA 1
ATOM 7789 C C . TYR A 1 1030 ? -23.917 32.767 -14.922 1.00 81.50 1030 TYR A C 1
ATOM 7791 O O . TYR A 1 1030 ? -23.095 33.501 -14.370 1.00 81.50 1030 TYR A O 1
ATOM 7799 N N . LEU A 1 1031 ? -24.163 32.837 -16.234 1.00 84.31 1031 LEU A N 1
ATOM 7800 C CA . LEU A 1 1031 ? -23.448 33.750 -17.131 1.00 84.31 1031 LEU A CA 1
ATOM 7801 C C . LEU A 1 1031 ? -23.787 35.216 -16.842 1.00 84.31 1031 LEU A C 1
ATOM 7803 O O . LEU A 1 1031 ? -22.883 36.054 -16.840 1.00 84.31 1031 LEU A O 1
ATOM 7807 N N . GLU A 1 1032 ? -25.044 35.509 -16.508 1.00 82.88 1032 GLU A N 1
ATOM 7808 C CA . GLU A 1 1032 ? -25.473 36.833 -16.056 1.00 82.88 1032 GLU A CA 1
ATOM 7809 C C . GLU A 1 1032 ? -24.794 37.231 -14.744 1.00 82.88 1032 GLU A C 1
ATOM 7811 O O . GLU A 1 1032 ? -24.254 38.333 -14.633 1.00 82.88 1032 GLU A O 1
ATOM 7816 N N . ARG A 1 1033 ? -24.731 36.313 -13.770 1.00 82.62 1033 ARG A N 1
ATOM 7817 C CA . ARG A 1 1033 ? -24.073 36.558 -12.479 1.00 82.62 1033 ARG A CA 1
ATOM 7818 C C . ARG A 1 1033 ? -22.569 36.807 -12.611 1.00 82.62 1033 ARG A C 1
ATOM 7820 O O . ARG A 1 1033 ? -22.030 37.635 -11.879 1.00 82.62 1033 ARG A O 1
ATOM 7827 N N . VAL A 1 1034 ? -21.884 36.088 -13.502 1.00 78.69 1034 VAL A N 1
ATOM 7828 C CA . VAL A 1 1034 ? -20.432 36.236 -13.734 1.00 78.69 1034 VAL A CA 1
ATOM 7829 C C . VAL A 1 1034 ? -20.115 37.435 -14.642 1.00 78.69 1034 VAL A C 1
ATOM 7831 O O . VAL A 1 1034 ? -18.977 37.907 -14.666 1.00 78.69 1034 VAL A O 1
ATOM 7834 N N . GLY A 1 1035 ? -21.114 37.977 -15.344 1.00 80.81 1035 GLY A N 1
ATOM 7835 C CA . GLY A 1 1035 ? -20.992 39.200 -16.139 1.00 80.81 1035 GLY A CA 1
ATOM 7836 C C . GLY A 1 1035 ? -20.167 39.040 -17.418 1.00 80.81 1035 GLY A C 1
ATOM 7837 O O . GLY A 1 1035 ? -19.622 40.022 -17.922 1.00 80.81 1035 GLY A O 1
ATOM 7838 N N . VAL A 1 1036 ? -20.040 37.815 -17.940 1.00 83.69 1036 VAL A N 1
ATOM 7839 C CA . VAL A 1 1036 ? -19.365 37.554 -19.221 1.00 83.69 1036 VAL A CA 1
ATOM 7840 C C . VAL A 1 1036 ? -20.353 37.781 -20.376 1.00 83.69 1036 VAL A C 1
ATOM 7842 O O . VAL A 1 1036 ? -21.475 37.283 -20.296 1.00 83.69 1036 VAL A O 1
ATOM 7845 N N . PRO A 1 1037 ? -19.995 38.496 -21.462 1.00 88.56 1037 PRO A N 1
ATOM 7846 C CA . PRO A 1 1037 ? -20.903 38.663 -22.596 1.00 88.56 1037 PRO A CA 1
ATOM 7847 C C . PRO A 1 1037 ? -21.236 37.308 -23.223 1.00 88.56 1037 PRO A C 1
ATOM 7849 O O . PRO A 1 1037 ? -20.334 36.498 -23.460 1.00 88.56 1037 PRO A O 1
ATOM 7852 N N . PHE A 1 1038 ? -22.512 37.052 -23.508 1.00 91.94 1038 PHE A N 1
ATOM 7853 C CA . PHE A 1 1038 ? -22.930 35.761 -24.039 1.00 91.94 1038 PHE A CA 1
ATOM 7854 C C . PHE A 1 1038 ? -24.001 35.857 -25.124 1.00 91.94 1038 PHE A C 1
ATOM 7856 O O . PHE A 1 1038 ? -24.735 36.835 -25.224 1.00 91.94 1038 PHE A O 1
ATOM 7863 N N . VAL A 1 1039 ? -24.063 34.813 -25.949 1.00 93.75 1039 VAL A N 1
ATOM 7864 C CA . VAL A 1 1039 ? -25.104 34.594 -26.961 1.00 93.75 1039 VAL A CA 1
ATOM 7865 C C . VAL A 1 1039 ? -25.883 33.341 -26.592 1.00 93.75 1039 VAL A C 1
ATOM 7867 O O . VAL A 1 1039 ? -25.302 32.350 -26.145 1.00 93.75 1039 VAL A O 1
ATOM 7870 N N . VAL A 1 1040 ? -27.196 33.370 -26.797 1.00 91.88 1040 VAL A N 1
ATOM 7871 C CA . VAL A 1 1040 ? -28.056 32.196 -26.633 1.00 91.88 1040 VAL A CA 1
ATOM 7872 C C . VAL A 1 1040 ? -28.215 31.508 -27.983 1.00 91.88 1040 VAL A C 1
ATOM 7874 O O . VAL A 1 1040 ? -28.697 32.106 -28.942 1.00 91.88 1040 VAL A O 1
ATOM 7877 N N . ALA A 1 1041 ? -27.792 30.251 -28.070 1.00 92.31 1041 ALA A N 1
ATOM 7878 C CA . ALA A 1 1041 ? -27.852 29.461 -29.291 1.00 92.31 1041 ALA A CA 1
ATOM 7879 C C . ALA A 1 1041 ? -28.940 28.386 -29.170 1.00 92.31 1041 ALA A C 1
ATOM 7881 O O . ALA A 1 1041 ? -28.808 27.457 -28.374 1.00 92.31 1041 ALA A O 1
ATOM 7882 N N . ILE A 1 1042 ? -30.022 28.507 -29.940 1.00 89.75 1042 ILE A N 1
ATOM 7883 C CA . ILE A 1 1042 ? -31.128 27.543 -29.954 1.00 89.75 1042 ILE A CA 1
ATOM 7884 C C . ILE A 1 1042 ? -30.720 26.355 -30.822 1.00 89.75 1042 ILE A C 1
ATOM 7886 O O . ILE A 1 1042 ? -30.671 26.466 -32.047 1.00 89.75 1042 ILE A O 1
ATOM 7890 N N . ASN A 1 1043 ? -30.423 25.216 -30.201 1.00 88.38 1043 ASN A N 1
ATOM 7891 C CA . ASN A 1 1043 ? -30.014 24.020 -30.922 1.00 88.38 1043 ASN A CA 1
ATOM 7892 C C . ASN A 1 1043 ? -31.234 23.275 -31.494 1.00 88.38 1043 ASN A C 1
ATOM 7894 O O . ASN A 1 1043 ? -31.937 22.559 -30.778 1.00 88.38 1043 ASN A O 1
ATOM 7898 N N . CYS A 1 1044 ? -31.478 23.444 -32.792 1.00 79.62 1044 CYS A N 1
ATOM 7899 C CA . CYS A 1 1044 ? -32.599 22.867 -33.528 1.00 79.62 1044 CYS A CA 1
ATOM 7900 C C . CYS A 1 1044 ? -32.253 21.449 -33.995 1.00 79.62 1044 CYS A C 1
ATOM 7902 O O . CYS A 1 1044 ? -31.715 21.243 -35.086 1.00 79.62 1044 CYS A O 1
ATOM 7904 N N . PHE A 1 1045 ? -32.561 20.450 -33.169 1.00 66.88 1045 PHE A N 1
ATOM 7905 C CA . PHE A 1 1045 ? -32.390 19.051 -33.552 1.00 66.88 1045 PHE A CA 1
ATOM 7906 C C . PHE A 1 1045 ? -33.312 18.713 -34.739 1.00 66.88 1045 PHE A C 1
ATOM 7908 O O . PHE A 1 1045 ? -34.525 18.874 -34.662 1.00 66.88 1045 PHE A O 1
ATOM 7915 N N . ASP A 1 1046 ? -32.708 18.270 -35.844 1.00 55.94 1046 ASP A N 1
ATOM 7916 C CA . ASP A 1 1046 ? -33.366 17.916 -37.118 1.00 55.94 1046 ASP A CA 1
ATOM 7917 C C . ASP A 1 1046 ? -33.980 19.093 -37.898 1.00 55.94 1046 ASP A C 1
ATOM 7919 O O . ASP A 1 1046 ? -34.838 18.900 -38.757 1.00 55.94 1046 ASP A O 1
ATOM 7923 N N . GLY A 1 1047 ? -33.486 20.314 -37.655 1.00 55.59 1047 GLY A N 1
ATOM 7924 C CA . GLY A 1 1047 ? -33.827 21.500 -38.450 1.00 55.59 1047 GLY A CA 1
ATOM 7925 C C . GLY A 1 1047 ? -35.238 22.047 -38.216 1.00 55.59 1047 GLY A C 1
ATOM 7926 O O . GLY A 1 1047 ? -35.705 22.871 -39.001 1.00 55.59 1047 GLY A O 1
ATOM 7927 N N . VAL A 1 1048 ? -35.920 21.598 -37.158 1.00 58.16 1048 VAL A N 1
ATOM 7928 C CA . VAL A 1 1048 ? -37.254 22.069 -36.770 1.00 58.16 1048 VAL A CA 1
ATOM 7929 C C . VAL A 1 1048 ? -37.131 23.055 -35.610 1.00 58.16 1048 VAL A C 1
ATOM 7931 O O . VAL A 1 1048 ? -36.651 22.709 -34.531 1.00 58.16 1048 VAL A O 1
ATOM 7934 N N . GLU A 1 1049 ? -37.582 24.288 -35.826 1.00 60.66 1049 GLU A N 1
ATOM 7935 C CA . GLU A 1 1049 ? -37.660 25.323 -34.796 1.00 60.66 1049 GLU A CA 1
ATOM 7936 C C . GLU A 1 1049 ? -39.039 25.242 -34.118 1.00 60.66 1049 GLU A C 1
ATOM 7938 O O . GLU A 1 1049 ? -40.056 25.636 -34.684 1.00 60.66 1049 GLU A O 1
ATOM 7943 N N . HIS A 1 1050 ? -39.093 24.640 -32.927 1.00 65.56 1050 HIS A N 1
ATOM 7944 C CA . HIS A 1 1050 ? -40.355 24.408 -32.205 1.00 65.56 1050 HIS A CA 1
ATOM 7945 C C . HIS A 1 1050 ? -40.946 25.669 -31.559 1.00 65.56 1050 HIS A C 1
ATOM 7947 O O . HIS A 1 1050 ? -42.144 25.706 -31.289 1.00 65.56 1050 HIS A O 1
ATOM 7953 N N . HIS A 1 1051 ? -40.108 26.674 -31.309 1.00 72.50 1051 HIS A N 1
ATOM 7954 C CA . HIS A 1 1051 ? -40.452 27.921 -30.635 1.00 72.50 1051 HIS A CA 1
ATOM 7955 C C . HIS A 1 1051 ? -39.709 29.069 -31.302 1.00 72.50 1051 HIS A C 1
ATOM 7957 O O . HIS A 1 1051 ? -38.545 28.909 -31.666 1.00 72.50 1051 HIS A O 1
ATOM 7963 N N . THR A 1 1052 ? -40.361 30.217 -31.445 1.00 75.75 1052 THR A N 1
ATOM 7964 C CA . THR A 1 1052 ? -39.737 31.394 -32.063 1.00 75.75 1052 THR A CA 1
ATOM 7965 C C . THR A 1 1052 ? -38.677 32.011 -31.148 1.00 75.75 1052 THR A C 1
ATOM 7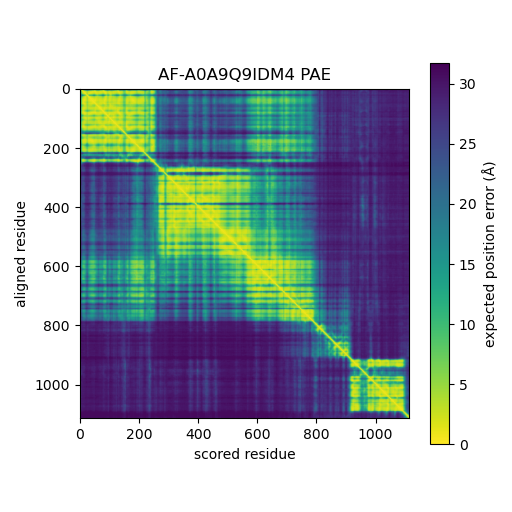967 O O . THR A 1 1052 ? -38.726 31.878 -29.923 1.00 75.75 1052 THR A O 1
ATOM 7970 N N . VAL A 1 1053 ? -37.734 32.753 -31.733 1.00 76.75 1053 VAL A N 1
ATOM 7971 C CA . VAL A 1 1053 ? -36.708 33.502 -30.986 1.00 76.75 1053 VAL A CA 1
ATOM 7972 C C . VAL A 1 1053 ? -37.311 34.413 -29.904 1.00 76.75 1053 VAL A C 1
ATOM 7974 O O . VAL A 1 1053 ? -36.744 34.513 -28.815 1.00 76.75 1053 VAL A O 1
ATOM 7977 N N . ASP A 1 1054 ? -38.463 35.040 -30.166 1.00 75.81 1054 ASP A N 1
ATOM 7978 C CA . ASP A 1 1054 ? -39.139 35.923 -29.206 1.00 75.81 1054 ASP A CA 1
ATOM 7979 C C . ASP A 1 1054 ? -39.760 35.147 -28.033 1.00 75.81 1054 ASP A C 1
ATOM 7981 O O . ASP A 1 1054 ? -39.695 35.599 -26.890 1.00 75.81 1054 ASP A O 1
ATOM 7985 N N . GLU A 1 1055 ? -40.295 33.950 -28.285 1.00 77.38 1055 GLU A N 1
ATOM 7986 C CA . GLU A 1 1055 ? -40.815 33.060 -27.239 1.00 77.38 1055 GLU A CA 1
ATOM 7987 C C . GLU A 1 1055 ? -39.693 32.537 -26.337 1.00 77.38 1055 GLU A C 1
ATOM 7989 O O . GLU A 1 1055 ? -39.828 32.549 -25.115 1.00 77.38 1055 GLU A O 1
ATOM 7994 N N . VAL A 1 1056 ? -38.559 32.132 -26.919 1.00 81.69 1056 VAL A N 1
ATOM 7995 C CA . VAL A 1 1056 ? -37.379 31.685 -26.159 1.00 81.69 1056 VAL A CA 1
ATOM 7996 C C . VAL A 1 1056 ? -36.787 32.833 -25.342 1.00 81.69 1056 VAL A C 1
ATOM 7998 O O . VAL A 1 1056 ? -36.418 32.640 -24.184 1.00 81.69 1056 VAL A O 1
ATOM 8001 N N . ARG A 1 1057 ? -36.737 34.041 -25.911 1.00 83.81 1057 ARG A N 1
ATOM 8002 C CA . ARG A 1 1057 ? -36.282 35.252 -25.218 1.00 83.81 1057 ARG A CA 1
ATOM 8003 C C . ARG A 1 1057 ? -37.167 35.591 -24.021 1.00 83.81 1057 ARG A C 1
ATOM 8005 O O . ARG A 1 1057 ? -36.631 35.901 -22.963 1.00 83.81 1057 ARG A O 1
ATOM 8012 N N . ALA A 1 1058 ? -38.488 35.506 -24.181 1.00 78.19 1058 ALA A N 1
ATOM 8013 C CA . ALA A 1 1058 ? -39.438 35.730 -23.096 1.00 78.19 1058 ALA A CA 1
ATOM 8014 C C . ALA A 1 1058 ? -39.353 34.641 -22.013 1.00 78.19 1058 ALA A C 1
ATOM 8016 O O . ALA A 1 1058 ? -39.444 34.951 -20.830 1.00 78.19 1058 ALA A O 1
ATOM 8017 N N . ALA A 1 1059 ? -39.152 33.378 -22.400 1.00 79.81 1059 ALA A N 1
ATOM 8018 C CA . ALA A 1 1059 ? -39.053 32.255 -21.466 1.00 79.81 1059 ALA A CA 1
ATOM 8019 C C . ALA A 1 1059 ? -37.758 32.257 -20.634 1.00 79.81 1059 ALA A C 1
ATOM 8021 O O . ALA A 1 1059 ? -37.766 31.785 -19.502 1.00 79.81 1059 ALA A O 1
ATOM 8022 N N . LEU A 1 1060 ? -36.659 32.774 -21.193 1.00 82.88 1060 LEU A N 1
ATOM 8023 C CA . LEU A 1 1060 ? -35.354 32.887 -20.531 1.00 82.88 1060 LEU A CA 1
ATOM 8024 C C . LEU A 1 1060 ? -35.116 34.258 -19.869 1.00 82.88 1060 LEU A C 1
ATOM 8026 O O . LEU A 1 1060 ? -34.007 34.500 -19.408 1.00 82.88 1060 LEU A O 1
ATOM 8030 N N . ASP A 1 1061 ? -36.117 35.147 -19.870 1.00 83.19 1061 ASP A N 1
ATOM 8031 C CA . ASP A 1 1061 ? -36.057 36.525 -19.344 1.00 83.19 1061 ASP A CA 1
ATOM 8032 C C . ASP A 1 1061 ? -34.829 37.336 -19.821 1.00 83.19 1061 ASP A C 1
ATOM 8034 O O . ASP A 1 1061 ? -34.211 38.095 -19.076 1.00 83.19 1061 ASP A O 1
ATOM 8038 N N . LEU A 1 1062 ? -34.437 37.168 -21.092 1.00 83.38 1062 LEU A N 1
ATOM 8039 C CA . LEU A 1 1062 ? -33.170 37.719 -21.585 1.00 83.38 1062 LEU A CA 1
ATOM 8040 C C . LEU A 1 1062 ? -33.251 39.236 -21.840 1.00 83.38 1062 LEU A C 1
ATOM 8042 O O . LEU A 1 1062 ? -34.183 39.704 -22.510 1.00 83.38 1062 LEU A O 1
ATOM 8046 N N . PRO A 1 1063 ? -32.212 40.011 -21.467 1.00 78.06 1063 PRO A N 1
ATOM 8047 C CA . PRO A 1 1063 ? -32.116 41.424 -21.811 1.00 78.06 1063 PRO A CA 1
ATOM 8048 C C . PRO A 1 1063 ? -32.217 41.678 -23.329 1.00 78.06 1063 PRO A C 1
ATOM 8050 O O . PRO A 1 1063 ? -31.692 40.896 -24.129 1.00 78.06 1063 PRO A O 1
ATOM 8053 N N . PRO A 1 1064 ? -32.786 42.819 -23.776 1.00 73.56 1064 PRO A N 1
ATOM 8054 C CA . PRO A 1 1064 ? -32.947 43.123 -25.203 1.00 73.56 1064 PRO A CA 1
ATOM 8055 C C . PRO A 1 1064 ? -31.639 43.071 -26.010 1.00 73.56 1064 PRO A C 1
ATOM 8057 O O . PRO A 1 1064 ? -31.656 42.743 -27.197 1.00 73.56 1064 PRO A O 1
ATOM 8060 N N . GLY A 1 1065 ? -30.508 43.363 -25.362 1.00 78.00 1065 GLY A N 1
ATOM 8061 C CA . GLY A 1 1065 ? -29.180 43.374 -25.973 1.00 78.00 1065 GLY A CA 1
ATOM 8062 C C . GLY A 1 1065 ? -28.535 42.000 -26.184 1.00 78.00 1065 GLY A C 1
ATOM 8063 O O . GLY A 1 1065 ? -27.548 41.938 -26.917 1.00 78.00 1065 GLY A O 1
ATOM 8064 N N . THR A 1 1066 ? -29.066 40.924 -25.592 1.00 87.75 1066 THR A N 1
ATOM 8065 C CA . THR A 1 1066 ? -28.504 39.567 -25.698 1.00 87.75 1066 THR A CA 1
ATOM 8066 C C . THR A 1 1066 ? -28.913 38.934 -27.035 1.00 87.75 1066 THR A C 1
ATOM 8068 O O . THR A 1 1066 ? -30.114 38.796 -27.304 1.00 87.75 1066 THR A O 1
ATOM 8071 N N . PRO A 1 1067 ? -27.971 38.570 -27.926 1.00 90.69 1067 PRO A N 1
ATOM 8072 C CA . PRO A 1 1067 ? -28.306 37.930 -29.193 1.00 90.69 1067 PRO A CA 1
ATOM 8073 C C . PRO A 1 1067 ? -28.815 36.505 -28.971 1.00 90.69 1067 PRO A C 1
ATOM 8075 O O . PRO A 1 1067 ? -28.295 35.769 -28.131 1.00 90.69 1067 PRO A O 1
ATOM 8078 N N . VAL A 1 1068 ? -29.820 36.120 -29.756 1.00 89.31 1068 VAL A N 1
ATOM 8079 C CA . VAL A 1 1068 ? -30.391 34.771 -29.769 1.00 89.31 1068 VAL A CA 1
ATOM 8080 C C . VAL A 1 1068 ? -30.343 34.273 -31.211 1.00 89.31 1068 VAL A C 1
ATOM 8082 O O . VAL A 1 1068 ? -30.847 34.956 -32.102 1.00 89.31 1068 VAL A O 1
ATOM 8085 N N . VAL A 1 1069 ? -29.698 33.132 -31.450 1.00 88.56 1069 VAL A N 1
ATOM 8086 C CA . VAL A 1 1069 ? -29.426 32.607 -32.799 1.00 88.56 1069 VAL A CA 1
ATOM 8087 C C . VAL A 1 1069 ? -29.799 31.131 -32.863 1.00 88.56 1069 VAL A C 1
ATOM 8089 O O . VAL A 1 1069 ? -29.458 30.373 -31.961 1.00 88.56 1069 VAL A O 1
ATOM 8092 N N . ALA A 1 1070 ? -30.478 30.698 -33.923 1.00 85.69 1070 ALA A N 1
ATOM 8093 C CA . ALA A 1 1070 ? -30.732 29.279 -34.158 1.00 85.69 1070 ALA A CA 1
ATOM 8094 C C . ALA A 1 1070 ? -29.487 28.588 -34.736 1.00 85.69 1070 ALA A C 1
ATOM 8096 O O . ALA A 1 1070 ? -28.803 29.137 -35.602 1.00 85.69 1070 ALA A O 1
ATOM 8097 N N . CYS A 1 1071 ? -29.194 27.373 -34.280 1.00 87.44 1071 CYS A N 1
ATOM 8098 C CA . CYS A 1 1071 ? -28.097 26.565 -34.800 1.00 87.44 1071 CYS A CA 1
ATOM 8099 C C . CYS A 1 1071 ? -28.422 25.069 -34.799 1.00 87.44 1071 CYS A C 1
ATOM 8101 O O . CYS A 1 1071 ? -29.288 24.626 -34.055 1.00 87.44 1071 CYS A O 1
ATOM 8103 N N . ASP A 1 1072 ? -27.677 24.271 -35.560 1.00 84.50 1072 ASP A N 1
ATOM 8104 C CA . ASP A 1 1072 ? -27.606 22.816 -35.375 1.00 84.50 1072 ASP A CA 1
ATOM 8105 C C . ASP A 1 1072 ? -26.157 22.429 -35.060 1.00 84.50 1072 ASP A C 1
ATOM 8107 O O . ASP A 1 1072 ? -25.251 22.553 -35.891 1.00 84.50 1072 ASP A O 1
ATOM 8111 N N . ALA A 1 1073 ? -25.947 21.942 -33.835 1.00 85.69 1073 ALA A N 1
ATOM 8112 C CA . ALA A 1 1073 ? -24.638 21.611 -33.281 1.00 85.69 1073 ALA A CA 1
ATOM 8113 C C . ALA A 1 1073 ? -23.873 20.522 -34.061 1.00 85.69 1073 ALA A C 1
ATOM 8115 O O . ALA A 1 1073 ? -22.672 20.359 -33.846 1.00 85.69 1073 ALA A O 1
ATOM 8116 N N . ARG A 1 1074 ? -24.533 19.769 -34.953 1.00 82.38 1074 ARG A N 1
ATOM 8117 C CA . ARG A 1 1074 ? -23.898 18.752 -35.814 1.00 82.38 1074 ARG A CA 1
ATOM 8118 C C . ARG A 1 1074 ? -23.199 19.362 -37.027 1.00 82.38 1074 ARG A C 1
ATOM 8120 O O . ARG A 1 1074 ? -22.293 18.740 -37.580 1.00 82.38 1074 ARG A O 1
ATOM 8127 N N . TYR A 1 1075 ? -23.604 20.559 -37.451 1.00 80.19 1075 TYR A N 1
ATOM 8128 C CA . TYR A 1 1075 ? -23.092 21.191 -38.661 1.00 80.19 1075 TYR A CA 1
ATOM 8129 C C . TYR A 1 1075 ? -22.078 22.283 -38.331 1.00 80.19 1075 TYR A C 1
ATOM 8131 O O . TYR A 1 1075 ? -22.406 23.328 -37.772 1.00 80.19 1075 TYR A O 1
ATOM 8139 N N . ARG A 1 1076 ? -20.831 22.071 -38.769 1.00 82.19 1076 ARG A N 1
ATOM 8140 C CA . ARG A 1 1076 ? -19.703 22.991 -38.553 1.00 82.19 1076 ARG A CA 1
ATOM 8141 C C . ARG A 1 1076 ? -20.012 24.440 -38.940 1.00 82.19 1076 ARG A C 1
ATOM 8143 O O . ARG A 1 1076 ? -19.681 25.339 -38.180 1.00 82.19 1076 ARG A O 1
ATOM 8150 N N . ALA A 1 1077 ? -20.632 24.658 -40.102 1.00 81.25 1077 ALA A N 1
ATOM 8151 C CA . ALA A 1 1077 ? -20.982 25.998 -40.581 1.00 81.25 1077 ALA A CA 1
ATOM 8152 C C . ALA A 1 1077 ? -21.972 26.711 -39.642 1.00 81.25 1077 ALA A C 1
ATOM 8154 O O . ALA A 1 1077 ? -21.802 27.884 -39.347 1.00 81.25 1077 ALA A O 1
ATOM 8155 N N . SER A 1 1078 ? -22.934 25.976 -39.079 1.00 84.12 1078 SER A N 1
ATOM 8156 C CA . SER A 1 1078 ? -23.928 26.538 -38.162 1.00 84.12 1078 SER A CA 1
ATOM 8157 C C . SER A 1 1078 ? -23.325 26.910 -36.802 1.00 84.12 1078 SER A C 1
ATOM 8159 O O . SER A 1 1078 ? -23.635 27.961 -36.249 1.00 84.12 1078 SER A O 1
ATOM 8161 N N . VAL A 1 1079 ? -22.406 26.093 -36.275 1.00 86.69 1079 VAL A N 1
ATOM 8162 C CA . VAL A 1 1079 ? -21.667 26.416 -35.039 1.00 86.69 1079 VAL A CA 1
ATOM 8163 C C . VAL A 1 1079 ? -20.711 27.598 -35.255 1.00 86.69 1079 VAL A C 1
ATOM 8165 O O . VAL A 1 1079 ? -20.527 28.423 -34.362 1.00 86.69 1079 VAL A O 1
ATOM 8168 N N . LEU A 1 1080 ? -20.128 27.709 -36.450 1.00 84.00 1080 LEU A N 1
ATOM 8169 C CA . LEU A 1 1080 ? -19.305 28.846 -36.862 1.00 84.00 1080 LEU A CA 1
ATOM 8170 C C . LEU A 1 1080 ? -20.077 30.170 -36.856 1.00 84.00 1080 LEU A C 1
ATOM 8172 O O . LEU A 1 1080 ? -19.553 31.164 -36.356 1.00 84.00 1080 LEU A O 1
ATOM 8176 N N . ASP A 1 1081 ? -21.314 30.181 -37.349 1.00 86.75 1081 ASP A N 1
ATOM 8177 C CA . ASP A 1 1081 ? -22.164 31.378 -37.348 1.00 86.75 1081 ASP A CA 1
ATOM 8178 C C . ASP A 1 1081 ? -22.466 31.860 -35.919 1.00 86.75 1081 ASP A C 1
ATOM 8180 O O . ASP A 1 1081 ? -22.409 33.058 -35.636 1.00 86.75 1081 ASP A O 1
ATOM 8184 N N . VAL A 1 1082 ? -22.688 30.930 -34.981 1.00 90.00 1082 VAL A N 1
ATOM 8185 C CA . VAL A 1 1082 ? -22.875 31.245 -33.553 1.00 90.00 1082 VAL A CA 1
ATOM 8186 C C . VAL A 1 1082 ? -21.614 31.858 -32.939 1.00 90.00 1082 VAL A C 1
ATOM 8188 O O . VAL A 1 1082 ? -21.700 32.862 -32.230 1.00 90.00 1082 VAL A O 1
ATOM 8191 N N . LEU A 1 1083 ? -20.435 31.286 -33.210 1.00 89.12 1083 LEU A N 1
ATOM 8192 C CA . LEU A 1 1083 ? -19.165 31.818 -32.700 1.00 89.12 1083 LEU A CA 1
ATOM 8193 C C . LEU A 1 1083 ? -18.844 33.192 -33.299 1.00 89.12 1083 LEU A C 1
ATOM 8195 O O . LEU A 1 1083 ? -18.380 34.075 -32.580 1.00 89.12 1083 LEU A O 1
ATOM 8199 N N . THR A 1 1084 ? -19.131 33.392 -34.584 1.00 87.75 1084 THR A N 1
ATOM 8200 C CA . THR A 1 1084 ? -18.995 34.693 -35.249 1.00 87.75 1084 THR A CA 1
ATOM 8201 C C . THR A 1 1084 ? -19.927 35.724 -34.612 1.00 87.75 1084 THR A C 1
ATOM 8203 O O . THR A 1 1084 ? -19.459 36.788 -34.211 1.00 87.75 1084 THR A O 1
ATOM 8206 N N . CYS A 1 1085 ? -21.205 35.387 -34.402 1.00 88.31 1085 CYS A N 1
ATOM 8207 C CA . CYS A 1 1085 ? -22.172 36.264 -33.736 1.00 88.31 1085 CYS A CA 1
ATOM 8208 C C . CYS A 1 1085 ? -21.730 36.645 -32.312 1.00 88.31 1085 CYS A C 1
ATOM 8210 O O . CYS A 1 1085 ? -21.842 37.807 -31.917 1.00 88.31 1085 CYS A O 1
ATOM 8212 N N . LEU A 1 1086 ? -21.175 35.695 -31.551 1.00 90.75 1086 LEU A N 1
ATOM 8213 C CA . LEU A 1 1086 ? -20.621 35.964 -30.224 1.00 90.75 1086 LEU A CA 1
ATOM 8214 C C . LEU A 1 1086 ? -19.461 36.960 -30.282 1.00 90.75 1086 LEU A C 1
ATOM 8216 O O . LEU A 1 1086 ? -19.439 37.912 -29.505 1.00 90.75 1086 LEU A O 1
ATOM 8220 N N . LEU A 1 1087 ? -18.498 36.763 -31.181 1.00 85.81 1087 LEU A N 1
ATOM 8221 C CA . LEU A 1 1087 ? -17.360 37.675 -31.293 1.00 85.81 1087 LEU A CA 1
ATOM 8222 C C . LEU A 1 1087 ? -17.795 39.066 -31.749 1.00 85.81 1087 LEU A C 1
ATOM 8224 O O . LEU A 1 1087 ? -17.330 40.055 -31.191 1.00 85.81 1087 LEU A O 1
ATOM 8228 N N . GLU A 1 1088 ? -18.728 39.160 -32.693 1.00 85.56 1088 GLU A N 1
ATOM 8229 C CA . GLU A 1 1088 ? -19.327 40.436 -33.088 1.00 85.56 1088 GLU A CA 1
ATOM 8230 C C . GLU A 1 1088 ? -20.038 41.116 -31.915 1.00 85.56 1088 GLU A C 1
ATOM 8232 O O . GLU A 1 1088 ? -19.910 42.327 -31.742 1.00 85.56 1088 GLU A O 1
ATOM 8237 N N . HIS A 1 1089 ? -20.754 40.354 -31.083 1.00 85.62 1089 HIS A N 1
ATOM 8238 C CA . HIS A 1 1089 ? -21.416 40.866 -29.886 1.00 85.62 1089 HIS A CA 1
ATOM 8239 C C . HIS A 1 1089 ? -20.414 41.392 -28.848 1.00 85.62 1089 HIS A C 1
ATOM 8241 O O . HIS A 1 1089 ? -20.603 42.489 -28.323 1.00 85.62 1089 HIS A O 1
ATOM 8247 N N . VAL A 1 1090 ? -19.325 40.656 -28.607 1.00 83.81 1090 VAL A N 1
ATOM 8248 C CA . VAL A 1 1090 ? -18.236 41.030 -27.686 1.00 83.81 1090 VAL A CA 1
ATOM 8249 C C . VAL A 1 1090 ? -17.465 42.260 -28.181 1.00 83.81 1090 VAL A C 1
ATOM 8251 O O . VAL A 1 1090 ? -17.009 43.069 -27.376 1.00 83.81 1090 VAL A O 1
ATOM 8254 N N . LEU A 1 1091 ? -17.320 42.422 -29.499 1.00 78.12 1091 LEU A N 1
ATOM 8255 C CA . LEU A 1 1091 ? -16.564 43.515 -30.120 1.00 78.12 1091 LEU A CA 1
ATOM 8256 C C . LEU A 1 1091 ? -17.382 44.808 -30.313 1.00 78.12 1091 LEU A C 1
ATOM 8258 O O . LEU A 1 1091 ? -16.826 45.807 -30.780 1.00 78.12 1091 LEU A O 1
ATOM 8262 N N . ARG A 1 1092 ? -18.677 44.841 -29.953 1.00 75.69 1092 ARG A N 1
ATOM 8263 C CA . ARG A 1 1092 ? -19.486 46.072 -30.029 1.00 75.69 1092 ARG A CA 1
ATOM 8264 C C . ARG A 1 1092 ? -18.975 47.131 -29.029 1.00 75.69 1092 ARG A C 1
ATOM 8266 O O . ARG A 1 1092 ? -18.777 46.814 -27.858 1.00 75.69 1092 ARG A O 1
ATOM 8273 N N . PRO A 1 1093 ? -18.781 48.403 -29.439 1.00 47.53 1093 PRO A N 1
ATOM 8274 C CA . PRO A 1 1093 ? -18.273 49.455 -28.556 1.00 47.53 1093 PRO A CA 1
ATOM 8275 C C . PRO A 1 1093 ? -19.186 49.717 -27.347 1.00 47.53 1093 PRO A C 1
ATOM 8277 O O . PRO A 1 1093 ? -20.398 49.855 -27.486 1.00 47.53 1093 PRO A O 1
ATOM 8280 N N . ALA A 1 1094 ? -18.589 49.882 -26.163 1.00 43.72 1094 ALA A N 1
ATOM 8281 C CA . ALA A 1 1094 ? -19.268 50.069 -24.872 1.00 43.72 1094 ALA A CA 1
ATOM 8282 C C . ALA A 1 1094 ? -20.122 51.357 -24.724 1.00 43.72 1094 ALA A C 1
ATOM 8284 O O . ALA A 1 1094 ? -20.604 51.651 -23.628 1.00 43.72 1094 ALA A O 1
ATOM 8285 N N . SER A 1 1095 ? -20.318 52.146 -25.786 1.00 37.72 1095 SER A N 1
ATOM 8286 C CA . SER A 1 1095 ? -21.122 53.377 -25.761 1.00 37.72 1095 SER A CA 1
ATOM 8287 C C . SER A 1 1095 ? -22.638 53.144 -25.761 1.00 37.72 1095 SER A C 1
ATOM 8289 O O . SER A 1 1095 ? -23.357 54.052 -25.362 1.00 37.72 1095 SER A O 1
ATOM 8291 N N . ASP A 1 1096 ? -23.117 51.943 -26.107 1.00 42.38 1096 ASP A N 1
ATOM 8292 C CA . ASP A 1 1096 ? -24.560 51.620 -26.136 1.00 42.38 1096 ASP A CA 1
ATOM 8293 C C . ASP A 1 1096 ? -25.052 50.779 -24.939 1.00 42.38 1096 ASP A C 1
ATOM 8295 O O . ASP A 1 1096 ? -26.253 50.581 -24.776 1.00 42.38 1096 ASP A O 1
ATOM 8299 N N . GLN A 1 1097 ? -24.160 50.305 -24.059 1.00 43.16 1097 GLN A N 1
ATOM 8300 C CA . GLN A 1 1097 ? -24.529 49.434 -22.923 1.00 43.16 1097 GLN A CA 1
ATOM 8301 C C . GLN A 1 1097 ? -24.750 50.181 -21.589 1.00 43.16 1097 GLN A C 1
ATOM 8303 O O . GLN A 1 1097 ? -25.170 49.576 -20.605 1.00 43.16 1097 GLN A O 1
ATOM 8308 N N . ARG A 1 1098 ? -24.511 51.502 -21.522 1.00 31.94 1098 ARG A N 1
ATOM 8309 C CA . ARG A 1 1098 ? -24.715 52.336 -20.313 1.00 31.94 1098 ARG A CA 1
ATOM 8310 C C . ARG A 1 1098 ? -26.000 53.171 -20.372 1.00 31.94 1098 ARG A C 1
ATOM 8312 O O . ARG A 1 1098 ? -25.951 54.396 -20.287 1.00 31.94 1098 ARG A O 1
ATOM 8319 N N . ALA A 1 1099 ? -27.153 52.519 -20.459 1.00 32.97 1099 ALA A N 1
ATOM 8320 C CA . ALA A 1 1099 ? -28.439 53.189 -20.265 1.00 32.97 1099 ALA A CA 1
ATOM 8321 C C . ALA A 1 1099 ? -29.412 52.353 -19.412 1.00 32.97 1099 ALA A C 1
ATOM 8323 O O . ALA A 1 1099 ? -30.435 51.908 -19.913 1.00 32.97 1099 ALA A O 1
ATOM 8324 N N . ALA A 1 1100 ? -29.093 52.154 -18.123 1.00 27.09 1100 ALA A N 1
ATOM 8325 C CA . ALA A 1 1100 ? -30.047 51.973 -17.009 1.00 27.09 1100 ALA A CA 1
ATOM 8326 C C . ALA A 1 1100 ? -29.291 51.958 -15.652 1.00 27.09 1100 ALA A C 1
ATOM 8328 O O . ALA A 1 1100 ? -28.097 51.665 -15.637 1.00 27.09 1100 ALA A O 1
ATOM 8329 N N . PRO A 1 1101 ? -29.915 52.370 -14.528 1.00 31.25 1101 PRO A N 1
ATOM 8330 C CA . PRO A 1 1101 ? -29.256 53.219 -13.538 1.00 31.25 1101 PRO A CA 1
ATOM 8331 C C . PRO A 1 1101 ? -28.554 52.491 -12.383 1.00 31.25 1101 PRO A C 1
ATOM 8333 O O . PRO A 1 1101 ? -28.971 51.454 -11.883 1.00 31.25 1101 PRO A O 1
ATOM 8336 N N . THR A 1 1102 ? -27.508 53.163 -11.911 1.00 29.48 1102 THR A N 1
ATOM 8337 C CA . THR A 1 1102 ? -26.692 52.911 -10.721 1.00 29.48 1102 THR A CA 1
ATOM 8338 C C . THR A 1 1102 ? -27.470 52.967 -9.402 1.00 29.48 1102 THR A C 1
ATOM 8340 O O . THR A 1 1102 ? -28.258 53.893 -9.197 1.00 29.48 1102 THR A O 1
ATOM 8343 N N . HIS A 1 1103 ? -27.113 52.103 -8.446 1.00 25.09 1103 HIS A N 1
ATOM 8344 C CA . HIS A 1 1103 ? -27.242 52.370 -7.007 1.00 25.09 1103 HIS A CA 1
ATOM 8345 C C . HIS A 1 1103 ? -25.939 52.017 -6.266 1.00 25.09 1103 HIS A C 1
ATOM 8347 O O . HIS A 1 1103 ? -25.548 50.858 -6.217 1.00 25.09 1103 HIS A O 1
ATOM 8353 N N . GLY A 1 1104 ? -25.317 53.032 -5.647 1.00 22.67 1104 GLY A N 1
ATOM 8354 C CA . GLY A 1 1104 ? -24.702 52.894 -4.318 1.00 22.67 1104 GLY A CA 1
ATOM 8355 C C . GLY A 1 1104 ? -23.177 52.763 -4.170 1.00 22.67 1104 GLY A C 1
ATOM 8356 O O . GLY A 1 1104 ? -22.670 51.661 -4.056 1.00 22.67 1104 GLY A O 1
ATOM 8357 N N . ALA A 1 1105 ? -22.515 53.916 -3.971 1.00 22.59 1105 ALA A N 1
ATOM 8358 C CA . ALA A 1 1105 ? -21.472 54.181 -2.952 1.00 22.59 1105 ALA A CA 1
ATOM 8359 C C . ALA A 1 1105 ? -20.084 53.481 -3.055 1.00 22.59 1105 ALA A C 1
ATOM 8361 O O . ALA A 1 1105 ? -19.901 52.336 -2.670 1.00 22.59 1105 ALA A O 1
ATOM 8362 N N . THR A 1 1106 ? -19.069 54.166 -3.613 1.00 24.12 1106 THR A N 1
ATOM 8363 C CA . THR A 1 1106 ? -17.951 54.898 -2.935 1.00 24.12 1106 THR A CA 1
ATOM 8364 C C . THR A 1 1106 ? -17.001 54.092 -2.042 1.00 24.12 1106 THR A C 1
ATOM 8366 O O . THR A 1 1106 ? -17.425 53.732 -0.957 1.00 24.12 1106 THR A O 1
ATOM 8369 N N . VAL A 1 1107 ? -15.689 54.068 -2.373 1.00 22.53 1107 VAL A N 1
ATOM 8370 C CA . VAL A 1 1107 ? -14.578 54.496 -1.476 1.00 22.53 1107 VAL A CA 1
ATOM 8371 C C . VAL A 1 1107 ? -13.348 55.007 -2.272 1.00 22.53 1107 VAL A C 1
ATOM 8373 O O . VAL A 1 1107 ? -12.792 54.325 -3.123 1.00 22.53 1107 VAL A O 1
ATOM 8376 N N . ARG A 1 1108 ? -12.982 56.249 -1.920 1.00 22.05 1108 ARG A N 1
ATOM 8377 C CA . ARG A 1 1108 ? -11.752 57.076 -2.001 1.00 22.05 1108 ARG A CA 1
ATOM 8378 C C . ARG A 1 1108 ? -10.457 56.603 -2.693 1.00 22.05 1108 ARG A C 1
ATOM 8380 O O . ARG A 1 1108 ? -9.835 55.620 -2.314 1.00 22.05 1108 ARG A O 1
ATOM 8387 N N . ALA A 1 1109 ? -9.938 57.524 -3.510 1.00 21.98 1109 ALA A N 1
ATOM 8388 C CA . ALA A 1 1109 ? -8.524 57.715 -3.832 1.00 21.98 1109 ALA A CA 1
ATOM 8389 C C . ALA A 1 1109 ? -7.784 58.520 -2.742 1.00 21.98 1109 ALA A C 1
ATOM 8391 O O . ALA A 1 1109 ? -8.382 59.452 -2.208 1.00 21.98 1109 ALA A O 1
ATOM 8392 N N . VAL A 1 1110 ? -6.487 58.247 -2.517 1.00 23.61 1110 VAL A N 1
ATOM 8393 C CA . VAL A 1 1110 ? -5.440 59.267 -2.275 1.00 23.61 1110 VAL A CA 1
ATOM 8394 C C . VAL A 1 1110 ? -4.095 58.785 -2.852 1.00 23.61 1110 VAL A C 1
ATOM 8396 O O . VAL A 1 1110 ? -3.713 57.626 -2.752 1.00 23.61 1110 VAL A O 1
ATOM 8399 N N . THR A 1 1111 ? -3.445 59.748 -3.490 1.00 24.11 1111 THR A N 1
ATOM 8400 C CA . THR A 1 1111 ? -2.236 59.861 -4.316 1.00 24.11 1111 THR A CA 1
ATOM 8401 C C . THR A 1 1111 ? -0.866 59.770 -3.619 1.00 24.11 1111 THR A C 1
ATOM 8403 O O . THR A 1 1111 ? -0.754 60.141 -2.456 1.00 24.11 1111 THR A O 1
ATOM 8406 N N . GLY A 1 1112 ? 0.189 59.527 -4.423 1.00 23.72 1112 GLY A N 1
ATOM 8407 C CA . GLY A 1 1112 ? 1.531 60.149 -4.288 1.00 23.72 1112 GLY A CA 1
ATOM 8408 C C . GLY A 1 1112 ? 2.709 59.164 -4.404 1.00 23.72 1112 GLY A C 1
ATOM 8409 O O . GLY A 1 1112 ? 2.914 58.391 -3.484 1.00 23.72 1112 GLY A O 1
ATOM 8410 N N . HIS A 1 1113 ? 3.367 59.024 -5.571 1.00 23.48 1113 HIS A N 1
ATOM 8411 C CA . HIS A 1 1113 ? 4.653 59.672 -5.964 1.00 23.48 1113 HIS A CA 1
ATOM 8412 C C . HIS A 1 1113 ? 5.848 59.319 -5.042 1.00 23.48 1113 HIS A C 1
ATOM 8414 O O . HIS A 1 1113 ? 5.725 59.428 -3.836 1.00 23.48 1113 HIS A O 1
ATOM 8420 N N . ALA A 1 1114 ? 7.068 59.002 -5.483 1.00 24.12 1114 ALA A N 1
ATOM 8421 C CA . ALA A 1 1114 ? 7.693 58.904 -6.798 1.00 24.12 1114 ALA A CA 1
ATOM 8422 C C . ALA A 1 1114 ? 9.091 58.262 -6.636 1.00 24.12 1114 ALA A C 1
ATOM 8424 O O . ALA A 1 1114 ? 9.794 58.615 -5.689 1.00 24.12 1114 ALA A O 1
ATOM 8425 N N . ARG A 1 1115 ? 9.481 57.427 -7.607 1.00 28.34 1115 ARG A N 1
ATOM 8426 C CA . ARG A 1 1115 ? 10.793 57.268 -8.276 1.00 28.34 1115 ARG A CA 1
ATOM 8427 C C . ARG A 1 1115 ? 11.095 55.817 -8.601 1.00 28.34 1115 ARG A C 1
ATOM 8429 O O . ARG A 1 1115 ? 11.024 54.983 -7.678 1.00 28.34 1115 ARG A O 1
#

Foldseek 3Di:
DDDPDPDPAAAEEEAAFAQAAADDVVHDDGQVCRVVLSVLLVVLLVLLVYHYHYPDQLQFDAQVVLVSLVVRQPPHFLAHEYEYEYAAEWDADPVLWIFGQGRHRDGRPPHRTLLVVQVVQFVDSGTYQYEYEYQYFLQQSSQADPVLVPDDQVRGRYKYKHFAHNHGGGPSCLLSVLLSVLSVLQSPFCLFVPAADQADAPLSSQLSSQLSSLVVCVPDDDDHIGIRIRPPVPVPPHPRDRSRGRPNHDPLDDDDDDDDDPQFDDFDAFVQQVLVLLLCLQQLFLAPDDDPQGGAWAPLVVLQVVQCVLVVVDPWQEEEEEEFASQSLSNSVSLQCCCADPRNVVRSCVHHVPRPRHHHHFQQEQHGAQAAADLQSNLQSSCVSRPQDDDVRRPRFLVSSLVCLLPDPDAGEYEYAALVRHFPSLCNCVRHVVCQLDDAHPVRHRSHRYYYYYYDDPSCVVVPVSGDYDYSLPDDLVSQLVRQLVRLLSSQCRDPPSVDPLQNLLSNLLSNLQSCQCSDPVLNPDPQFGNSSNLSSLLSVLLSLDPDNDSDSVVSNVSSNPRDSHPLVSVLSNLVSDPLSQLLLLLQLLQLQADDQAARLVLSQLLSCLQSPHVHGDDPVSSSVSCVSCVSQWRWYADPSRGIGIHGPDNVSSVSCQVVSGRPPDDDDPDRSLVSSLCSSQPSQPQDVQGGNLVSHDLSCLQCSCVRPVDLVCLPRLLSLLRHDLVNDPDRSYPQDHSVLSVLQVDHSLSSLVSQLQSCQASVNQVSNVCSQCPPPDDGNPDTDNHDHPPDDRPVNVVVCQWDWDADPVRWIAIAGNVRDRDPPDDTDDADADDDDDQADDDEDDPDDDDDDHAKDDRQKYWYFYDDPPTDTQDMDGDPFIWGGWDADPVGKIWTAGPVGIDTDPPRDDDPDPDAQDEAEEEEAEFAPLQLLLLQCQAAPPRKPQQKDFPDPVCPPQPDCVPPVPDGIFRPAKIWGWHDLDPRYIYIYIYFGLHPVRVVVVVVSCVRHLAYEQRAAPVCRVSSQVVLVVCVVVVGQYAYEDADVPPDDPDDPVRSCVVNVHDPLHHYYYAHSNHNVRSSVRVVVGVVSSPPDPPPVPPDDDDDDDDDDDDDDDD

InterPro domains:
  IPR004130 GPN-loop GTPase [PF03029] (926-1089)
  IPR027417 P-loop containing nucleoside triphosphate hydrolase [G3DSA:3.40.50.300] (912-1096)
  IPR027417 P-loop containing nucleoside triphosphate hydrolase [SSF52540] (919-1095)
  IPR052705 Gliding Motility-Regulating GTPase [PTHR42708] (919-1093)
  IPR056884 Nephrocystin 3-like, N-terminal [PF24883] (306-432)

Nearest PDB structures (foldseek):
  3v3k-assembly3_E  TM=6.933E-01  e=3.362E-06  Homo sapiens
  3v3k-assembly8_O  TM=7.113E-01  e=3.723E-05  Homo sapiens
  3bij-assembly2_C  TM=6.057E-01  e=1.482E-05  Geobacter sulfurreducens PCA
  8wra-assembly1_A  TM=6.754E-01  e=2.120E-04  Homo sapiens
  8e4l-assembly1_A  TM=1.148E-01  e=5.595E+00  Mus musculus

Mean predicted aligned error: 20.93 Å

Secondary structure (DSSP, 8-state):
----------EEEEEEE-----S-SSPPPP-TTHHHHHHHHHHHHHHTT-EEE---GGG--THHHHHHHHHHHTT--TT-EEEEEEES-EEE-TTS-EEEPPTTS---TTT-BHHHHHHHHHH-TTSPEEEEEEESTTTHHHH--TTTTTS-GGG--EEEEESS-TT----TTHHHHHHHHHHHHHHH-HHHH-SS-SEE-HHHHHHHHHHHHHHTTTTT-S-----EE----TTS-----TTEE-TT---TTPPPPPP--TT-------GGG-HHHHHHHHHT--SS---S-------HHHHHHHHHHHTT-S--SEEEEE-STTSSHHHHHHHHHHHH-TTTTTTTHHHHTTSTTPPPP-TTEEEEE-TT--HHHHHHHHHHHTT--STTT---SHHHHHHHHHHSSSPPEEEEE-GGGSTTHHHHIIIIIHHHHHPBPTTSSBS-EEEEE----GGGHHHHHHSEEEETTSS-HHHHHHHHHHHHHHHHTTSTTTTSGGGHHHHHHHHHHHHHHHTSHHHHT-TT---HHHHHHHHHHHHHT-SS----HHHHHHHHTT--SSHHHHHHHHHHT-TTHHHHHHHHHHHTT--TT-EEHHHHHHHHTTTSSSSSPPPHHHHHHHHHHTGGGEEEEE-TTS-EEEEES-HHHHHHHHHS-S-TTSPPPSS-HHHHHHHHHHGGG--BTTB--GGGS-HHHHHHTTTSTT-HHHHT-HHHHHHS-TTT-SS-SSTTS-HHHHHTT-S-HHHHHHHHHHHHHHTT-HHHHHHHHS-TTSPPPS-------SS---HHHHHH--EEEEEPTTS-EEEEETTSPPPTT-----------SSS-EEE-PPSSS-------B--SEEEEE-SSTTPPEEEEEE-SS-EEEEEE-TTS-EEEEETTEEEEESSS---TT----EEEEEEEE-STTSSHHHHHHHH-SS--EEEEEE--GGGBTTB--TT-TT--EEEEEEEEEEEEEETTEEEEEEEEP-SGGGGGGHHHHHTT-SEEEEEE-GGGGGGGHHHHHHHHHHT--EEEEEE-GGG---S-HHHHHHHTT--TTS-EEEE-TT-HHHHHHHHHHHHHHHTS-TTSS--S---------------

Organism: NCBI:txid35754

pLDDT: mean 70.97, std 20.44, range [21.98, 97.81]

Radius of gyration: 37.0 Å; Cα contacts (8 Å, |Δi|>4): 1986; chains: 1; bounding box: 80×93×101 Å